Protein AF-A0AAD9Q0I2-F1 (afdb_monomer)

Foldseek 3Di:
DPPPPVPPVVVPPPDDDPDDDDDDDDDDDDDDDDDDDDDDDDDDDDDDDDDDDDDDPPPPVVVVVVVVVVVLVVLLVLLLVLLLLLLLLVLLLLLLLQQLQQFDLLLLLLLLLQLLLLVLVLVCLVVPFDQDDPPVLVVLLLVLLVLLLLLSSLLSNLSNQDPQLLLLLLLLLLLLLLQVVCCVPVVDDDDPLSVVLVVLLVVLLCLSQVPCVPNPPPDPDRDPSNVSSVSSNSSSNSVSVSLVSLLVSLQPGDLSSSSNSNSVSSSVVSQVVCCVVPHGDDRDPPDCSVVSSVSSSVSVSSSSSSLSSSSNSHPSSSSSLSSLVSSVVNQVSCCPPVVDHDDPSNVVSSVSSNVSSVSVVVVVVVVVVVVVVVVVVVVVVVVVVVVVVVVVVVVVVVPPPDDDDDDDDDDDDDDDDDDDDDDDDDDDDDDDDDDDDDDDDDDPPPVVVVVLVVLLVLLVLLVLLLVLLLLLLLLVLLLLVLLQQLQQFDLLLLLLLLLQLLLSVLSVVCSVVVFDQDDPPVLVVLLLLLLVLLLLLSSLLSVLSNVDPSLLSLLLLLLLLVLLVVVCCVPVVDDDDPLLVVLNVLSVVLSCLQNVPCVPNPDDDDDDPPNVSSSVSSNSSSNSVSVSLVSLLVSLQVGPLSSSSNSNSVSSSVVSQVVCCVVPHDDDRDPPDCSVVSSSSSSVSVSSSSSSLSSSSNSHRSSLSSLSSLLSSVVNQVCCCPPVVDHGDPSNVVSNVSSVVSNVSSVVVSVVVSVVSVVPDDDDDDDDDDDDPPDPPPPVD

Secondary structure (DSSP, 8-state):
--SSSTTTSGGGSS-S------------------------------------------HHHHHHHHHHHHHHHHHHHHHHHHHHHHHHHHHHHHHHHHH-TTS-HHHHHHHHHHHHHHHHHHHHHHTT--S---HHHHHHHHHHHHHHHHHHHHHHHHHHHS-HHHHHHHHTTHHHHHHHHHHHHH-----HHHHHHHHHHHHHHHHHH--HHHH-S-STT---THHHHHHHHHHHHHHHHHHHHHHHHHTTS-HHHHHHHHHHHHHHHHHHHHHHTTS--PPPTTSTHHHHHHHHHHHHHHHHHHHHHHHHHS-HHHHHHHGGGHHHHHHHHHHHHH--PPPHHHHHHHHHHHHHHHHHHHHHHHHHHHHHHHHHHHHHHHHHHHHHHHHHHHHHHTSSS-------------------------------------------HHHHHHHHHHHHHHHHHHHHHHHHHHHHHHHHHHHHHHHHH--SS-HHHHHHHHHHHHHHHHHHHHHHTT--S---HHHHHHHHHHHHHHHHHHHHHHHHHHHS-HHHHHHHHTTHHHHHHHHHHHHH-PPPPHHHHHHHHHHHHHHHHHH--HHHH---S---TTTHHHHHHHHHHHHHHHHHHHHHHHHHTTS-HHHHHHHHHHHHHHHHHHHHHHTTS-PPPPTTSTHHHHHHHHHHHHHHHHHHHHHHHHHS-HHHHHHHTTHHHHHHHHHHHHHH--PPPHHHHHHHHHHHHHHHHHHHHHHHHHHHHHTT-S------------SSSSS--

Sequence (781 aa):
MLLNEVVSDQDAVCSLEEDNISLHNSESSCTFTDLEKFPEELHNSTARTSQGESTVDEEPIMRILIRKSSSKNINSVVGIIFALLASTLFSVGALLVKLATSVPSFELVFIRLTLQAVLSLPAMIFFKDTFIYPWKKSKLLVLRGIIGVTAMSLVVYSIKHMNLADARVIFYTSPIYTAIFGRIFLKESITKFDIVATLLSLIGIVLIARPTFLFGSDNAGSNHVWFPTLLSVLAAVANALTIILVRKVAQQVKTRVVVFYFSFIGSIISLCAAIISGGMKYPDCGTYDTFYIIANAFLGYIAQLFSTKALQLEKASVVALVRTVGIAIAFFLQLIFLGIAPTGLSIGGAILVLLCNVVIFIKRYHDQKNSNGKRYVQDERLLENDMLLNEVVSDQDAVCSLEEDDISLHNSESSCTFTDLDKFPAELHNSSARTSQGESTVDEEPMMRILIRKSSSKNINSFVGIIFALLASTLLSVGALLVKLATSVPSFEFVFIRLTLQAVLSLPAMIFFKDTFIYPWKKSKLLVLRGILGVTAMSLVVYSIKHMNLADARVIFYTSPIYTAIFGRIFLKESITKFDIVATLLSLIGIVLIARPTFLFGSDNAGSNHVWFPTLLSVLAAVANALTIILVRKVAQQVKTRVVVFYFSFIGSIISLCAAIISGGMKYPDCGTYDTFYIIANAFLGYIAQLFSTKALQLEKASVVALVRTVGIAIAFFLQLIFLGIAPTGLSIGGAILVLLCNVVIFIKKYYDKKKSNGKSTPHKSLTQPKQITNSLSLAL

pLDDT: mean 70.2, std 23.73, range [18.75, 95.62]

Structure (mmCIF, N/CA/C/O backbone):
data_AF-A0AAD9Q0I2-F1
#
_entry.id   AF-A0AAD9Q0I2-F1
#
loop_
_atom_site.group_PDB
_atom_site.id
_atom_site.type_symbol
_atom_site.label_atom_id
_atom_site.label_alt_id
_atom_site.label_comp_id
_atom_site.label_asym_id
_atom_site.label_entity_id
_atom_site.label_seq_id
_atom_site.pdbx_PDB_ins_code
_atom_site.Cartn_x
_atom_site.Cartn_y
_atom_site.Cartn_z
_atom_site.occupancy
_atom_site.B_iso_or_equiv
_atom_site.auth_seq_id
_atom_site.auth_comp_id
_atom_site.auth_asym_id
_atom_site.auth_atom_id
_atom_site.pdbx_PDB_model_num
ATOM 1 N N . MET A 1 1 ? -24.030 -5.683 1.278 1.00 32.31 1 MET A N 1
ATOM 2 C CA . MET A 1 1 ? -24.365 -4.456 2.037 1.00 32.31 1 MET A CA 1
ATOM 3 C C . MET A 1 1 ? -25.677 -4.655 2.811 1.00 32.31 1 MET A C 1
ATOM 5 O O . MET A 1 1 ? -26.497 -3.759 2.827 1.00 32.31 1 MET A O 1
ATOM 9 N N . LEU A 1 2 ? -25.882 -5.830 3.429 1.00 25.09 2 LEU A N 1
ATOM 10 C CA . LEU A 1 2 ? -27.156 -6.240 4.057 1.00 25.09 2 LEU A CA 1
ATOM 11 C C . LEU A 1 2 ? -26.930 -7.110 5.318 1.00 25.09 2 LEU A C 1
ATOM 13 O O . LEU A 1 2 ? -27.697 -8.013 5.612 1.00 25.09 2 LEU A O 1
ATOM 17 N N . LEU A 1 3 ? -25.816 -6.898 6.029 1.00 25.47 3 LEU A N 1
ATOM 18 C CA . LEU A 1 3 ? -25.438 -7.701 7.209 1.00 25.47 3 LEU A CA 1
ATOM 19 C C . LEU A 1 3 ? -24.631 -6.901 8.256 1.00 25.47 3 LEU A C 1
ATOM 21 O O . LEU A 1 3 ? -23.969 -7.482 9.108 1.00 25.47 3 LEU A O 1
ATOM 25 N N . ASN A 1 4 ? -24.652 -5.563 8.173 1.00 27.73 4 ASN A N 1
ATOM 26 C CA . ASN A 1 4 ? -23.818 -4.682 9.005 1.00 27.73 4 ASN A CA 1
ATOM 27 C C . ASN A 1 4 ? -24.587 -3.905 10.091 1.00 27.73 4 ASN A C 1
ATOM 29 O O . ASN A 1 4 ? -23.932 -3.282 10.919 1.00 27.73 4 ASN A O 1
ATOM 33 N N . GLU A 1 5 ? -25.924 -3.917 10.098 1.00 29.31 5 GLU A N 1
ATOM 34 C CA . GLU A 1 5 ? -26.720 -3.121 11.054 1.00 29.31 5 GLU A CA 1
ATOM 35 C C . GLU A 1 5 ? -27.052 -3.874 12.352 1.00 29.31 5 GLU A C 1
ATOM 37 O O . GLU A 1 5 ? -26.981 -3.283 13.421 1.00 29.31 5 GLU A O 1
ATOM 42 N N . VAL A 1 6 ? -27.253 -5.197 12.316 1.00 28.70 6 VAL A N 1
ATOM 43 C CA . VAL A 1 6 ? -27.660 -5.985 13.506 1.00 28.70 6 VAL A CA 1
ATOM 44 C C . VAL A 1 6 ? -26.568 -6.091 14.592 1.00 28.70 6 VAL A C 1
ATOM 46 O O . VAL A 1 6 ? -26.859 -6.420 15.737 1.00 28.70 6 VAL A O 1
ATOM 49 N N . VAL A 1 7 ? -25.302 -5.806 14.265 1.00 32.97 7 VAL A N 1
ATOM 50 C CA . VAL A 1 7 ? -24.164 -5.933 15.205 1.00 32.97 7 VAL A CA 1
ATOM 51 C C . VAL A 1 7 ? -23.714 -4.576 15.772 1.00 32.97 7 VAL A C 1
ATOM 53 O O . VAL A 1 7 ? -22.910 -4.547 16.697 1.00 32.97 7 VAL A O 1
ATOM 56 N N . SER A 1 8 ? -24.215 -3.444 15.258 1.00 28.39 8 SER A N 1
ATOM 57 C CA . SER A 1 8 ? -23.744 -2.121 15.705 1.00 28.39 8 SER A CA 1
ATOM 58 C C . SER A 1 8 ? -24.437 -1.594 16.968 1.00 28.39 8 SER A C 1
ATOM 60 O O . SER A 1 8 ? -23.838 -0.764 17.647 1.00 28.39 8 SER A O 1
ATOM 62 N N . ASP A 1 9 ? -25.645 -2.067 17.293 1.00 25.64 9 ASP A N 1
ATOM 63 C CA . ASP A 1 9 ? -26.429 -1.551 18.432 1.00 25.64 9 ASP A CA 1
ATOM 64 C C . ASP A 1 9 ? -26.188 -2.296 19.757 1.00 25.64 9 ASP A C 1
ATOM 66 O O . ASP A 1 9 ? -26.528 -1.785 20.821 1.00 25.64 9 ASP A O 1
ATOM 70 N N . GLN A 1 10 ? -25.542 -3.470 19.746 1.00 28.34 10 GLN A N 1
ATOM 71 C CA . GLN A 1 10 ? -25.215 -4.188 20.991 1.00 28.34 10 GLN A CA 1
ATOM 72 C C . GLN A 1 10 ? -23.970 -3.642 21.714 1.00 28.34 10 GLN A C 1
ATOM 74 O O . GLN A 1 10 ? -23.847 -3.815 22.924 1.00 28.34 10 GLN A O 1
ATOM 79 N N . ASP A 1 11 ? -23.077 -2.937 21.012 1.00 27.45 11 ASP A N 1
ATOM 80 C CA . ASP A 1 11 ? -21.852 -2.362 21.597 1.00 27.45 11 ASP A CA 1
ATOM 81 C C . ASP A 1 11 ? -22.111 -1.048 22.382 1.00 27.45 11 ASP A C 1
ATOM 83 O O . ASP A 1 11 ? -21.180 -0.501 22.973 1.00 27.45 11 ASP A O 1
ATOM 87 N N . ALA A 1 12 ? -23.349 -0.530 22.401 1.00 26.00 12 ALA A N 1
ATOM 88 C CA . ALA A 1 12 ? -23.705 0.749 23.033 1.00 26.00 12 ALA A CA 1
ATOM 89 C C . ALA A 1 12 ? -24.239 0.642 24.480 1.00 26.00 12 ALA A C 1
ATOM 91 O O . ALA A 1 12 ? -24.363 1.665 25.148 1.00 26.00 12 ALA A O 1
ATOM 92 N N . VAL A 1 13 ? -24.550 -0.566 24.973 1.00 25.62 13 VAL A N 1
ATOM 93 C CA . VAL A 1 13 ? -25.270 -0.770 26.255 1.00 25.62 13 VAL A CA 1
ATOM 94 C C . VAL A 1 13 ? -24.356 -1.229 27.410 1.00 25.62 13 VAL A C 1
ATOM 96 O O . VAL A 1 13 ? -24.765 -1.223 28.564 1.00 25.62 13 VAL A O 1
ATOM 99 N N . CYS A 1 14 ? -23.089 -1.574 27.152 1.00 25.08 14 CYS A N 1
ATOM 100 C CA . CYS A 1 14 ? -22.155 -2.072 28.182 1.00 25.08 14 CYS A CA 1
ATOM 101 C C . CYS A 1 14 ? -21.115 -1.035 28.654 1.00 25.08 14 CYS A C 1
ATOM 103 O O . CYS A 1 14 ? -19.945 -1.377 28.846 1.00 25.08 14 CYS A O 1
ATOM 105 N N . SER A 1 15 ? -21.513 0.228 28.829 1.00 26.94 15 SER A N 1
ATOM 106 C CA . SER A 1 15 ? -20.650 1.255 29.435 1.00 26.94 15 SER A CA 1
ATOM 107 C C . SER A 1 15 ? -21.436 2.355 30.161 1.00 26.94 15 SER A C 1
ATOM 109 O O . SER A 1 15 ? -21.432 3.505 29.724 1.00 26.94 15 SER A O 1
ATOM 111 N N . LEU A 1 16 ? -22.076 1.977 31.269 1.00 22.69 16 LEU A N 1
ATOM 112 C CA . LEU A 1 16 ? -22.449 2.847 32.391 1.00 22.69 16 LEU A CA 1
ATOM 113 C C . LEU A 1 16 ? -22.054 2.144 33.708 1.00 22.69 16 LEU A C 1
ATOM 115 O O . LEU A 1 16 ? -21.760 0.949 33.697 1.00 22.69 16 LEU A O 1
ATOM 119 N N . GLU A 1 17 ? -21.953 2.933 34.772 1.00 25.56 17 GLU A N 1
ATOM 120 C CA . GLU A 1 17 ? -21.258 2.732 36.052 1.00 25.56 17 GLU A CA 1
ATOM 121 C C . GLU A 1 17 ? -21.290 1.333 36.719 1.00 25.56 17 GLU A C 1
ATOM 123 O O . GLU A 1 17 ? -22.340 0.733 36.928 1.00 25.56 17 GLU A O 1
ATOM 128 N N . GLU A 1 18 ? -20.122 0.910 37.231 1.00 27.28 18 GLU A N 1
ATOM 129 C CA . GLU A 1 18 ? -20.018 0.342 38.586 1.00 27.28 18 GLU A CA 1
ATOM 130 C C . GLU A 1 18 ? -19.560 1.479 39.517 1.00 27.28 18 GLU A C 1
ATOM 132 O O . GLU A 1 18 ? -18.361 1.721 39.619 1.00 27.28 18 GLU A O 1
ATOM 137 N N . ASP A 1 19 ? -20.499 2.204 40.135 1.00 22.58 19 ASP A N 1
ATOM 138 C CA . ASP A 1 19 ? -20.288 2.982 41.369 1.00 22.58 19 ASP A CA 1
ATOM 139 C C . ASP A 1 19 ? -21.635 3.533 41.902 1.00 22.58 19 ASP A C 1
ATOM 141 O O . ASP A 1 19 ? -22.130 4.555 41.441 1.00 22.58 19 ASP A O 1
ATOM 145 N N . ASN A 1 20 ? -22.165 2.867 42.937 1.00 22.47 20 ASN A N 1
ATOM 146 C CA . ASN A 1 20 ? -23.051 3.384 43.998 1.00 22.47 20 ASN A CA 1
ATOM 147 C C . ASN A 1 20 ? -24.484 3.939 43.728 1.00 22.47 20 ASN A C 1
ATOM 149 O O . ASN A 1 20 ? -24.742 4.726 42.829 1.00 22.47 20 ASN A O 1
ATOM 153 N N . ILE A 1 21 ? -25.346 3.644 44.723 1.00 23.47 21 ILE A N 1
ATOM 154 C CA . ILE A 1 21 ? -26.581 4.342 45.173 1.00 23.47 21 ILE A CA 1
ATOM 155 C C . ILE A 1 21 ? -27.964 3.899 44.615 1.00 23.47 21 ILE A C 1
ATOM 157 O O . ILE A 1 21 ? -28.338 4.149 43.477 1.00 23.47 21 ILE A O 1
ATOM 161 N N . SER A 1 22 ? -28.717 3.293 45.550 1.00 21.86 22 SER A N 1
ATOM 162 C CA . SER A 1 22 ? -30.176 3.246 45.808 1.00 21.86 22 SER A CA 1
ATOM 163 C C . SER A 1 22 ? -31.229 3.159 44.690 1.00 21.86 22 SER A C 1
ATOM 165 O O . SER A 1 22 ? -31.336 4.013 43.814 1.00 21.86 22 SER A O 1
ATOM 167 N N . LEU A 1 23 ? -32.171 2.235 44.919 1.00 26.86 23 LEU A N 1
ATOM 168 C CA . LEU A 1 23 ? -33.534 2.230 44.379 1.00 26.86 23 LEU A CA 1
ATOM 169 C C . LEU A 1 23 ? -34.237 3.597 44.473 1.00 26.86 23 LEU A C 1
ATOM 171 O O . LEU A 1 23 ? -34.267 4.198 45.544 1.00 26.86 23 LEU A O 1
ATOM 175 N N . HIS A 1 24 ? -34.935 3.992 43.403 1.00 21.69 24 HIS A N 1
ATOM 176 C CA . HIS A 1 24 ? -36.197 4.731 43.509 1.00 21.69 24 HIS A CA 1
ATOM 177 C C . HIS A 1 24 ? -37.072 4.529 42.259 1.00 21.69 24 HIS A C 1
ATOM 179 O O . HIS A 1 24 ? -36.584 4.564 41.130 1.00 21.69 24 HIS A O 1
ATOM 185 N N . ASN A 1 25 ? -38.374 4.322 42.470 1.00 23.64 25 ASN A N 1
ATOM 186 C CA . ASN A 1 25 ? -39.372 4.122 41.413 1.00 23.64 25 ASN A CA 1
ATOM 187 C C . ASN A 1 25 ? -39.651 5.405 40.609 1.00 23.64 25 ASN A C 1
ATOM 189 O O . ASN A 1 25 ? -39.752 6.482 41.194 1.00 23.64 25 ASN A O 1
ATOM 193 N N . SER A 1 26 ? -39.921 5.272 39.306 1.00 21.41 26 SER A N 1
ATOM 194 C CA . SER A 1 26 ? -40.998 6.007 38.609 1.00 21.41 26 SER A CA 1
ATOM 195 C C . SER A 1 26 ? -41.261 5.423 37.211 1.00 21.41 26 SER A C 1
ATOM 197 O O . SER A 1 26 ? -40.449 4.677 36.667 1.00 21.41 26 SER A O 1
ATOM 199 N N . GLU A 1 27 ? -42.451 5.691 36.676 1.00 23.09 27 GLU A N 1
ATOM 200 C CA . GLU A 1 27 ? -43.063 4.948 35.570 1.00 23.09 27 GLU A CA 1
ATOM 201 C C . GLU A 1 27 ? -42.777 5.516 34.162 1.00 23.09 27 GLU A C 1
ATOM 203 O O . GLU A 1 27 ? -42.437 6.685 33.984 1.00 23.09 27 GLU A O 1
ATOM 208 N N . SER A 1 28 ? -43.140 4.696 33.165 1.00 20.22 28 SER A N 1
ATOM 209 C CA . SER A 1 28 ? -43.864 5.069 31.930 1.00 20.22 28 SER A CA 1
ATOM 210 C C . SER A 1 28 ? -43.145 5.048 30.563 1.00 20.22 28 SER A C 1
ATOM 212 O O . SER A 1 28 ? -42.141 5.703 30.304 1.00 20.22 28 SER A O 1
ATOM 214 N N . SER A 1 29 ? -43.810 4.325 29.651 1.00 21.12 29 SER A N 1
ATOM 215 C CA . SER A 1 29 ? -43.932 4.545 28.201 1.00 21.12 29 SER A CA 1
ATOM 216 C C . SER A 1 29 ? -42.699 4.564 27.286 1.00 21.12 29 SER A C 1
ATOM 218 O O . SER A 1 29 ? -42.078 5.597 27.054 1.00 21.12 29 SER A O 1
ATOM 220 N N . CYS A 1 30 ? -42.554 3.475 26.520 1.00 18.97 30 CYS A N 1
ATOM 221 C CA . CYS A 1 30 ? -42.325 3.555 25.071 1.00 18.97 30 CYS A CA 1
ATOM 222 C C . CYS A 1 30 ? -43.007 2.381 24.347 1.00 18.97 30 CYS A C 1
ATOM 224 O O . CYS A 1 30 ? -42.527 1.250 24.368 1.00 18.97 30 CYS A O 1
ATOM 226 N N . THR A 1 31 ? -44.132 2.657 23.688 1.00 21.33 31 THR A N 1
ATOM 227 C CA . THR A 1 31 ? -44.790 1.742 22.744 1.00 21.33 31 THR A CA 1
ATOM 228 C C . THR A 1 31 ? -44.009 1.649 21.435 1.00 21.33 31 THR A C 1
ATOM 230 O O . THR A 1 31 ? -43.597 2.677 20.899 1.00 21.33 31 THR A O 1
ATOM 233 N N . PHE A 1 32 ? -43.908 0.450 20.858 1.00 22.47 32 PHE A N 1
ATOM 234 C CA . PHE A 1 32 ? -43.563 0.284 19.445 1.00 22.47 32 PHE A CA 1
ATOM 235 C C . PHE A 1 32 ? -44.468 -0.778 18.818 1.00 22.47 32 PHE A C 1
ATOM 237 O O . PHE A 1 32 ? -44.416 -1.948 19.194 1.00 22.47 32 PHE A O 1
ATOM 244 N N . THR A 1 33 ? -45.333 -0.344 17.904 1.00 21.17 33 THR A N 1
ATOM 245 C CA . THR A 1 33 ? -46.232 -1.208 17.138 1.00 21.17 33 THR A CA 1
ATOM 246 C C . THR A 1 33 ? -45.567 -1.702 15.850 1.00 21.17 33 THR A C 1
ATOM 248 O O . THR A 1 33 ? -44.556 -1.165 15.400 1.00 21.17 33 THR A O 1
ATOM 251 N N . ASP A 1 34 ? -46.199 -2.715 15.258 1.00 21.27 34 ASP A N 1
ATOM 252 C CA . ASP A 1 34 ? -46.118 -3.099 13.846 1.00 21.27 34 ASP A CA 1
ATOM 253 C C . ASP A 1 34 ? -44.801 -3.691 13.317 1.00 21.27 34 ASP A C 1
ATOM 255 O O . ASP A 1 34 ? -43.926 -3.012 12.780 1.00 21.27 34 ASP A O 1
ATOM 259 N N . LEU A 1 35 ? -44.773 -5.029 13.283 1.00 23.67 35 LEU A N 1
ATOM 260 C CA . LEU A 1 35 ? -44.254 -5.761 12.125 1.00 23.67 35 LEU A CA 1
ATOM 261 C C . LEU A 1 35 ? -45.080 -7.038 11.893 1.00 23.67 35 LEU A C 1
ATOM 263 O O . LEU A 1 35 ? -44.869 -8.079 12.509 1.00 23.67 35 LEU A O 1
ATOM 267 N N . GLU A 1 36 ? -46.070 -6.913 11.010 1.00 24.39 36 GLU A N 1
ATOM 268 C CA . GLU A 1 36 ? -46.956 -7.988 10.553 1.00 24.39 36 GLU A CA 1
ATOM 269 C C . GLU A 1 36 ? -46.265 -9.020 9.630 1.00 24.39 36 GLU A C 1
ATOM 271 O O . GLU A 1 36 ? -45.373 -8.677 8.857 1.00 24.39 36 GLU A O 1
ATOM 276 N N . LYS A 1 37 ? -46.855 -10.230 9.601 1.00 22.44 37 LYS A N 1
ATOM 277 C CA . LYS A 1 37 ? -46.914 -11.206 8.483 1.00 22.44 37 LYS A CA 1
ATOM 278 C C . LYS A 1 37 ? -45.619 -11.889 8.003 1.00 22.44 37 LYS A C 1
ATOM 280 O O . LYS A 1 37 ? -44.843 -11.320 7.245 1.00 22.44 37 LYS A O 1
ATOM 285 N N . PHE A 1 38 ? -45.521 -13.197 8.276 1.00 21.66 38 PHE A N 1
ATOM 286 C CA . PHE A 1 38 ? -45.629 -14.306 7.291 1.00 21.66 38 PHE A CA 1
ATOM 287 C C . PHE A 1 38 ? -45.717 -15.668 8.053 1.00 21.66 38 PHE A C 1
ATOM 289 O O . PHE A 1 38 ? -45.552 -15.647 9.271 1.00 21.66 38 PHE A O 1
ATOM 296 N N . PRO A 1 39 ? -46.151 -16.801 7.451 1.00 28.92 39 PRO A N 1
ATOM 297 C CA . PRO A 1 39 ? -47.479 -17.351 7.741 1.00 28.92 39 PRO A CA 1
ATOM 298 C C . PRO A 1 39 ? -47.488 -18.703 8.490 1.00 28.92 39 PRO A C 1
ATOM 300 O O . PRO A 1 39 ? -46.450 -19.271 8.820 1.00 28.92 39 PRO A O 1
ATOM 303 N N . GLU A 1 40 ? -48.705 -19.195 8.729 1.00 23.25 40 GLU A N 1
ATOM 304 C CA . GLU A 1 40 ? -49.065 -20.500 9.301 1.00 23.25 40 GLU A CA 1
ATOM 305 C C . GLU A 1 40 ? -48.538 -21.704 8.493 1.00 23.25 40 GLU A C 1
ATOM 307 O O . GLU A 1 40 ? -48.477 -21.636 7.268 1.00 23.25 40 GLU A O 1
ATOM 312 N N . GLU A 1 41 ? -48.267 -22.833 9.167 1.00 23.19 41 GLU A N 1
ATOM 313 C CA . GLU A 1 41 ? -49.016 -24.096 8.970 1.00 23.19 41 GLU A CA 1
ATOM 314 C C . GLU A 1 41 ? -48.574 -25.216 9.944 1.00 23.19 41 GLU A C 1
ATOM 316 O O . GLU A 1 41 ? -47.385 -25.404 10.171 1.00 23.19 41 GLU A O 1
ATOM 321 N N . LEU A 1 42 ? -49.564 -25.982 10.440 1.00 21.64 42 LEU A N 1
ATOM 322 C CA . LEU A 1 42 ? -49.514 -27.325 11.068 1.00 21.64 42 LEU A CA 1
ATOM 323 C C . LEU A 1 42 ? -48.571 -27.557 12.292 1.00 21.64 42 LEU A C 1
ATOM 325 O O . LEU A 1 42 ? -47.399 -27.222 12.294 1.00 21.64 42 LEU A O 1
ATOM 329 N N . HIS A 1 43 ? -48.986 -28.234 13.373 1.00 24.62 43 HIS A N 1
ATOM 330 C CA . HIS A 1 43 ? -50.119 -29.155 13.536 1.00 24.62 43 HIS A CA 1
ATOM 331 C C . HIS A 1 43 ? -50.617 -29.193 15.002 1.00 24.62 43 HIS A C 1
ATOM 333 O O . HIS A 1 43 ? -49.820 -29.165 15.937 1.00 24.62 43 HIS A O 1
ATOM 339 N N . ASN A 1 44 ? -51.935 -29.307 15.200 1.00 21.27 44 ASN A N 1
ATOM 340 C CA . ASN A 1 44 ? -52.559 -29.560 16.506 1.00 21.27 44 ASN A CA 1
ATOM 341 C C . ASN A 1 44 ? -52.304 -31.000 16.987 1.00 21.27 44 ASN A C 1
ATOM 343 O O . ASN A 1 44 ? -52.370 -31.922 16.178 1.00 21.27 44 ASN A O 1
ATOM 347 N N . SER A 1 45 ? -52.207 -31.204 18.310 1.00 22.61 45 SER A N 1
ATOM 348 C CA . SER A 1 45 ? -53.203 -31.977 19.093 1.00 22.61 45 SER A CA 1
ATOM 349 C C . SER A 1 45 ? -52.616 -32.666 20.335 1.00 22.61 45 SER A C 1
ATOM 351 O O . SER A 1 45 ? -52.004 -33.729 20.242 1.00 22.61 45 SER A O 1
ATOM 353 N N . THR A 1 46 ? -52.913 -32.136 21.524 1.00 24.53 46 THR A N 1
ATOM 354 C CA . THR A 1 46 ? -53.568 -32.897 22.613 1.00 24.53 46 THR A CA 1
ATOM 355 C C . THR A 1 46 ? -54.125 -31.919 23.656 1.00 24.53 46 THR A C 1
ATOM 357 O O . THR A 1 46 ? -53.638 -30.798 23.773 1.00 24.53 46 THR A O 1
ATOM 360 N N . ALA A 1 47 ? -55.189 -32.297 24.370 1.00 22.23 47 ALA A N 1
ATOM 361 C CA . ALA A 1 47 ? -55.941 -31.405 25.259 1.00 22.23 47 ALA A CA 1
ATOM 362 C C . ALA A 1 47 ? -56.300 -32.088 26.591 1.00 22.23 47 ALA A C 1
ATOM 364 O O . ALA A 1 47 ? -56.364 -33.316 26.636 1.00 22.23 47 ALA A O 1
ATOM 365 N N . ARG A 1 48 ? -56.688 -31.262 27.586 1.00 22.06 48 ARG A N 1
ATOM 366 C CA . ARG A 1 48 ? -57.147 -31.601 28.961 1.00 22.06 48 ARG A CA 1
ATOM 367 C C . ARG A 1 48 ? -55.990 -31.917 29.941 1.00 22.06 48 ARG A C 1
ATOM 369 O O . ARG A 1 48 ? -55.006 -32.510 29.528 1.00 22.06 48 ARG A O 1
ATOM 376 N N . THR A 1 49 ? -56.023 -31.533 31.226 1.00 21.92 49 THR A N 1
ATOM 377 C CA . THR A 1 49 ? -57.104 -30.918 32.038 1.00 21.92 49 THR A CA 1
ATOM 378 C C . THR A 1 49 ? -56.536 -30.101 33.211 1.00 21.92 49 THR A C 1
ATOM 380 O O . THR A 1 49 ? -55.492 -30.451 33.739 1.00 21.92 49 THR A O 1
ATOM 383 N N . SER A 1 50 ? -57.272 -29.060 33.620 1.00 23.91 50 SER A N 1
ATOM 384 C CA . SER A 1 50 ? -57.314 -28.406 34.948 1.00 23.91 50 SER A CA 1
ATOM 385 C C . SER A 1 50 ? -56.312 -28.807 36.052 1.00 23.91 50 SER A C 1
ATOM 387 O O . SER A 1 50 ? -56.432 -29.896 36.609 1.00 23.91 50 SER A O 1
ATOM 389 N N . GLN A 1 51 ? -55.566 -27.825 36.565 1.00 22.69 51 GLN A N 1
ATOM 390 C CA . GLN A 1 51 ? -55.788 -27.273 37.914 1.00 22.69 51 GLN A CA 1
ATOM 391 C C . GLN A 1 51 ? -55.119 -25.893 38.034 1.00 22.69 51 GLN A C 1
ATOM 393 O O . GLN A 1 51 ? -54.260 -25.551 37.225 1.00 22.69 51 GLN A O 1
ATOM 398 N N . GLY A 1 52 ? -55.612 -25.059 38.951 1.00 28.62 52 GLY A N 1
ATOM 399 C CA . GLY A 1 52 ? -55.100 -23.706 39.150 1.00 28.62 52 GLY A CA 1
ATOM 400 C C . GLY A 1 52 ? -53.964 -23.710 40.160 1.00 28.62 52 GLY A C 1
ATOM 401 O O . GLY A 1 52 ? -54.172 -24.121 41.296 1.00 28.62 52 GLY A O 1
ATOM 402 N N . GLU A 1 53 ? -52.804 -23.216 39.749 1.00 23.02 53 GLU A N 1
ATOM 403 C CA . GLU A 1 53 ? -51.655 -22.983 40.615 1.00 23.02 53 GLU A CA 1
ATOM 404 C C . GLU A 1 53 ? -50.977 -21.701 40.124 1.00 23.02 53 GLU A C 1
ATOM 406 O O . GLU A 1 53 ? -50.826 -21.488 38.917 1.00 23.02 53 GLU A O 1
ATOM 411 N N . SER A 1 54 ? -50.680 -20.783 41.040 1.00 23.94 54 SER A N 1
ATOM 412 C CA . SER A 1 54 ? -50.151 -19.460 40.714 1.00 23.94 54 SER A CA 1
ATOM 413 C C . SER A 1 54 ? -48.696 -19.572 40.268 1.00 23.94 54 SER A C 1
ATOM 415 O O . SER A 1 54 ? -47.786 -19.553 41.095 1.00 23.94 54 SER A O 1
ATOM 417 N N . THR A 1 55 ? -48.476 -19.684 38.958 1.00 24.47 55 THR A N 1
ATOM 418 C CA . THR A 1 55 ? -47.135 -19.693 38.371 1.00 24.47 55 THR A CA 1
ATOM 419 C C . THR A 1 55 ? -46.459 -18.345 38.594 1.00 24.47 55 THR A C 1
ATOM 421 O O . THR A 1 55 ? -46.761 -17.369 37.908 1.00 24.47 55 THR A O 1
ATOM 424 N N . VAL A 1 56 ? -45.527 -18.304 39.544 1.00 31.80 56 VAL A N 1
ATOM 425 C CA . VAL A 1 56 ? -44.514 -17.249 39.626 1.00 31.80 56 VAL A CA 1
ATOM 426 C C . VAL A 1 56 ? -43.693 -17.289 38.330 1.00 31.80 56 VAL A C 1
ATOM 428 O O . VAL A 1 56 ? -43.272 -18.360 37.893 1.00 31.80 56 VAL A O 1
ATOM 431 N N . ASP A 1 57 ? -43.496 -16.135 37.688 1.00 30.66 57 ASP A N 1
ATOM 432 C CA . ASP A 1 57 ? -42.836 -16.024 36.380 1.00 30.66 57 ASP A CA 1
ATOM 433 C C . ASP A 1 57 ? -41.322 -16.341 36.442 1.00 30.66 57 ASP A C 1
ATOM 435 O O . ASP A 1 57 ? -40.477 -15.445 36.429 1.00 30.66 57 ASP A O 1
ATOM 439 N N . GLU A 1 58 ? -40.948 -17.626 36.429 1.00 42.03 58 GLU A N 1
ATOM 440 C CA . GLU A 1 58 ? -39.545 -18.075 36.290 1.00 42.03 58 GLU A CA 1
ATOM 441 C C . GLU A 1 58 ? -38.989 -17.970 34.848 1.00 42.03 58 GLU A C 1
ATOM 443 O O . GLU A 1 58 ? -37.789 -18.146 34.594 1.00 42.03 58 GLU A O 1
ATOM 448 N N . GLU A 1 59 ? -39.827 -17.610 33.870 1.00 48.91 59 GLU A N 1
ATOM 449 C CA . GLU A 1 59 ? -39.446 -17.506 32.455 1.00 48.91 59 GLU A CA 1
ATOM 450 C C . GLU A 1 59 ? -38.240 -16.593 32.106 1.00 48.91 59 GLU A C 1
ATOM 452 O O . GLU A 1 59 ? -37.515 -16.942 31.158 1.00 48.91 59 GLU A O 1
ATOM 457 N N . PRO A 1 60 ? -37.966 -15.435 32.757 1.00 49.75 60 PRO A N 1
ATOM 458 C CA . PRO A 1 60 ? -36.975 -14.498 32.229 1.00 49.75 60 PRO A CA 1
ATOM 459 C C . PRO A 1 60 ? -35.545 -15.043 32.333 1.00 49.75 60 PRO A C 1
ATOM 461 O O . PRO A 1 60 ? -34.772 -14.917 31.377 1.00 49.75 60 PRO A O 1
ATOM 464 N N . ILE A 1 61 ? -35.186 -15.702 33.441 1.00 44.50 61 ILE A N 1
ATOM 465 C CA . ILE A 1 61 ? -33.818 -16.193 33.668 1.00 44.50 61 ILE A CA 1
ATOM 466 C C . ILE A 1 61 ? -33.494 -17.315 32.680 1.00 44.50 61 ILE A C 1
ATOM 468 O O . ILE A 1 61 ? -32.458 -17.269 32.007 1.00 44.50 61 ILE A O 1
ATOM 472 N N . MET A 1 62 ? -34.397 -18.285 32.510 1.00 39.16 62 MET A N 1
ATOM 473 C CA . MET A 1 62 ? -34.156 -19.413 31.612 1.00 39.16 62 MET A CA 1
ATOM 474 C C . MET A 1 62 ? -34.100 -18.973 30.139 1.00 39.16 62 MET A C 1
ATOM 476 O O . MET A 1 62 ? -33.194 -19.388 29.408 1.00 39.16 62 MET A O 1
ATOM 480 N N . ARG A 1 63 ? -34.957 -18.031 29.709 1.00 42.84 63 ARG A N 1
ATOM 481 C CA . ARG A 1 63 ? -34.870 -17.422 28.366 1.00 42.84 63 ARG A CA 1
ATOM 482 C C . ARG A 1 63 ? -33.556 -16.657 28.157 1.00 42.84 63 ARG A C 1
ATOM 484 O O . ARG A 1 63 ? -32.949 -16.771 27.087 1.00 42.84 63 ARG A O 1
ATOM 491 N N . ILE A 1 64 ? -33.062 -15.930 29.165 1.00 51.31 64 ILE A N 1
ATOM 492 C CA . ILE A 1 64 ? -31.755 -15.248 29.119 1.00 51.31 64 ILE A CA 1
ATOM 493 C C . ILE A 1 64 ? -30.606 -16.264 29.004 1.00 51.31 64 ILE A C 1
ATOM 495 O O . ILE A 1 64 ? -29.717 -16.087 28.163 1.00 51.31 64 ILE A O 1
ATOM 499 N N . LEU A 1 65 ? -30.623 -17.350 29.783 1.00 45.38 65 LEU A N 1
ATOM 500 C CA . LEU A 1 65 ? -29.598 -18.401 29.748 1.00 45.38 65 LEU A CA 1
ATOM 501 C C . LEU A 1 65 ? -29.572 -19.142 28.402 1.00 45.38 65 LEU A C 1
ATOM 503 O O . LEU A 1 65 ? -28.497 -19.300 27.813 1.00 45.38 65 LEU A O 1
ATOM 507 N N . ILE A 1 66 ? -30.736 -19.505 27.852 1.00 49.19 66 ILE A N 1
ATOM 508 C CA . ILE A 1 66 ? -30.863 -20.115 26.518 1.00 49.19 66 ILE A CA 1
ATOM 509 C C . ILE A 1 66 ? -30.318 -19.165 25.438 1.00 49.19 66 ILE A C 1
ATOM 511 O O . ILE A 1 66 ? -29.505 -19.573 24.600 1.00 49.19 66 ILE A O 1
ATOM 515 N N . ARG A 1 67 ? -30.668 -17.871 25.486 1.00 42.97 67 ARG A N 1
ATOM 516 C CA . ARG A 1 67 ? -30.187 -16.855 24.529 1.00 42.97 67 ARG A CA 1
ATOM 517 C C . ARG A 1 67 ? -28.669 -16.636 24.623 1.00 42.97 67 ARG A C 1
ATOM 519 O O . ARG A 1 67 ? -27.996 -16.522 23.594 1.00 42.97 67 ARG A O 1
ATOM 526 N N . LYS A 1 68 ? -28.104 -16.656 25.836 1.00 41.09 68 LYS A N 1
ATOM 527 C CA . LYS A 1 68 ? -26.656 -16.543 26.110 1.00 41.09 68 LYS A CA 1
ATOM 528 C C . LYS A 1 68 ? -25.882 -17.789 25.652 1.00 41.09 68 LYS A C 1
ATOM 530 O O . LYS A 1 68 ? -24.789 -17.660 25.097 1.00 41.09 68 LYS A O 1
ATOM 535 N N . SER A 1 69 ? -26.465 -18.979 25.813 1.00 41.94 69 SER A N 1
ATOM 536 C CA . SER A 1 69 ? -25.926 -20.252 25.310 1.00 41.94 69 SER A CA 1
ATOM 537 C C . SER A 1 69 ? -25.925 -20.304 23.774 1.00 41.94 69 SER A C 1
ATOM 539 O O . SER A 1 69 ? -24.890 -20.564 23.156 1.00 41.94 69 SER A O 1
ATOM 541 N N . SER A 1 70 ? -27.045 -19.939 23.141 1.00 43.59 70 SER A N 1
ATOM 542 C CA . SER A 1 70 ? -27.192 -19.893 21.679 1.00 43.59 70 SER A CA 1
ATOM 543 C C . SER A 1 70 ? -26.204 -18.916 21.017 1.00 43.59 70 SER A C 1
ATOM 545 O O . SER A 1 70 ? -25.453 -19.299 20.116 1.00 43.59 70 SER A O 1
ATOM 547 N N . SER A 1 71 ? -26.089 -17.687 21.540 1.00 56.91 71 SER A N 1
ATOM 548 C CA . SER A 1 71 ? -25.128 -16.680 21.052 1.00 56.91 71 SER A CA 1
ATOM 549 C C . SER A 1 71 ? -23.668 -17.164 21.101 1.00 56.91 71 SER A C 1
ATOM 551 O O . SER A 1 71 ? -22.878 -16.922 20.181 1.00 56.91 71 SER A O 1
ATOM 553 N N . LYS A 1 72 ? -23.295 -17.915 22.143 1.00 57.84 72 LYS A N 1
ATOM 554 C CA . LYS A 1 72 ? -21.950 -18.492 22.287 1.00 57.84 72 LYS A CA 1
ATOM 555 C C . LYS A 1 72 ? -21.655 -19.547 21.212 1.00 57.84 72 LYS A C 1
ATOM 557 O O . LYS A 1 72 ? -20.555 -19.552 20.660 1.00 57.84 72 LYS A O 1
ATOM 562 N N . ASN A 1 73 ? -22.634 -20.386 20.874 1.00 69.06 73 ASN A N 1
ATOM 563 C CA . ASN A 1 73 ? -22.496 -21.411 19.835 1.00 69.06 73 ASN A CA 1
ATOM 564 C C . ASN A 1 73 ? -22.387 -20.797 18.426 1.00 69.06 73 ASN A C 1
ATOM 566 O O . ASN A 1 73 ? -21.556 -21.236 17.632 1.00 69.06 73 ASN A O 1
ATOM 570 N N . ILE A 1 74 ? -23.137 -19.730 18.131 1.00 74.69 74 ILE A N 1
ATOM 571 C CA . ILE A 1 74 ? -23.042 -19.008 16.847 1.00 74.69 74 ILE A CA 1
ATOM 572 C C . ILE A 1 74 ? -21.639 -18.408 16.662 1.00 74.69 74 ILE A C 1
ATOM 574 O O . ILE A 1 74 ? -20.993 -18.624 15.634 1.00 74.69 74 ILE A O 1
ATOM 578 N N . ASN A 1 75 ? -21.124 -17.713 17.682 1.00 79.81 75 ASN A N 1
ATOM 579 C CA . ASN A 1 75 ? -19.771 -17.151 17.655 1.00 79.81 75 ASN A CA 1
ATOM 580 C C . ASN A 1 75 ? -18.690 -18.233 17.468 1.00 79.81 75 ASN A C 1
ATOM 582 O O . ASN A 1 75 ? -17.720 -18.009 16.739 1.00 79.81 75 ASN A O 1
ATOM 586 N N . SER A 1 76 ? -18.882 -19.414 18.066 1.00 79.62 76 SER A N 1
ATOM 587 C CA . SER A 1 76 ? -17.994 -20.572 17.909 1.00 79.62 76 SER A CA 1
ATOM 588 C C . SER A 1 76 ? -17.885 -21.026 16.447 1.00 79.62 76 SER A C 1
ATOM 590 O O . SER A 1 76 ? -16.789 -21.075 15.878 1.00 79.62 76 SER A O 1
ATOM 592 N N . VAL A 1 77 ? -19.029 -21.260 15.792 1.00 81.50 77 VAL A N 1
ATOM 593 C CA . VAL A 1 77 ? -19.096 -21.688 14.384 1.00 81.50 77 VAL A CA 1
ATOM 594 C C . VAL A 1 77 ? -18.474 -20.642 13.452 1.00 81.50 77 VAL A C 1
ATOM 596 O O . VAL A 1 77 ? -17.661 -20.982 12.590 1.00 81.50 77 VAL A O 1
ATOM 599 N N . VAL A 1 78 ? -18.766 -19.354 13.665 1.00 86.56 78 VAL A N 1
ATOM 600 C CA . VAL A 1 78 ? -18.164 -18.252 12.892 1.00 86.56 78 VAL A CA 1
ATOM 601 C C . VAL A 1 78 ? -16.636 -18.203 13.072 1.00 86.56 78 VAL A C 1
ATOM 603 O O . VAL A 1 78 ? -15.901 -17.976 12.107 1.00 86.56 78 VAL A O 1
ATOM 606 N N . GLY A 1 79 ? -16.129 -18.486 14.278 1.00 88.06 79 GLY A N 1
ATOM 607 C CA . GLY A 1 79 ? -14.695 -18.622 14.551 1.00 88.06 79 GLY A CA 1
ATOM 608 C C . GLY A 1 79 ? -14.023 -19.744 13.749 1.00 88.06 79 GLY A C 1
ATOM 609 O O . GLY A 1 79 ? -12.942 -19.535 13.188 1.00 88.06 79 GLY A O 1
ATOM 610 N N . ILE A 1 80 ? -14.679 -20.903 13.636 1.00 88.50 80 ILE A N 1
ATOM 611 C CA . ILE A 1 80 ? -14.208 -22.055 12.846 1.00 88.50 80 ILE A CA 1
ATOM 612 C C . ILE A 1 80 ? -14.192 -21.724 11.345 1.00 88.50 80 ILE A C 1
ATOM 614 O O . ILE A 1 80 ? -13.192 -21.982 10.672 1.00 88.50 80 ILE A O 1
ATOM 618 N N . ILE A 1 81 ? -15.242 -21.080 10.824 1.00 89.88 81 ILE A N 1
ATOM 619 C CA . ILE A 1 81 ? -15.321 -20.662 9.412 1.00 89.88 81 ILE A CA 1
ATOM 620 C C . ILE A 1 81 ? -14.178 -19.694 9.063 1.00 89.88 81 ILE A C 1
ATOM 622 O O . ILE A 1 81 ? -13.479 -19.889 8.063 1.00 89.88 81 ILE A O 1
ATOM 626 N N . PHE A 1 82 ? -13.903 -18.696 9.913 1.00 92.75 82 PHE A N 1
ATOM 627 C CA . PHE A 1 82 ? -12.757 -17.802 9.707 1.00 92.75 82 PHE A CA 1
ATOM 628 C C . PHE A 1 82 ? -11.405 -18.530 9.780 1.00 92.75 82 PHE A C 1
ATOM 630 O O . PHE A 1 82 ? -10.476 -18.148 9.064 1.00 92.75 82 PHE A O 1
ATOM 637 N N . ALA A 1 83 ? -11.270 -19.582 10.594 1.00 91.75 83 ALA A N 1
ATOM 638 C CA . ALA A 1 83 ? -10.049 -20.386 10.659 1.00 91.75 83 ALA A CA 1
ATOM 639 C C . ALA A 1 83 ? -9.804 -21.192 9.366 1.00 91.75 83 ALA A C 1
ATOM 641 O O . ALA A 1 83 ? -8.669 -21.219 8.878 1.00 91.75 83 ALA A O 1
ATOM 642 N N . LEU A 1 84 ? -10.852 -21.787 8.782 1.00 91.62 84 LEU A N 1
ATOM 643 C CA . LEU A 1 84 ? -10.792 -22.495 7.493 1.00 91.62 84 LEU A CA 1
ATOM 644 C C . LEU A 1 84 ? -10.428 -21.549 6.340 1.00 91.62 84 LEU A C 1
ATOM 646 O O . LEU A 1 84 ? -9.510 -21.828 5.561 1.00 91.62 84 LEU A O 1
ATOM 650 N N . LEU A 1 85 ? -11.096 -20.393 6.268 1.00 92.75 85 LEU A N 1
ATOM 651 C CA . LEU A 1 85 ? -10.839 -19.384 5.240 1.00 92.75 85 LEU A CA 1
ATOM 652 C C . LEU A 1 85 ? -9.413 -18.821 5.352 1.00 92.75 85 LEU A C 1
ATOM 654 O O . LEU A 1 85 ? -8.698 -18.735 4.354 1.00 92.75 85 LEU A O 1
ATOM 658 N N . ALA A 1 86 ? -8.950 -18.524 6.572 1.00 94.62 86 ALA A N 1
ATOM 659 C CA . ALA A 1 86 ? -7.566 -18.122 6.813 1.00 94.62 86 ALA A CA 1
ATOM 660 C C . ALA A 1 86 ? -6.558 -19.202 6.392 1.00 94.62 86 ALA A C 1
ATOM 662 O O . ALA A 1 86 ? -5.535 -18.872 5.794 1.00 94.62 86 ALA A O 1
ATOM 663 N N . SER A 1 87 ? -6.829 -20.481 6.683 1.00 92.94 87 SER A N 1
ATOM 664 C CA . SER A 1 87 ? -5.932 -21.581 6.307 1.00 92.94 87 SER A CA 1
ATOM 665 C C . SER A 1 87 ? -5.793 -21.717 4.791 1.00 92.94 87 SER A C 1
ATOM 667 O O . SER A 1 87 ? -4.676 -21.772 4.278 1.00 92.94 87 SER A O 1
ATOM 669 N N . THR A 1 88 ? -6.914 -21.647 4.070 1.00 93.12 88 THR A N 1
ATOM 670 C CA . THR A 1 88 ? -6.954 -21.692 2.601 1.00 93.12 88 THR A CA 1
ATOM 671 C C . THR A 1 88 ? -6.132 -20.554 1.988 1.00 93.12 88 THR A C 1
ATOM 673 O O . THR A 1 88 ? -5.218 -20.799 1.199 1.00 93.12 88 THR A O 1
ATOM 676 N N . LEU A 1 89 ? -6.378 -19.311 2.421 1.00 94.12 89 LEU A N 1
ATOM 677 C CA . LEU A 1 89 ? -5.648 -18.128 1.948 1.00 94.12 89 LEU A CA 1
ATOM 678 C C . LEU A 1 89 ? -4.149 -18.191 2.280 1.00 94.12 89 LEU A C 1
ATOM 680 O O . LEU A 1 89 ? -3.315 -17.817 1.455 1.00 94.12 89 LEU A O 1
ATOM 684 N N . PHE A 1 90 ? -3.779 -18.695 3.463 1.00 94.12 90 PHE A N 1
ATOM 685 C CA . PHE A 1 90 ? -2.375 -18.915 3.804 1.00 94.12 90 PHE A CA 1
ATOM 686 C C . PHE A 1 90 ? -1.729 -19.991 2.923 1.00 94.12 90 PHE A C 1
ATOM 688 O O . PHE A 1 90 ? -0.569 -19.823 2.539 1.00 94.12 90 PHE A O 1
ATOM 695 N N . SER A 1 91 ? -2.417 -21.091 2.611 1.00 93.88 91 SER A N 1
ATOM 696 C CA . SER A 1 91 ? -1.870 -22.153 1.758 1.00 93.88 91 SER A CA 1
ATOM 697 C C . SER A 1 91 ? -1.635 -21.667 0.325 1.00 93.88 91 SER A C 1
ATOM 699 O O . SER A 1 91 ? -0.534 -21.865 -0.187 1.00 93.88 91 SER A O 1
ATOM 701 N N . VAL A 1 92 ? -2.572 -20.908 -0.259 1.00 94.06 92 VAL A N 1
ATOM 702 C CA . VAL A 1 92 ? -2.362 -20.209 -1.545 1.00 94.06 92 VAL A CA 1
ATOM 703 C C . VAL A 1 92 ? -1.196 -19.217 -1.451 1.00 94.06 92 VAL A C 1
ATOM 705 O O . VAL A 1 92 ? -0.304 -19.230 -2.294 1.00 94.06 92 VAL A O 1
ATOM 708 N N . GLY A 1 93 ? -1.126 -18.410 -0.387 1.00 93.44 93 GLY A N 1
ATOM 709 C CA . GLY A 1 93 ? -0.006 -17.488 -0.165 1.00 93.44 93 GLY A CA 1
ATOM 710 C C . GLY A 1 93 ? 1.361 -18.184 -0.111 1.00 93.44 93 GLY A C 1
ATOM 711 O O . GLY A 1 93 ? 2.335 -17.659 -0.637 1.00 93.44 93 GLY A O 1
ATOM 712 N N . ALA A 1 94 ? 1.446 -19.387 0.466 1.00 93.00 94 ALA A N 1
ATOM 713 C CA . ALA A 1 94 ? 2.688 -20.162 0.504 1.00 93.00 94 ALA A CA 1
ATOM 714 C C . ALA A 1 94 ? 3.092 -20.727 -0.869 1.00 93.00 94 ALA A C 1
ATOM 716 O O . ALA A 1 94 ? 4.285 -20.756 -1.168 1.00 93.00 94 ALA A O 1
ATOM 717 N N . LEU A 1 95 ? 2.129 -21.102 -1.719 1.00 93.81 95 LEU A N 1
ATOM 718 C CA . LEU A 1 95 ? 2.406 -21.425 -3.121 1.00 93.81 95 LEU A CA 1
ATOM 719 C C . LEU A 1 95 ? 2.994 -20.205 -3.851 1.00 93.81 95 LEU A C 1
ATOM 721 O O .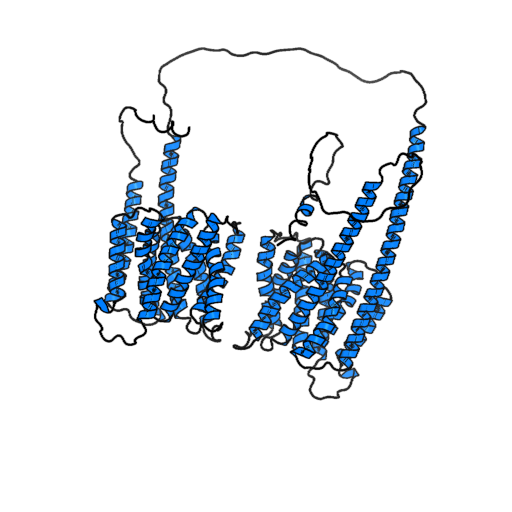 LEU A 1 95 ? 4.044 -20.322 -4.473 1.00 93.81 95 LEU A O 1
ATOM 725 N N . LEU A 1 96 ? 2.394 -19.020 -3.698 1.00 91.69 96 LEU A N 1
ATOM 726 C CA . LEU A 1 96 ? 2.907 -17.778 -4.298 1.00 91.69 96 LEU A CA 1
ATOM 727 C C . LEU A 1 96 ? 4.329 -17.429 -3.815 1.00 91.69 96 LEU A C 1
ATOM 729 O O . LEU A 1 96 ? 5.167 -17.012 -4.612 1.00 91.69 96 LEU A O 1
ATOM 733 N N . VAL A 1 97 ? 4.640 -17.657 -2.530 1.00 91.75 97 VAL A N 1
ATOM 734 C CA . VAL A 1 97 ? 6.013 -17.533 -1.995 1.00 91.75 97 VAL A CA 1
ATOM 735 C C . VAL A 1 97 ? 6.988 -18.492 -2.688 1.00 91.75 97 VAL A C 1
ATOM 737 O O . VAL A 1 97 ? 8.128 -18.103 -2.963 1.00 91.75 97 VAL A O 1
ATOM 740 N N . LYS A 1 98 ? 6.566 -19.732 -2.971 1.00 90.50 98 LYS A N 1
ATOM 741 C CA . LYS A 1 98 ? 7.397 -20.720 -3.674 1.00 90.50 98 LYS A CA 1
ATOM 742 C C . LYS A 1 98 ? 7.631 -20.321 -5.135 1.00 90.50 98 LYS A C 1
ATOM 744 O O . LYS A 1 98 ? 8.769 -20.395 -5.582 1.00 90.50 98 LYS A O 1
ATOM 749 N N . LEU A 1 99 ? 6.588 -19.849 -5.823 1.00 88.81 99 LEU A N 1
ATOM 750 C CA . LEU A 1 99 ? 6.629 -19.440 -7.233 1.00 88.81 99 LEU A CA 1
ATOM 751 C C . LEU A 1 99 ? 7.476 -18.183 -7.494 1.00 88.81 99 LEU A C 1
ATOM 753 O O . LEU A 1 99 ? 8.088 -18.096 -8.549 1.00 88.81 99 LEU A O 1
ATOM 757 N N . ALA A 1 100 ? 7.550 -17.236 -6.551 1.00 86.06 100 ALA A N 1
ATOM 758 C CA . ALA A 1 100 ? 8.285 -15.971 -6.704 1.00 86.06 100 ALA A CA 1
ATOM 759 C C . ALA A 1 100 ? 9.824 -16.127 -6.611 1.00 86.06 100 ALA A C 1
ATOM 761 O O . ALA A 1 100 ? 10.447 -15.614 -5.677 1.00 86.06 100 ALA A O 1
ATOM 762 N N . THR A 1 101 ? 10.427 -16.935 -7.485 1.00 80.81 101 THR A N 1
ATOM 763 C CA . THR A 1 101 ? 11.808 -17.450 -7.368 1.00 80.81 101 THR A CA 1
ATOM 764 C C . THR A 1 101 ? 12.920 -16.394 -7.311 1.00 80.81 101 THR A C 1
ATOM 766 O O . THR A 1 101 ? 13.901 -16.631 -6.611 1.00 80.81 101 THR A O 1
ATOM 769 N N . SER A 1 102 ? 12.766 -15.238 -7.962 1.00 75.50 102 SER A N 1
ATOM 770 C CA . SER A 1 102 ? 13.817 -14.212 -8.111 1.00 75.50 102 SER A CA 1
ATOM 771 C C . SER A 1 102 ? 14.190 -13.459 -6.825 1.00 75.50 102 SER A C 1
ATOM 773 O O . SER A 1 102 ? 15.306 -12.939 -6.725 1.00 75.50 102 SER A O 1
ATOM 775 N N . VAL A 1 103 ? 13.278 -13.403 -5.842 1.00 79.06 103 VAL A N 1
ATOM 776 C CA . VAL A 1 103 ? 13.408 -12.572 -4.627 1.00 79.06 103 VAL A CA 1
ATOM 777 C C . VAL A 1 103 ? 13.746 -13.419 -3.389 1.00 79.06 103 VAL A C 1
ATOM 779 O O . VAL A 1 103 ? 13.044 -14.404 -3.105 1.00 79.06 103 VAL A O 1
ATOM 782 N N . PRO A 1 104 ? 14.771 -13.036 -2.598 1.00 83.19 104 PRO A N 1
ATOM 783 C CA . PRO A 1 104 ? 15.166 -13.766 -1.397 1.00 83.19 104 PRO A CA 1
ATOM 784 C C . PRO A 1 104 ? 14.145 -13.645 -0.252 1.00 83.19 104 PRO A C 1
ATOM 786 O O . PRO A 1 104 ? 13.321 -12.731 -0.173 1.00 83.19 104 PRO A O 1
ATOM 789 N N . SER A 1 105 ? 14.214 -14.600 0.679 1.00 86.31 105 SER A N 1
ATOM 790 C CA . SER A 1 105 ? 13.210 -14.832 1.728 1.00 86.31 105 SER A CA 1
ATOM 791 C C . SER A 1 105 ? 12.865 -13.598 2.573 1.00 86.31 105 SER A C 1
ATOM 793 O O . SER A 1 105 ? 11.687 -13.339 2.821 1.00 86.31 105 SER A O 1
ATOM 795 N N . PHE A 1 106 ? 13.870 -12.842 3.030 1.00 83.56 106 PHE A N 1
ATOM 796 C CA . PHE A 1 106 ? 13.667 -11.713 3.947 1.00 83.56 106 PHE A CA 1
ATOM 797 C C . PHE A 1 106 ? 13.037 -10.497 3.262 1.00 83.56 106 PHE A C 1
ATOM 799 O O . PHE A 1 106 ? 12.183 -9.839 3.852 1.00 83.56 106 PHE A O 1
ATOM 806 N N . GLU A 1 107 ? 13.378 -10.247 1.999 1.00 81.62 107 GLU A N 1
ATOM 807 C CA . GLU A 1 107 ? 12.788 -9.168 1.202 1.00 81.62 107 GLU A CA 1
ATOM 808 C C . GLU A 1 107 ? 11.324 -9.441 0.870 1.00 81.62 107 GLU A C 1
ATOM 810 O O . GLU A 1 107 ? 10.475 -8.562 0.998 1.00 81.62 107 GLU A O 1
ATOM 815 N N . LEU A 1 108 ? 10.996 -10.692 0.537 1.00 86.25 108 LEU A N 1
ATOM 816 C CA . LEU A 1 108 ? 9.619 -11.126 0.313 1.00 86.25 108 LEU A CA 1
ATOM 817 C C . LEU A 1 108 ? 8.762 -10.896 1.577 1.00 86.25 108 LEU A C 1
ATOM 819 O O . LEU A 1 108 ? 7.631 -10.405 1.501 1.00 86.25 108 LEU A O 1
ATOM 823 N N . VAL A 1 109 ? 9.322 -11.186 2.756 1.00 88.69 109 VAL A N 1
ATOM 824 C CA . VAL A 1 109 ? 8.703 -10.895 4.059 1.00 88.69 109 VAL A CA 1
ATOM 825 C C . VAL A 1 109 ? 8.567 -9.385 4.294 1.00 88.69 109 VAL A C 1
ATOM 827 O O . VAL A 1 109 ? 7.490 -8.946 4.699 1.00 88.69 109 VAL A O 1
ATOM 830 N N . PHE A 1 110 ? 9.594 -8.588 3.986 1.00 85.75 110 PHE A N 1
ATOM 831 C CA . PHE A 1 110 ? 9.567 -7.127 4.107 1.00 85.75 110 PHE A CA 1
ATOM 832 C C . PHE A 1 110 ? 8.503 -6.472 3.220 1.00 85.75 110 PHE A C 1
ATOM 834 O O . PHE A 1 110 ? 7.685 -5.695 3.722 1.00 85.75 110 PHE A O 1
ATOM 841 N N . ILE A 1 111 ? 8.447 -6.823 1.932 1.00 83.56 111 ILE A N 1
ATOM 842 C CA . ILE A 1 111 ? 7.448 -6.300 0.990 1.00 83.56 111 ILE A CA 1
ATOM 843 C C . ILE A 1 111 ? 6.040 -6.665 1.471 1.00 83.56 111 ILE A C 1
ATOM 845 O O . ILE A 1 111 ? 5.164 -5.799 1.546 1.00 83.56 111 ILE A O 1
ATOM 849 N N . ARG A 1 112 ? 5.824 -7.924 1.883 1.00 86.06 112 ARG A N 1
ATOM 850 C CA . ARG A 1 112 ? 4.531 -8.369 2.416 1.00 86.06 112 ARG A CA 1
ATOM 851 C C . ARG A 1 112 ? 4.127 -7.610 3.678 1.00 86.06 112 ARG A C 1
ATOM 853 O O . ARG A 1 112 ? 2.994 -7.144 3.742 1.00 86.06 112 ARG A O 1
ATOM 860 N N . LEU A 1 113 ? 5.007 -7.477 4.671 1.00 88.81 113 LEU A N 1
ATOM 861 C CA . LEU A 1 113 ? 4.676 -6.818 5.941 1.00 88.81 113 LEU A CA 1
ATOM 862 C C . LEU A 1 113 ? 4.489 -5.305 5.775 1.00 88.81 113 LEU A C 1
ATOM 864 O O . LEU A 1 113 ? 3.588 -4.738 6.391 1.00 88.81 113 LEU A O 1
ATOM 868 N N . THR A 1 114 ? 5.250 -4.670 4.883 1.00 82.00 114 THR A N 1
ATOM 869 C CA . THR A 1 114 ? 5.100 -3.246 4.544 1.00 82.00 114 THR A CA 1
ATOM 870 C C . THR A 1 114 ? 3.770 -2.979 3.843 1.00 82.00 114 THR A C 1
ATOM 872 O O . THR A 1 114 ? 3.002 -2.127 4.291 1.00 82.00 114 THR A O 1
ATOM 875 N N . LEU A 1 115 ? 3.423 -3.753 2.808 1.00 82.50 115 LEU A N 1
ATOM 876 C CA . LEU A 1 115 ? 2.110 -3.655 2.158 1.00 82.50 115 LEU A CA 1
ATOM 877 C C . LEU A 1 115 ? 0.972 -3.968 3.142 1.00 82.50 115 LEU A C 1
ATOM 879 O O . LEU A 1 115 ? -0.038 -3.270 3.160 1.00 82.50 115 LEU A O 1
ATOM 883 N N . GLN A 1 116 ? 1.147 -4.952 4.026 1.00 85.62 116 GLN A N 1
ATOM 884 C CA . GLN A 1 116 ? 0.175 -5.279 5.070 1.00 85.62 116 GLN A CA 1
ATOM 885 C C . GLN A 1 116 ? 0.006 -4.141 6.099 1.00 85.62 116 GLN A C 1
ATOM 887 O O . GLN A 1 116 ? -1.113 -3.883 6.549 1.00 85.62 116 GLN A O 1
ATOM 892 N N . ALA A 1 117 ? 1.071 -3.411 6.446 1.00 79.50 117 ALA A N 1
ATOM 893 C CA . ALA A 1 117 ? 1.002 -2.219 7.294 1.00 79.50 117 ALA A CA 1
ATOM 894 C C . ALA A 1 117 ? 0.254 -1.072 6.588 1.00 79.50 117 ALA A C 1
ATOM 896 O O . ALA A 1 117 ? -0.653 -0.475 7.170 1.00 79.50 117 ALA A O 1
ATOM 897 N N . VAL A 1 118 ? 0.559 -0.832 5.307 1.00 80.31 118 VAL A N 1
ATOM 898 C CA . VAL A 1 118 ? -0.114 0.173 4.465 1.00 80.31 118 VAL A CA 1
ATOM 899 C C . VAL A 1 118 ? -1.602 -0.143 4.262 1.00 80.31 118 VAL A C 1
ATOM 901 O O . VAL A 1 118 ? -2.412 0.777 4.249 1.00 80.31 118 VAL A O 1
ATOM 904 N N . LEU A 1 119 ? -1.991 -1.419 4.160 1.00 79.38 119 LEU A N 1
ATOM 905 C CA . LEU A 1 119 ? -3.395 -1.841 4.037 1.00 79.38 119 LEU A CA 1
ATOM 906 C C . LEU A 1 119 ? -4.157 -1.827 5.375 1.00 79.38 119 LEU A C 1
ATOM 908 O O . LEU A 1 119 ? -5.356 -1.541 5.401 1.00 79.38 119 LEU A O 1
ATOM 912 N N . SER A 1 120 ? -3.486 -2.123 6.493 1.00 77.75 120 SER A N 1
ATOM 913 C CA . SER A 1 120 ? -4.117 -2.161 7.824 1.00 77.75 120 SER A CA 1
ATOM 914 C C . SER A 1 120 ? -4.315 -0.781 8.455 1.00 77.75 120 SER A C 1
ATOM 916 O O . SER A 1 120 ? -5.304 -0.579 9.164 1.00 77.75 120 SER A O 1
ATOM 918 N N . LEU A 1 121 ? -3.439 0.185 8.162 1.00 74.81 121 LEU A N 1
ATOM 919 C CA . LEU A 1 121 ? -3.506 1.541 8.714 1.00 74.81 121 LEU A CA 1
ATOM 920 C C . LEU A 1 121 ? -4.809 2.293 8.339 1.00 74.81 121 LEU A C 1
ATOM 922 O O . LEU A 1 121 ? -5.480 2.773 9.255 1.00 74.81 121 LEU A O 1
ATOM 926 N N . PRO A 1 122 ? -5.267 2.337 7.067 1.00 65.00 122 PRO A N 1
ATOM 927 C CA . PRO A 1 122 ? -6.560 2.921 6.702 1.00 65.00 122 PRO A CA 1
ATOM 928 C C . PRO A 1 122 ? -7.748 2.263 7.409 1.00 65.00 122 PRO A C 1
ATOM 930 O O . PRO A 1 122 ? -8.657 2.962 7.851 1.00 65.00 122 PRO A O 1
ATOM 933 N N . ALA A 1 123 ? -7.736 0.934 7.559 1.00 66.62 123 ALA A N 1
ATOM 934 C CA . ALA A 1 123 ? -8.816 0.205 8.222 1.00 66.62 123 ALA A CA 1
ATOM 935 C C . ALA A 1 123 ? -8.886 0.534 9.722 1.00 66.62 123 ALA A C 1
ATOM 937 O O . ALA A 1 123 ? -9.960 0.827 10.242 1.00 66.62 123 ALA A O 1
ATOM 938 N N . MET A 1 124 ? -7.748 0.529 10.418 1.00 68.19 124 MET A N 1
ATOM 939 C CA . MET A 1 124 ? -7.667 0.884 11.839 1.00 68.19 124 MET A CA 1
ATOM 940 C C . MET A 1 124 ? -8.175 2.311 12.105 1.00 68.19 124 MET A C 1
ATOM 942 O O . MET A 1 124 ? -8.915 2.552 13.059 1.00 68.19 124 MET A O 1
ATOM 946 N N . ILE A 1 125 ? -7.837 3.240 11.211 1.00 63.84 125 ILE A N 1
ATOM 947 C CA . ILE A 1 125 ? -8.268 4.636 11.271 1.00 63.84 125 ILE A CA 1
ATOM 948 C C . ILE A 1 125 ? -9.764 4.796 10.974 1.00 63.84 125 ILE A C 1
ATOM 950 O O . ILE A 1 125 ? -10.447 5.529 11.689 1.00 63.84 125 ILE A O 1
ATOM 954 N N . PHE A 1 126 ? -10.288 4.126 9.941 1.00 65.81 126 PHE A N 1
ATOM 955 C CA . PHE A 1 126 ? -11.697 4.225 9.540 1.00 65.81 126 PHE A CA 1
ATOM 956 C C . PHE A 1 126 ? -12.646 3.857 10.690 1.00 65.81 126 PHE A C 1
ATOM 958 O O . PHE A 1 126 ? -13.628 4.554 10.937 1.00 65.81 126 PHE A O 1
ATOM 965 N N . PHE A 1 127 ? -12.302 2.815 11.451 1.00 67.38 127 PHE A N 1
ATOM 966 C CA . PHE A 1 127 ? -13.063 2.375 12.624 1.00 67.38 127 PHE A CA 1
ATOM 967 C C . PHE A 1 127 ? -12.706 3.111 13.933 1.00 67.38 127 PHE A C 1
ATOM 969 O O . PHE A 1 127 ? -13.158 2.697 15.001 1.00 67.38 127 PHE A O 1
ATOM 976 N N . LYS A 1 128 ? -11.927 4.205 13.862 1.00 58.53 128 LYS A N 1
ATOM 977 C CA . LYS A 1 128 ? -11.498 5.034 15.006 1.00 58.53 128 LYS A CA 1
ATOM 978 C C . LYS A 1 128 ? -10.834 4.225 16.133 1.00 58.53 128 LYS A C 1
ATOM 980 O O . LYS A 1 128 ? -11.055 4.499 17.311 1.00 58.53 128 LYS A O 1
ATOM 985 N N . ASP A 1 129 ? -10.043 3.210 15.796 1.00 69.94 129 ASP A N 1
ATOM 986 C CA . ASP A 1 129 ? -9.387 2.387 16.811 1.00 69.94 129 ASP A CA 1
ATOM 987 C C . ASP A 1 129 ? -8.186 3.127 17.432 1.00 69.94 129 ASP A C 1
ATOM 989 O O . ASP A 1 129 ? -7.379 3.737 16.728 1.00 69.94 129 ASP A O 1
ATOM 993 N N . THR A 1 130 ? -8.054 3.067 18.761 1.00 68.56 130 THR A N 1
ATOM 994 C CA . THR A 1 130 ? -7.024 3.799 19.513 1.00 68.56 130 THR A CA 1
ATOM 995 C C . THR A 1 130 ? -5.614 3.365 19.110 1.00 68.56 130 THR A C 1
ATOM 997 O O . THR A 1 130 ? -5.271 2.186 19.186 1.00 68.56 130 THR A O 1
ATOM 1000 N N . PHE A 1 131 ? -4.774 4.325 18.706 1.00 55.84 131 PHE A N 1
ATOM 1001 C CA . PHE A 1 131 ? -3.414 4.040 18.231 1.00 55.84 131 PHE A CA 1
ATOM 1002 C C . PHE A 1 131 ? -2.427 3.713 19.356 1.00 55.84 131 PHE A C 1
ATOM 1004 O O . PHE A 1 131 ? -1.483 2.963 19.142 1.00 55.84 131 PHE A O 1
ATOM 1011 N N . ILE A 1 132 ? -2.647 4.259 20.554 1.00 60.97 132 ILE A N 1
ATOM 1012 C CA . ILE A 1 132 ? -1.754 4.107 21.705 1.00 60.97 132 ILE A CA 1
ATOM 1013 C C . ILE A 1 132 ? -2.511 3.366 22.806 1.00 60.97 132 ILE A C 1
ATOM 1015 O O . ILE A 1 132 ? -3.471 3.888 23.369 1.00 60.97 132 ILE A O 1
ATOM 1019 N N . TYR A 1 133 ? -2.071 2.147 23.115 1.00 68.31 133 TYR A N 1
ATOM 1020 C CA . TYR A 1 133 ? -2.561 1.383 24.262 1.00 68.31 133 TYR A CA 1
ATOM 1021 C C . TYR A 1 133 ? -1.650 1.582 25.489 1.00 68.31 133 TYR A C 1
ATOM 1023 O O . TYR A 1 133 ? -0.440 1.785 25.325 1.00 68.31 133 TYR A O 1
ATOM 1031 N N . PRO A 1 134 ? -2.179 1.460 26.726 1.00 71.00 134 PRO A N 1
ATOM 1032 C CA . PRO A 1 134 ? -1.375 1.525 27.945 1.00 71.00 134 PRO A CA 1
ATOM 1033 C C . PRO A 1 134 ? -0.185 0.560 27.907 1.00 71.00 134 PRO A C 1
ATOM 1035 O O . PRO A 1 134 ? -0.309 -0.566 27.416 1.00 71.00 134 PRO A O 1
ATOM 1038 N N . TRP A 1 135 ? 0.956 0.974 28.468 1.00 65.38 135 TRP A N 1
ATOM 1039 C CA . TRP A 1 135 ? 2.252 0.280 28.366 1.00 65.38 135 TRP A CA 1
ATOM 1040 C C . TRP A 1 135 ? 2.173 -1.232 28.647 1.00 65.38 135 TRP A C 1
ATOM 1042 O O . TRP A 1 135 ? 2.733 -2.028 27.894 1.00 65.38 135 TRP A O 1
ATOM 1052 N N . LYS A 1 136 ? 1.393 -1.649 29.658 1.00 75.50 136 LYS A N 1
ATOM 1053 C CA . LYS A 1 136 ? 1.149 -3.069 29.988 1.00 75.50 136 LYS A CA 1
ATOM 1054 C C . LYS A 1 136 ? 0.568 -3.872 28.806 1.00 75.50 136 LYS A C 1
ATOM 1056 O O . LYS A 1 136 ? 1.038 -4.975 28.548 1.00 75.50 136 LYS A O 1
ATOM 1061 N N . LYS A 1 137 ? -0.406 -3.324 28.064 1.00 76.50 137 LYS A N 1
ATOM 1062 C CA . LYS A 1 137 ? -1.026 -3.966 26.884 1.00 76.50 137 LYS A CA 1
ATOM 1063 C C . LYS A 1 137 ? -0.125 -3.857 25.646 1.00 76.50 137 LYS A C 1
ATOM 1065 O O . LYS A 1 137 ? 0.050 -4.835 24.919 1.00 76.50 137 LYS A O 1
ATOM 1070 N N . SER A 1 138 ? 0.514 -2.702 25.455 1.00 76.12 138 SER A N 1
ATOM 1071 C CA . SER A 1 138 ? 1.445 -2.455 24.344 1.00 76.12 138 SER A CA 1
ATOM 1072 C C . SER A 1 138 ? 2.669 -3.380 24.367 1.00 76.12 138 SER A C 1
ATOM 1074 O O . SER A 1 138 ? 3.080 -3.847 23.308 1.00 76.12 138 SER A O 1
ATOM 1076 N N . LYS A 1 139 ? 3.193 -3.759 25.544 1.00 87.38 139 LYS A N 1
ATOM 1077 C CA . LYS A 1 139 ? 4.258 -4.777 25.654 1.00 87.38 139 LYS A CA 1
ATOM 1078 C C . LYS A 1 139 ? 3.873 -6.119 25.020 1.00 87.38 139 LYS A C 1
ATOM 1080 O O . LYS A 1 139 ? 4.682 -6.691 24.295 1.00 87.38 139 LYS A O 1
ATOM 1085 N N . LEU A 1 140 ? 2.651 -6.615 25.249 1.00 86.94 140 LEU A N 1
ATOM 1086 C CA . LEU A 1 140 ? 2.201 -7.885 24.659 1.00 86.94 140 LEU A CA 1
ATOM 1087 C C . LEU A 1 140 ? 1.998 -7.767 23.141 1.00 86.94 140 LEU A C 1
ATOM 1089 O O . LEU A 1 140 ? 2.348 -8.694 22.415 1.00 86.94 140 LEU A O 1
ATOM 1093 N N . LEU A 1 141 ? 1.484 -6.629 22.656 1.00 86.88 141 LEU A N 1
ATOM 1094 C CA . LEU A 1 141 ? 1.379 -6.331 21.221 1.00 86.88 141 LEU A CA 1
ATOM 1095 C C . LEU A 1 141 ? 2.756 -6.323 20.537 1.00 86.88 141 LEU A C 1
ATOM 1097 O O . LEU A 1 141 ? 2.910 -6.924 19.474 1.00 86.88 141 LEU A O 1
ATOM 1101 N N . VAL A 1 142 ? 3.757 -5.695 21.165 1.00 87.38 142 VAL A N 1
ATOM 1102 C CA . VAL A 1 142 ? 5.134 -5.627 20.653 1.00 87.38 142 VAL A CA 1
ATOM 1103 C C . VAL A 1 142 ? 5.798 -7.002 20.648 1.00 87.38 142 VAL A C 1
ATOM 1105 O O . VAL A 1 142 ? 6.305 -7.429 19.613 1.00 87.38 142 VAL A O 1
ATOM 1108 N N . LEU A 1 143 ? 5.719 -7.737 21.761 1.00 92.06 143 LEU A N 1
ATOM 1109 C CA . LEU A 1 143 ? 6.261 -9.092 21.884 1.00 92.06 143 LEU A CA 1
ATOM 1110 C C . LEU A 1 143 ? 5.642 -10.050 20.849 1.00 92.06 143 LEU A C 1
ATOM 1112 O O . LEU A 1 143 ? 6.351 -10.814 20.196 1.00 92.06 143 LEU A O 1
ATOM 1116 N N . ARG A 1 144 ? 4.323 -9.951 20.635 1.00 90.06 144 ARG A N 1
ATOM 1117 C CA . ARG A 1 144 ? 3.590 -10.680 19.588 1.00 90.06 144 ARG A CA 1
ATOM 1118 C C . ARG A 1 144 ? 4.036 -10.292 18.175 1.00 90.06 144 ARG A C 1
ATOM 1120 O O . ARG A 1 144 ? 4.024 -11.145 17.289 1.00 90.06 144 ARG A O 1
ATOM 1127 N N . GLY A 1 145 ? 4.384 -9.023 17.956 1.00 89.12 145 GLY A N 1
ATOM 1128 C CA . GLY A 1 145 ? 4.952 -8.536 16.700 1.00 89.12 145 GLY A CA 1
ATOM 1129 C C . GLY A 1 145 ? 6.299 -9.193 16.412 1.00 89.12 145 GLY A C 1
ATOM 1130 O O . GLY A 1 145 ? 6.440 -9.844 15.384 1.00 89.12 145 GLY A O 1
ATOM 1131 N N . ILE A 1 146 ? 7.237 -9.107 17.360 1.00 92.81 146 ILE A N 1
ATOM 1132 C CA . ILE A 1 146 ? 8.585 -9.687 17.253 1.00 92.81 146 ILE A CA 1
ATOM 1133 C C . ILE A 1 146 ? 8.511 -11.196 16.971 1.00 92.81 146 ILE A C 1
ATOM 1135 O O . ILE A 1 146 ? 8.964 -11.651 15.924 1.00 92.81 146 ILE A O 1
ATOM 1139 N N . ILE A 1 147 ? 7.880 -11.971 17.861 1.00 95.31 147 ILE A N 1
ATOM 1140 C CA . ILE A 1 147 ? 7.849 -13.442 17.765 1.00 95.31 147 ILE A CA 1
ATOM 1141 C C . ILE A 1 147 ? 7.108 -13.904 16.504 1.00 95.31 147 ILE A C 1
ATOM 1143 O O . ILE A 1 147 ? 7.558 -14.829 15.826 1.00 95.31 147 ILE A O 1
ATOM 1147 N N . GLY A 1 148 ? 6.000 -13.244 16.154 1.00 93.69 148 GLY A N 1
ATOM 1148 C CA . GLY A 1 148 ? 5.232 -13.584 14.958 1.00 93.69 148 GLY A CA 1
ATOM 1149 C C . GLY A 1 148 ? 6.006 -13.332 13.664 1.00 93.69 148 GLY A C 1
ATOM 1150 O O . GLY A 1 148 ? 5.857 -14.088 12.706 1.00 93.69 148 GLY A O 1
ATOM 1151 N N . VAL A 1 149 ? 6.832 -12.285 13.626 1.00 93.25 149 VAL A N 1
ATOM 1152 C CA . VAL A 1 149 ? 7.656 -11.949 12.457 1.00 93.25 149 VAL A CA 1
ATOM 1153 C C . VAL A 1 149 ? 8.831 -12.908 12.348 1.00 93.25 149 VAL A C 1
ATOM 1155 O O . VAL A 1 149 ? 9.075 -13.415 11.259 1.00 93.25 149 VAL A O 1
ATOM 1158 N N . THR A 1 150 ? 9.476 -13.268 13.462 1.00 94.06 150 THR A N 1
ATOM 1159 C CA . THR A 1 150 ? 10.475 -14.346 13.489 1.00 94.06 150 THR A CA 1
ATOM 1160 C C . THR A 1 150 ? 9.885 -15.656 12.956 1.00 94.06 150 THR A C 1
ATOM 1162 O O . THR A 1 150 ? 10.450 -16.247 12.039 1.00 94.06 150 THR A O 1
ATOM 1165 N N . ALA A 1 151 ? 8.705 -16.071 13.437 1.00 94.94 151 ALA A N 1
ATOM 1166 C CA . ALA A 1 151 ? 8.014 -17.264 12.938 1.00 94.94 151 ALA A CA 1
ATOM 1167 C C . ALA A 1 151 ? 7.732 -17.196 11.424 1.00 94.94 151 ALA A C 1
ATOM 1169 O O . ALA A 1 151 ? 7.903 -18.185 10.709 1.00 94.94 151 ALA A O 1
ATOM 1170 N N . MET A 1 152 ? 7.318 -16.025 10.926 1.00 93.62 152 MET A N 1
ATOM 1171 C CA . MET A 1 152 ? 7.021 -15.816 9.509 1.00 93.62 152 MET A CA 1
ATOM 1172 C C . MET A 1 152 ? 8.281 -15.823 8.628 1.00 93.62 152 MET A C 1
ATOM 1174 O O . MET A 1 152 ? 8.260 -16.432 7.560 1.00 93.62 152 MET A O 1
ATOM 1178 N N . SER A 1 153 ? 9.376 -15.200 9.067 1.00 92.50 153 SER A N 1
ATOM 1179 C CA . SER A 1 153 ? 10.658 -15.218 8.351 1.00 92.50 153 SER A CA 1
ATOM 1180 C C . SER A 1 153 ? 11.222 -16.632 8.237 1.00 92.50 153 SER A C 1
ATOM 1182 O O . SER A 1 153 ? 11.620 -17.049 7.149 1.00 92.50 153 SER A O 1
ATOM 1184 N N . LEU A 1 154 ? 11.181 -17.393 9.335 1.00 94.38 154 LEU A N 1
ATOM 1185 C CA . LEU A 1 154 ? 11.639 -18.780 9.378 1.00 94.38 154 LEU A CA 1
ATOM 1186 C C . LEU A 1 154 ? 10.837 -19.676 8.418 1.00 94.38 154 LEU A C 1
ATOM 1188 O O . LEU A 1 154 ? 11.434 -20.364 7.594 1.00 94.38 154 LEU A O 1
ATOM 1192 N N . VAL A 1 155 ? 9.496 -19.622 8.439 1.00 93.69 155 VAL A N 1
ATOM 1193 C CA . VAL A 1 155 ? 8.684 -20.467 7.538 1.00 93.69 155 VAL A CA 1
ATOM 1194 C C . VAL A 1 155 ? 8.812 -20.060 6.066 1.00 93.69 155 VAL A C 1
ATOM 1196 O O . VAL A 1 155 ? 8.822 -20.934 5.203 1.00 93.69 155 VAL A O 1
ATOM 1199 N N . VAL A 1 156 ? 8.952 -18.765 5.746 1.00 92.62 156 VAL A N 1
ATOM 1200 C CA . VAL A 1 156 ? 9.194 -18.324 4.358 1.00 92.62 156 VAL A CA 1
ATOM 1201 C C . VAL A 1 156 ? 10.547 -18.830 3.858 1.00 92.62 156 VAL A C 1
ATOM 1203 O O . VAL A 1 156 ? 10.621 -19.340 2.740 1.00 92.62 156 VAL A O 1
ATOM 1206 N N . TYR A 1 157 ? 11.589 -18.784 4.694 1.00 91.69 157 TYR A N 1
ATOM 1207 C CA . TYR A 1 157 ? 12.886 -19.370 4.362 1.00 91.69 157 TYR A CA 1
ATOM 1208 C C . TYR A 1 157 ? 12.788 -20.887 4.127 1.00 91.69 157 TYR A C 1
ATOM 1210 O O . TYR A 1 157 ? 13.314 -21.382 3.127 1.00 91.69 157 TYR A O 1
ATOM 1218 N N . SER A 1 158 ? 12.069 -21.620 4.984 1.00 92.31 158 SER A N 1
ATOM 1219 C CA . SER A 1 158 ? 11.844 -23.062 4.816 1.00 92.31 158 SER A CA 1
ATOM 1220 C C . SER A 1 158 ? 11.075 -23.400 3.533 1.00 92.31 158 SER A C 1
ATOM 1222 O O . SER A 1 158 ? 11.451 -24.335 2.832 1.00 92.31 158 SER A O 1
ATOM 1224 N N . ILE A 1 159 ? 10.042 -22.623 3.177 1.00 91.50 159 ILE A N 1
ATOM 1225 C CA . ILE A 1 159 ? 9.289 -22.799 1.920 1.00 91.50 159 ILE A CA 1
ATOM 1226 C C . ILE A 1 159 ? 10.191 -22.563 0.701 1.00 91.50 159 ILE A C 1
ATOM 1228 O O . ILE A 1 159 ? 10.081 -23.289 -0.285 1.00 91.50 159 ILE A O 1
ATOM 1232 N N . LYS A 1 160 ? 11.107 -21.585 0.742 1.00 89.38 160 LYS A N 1
ATOM 1233 C CA . LYS A 1 160 ? 12.065 -21.373 -0.356 1.00 89.38 160 LYS A CA 1
ATOM 1234 C C . LYS A 1 160 ? 12.964 -22.595 -0.572 1.00 89.38 160 LYS A C 1
ATOM 1236 O O . LYS A 1 160 ? 13.038 -23.078 -1.701 1.00 89.38 160 LYS A O 1
ATOM 1241 N N . HIS A 1 161 ? 13.552 -23.137 0.494 1.00 86.94 161 HIS A N 1
ATOM 1242 C CA . HIS A 1 161 ? 14.628 -24.139 0.419 1.00 86.94 161 HIS A CA 1
ATOM 1243 C C . HIS A 1 161 ? 14.182 -25.612 0.525 1.00 86.94 161 HIS A C 1
ATOM 1245 O O . HIS A 1 161 ? 15.014 -26.503 0.399 1.00 86.94 161 HIS A O 1
ATOM 1251 N N . MET A 1 162 ? 12.892 -25.893 0.732 1.00 87.75 162 MET A N 1
ATOM 1252 C CA . MET A 1 162 ? 12.329 -27.254 0.766 1.00 87.75 162 MET A CA 1
ATOM 1253 C C . MET A 1 162 ? 11.004 -27.315 -0.017 1.00 87.75 162 MET A C 1
ATOM 1255 O O . MET A 1 162 ? 10.498 -26.282 -0.463 1.00 87.75 162 MET A O 1
ATOM 1259 N N . ASN A 1 163 ? 10.430 -28.502 -0.230 1.00 88.25 163 ASN A N 1
ATOM 1260 C CA . ASN A 1 163 ? 9.122 -28.633 -0.879 1.00 88.25 163 ASN A CA 1
ATOM 1261 C C . ASN A 1 163 ? 8.022 -27.910 -0.086 1.00 88.25 163 ASN A C 1
ATOM 1263 O O . ASN A 1 163 ? 8.058 -27.828 1.146 1.00 88.25 163 ASN A O 1
ATOM 1267 N N . LEU A 1 164 ? 7.013 -27.414 -0.806 1.00 88.44 164 LEU A N 1
ATOM 1268 C CA . LEU A 1 164 ? 5.910 -26.642 -0.235 1.00 88.44 164 LEU A CA 1
ATOM 1269 C C . LEU A 1 164 ? 5.119 -27.457 0.799 1.00 88.44 164 LEU A C 1
ATOM 1271 O O . LEU A 1 164 ? 4.837 -26.955 1.888 1.00 88.44 164 LEU A O 1
ATOM 1275 N N . ALA A 1 165 ? 4.779 -28.703 0.468 1.00 87.94 165 ALA A N 1
ATOM 1276 C CA . ALA A 1 165 ? 4.025 -29.592 1.341 1.00 87.94 165 ALA A CA 1
ATOM 1277 C C . ALA A 1 165 ? 4.831 -29.980 2.592 1.00 87.94 165 ALA A C 1
ATOM 1279 O O . ALA A 1 165 ? 4.344 -29.779 3.703 1.00 87.94 165 ALA A O 1
ATOM 1280 N N . ASP A 1 166 ? 6.086 -30.414 2.427 1.00 88.31 166 ASP A N 1
ATOM 1281 C CA . ASP A 1 166 ? 6.984 -30.786 3.533 1.00 88.31 166 ASP A CA 1
ATOM 1282 C C . ASP A 1 166 ? 7.144 -29.627 4.535 1.00 88.31 166 ASP A C 1
ATOM 1284 O O . ASP A 1 166 ? 6.957 -29.793 5.743 1.00 88.31 166 ASP A O 1
ATOM 1288 N N . ALA A 1 167 ? 7.390 -28.408 4.035 1.00 91.12 167 ALA A N 1
ATOM 1289 C CA . ALA A 1 167 ? 7.524 -27.221 4.878 1.00 91.12 167 ALA A CA 1
ATOM 1290 C C . ALA A 1 167 ? 6.218 -26.903 5.625 1.00 91.12 167 ALA A C 1
ATOM 1292 O O . ALA A 1 167 ? 6.247 -26.486 6.788 1.00 91.12 167 ALA A O 1
ATOM 1293 N N . ARG A 1 168 ? 5.066 -27.122 4.977 1.00 91.44 168 ARG A N 1
ATOM 1294 C CA . ARG A 1 168 ? 3.743 -26.905 5.567 1.00 91.44 168 ARG A CA 1
ATOM 1295 C C . ARG A 1 168 ? 3.373 -27.928 6.630 1.00 91.44 168 ARG A C 1
ATOM 1297 O O . ARG A 1 168 ? 2.857 -27.501 7.660 1.00 91.44 168 ARG A O 1
ATOM 1304 N N . VAL A 1 169 ? 3.647 -29.216 6.428 1.00 90.56 169 VAL A N 1
ATOM 1305 C CA . VAL A 1 169 ? 3.383 -30.255 7.438 1.00 90.56 169 VAL A CA 1
ATOM 1306 C C . VAL A 1 169 ? 4.135 -29.937 8.727 1.00 90.56 169 VAL A C 1
ATOM 1308 O O . VAL A 1 169 ? 3.519 -29.865 9.789 1.00 90.56 169 VAL A O 1
ATOM 1311 N N . ILE A 1 170 ? 5.438 -29.650 8.625 1.00 91.44 170 ILE A N 1
ATOM 1312 C CA . ILE A 1 170 ? 6.274 -29.330 9.789 1.00 91.44 170 ILE A CA 1
ATOM 1313 C C . ILE A 1 170 ? 5.776 -28.056 10.484 1.00 91.44 170 ILE A C 1
ATOM 1315 O O . ILE A 1 170 ? 5.578 -28.064 11.697 1.00 91.44 170 ILE A O 1
ATOM 1319 N N . PHE A 1 171 ? 5.471 -26.983 9.745 1.00 92.12 171 PHE A N 1
ATOM 1320 C CA . PHE A 1 171 ? 4.933 -25.752 10.341 1.00 92.12 171 PHE A CA 1
ATOM 1321 C C . PHE A 1 171 ? 3.591 -25.975 11.068 1.00 92.12 171 PHE A C 1
ATOM 1323 O O . PHE A 1 171 ? 3.330 -25.405 12.134 1.00 92.12 171 PHE A O 1
ATOM 1330 N N . TYR A 1 172 ? 2.728 -26.834 10.520 1.00 88.19 172 TYR A N 1
ATOM 1331 C CA . TYR A 1 172 ? 1.437 -27.179 11.115 1.00 88.19 172 TYR A CA 1
ATOM 1332 C C . TYR A 1 172 ? 1.513 -28.198 12.269 1.00 88.19 172 TYR A C 1
ATOM 1334 O O . TYR A 1 172 ? 0.473 -28.572 12.802 1.00 88.19 172 TYR A O 1
ATOM 1342 N N . THR A 1 173 ? 2.708 -28.533 12.770 1.00 89.50 173 THR A N 1
ATOM 1343 C CA . THR A 1 173 ? 2.883 -29.143 14.109 1.00 89.50 173 THR A CA 1
ATOM 1344 C C . THR A 1 173 ? 2.680 -28.144 15.257 1.00 89.50 173 THR A C 1
ATOM 1346 O O . THR A 1 173 ? 2.528 -28.533 16.414 1.00 89.50 173 THR A O 1
ATOM 1349 N N . SER A 1 174 ? 2.568 -26.844 14.951 1.00 89.50 174 SER A N 1
ATOM 1350 C CA . SER A 1 174 ? 2.305 -25.785 15.937 1.00 89.50 174 SER A CA 1
ATOM 1351 C C . SER A 1 174 ? 1.132 -26.002 16.925 1.00 89.50 174 SER A C 1
ATOM 1353 O O . SER A 1 174 ? 1.266 -25.511 18.048 1.00 89.50 174 SER A O 1
ATOM 1355 N N . PRO A 1 175 ? 0.026 -26.737 16.649 1.00 86.44 175 PRO A N 1
ATOM 1356 C CA . PRO A 1 175 ? -1.014 -27.010 17.654 1.00 86.44 175 PRO A CA 1
ATOM 1357 C C . PRO A 1 175 ? -0.500 -27.793 18.872 1.00 86.44 175 PRO A C 1
ATOM 1359 O O . PRO A 1 175 ? -1.009 -27.613 19.978 1.00 86.44 175 PRO A O 1
ATOM 1362 N N . ILE A 1 176 ? 0.545 -28.602 18.691 1.00 85.75 176 ILE A N 1
ATOM 1363 C CA . ILE A 1 176 ? 1.169 -29.429 19.730 1.00 85.75 176 ILE A CA 1
ATOM 1364 C C . ILE A 1 176 ? 1.948 -28.542 20.705 1.00 85.75 176 ILE A C 1
ATOM 1366 O O . ILE A 1 176 ? 1.651 -28.505 21.899 1.00 85.75 176 ILE A O 1
ATOM 1370 N N . TYR A 1 177 ? 2.849 -27.705 20.183 1.00 87.12 177 TYR A N 1
ATOM 1371 C CA . TYR A 1 177 ? 3.520 -26.669 20.975 1.00 87.12 177 TYR A CA 1
ATOM 1372 C C . TYR A 1 177 ? 2.514 -25.676 21.590 1.00 87.12 177 TYR A C 1
ATOM 1374 O O . TYR A 1 177 ? 2.722 -25.192 22.700 1.00 87.12 177 TYR A O 1
ATOM 1382 N N . THR A 1 178 ? 1.381 -25.420 20.919 1.00 85.00 178 THR A N 1
ATOM 1383 C CA . THR A 1 178 ? 0.286 -24.579 21.446 1.00 85.00 178 THR A CA 1
ATOM 1384 C C . THR A 1 178 ? -0.386 -25.226 22.660 1.00 85.00 178 THR A C 1
ATOM 1386 O O . THR A 1 178 ? -0.728 -24.523 23.605 1.00 85.00 178 THR A O 1
ATOM 1389 N N . ALA A 1 179 ? -0.553 -26.552 22.684 1.00 79.25 179 ALA A N 1
ATOM 1390 C CA . ALA A 1 179 ? -1.060 -27.269 23.854 1.00 79.25 179 ALA A CA 1
ATOM 1391 C C . ALA A 1 179 ? -0.074 -27.201 25.035 1.00 79.25 179 ALA A C 1
ATOM 1393 O O . ALA A 1 179 ? -0.485 -26.922 26.162 1.00 79.25 179 ALA A O 1
ATOM 1394 N N . ILE A 1 180 ? 1.227 -27.364 24.765 1.00 83.44 180 ILE A N 1
ATOM 1395 C CA . ILE A 1 180 ? 2.287 -27.293 25.784 1.00 83.44 180 ILE A CA 1
ATOM 1396 C C . ILE A 1 180 ? 2.356 -25.894 26.412 1.00 83.44 180 ILE A C 1
ATOM 1398 O O . ILE A 1 180 ? 2.220 -25.737 27.628 1.00 83.44 180 ILE A O 1
ATOM 1402 N N . PHE A 1 181 ? 2.497 -24.854 25.588 1.00 84.44 181 PHE A N 1
ATOM 1403 C CA . PHE A 1 181 ? 2.492 -23.470 26.058 1.00 84.44 181 PHE A CA 1
ATOM 1404 C C . PHE A 1 181 ? 1.132 -23.056 26.656 1.00 84.44 181 PHE A C 1
ATOM 1406 O O . PHE A 1 181 ? 1.093 -22.181 27.520 1.00 84.44 181 PHE A O 1
ATOM 1413 N N . GLY A 1 182 ? 0.029 -23.707 26.267 1.00 78.69 182 GLY A N 1
ATOM 1414 C CA . GLY A 1 182 ? -1.287 -23.554 26.893 1.00 78.69 182 GLY A CA 1
ATOM 1415 C C . GLY A 1 182 ? -1.263 -23.859 28.393 1.00 78.69 182 GLY A C 1
ATOM 1416 O O . GLY A 1 182 ? -1.755 -23.063 29.192 1.00 78.69 182 GLY A O 1
ATOM 1417 N N . ARG A 1 183 ? -0.584 -24.930 28.821 1.00 79.69 183 ARG A N 1
ATOM 1418 C CA . ARG A 1 183 ? -0.384 -25.203 30.256 1.00 79.69 183 ARG A CA 1
ATOM 1419 C C . ARG A 1 183 ? 0.441 -24.132 30.952 1.00 79.69 183 ARG A C 1
ATOM 1421 O O . ARG A 1 183 ? 0.085 -23.705 32.044 1.00 79.69 183 ARG A O 1
ATOM 1428 N N . ILE A 1 184 ? 1.522 -23.685 30.319 1.00 84.25 184 ILE A N 1
ATOM 1429 C CA . ILE A 1 184 ? 2.468 -22.738 30.925 1.00 84.25 184 ILE A CA 1
ATOM 1430 C C . ILE A 1 184 ? 1.833 -21.346 31.095 1.00 84.25 184 ILE A C 1
ATOM 1432 O O . ILE A 1 184 ? 1.954 -20.740 32.156 1.00 84.25 184 ILE A O 1
ATOM 1436 N N . PHE A 1 185 ? 1.127 -20.840 30.077 1.00 82.00 185 PHE A N 1
ATOM 1437 C CA . PHE A 1 185 ? 0.619 -19.460 30.058 1.00 82.00 185 PHE A CA 1
ATOM 1438 C C . PHE A 1 185 ? -0.873 -19.306 30.387 1.00 82.00 185 PHE A C 1
ATOM 1440 O O . PHE A 1 185 ? -1.277 -18.218 30.801 1.00 82.00 185 PHE A O 1
ATOM 1447 N N . LEU A 1 186 ? -1.688 -20.348 30.184 1.00 74.44 186 LEU A N 1
ATOM 1448 C CA . LEU A 1 186 ? -3.142 -20.345 30.419 1.00 74.44 186 LEU A CA 1
ATOM 1449 C C . LEU A 1 186 ? -3.571 -21.322 31.535 1.00 74.44 186 LEU A C 1
ATOM 1451 O O . LEU A 1 186 ? -4.758 -21.400 31.833 1.00 74.44 186 LEU A O 1
ATOM 1455 N N . LYS A 1 187 ? -2.626 -22.039 32.168 1.00 73.62 187 LYS A N 1
ATOM 1456 C CA . LYS A 1 187 ? -2.869 -23.060 33.211 1.00 73.62 187 LYS A CA 1
ATOM 1457 C C . LYS A 1 187 ? -3.772 -24.229 32.767 1.00 73.62 187 LYS A C 1
ATOM 1459 O O . LYS A 1 187 ? -4.356 -24.909 33.605 1.00 73.62 187 LYS A O 1
ATOM 1464 N N . GLU A 1 188 ? -3.857 -24.509 31.462 1.00 71.75 188 GLU A N 1
ATOM 1465 C CA . GLU A 1 188 ? -4.568 -25.689 30.938 1.00 71.75 188 GLU A CA 1
ATOM 1466 C C . GLU A 1 188 ? -3.887 -27.006 31.375 1.00 71.75 188 GLU A C 1
ATOM 1468 O O . GLU A 1 188 ? -2.662 -27.112 31.410 1.00 71.75 188 GLU A O 1
ATOM 1473 N N . SER A 1 189 ? -4.652 -28.058 31.670 1.00 66.81 189 SER A N 1
ATOM 1474 C CA . SER A 1 189 ? -4.089 -29.363 32.039 1.00 66.81 189 SER A CA 1
ATOM 1475 C C . SER A 1 189 ? -3.550 -30.128 30.819 1.00 66.81 189 SER A C 1
ATOM 1477 O O . SER A 1 189 ? -4.336 -30.628 30.016 1.00 66.81 189 SER A O 1
ATOM 1479 N N . ILE A 1 190 ? -2.223 -30.294 30.709 1.00 68.75 190 ILE A N 1
ATOM 1480 C CA . ILE A 1 190 ? -1.622 -31.311 29.813 1.00 68.75 190 ILE A CA 1
ATOM 1481 C C . ILE A 1 190 ? -1.939 -32.699 30.362 1.00 68.75 190 ILE A C 1
ATOM 1483 O O . ILE A 1 190 ? -1.658 -32.988 31.528 1.00 68.75 190 ILE A O 1
ATOM 1487 N N . THR A 1 191 ? -2.454 -33.563 29.498 1.00 76.44 191 THR A N 1
ATOM 1488 C CA . THR A 1 191 ? -2.712 -34.978 29.767 1.00 76.44 191 THR A CA 1
ATOM 1489 C C . THR A 1 191 ? -1.608 -35.847 29.157 1.00 76.44 191 THR A C 1
ATOM 1491 O O . THR A 1 191 ? -0.949 -35.448 28.200 1.00 76.44 191 THR A O 1
ATOM 1494 N N . LYS A 1 192 ? -1.452 -37.084 29.648 1.00 79.81 192 LYS A N 1
ATOM 1495 C CA . LYS A 1 192 ? -0.494 -38.078 29.119 1.00 79.81 192 LYS A CA 1
ATOM 1496 C C . LYS A 1 192 ? -0.584 -38.247 27.587 1.00 79.81 192 LYS A C 1
ATOM 1498 O O . LYS A 1 192 ? 0.442 -38.331 26.922 1.00 79.81 192 LYS A O 1
ATOM 1503 N N . PHE A 1 193 ? -1.794 -38.198 27.023 1.00 76.19 193 PHE A N 1
ATOM 1504 C CA . PHE A 1 193 ? -2.035 -38.247 25.574 1.00 76.19 193 PHE A CA 1
ATOM 1505 C C . PHE A 1 193 ? -1.359 -37.125 24.777 1.00 76.19 193 PHE A C 1
ATOM 1507 O O . PHE A 1 193 ? -0.902 -37.373 23.666 1.00 76.19 193 PHE A O 1
ATOM 1514 N N . ASP A 1 194 ? -1.260 -35.911 25.322 1.00 73.69 194 ASP A N 1
ATOM 1515 C CA . ASP A 1 194 ? -0.672 -34.785 24.590 1.00 73.69 194 ASP A CA 1
ATOM 1516 C C . ASP A 1 194 ? 0.860 -34.968 24.475 1.00 73.69 194 ASP A C 1
ATOM 1518 O O . ASP A 1 194 ? 1.465 -34.593 23.470 1.00 73.69 194 ASP A O 1
ATOM 1522 N N . ILE A 1 195 ? 1.484 -35.629 25.463 1.00 80.38 195 ILE A N 1
ATOM 1523 C CA . ILE A 1 195 ? 2.900 -36.040 25.438 1.00 80.38 195 ILE A CA 1
ATOM 1524 C C . ILE A 1 195 ? 3.117 -37.130 24.378 1.00 80.38 195 ILE A C 1
ATOM 1526 O O . ILE A 1 195 ? 4.013 -37.002 23.546 1.00 80.38 195 ILE A O 1
ATOM 1530 N N . VAL A 1 196 ? 2.265 -38.162 24.349 1.00 84.69 196 VAL A N 1
ATOM 1531 C CA . VAL A 1 196 ? 2.332 -39.236 23.338 1.00 84.69 196 VAL A CA 1
ATOM 1532 C C . VAL A 1 196 ? 2.150 -38.675 21.923 1.00 84.69 196 VAL A C 1
ATOM 1534 O O . VAL A 1 196 ? 2.944 -38.984 21.040 1.00 84.69 196 VAL A O 1
ATOM 1537 N N . ALA A 1 197 ? 1.175 -37.788 21.710 1.00 80.62 197 ALA A N 1
ATOM 1538 C CA . ALA A 1 197 ? 0.968 -37.129 20.420 1.00 80.62 197 ALA A CA 1
ATOM 1539 C C . ALA A 1 197 ? 2.149 -36.220 20.022 1.00 80.62 197 ALA A C 1
ATOM 1541 O O . ALA A 1 197 ? 2.477 -36.125 18.839 1.00 80.62 197 ALA A O 1
ATOM 1542 N N . THR A 1 198 ? 2.833 -35.602 20.995 1.00 82.25 198 THR A N 1
ATOM 1543 C CA . THR A 1 198 ? 4.075 -34.848 20.753 1.00 82.25 198 THR A CA 1
ATOM 1544 C C . THR A 1 198 ? 5.183 -35.772 20.244 1.00 82.25 198 THR A C 1
ATOM 1546 O O . THR A 1 198 ? 5.750 -35.506 19.185 1.00 82.25 198 THR A O 1
ATOM 1549 N N . LEU A 1 199 ? 5.448 -36.885 20.936 1.00 86.88 199 LEU A N 1
ATOM 1550 C CA . LEU A 1 199 ? 6.456 -37.873 20.530 1.00 86.88 199 LEU A CA 1
ATOM 1551 C C . LEU A 1 199 ? 6.144 -38.475 19.151 1.00 86.88 199 LEU A C 1
ATOM 1553 O O . LEU A 1 199 ? 7.020 -38.546 18.292 1.00 86.88 199 LEU A O 1
ATOM 1557 N N . LEU A 1 200 ? 4.883 -38.827 18.896 1.00 86.56 200 LEU A N 1
ATOM 1558 C CA . LEU A 1 200 ? 4.456 -39.391 17.616 1.00 86.56 200 LEU A CA 1
ATOM 1559 C C . LEU A 1 200 ? 4.555 -38.370 16.466 1.00 86.56 200 LEU A C 1
ATOM 1561 O O . LEU A 1 200 ? 4.938 -38.720 15.351 1.00 86.56 200 LEU A O 1
ATOM 1565 N N . SER A 1 201 ? 4.307 -37.082 16.735 1.00 84.81 201 SER A N 1
ATOM 1566 C CA . SER A 1 201 ? 4.552 -36.018 15.751 1.00 84.81 201 SER A CA 1
ATOM 1567 C C . SER A 1 201 ? 6.036 -35.803 15.449 1.00 84.81 201 SER A C 1
ATOM 1569 O O . SER A 1 201 ? 6.375 -35.488 14.311 1.00 84.81 201 SER A O 1
ATOM 1571 N N . LEU A 1 202 ? 6.924 -36.016 16.430 1.00 86.19 202 LEU A N 1
ATOM 1572 C CA . LEU A 1 202 ? 8.372 -35.927 16.240 1.00 86.19 202 LEU A CA 1
ATOM 1573 C C . LEU A 1 202 ? 8.850 -37.005 15.259 1.00 86.19 202 LEU A C 1
ATOM 1575 O O . LEU A 1 202 ? 9.607 -36.698 14.343 1.00 86.19 202 LEU A O 1
ATOM 1579 N N . ILE A 1 203 ? 8.331 -38.232 15.388 1.00 87.69 203 ILE A N 1
ATOM 1580 C CA . ILE A 1 203 ? 8.558 -39.322 14.425 1.00 87.69 203 ILE A CA 1
ATOM 1581 C C . ILE A 1 203 ? 8.081 -38.901 13.023 1.00 87.69 203 ILE A C 1
ATOM 1583 O O . ILE A 1 203 ? 8.810 -39.066 12.047 1.00 87.69 203 ILE A O 1
ATOM 1587 N N . GLY A 1 204 ? 6.905 -38.271 12.922 1.00 84.81 204 GLY A N 1
ATOM 1588 C CA . GLY A 1 204 ? 6.385 -37.729 11.660 1.00 84.81 204 GLY A CA 1
ATOM 1589 C C . GLY A 1 204 ? 7.286 -36.659 11.030 1.00 84.81 204 GLY A C 1
ATOM 1590 O O . GLY A 1 204 ? 7.540 -36.708 9.829 1.00 84.81 204 GLY A O 1
ATOM 1591 N N . ILE A 1 205 ? 7.829 -35.734 11.832 1.00 84.44 205 ILE A N 1
ATOM 1592 C CA . ILE A 1 205 ? 8.815 -34.740 11.373 1.00 84.44 205 ILE A CA 1
ATOM 1593 C C . ILE A 1 205 ? 10.089 -35.438 10.876 1.00 84.44 205 ILE A C 1
ATOM 1595 O O . ILE A 1 205 ? 10.594 -35.072 9.819 1.00 84.44 205 ILE A O 1
ATOM 1599 N N . VAL A 1 206 ? 10.600 -36.447 11.591 1.00 84.88 206 VAL A N 1
ATOM 1600 C CA . VAL A 1 206 ? 11.821 -37.184 11.212 1.00 84.88 206 VAL A CA 1
ATOM 1601 C C . VAL A 1 206 ? 11.658 -37.915 9.871 1.00 84.88 206 VAL A C 1
ATOM 1603 O O . VAL A 1 206 ? 12.564 -37.853 9.039 1.00 84.88 206 VAL A O 1
ATOM 1606 N N . LEU A 1 207 ? 10.496 -38.529 9.618 1.00 83.81 207 LEU A N 1
ATOM 1607 C CA . LEU A 1 207 ? 10.169 -39.184 8.340 1.00 83.81 207 LEU A CA 1
ATOM 1608 C C . LEU A 1 207 ? 10.151 -38.212 7.144 1.00 83.81 207 LEU A C 1
ATOM 1610 O O . LEU A 1 207 ? 10.496 -38.600 6.027 1.00 83.81 207 LEU A O 1
ATOM 1614 N N . ILE A 1 208 ? 9.769 -36.952 7.373 1.00 82.25 208 ILE A N 1
ATOM 1615 C CA . ILE A 1 208 ? 9.758 -35.889 6.352 1.00 82.25 208 ILE A CA 1
ATOM 1616 C C . ILE A 1 208 ? 11.162 -35.299 6.174 1.00 82.25 208 ILE A C 1
ATOM 1618 O O . ILE A 1 208 ? 11.617 -35.112 5.049 1.00 82.25 208 ILE A O 1
ATOM 1622 N N . ALA A 1 209 ? 11.855 -35.038 7.285 1.00 73.44 209 ALA A N 1
ATOM 1623 C CA . ALA A 1 209 ? 13.186 -34.439 7.322 1.00 73.44 209 ALA A CA 1
ATOM 1624 C C . ALA A 1 209 ? 14.267 -35.316 6.680 1.00 73.44 209 ALA A C 1
ATOM 1626 O O . ALA A 1 209 ? 15.264 -34.781 6.197 1.00 73.44 209 ALA A O 1
ATOM 1627 N N . ARG A 1 210 ? 14.080 -36.647 6.716 1.00 75.56 210 ARG A N 1
ATOM 1628 C CA . ARG A 1 210 ? 14.989 -37.665 6.161 1.00 75.56 210 ARG A CA 1
ATOM 1629 C C . ARG A 1 210 ? 16.464 -37.377 6.483 1.00 75.56 210 ARG A C 1
ATOM 1631 O O . ARG A 1 210 ? 17.276 -37.230 5.568 1.00 75.56 210 ARG A O 1
ATOM 1638 N N . PRO A 1 211 ? 16.834 -37.229 7.766 1.00 67.25 211 PRO A N 1
ATOM 1639 C CA . PRO A 1 211 ? 18.208 -36.908 8.104 1.00 67.25 211 PRO A CA 1
ATOM 1640 C C . PRO A 1 211 ? 19.137 -38.044 7.658 1.00 67.25 211 PRO A C 1
ATOM 1642 O O . PRO A 1 211 ? 18.870 -39.221 7.910 1.00 67.25 211 PRO A O 1
ATOM 1645 N N . THR A 1 212 ? 20.250 -37.677 7.024 1.00 66.06 212 THR A N 1
ATOM 1646 C CA . THR A 1 212 ? 21.214 -38.613 6.420 1.00 66.06 212 THR A CA 1
ATOM 1647 C C . THR A 1 212 ? 21.800 -39.616 7.418 1.00 66.06 212 THR A C 1
ATOM 1649 O O . THR A 1 212 ? 22.172 -40.716 7.026 1.00 66.06 212 THR A O 1
ATOM 1652 N N . PHE A 1 213 ? 21.818 -39.282 8.715 1.00 66.50 213 PHE A N 1
ATOM 1653 C CA . PHE A 1 213 ? 22.273 -40.182 9.782 1.00 66.50 213 PHE A CA 1
ATOM 1654 C C . PHE A 1 213 ? 21.291 -41.318 10.134 1.00 66.50 213 PHE A C 1
ATOM 1656 O O . PHE A 1 213 ? 21.698 -42.252 10.816 1.00 66.50 213 PHE A O 1
ATOM 1663 N N . LEU A 1 214 ? 20.021 -41.258 9.702 1.00 69.25 214 LEU A N 1
ATOM 1664 C CA . LEU A 1 214 ? 19.027 -42.328 9.927 1.00 69.25 214 LEU A CA 1
ATOM 1665 C C . LEU A 1 214 ? 18.679 -43.120 8.665 1.00 69.25 214 LEU A C 1
ATOM 1667 O O . LEU A 1 214 ? 18.341 -44.294 8.770 1.00 69.25 214 LEU A O 1
ATOM 1671 N N . PHE A 1 215 ? 18.712 -42.480 7.494 1.00 72.25 215 PHE A N 1
ATOM 1672 C CA . PHE A 1 215 ? 18.189 -43.058 6.247 1.00 72.25 215 PHE A CA 1
ATOM 1673 C C . PHE A 1 215 ? 19.268 -43.383 5.202 1.00 72.25 215 PHE A C 1
ATOM 1675 O O . PHE A 1 215 ? 18.930 -43.795 4.097 1.00 72.25 215 PHE A O 1
ATOM 1682 N N . GLY A 1 216 ? 20.551 -43.218 5.543 1.00 60.47 216 GLY A N 1
ATOM 1683 C CA . GLY A 1 216 ? 21.663 -43.440 4.619 1.00 60.47 216 GLY A CA 1
ATOM 1684 C C . GLY A 1 216 ? 21.827 -42.318 3.588 1.00 60.47 216 GLY A C 1
ATOM 1685 O O . GLY A 1 216 ? 21.056 -41.358 3.543 1.00 60.47 216 GLY A O 1
ATOM 1686 N N . SER A 1 217 ? 22.872 -42.430 2.764 1.00 56.62 217 SER A N 1
ATOM 1687 C CA . SER A 1 217 ? 23.219 -41.442 1.729 1.00 56.62 217 SER A CA 1
ATOM 1688 C C . SER A 1 217 ? 22.755 -41.861 0.327 1.00 56.62 217 SER A C 1
ATOM 1690 O O . SER A 1 217 ? 23.354 -41.464 -0.677 1.00 56.62 217 SER A O 1
ATOM 1692 N N . ASP A 1 218 ? 21.678 -42.640 0.242 1.00 54.12 218 ASP A N 1
ATOM 1693 C CA . ASP A 1 218 ? 21.161 -43.166 -1.020 1.00 54.12 218 ASP A CA 1
ATOM 1694 C C . ASP A 1 218 ? 20.301 -42.117 -1.736 1.00 54.12 218 ASP A C 1
ATOM 1696 O O . ASP A 1 218 ? 19.069 -42.154 -1.698 1.00 54.12 218 ASP A O 1
ATOM 1700 N N . ASN A 1 219 ? 20.984 -41.134 -2.333 1.00 45.75 219 ASN A N 1
ATOM 1701 C CA . ASN A 1 219 ? 20.773 -40.567 -3.676 1.00 45.75 219 ASN A CA 1
ATOM 1702 C C . ASN A 1 219 ? 21.504 -39.216 -3.808 1.00 45.75 219 ASN A C 1
ATOM 1704 O O . ASN A 1 219 ? 21.326 -38.301 -3.001 1.00 45.75 219 ASN A O 1
ATOM 1708 N N . ALA A 1 220 ? 22.304 -39.067 -4.865 1.00 43.31 220 ALA A N 1
ATOM 1709 C CA . ALA A 1 220 ? 23.055 -37.844 -5.135 1.00 43.31 220 ALA A CA 1
ATOM 1710 C C . ALA A 1 220 ? 22.124 -36.660 -5.479 1.00 43.31 220 ALA A C 1
ATOM 1712 O O . ALA A 1 220 ? 21.335 -36.743 -6.418 1.00 43.31 220 ALA A O 1
ATOM 1713 N N . GLY A 1 221 ? 22.252 -35.539 -4.754 1.00 45.91 221 GLY A N 1
ATOM 1714 C CA . GLY A 1 221 ? 21.674 -34.242 -5.152 1.00 45.91 221 GLY A CA 1
ATOM 1715 C C . GLY A 1 221 ? 21.025 -33.389 -4.051 1.00 45.91 221 GLY A C 1
ATOM 1716 O O . GLY A 1 221 ? 20.833 -32.191 -4.255 1.00 45.91 221 GLY A O 1
ATOM 1717 N N . SER A 1 222 ? 20.685 -33.939 -2.879 1.00 45.69 222 SER A N 1
ATOM 1718 C CA . SER A 1 222 ? 19.943 -33.185 -1.852 1.00 45.69 222 SER A CA 1
ATOM 1719 C C . SER A 1 222 ? 20.840 -32.365 -0.912 1.00 45.69 222 SER A C 1
ATOM 1721 O O . SER A 1 222 ? 21.218 -32.820 0.170 1.00 45.69 222 SER A O 1
ATOM 1723 N N . ASN A 1 223 ? 21.120 -31.116 -1.293 1.00 49.66 223 ASN A N 1
ATOM 1724 C CA . ASN A 1 223 ? 21.726 -30.103 -0.419 1.00 49.66 223 ASN A CA 1
ATOM 1725 C C . ASN A 1 223 ? 20.968 -29.974 0.923 1.00 49.66 223 ASN A C 1
ATOM 1727 O O . ASN A 1 223 ? 19.760 -29.760 0.927 1.00 49.66 223 ASN A O 1
ATOM 1731 N N . HIS A 1 224 ? 21.691 -30.082 2.047 1.00 55.75 224 HIS A N 1
ATOM 1732 C CA . HIS A 1 224 ? 21.310 -29.814 3.452 1.00 55.75 224 HIS A CA 1
ATOM 1733 C C . HIS A 1 224 ? 19.816 -29.566 3.809 1.00 55.75 224 HIS A C 1
ATOM 1735 O O . HIS A 1 224 ? 19.478 -28.554 4.426 1.00 55.75 224 HIS A O 1
ATOM 1741 N N . VAL A 1 225 ? 18.919 -30.526 3.546 1.00 69.88 225 VAL A N 1
ATOM 1742 C CA . VAL A 1 225 ? 17.470 -30.425 3.864 1.00 69.88 225 VAL A CA 1
ATOM 1743 C C . VAL A 1 225 ? 17.188 -30.305 5.377 1.00 69.88 225 VAL A C 1
ATOM 1745 O O . VAL A 1 225 ? 16.172 -29.743 5.801 1.00 69.88 225 VAL A O 1
ATOM 1748 N N . TRP A 1 226 ? 18.124 -30.758 6.217 1.00 77.88 226 TRP A N 1
ATOM 1749 C CA . TRP A 1 226 ? 18.035 -30.676 7.679 1.00 77.88 226 TRP A CA 1
ATOM 1750 C C . TRP A 1 226 ? 17.930 -29.231 8.204 1.00 77.88 226 TRP A C 1
ATOM 1752 O O . TRP A 1 226 ? 17.227 -28.988 9.186 1.00 77.88 226 TRP A O 1
ATOM 1762 N N . PHE A 1 227 ? 18.569 -28.257 7.546 1.00 85.75 227 PHE A N 1
ATOM 1763 C CA . PHE A 1 227 ? 18.595 -26.869 8.016 1.00 85.75 227 PHE A CA 1
ATOM 1764 C C . PHE A 1 227 ? 17.253 -26.140 7.774 1.00 85.75 227 PHE A C 1
ATOM 1766 O O . PHE A 1 227 ? 16.674 -25.640 8.743 1.00 85.75 227 PHE A O 1
ATOM 1773 N N . PRO A 1 228 ? 16.647 -26.164 6.564 1.00 88.25 228 PRO A N 1
ATOM 1774 C CA . PRO A 1 228 ? 15.267 -25.708 6.351 1.00 88.25 228 PRO A CA 1
ATOM 1775 C C . PRO A 1 228 ? 14.234 -26.410 7.244 1.00 88.25 228 PRO A C 1
ATOM 1777 O O . PRO A 1 228 ? 13.271 -25.769 7.678 1.00 88.25 228 PRO A O 1
ATOM 1780 N N . THR A 1 229 ? 14.441 -27.699 7.543 1.00 87.75 229 THR A N 1
ATOM 1781 C CA . THR A 1 229 ? 13.599 -28.480 8.465 1.00 87.75 229 THR A CA 1
ATOM 1782 C C . THR A 1 229 ? 13.659 -27.902 9.881 1.00 87.75 229 THR A C 1
ATOM 1784 O O . THR A 1 229 ? 12.615 -27.575 10.449 1.00 87.75 229 THR A O 1
ATOM 1787 N N . LEU A 1 230 ? 14.862 -27.701 10.433 1.00 90.62 230 LEU A N 1
ATOM 1788 C CA . LEU A 1 230 ? 15.065 -27.120 11.765 1.00 90.62 230 LEU A CA 1
ATOM 1789 C C . LEU A 1 230 ? 14.434 -25.724 11.881 1.00 90.62 230 LEU A C 1
ATOM 1791 O O . LEU A 1 230 ? 13.730 -25.440 12.852 1.00 90.62 230 LEU A O 1
ATOM 1795 N N . LEU A 1 231 ? 14.611 -24.874 10.865 1.00 92.50 231 LEU A N 1
ATOM 1796 C CA . LEU A 1 231 ? 13.983 -23.550 10.816 1.00 92.50 231 LEU A CA 1
ATOM 1797 C C . LEU A 1 231 ? 12.446 -23.637 10.792 1.00 92.50 231 LEU A C 1
ATOM 1799 O O . LEU A 1 231 ? 11.788 -22.823 11.437 1.00 92.50 231 LEU A O 1
ATOM 1803 N N . SER A 1 232 ? 11.862 -24.645 10.132 1.00 93.12 232 SER A N 1
ATOM 1804 C CA . SER A 1 232 ? 10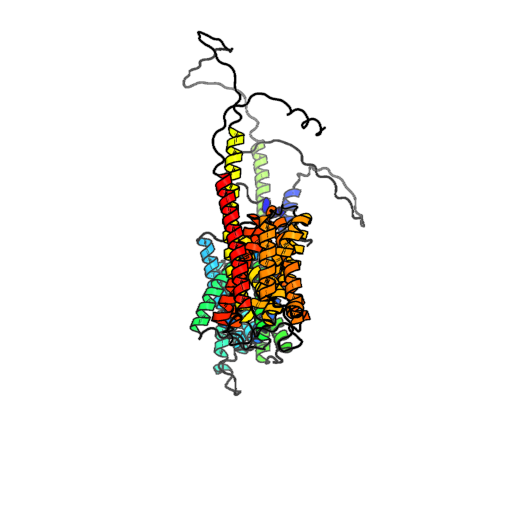.405 -24.854 10.117 1.00 93.12 232 SER A CA 1
ATOM 1805 C C . SER A 1 232 ? 9.868 -25.320 11.478 1.00 93.12 232 SER A C 1
ATOM 1807 O O . SER A 1 232 ? 8.811 -24.862 11.915 1.00 93.12 232 SER A O 1
ATOM 1809 N N . VAL A 1 233 ? 10.619 -26.157 12.206 1.00 93.31 233 VAL A N 1
ATOM 1810 C CA . VAL A 1 233 ? 10.282 -26.539 13.591 1.00 93.31 233 VAL A CA 1
ATOM 1811 C C . VAL A 1 233 ? 10.341 -25.318 14.516 1.00 93.31 233 VAL A C 1
ATOM 1813 O O . VAL A 1 233 ? 9.392 -25.054 15.255 1.00 93.31 233 VAL A O 1
ATOM 1816 N N . LEU A 1 234 ? 11.400 -24.504 14.426 1.00 95.06 234 LEU A N 1
ATOM 1817 C CA . LEU A 1 234 ? 11.505 -23.245 15.174 1.00 95.06 234 LEU A CA 1
ATOM 1818 C C . LEU A 1 234 ? 10.364 -22.271 14.820 1.00 95.06 234 LEU A C 1
ATOM 1820 O O . LEU A 1 234 ? 9.797 -21.630 15.709 1.00 95.06 234 LEU A O 1
ATOM 1824 N N . ALA A 1 235 ? 9.956 -22.214 13.547 1.00 95.50 235 ALA A N 1
ATOM 1825 C CA . ALA A 1 235 ? 8.788 -21.456 13.108 1.00 95.50 235 ALA A CA 1
ATOM 1826 C C . ALA A 1 235 ? 7.481 -21.974 13.733 1.00 95.50 235 ALA A C 1
ATOM 1828 O O . ALA A 1 235 ? 6.644 -21.166 14.133 1.00 95.50 235 ALA A O 1
ATOM 1829 N N . ALA A 1 236 ? 7.303 -23.294 13.857 1.00 94.00 236 ALA A N 1
ATOM 1830 C CA . ALA A 1 236 ? 6.133 -23.903 14.490 1.00 94.00 236 ALA A CA 1
ATOM 1831 C C . ALA A 1 236 ? 6.044 -23.563 15.991 1.00 94.00 236 ALA A C 1
ATOM 1833 O O . ALA A 1 236 ? 4.969 -23.194 16.473 1.00 94.00 236 ALA A O 1
ATOM 1834 N N . VAL A 1 237 ? 7.173 -23.610 16.710 1.00 94.62 237 VAL A N 1
ATOM 1835 C CA . VAL A 1 237 ? 7.280 -23.222 18.130 1.00 94.62 237 VAL A CA 1
ATOM 1836 C C . VAL A 1 237 ? 6.978 -21.727 18.317 1.00 94.62 237 VAL A C 1
ATOM 1838 O O . VAL A 1 237 ? 6.150 -21.354 19.151 1.00 94.62 237 VAL A O 1
ATOM 1841 N N . ALA A 1 238 ? 7.577 -20.855 17.500 1.00 95.62 238 ALA A N 1
ATOM 1842 C CA . ALA A 1 238 ? 7.328 -19.413 17.555 1.00 95.62 238 ALA A CA 1
ATOM 1843 C C . ALA A 1 238 ? 5.883 -19.046 17.143 1.00 95.62 238 ALA A C 1
ATOM 1845 O O . ALA A 1 238 ? 5.264 -18.157 17.739 1.00 95.62 238 ALA A O 1
ATOM 1846 N N . ASN A 1 239 ? 5.291 -19.761 16.180 1.00 94.69 239 ASN A N 1
ATOM 1847 C CA . ASN A 1 239 ? 3.886 -19.604 15.798 1.00 94.69 239 ASN A CA 1
ATOM 1848 C C . ASN A 1 239 ? 2.934 -20.018 16.935 1.00 94.69 239 ASN A C 1
ATOM 1850 O O . ASN A 1 239 ? 1.958 -19.315 17.189 1.00 94.69 239 ASN A O 1
ATOM 1854 N N . ALA A 1 240 ? 3.235 -21.092 17.669 1.00 92.50 240 ALA A N 1
ATOM 1855 C CA . ALA A 1 240 ? 2.454 -21.515 18.833 1.00 92.50 240 ALA A CA 1
ATOM 1856 C C . ALA A 1 240 ? 2.437 -20.457 19.951 1.00 92.50 240 ALA A C 1
ATOM 1858 O O . ALA A 1 240 ? 1.375 -20.091 20.462 1.00 92.50 240 ALA A O 1
ATOM 1859 N N . LEU A 1 241 ? 3.603 -19.889 20.275 1.00 93.38 241 LEU A N 1
ATOM 1860 C CA . LEU A 1 241 ? 3.705 -18.780 21.225 1.00 93.38 241 LEU A CA 1
ATOM 1861 C C . LEU A 1 241 ? 2.961 -17.528 20.717 1.00 93.38 241 LEU A C 1
ATOM 1863 O O . LEU A 1 241 ? 2.256 -16.865 21.479 1.00 93.38 241 LEU A O 1
ATOM 1867 N N . THR A 1 242 ? 3.029 -17.248 19.411 1.00 93.44 242 THR A N 1
ATOM 1868 C CA . THR A 1 242 ? 2.265 -16.162 18.770 1.00 93.44 242 THR A CA 1
ATOM 1869 C C . THR A 1 242 ? 0.753 -16.371 18.889 1.00 93.44 242 THR A C 1
ATOM 1871 O O . THR A 1 242 ? 0.041 -15.416 19.191 1.00 93.44 242 THR A O 1
ATOM 1874 N N . ILE A 1 243 ? 0.248 -17.594 18.699 1.00 91.31 243 ILE A N 1
ATOM 1875 C CA . ILE A 1 243 ? -1.177 -17.938 18.840 1.00 91.31 243 ILE A CA 1
ATOM 1876 C C . ILE A 1 243 ? -1.679 -17.624 20.260 1.00 91.31 243 ILE A C 1
ATOM 1878 O O . ILE A 1 243 ? -2.736 -17.011 20.421 1.00 91.31 243 ILE A O 1
ATOM 1882 N N . ILE A 1 244 ? -0.897 -17.964 21.287 1.00 90.38 244 ILE A N 1
ATOM 1883 C CA . ILE A 1 244 ? -1.242 -17.712 22.696 1.00 90.38 244 ILE A CA 1
ATOM 1884 C C . ILE A 1 244 ? -1.177 -16.222 23.040 1.00 90.38 244 ILE A C 1
ATOM 1886 O O . ILE A 1 244 ? -2.087 -15.701 23.688 1.00 90.38 244 ILE A O 1
ATOM 1890 N N . LEU A 1 245 ? -0.153 -15.506 22.566 1.00 91.12 245 LEU A N 1
ATOM 1891 C CA . LEU A 1 245 ? -0.063 -14.055 22.744 1.00 91.12 245 LEU A CA 1
ATOM 1892 C C . LEU A 1 245 ? -1.221 -13.331 22.050 1.00 91.12 245 LEU A C 1
ATOM 1894 O O . LEU A 1 245 ? -1.828 -12.443 22.649 1.00 91.12 245 LEU A O 1
ATOM 1898 N N . VAL A 1 246 ? -1.585 -13.743 20.829 1.00 90.00 246 VAL A N 1
ATOM 1899 C CA . VAL A 1 246 ? -2.780 -13.231 20.147 1.00 90.00 246 VAL A CA 1
ATOM 1900 C C . VAL A 1 246 ? -4.026 -13.537 20.970 1.00 90.00 246 VAL A C 1
ATOM 1902 O O . VAL A 1 246 ? -4.793 -12.611 21.182 1.00 90.00 246 VAL A O 1
ATOM 1905 N N . ARG A 1 247 ? -4.217 -14.750 21.513 1.00 86.50 247 ARG A N 1
ATOM 1906 C CA . ARG A 1 247 ? -5.384 -15.076 22.361 1.00 86.50 247 ARG A CA 1
ATOM 1907 C C . ARG A 1 247 ? -5.460 -14.222 23.637 1.00 86.50 247 ARG A C 1
ATOM 1909 O O . ARG A 1 247 ? -6.549 -13.805 24.016 1.00 86.50 247 ARG A O 1
ATOM 1916 N N . LYS A 1 248 ? -4.323 -13.914 24.270 1.00 86.94 248 LYS A N 1
ATOM 1917 C CA . LYS A 1 248 ? -4.257 -13.067 25.477 1.00 86.94 248 LYS A CA 1
ATOM 1918 C C . LYS A 1 248 ? -4.532 -11.585 25.184 1.00 86.94 248 LYS A C 1
ATOM 1920 O O . LYS A 1 248 ? -5.136 -10.897 26.000 1.00 86.94 248 LYS A O 1
ATOM 1925 N N . VAL A 1 249 ? -4.121 -11.095 24.014 1.00 85.75 249 VAL A N 1
ATOM 1926 C CA . VAL A 1 249 ? -4.387 -9.720 23.545 1.00 85.75 249 VAL A CA 1
ATOM 1927 C C . VAL A 1 249 ? -5.790 -9.582 22.932 1.00 85.75 249 VAL A C 1
ATOM 1929 O O . VAL A 1 249 ? -6.417 -8.531 23.046 1.00 85.75 249 VAL A O 1
ATOM 1932 N N . ALA A 1 250 ? -6.306 -10.651 22.324 1.00 74.81 250 ALA A N 1
ATOM 1933 C CA . ALA A 1 250 ? -7.570 -10.728 21.595 1.00 74.81 250 ALA A CA 1
ATOM 1934 C C . ALA A 1 250 ? -8.783 -10.272 22.414 1.00 74.81 250 ALA A C 1
ATOM 1936 O O . ALA A 1 250 ? -9.660 -9.619 21.856 1.00 74.81 250 ALA A O 1
ATOM 1937 N N . GLN A 1 251 ? -8.806 -10.579 23.713 1.00 72.94 251 GLN A N 1
ATOM 1938 C CA . GLN A 1 251 ? -9.873 -10.183 24.641 1.00 72.94 251 GLN A CA 1
ATOM 1939 C C . GLN A 1 251 ? -9.801 -8.707 25.074 1.00 72.94 251 GLN A C 1
ATOM 1941 O O . GLN A 1 251 ? -10.727 -8.212 25.702 1.00 72.94 251 GLN A O 1
ATOM 1946 N N . GLN A 1 252 ? -8.704 -7.999 24.782 1.00 79.94 252 GLN A N 1
ATOM 1947 C CA . GLN A 1 252 ? -8.434 -6.653 25.309 1.00 79.94 252 GLN A CA 1
ATOM 1948 C C . GLN A 1 252 ? -8.242 -5.581 24.226 1.00 79.94 252 GLN A C 1
ATOM 1950 O O . GLN A 1 252 ? -8.145 -4.394 24.553 1.00 79.94 252 GLN A O 1
ATOM 1955 N N . VAL A 1 253 ? -8.098 -5.992 22.962 1.00 83.69 253 VAL A N 1
ATOM 1956 C CA . VAL A 1 253 ? -7.689 -5.142 21.837 1.00 83.69 253 VAL A CA 1
ATOM 1957 C C . VAL A 1 253 ? -8.428 -5.570 20.569 1.00 83.69 253 VAL A C 1
ATOM 1959 O O . VAL A 1 253 ? -8.510 -6.754 20.241 1.00 83.69 253 VAL A O 1
ATOM 1962 N N . LYS A 1 254 ? -8.934 -4.595 19.808 1.00 85.56 254 LYS A N 1
ATOM 1963 C CA . LYS A 1 254 ? -9.643 -4.839 18.546 1.00 85.56 254 LYS A CA 1
ATOM 1964 C C . LYS A 1 254 ? -8.711 -5.445 17.485 1.00 85.56 254 LYS A C 1
ATOM 1966 O O . LYS A 1 254 ? -7.563 -5.032 17.332 1.00 85.56 254 LYS A O 1
ATOM 1971 N N . THR A 1 255 ? -9.240 -6.371 16.679 1.00 85.56 255 THR A N 1
ATOM 1972 C CA . THR A 1 255 ? -8.496 -7.146 15.658 1.00 85.56 255 THR A CA 1
ATOM 1973 C C . THR A 1 255 ? -7.556 -6.318 14.780 1.00 85.56 255 THR A C 1
ATOM 1975 O O . THR A 1 255 ? -6.431 -6.728 14.509 1.00 85.56 255 THR A O 1
ATOM 1978 N N . ARG A 1 256 ? -8.032 -5.160 14.303 1.00 83.88 256 ARG A N 1
ATOM 1979 C CA . ARG A 1 256 ? -7.336 -4.324 13.315 1.00 83.88 256 ARG A CA 1
ATOM 1980 C C . ARG A 1 256 ? -6.030 -3.773 13.886 1.00 83.88 256 ARG A C 1
ATOM 1982 O O . ARG A 1 256 ? -4.999 -3.872 13.230 1.00 83.88 256 ARG A O 1
ATOM 1989 N N . VAL A 1 257 ? -6.059 -3.321 15.143 1.00 86.06 257 VAL A N 1
ATOM 1990 C CA . VAL A 1 257 ? -4.877 -2.872 15.895 1.00 86.06 257 VAL A CA 1
ATOM 1991 C C . VAL A 1 257 ? -3.871 -4.011 16.053 1.00 86.06 257 VAL A C 1
ATOM 1993 O O . VAL A 1 257 ? -2.688 -3.833 15.776 1.00 86.06 257 VAL A O 1
ATOM 1996 N N . VAL A 1 258 ? -4.339 -5.209 16.425 1.00 88.12 258 VAL A N 1
ATOM 1997 C CA . VAL A 1 258 ? -3.478 -6.396 16.569 1.00 88.12 258 VAL A CA 1
ATOM 1998 C C . VAL A 1 258 ? -2.741 -6.699 15.259 1.00 88.12 258 VAL A C 1
ATOM 2000 O O . VAL A 1 258 ? -1.532 -6.933 15.279 1.00 88.12 258 VAL A O 1
ATOM 2003 N N . VAL A 1 259 ? -3.431 -6.665 14.112 1.00 90.38 259 VAL A N 1
ATOM 2004 C CA . VAL A 1 259 ? -2.816 -6.888 12.789 1.00 90.38 259 VAL A CA 1
ATOM 2005 C C . VAL A 1 259 ? -1.866 -5.753 12.389 1.00 90.38 259 VAL A C 1
ATOM 2007 O O . VAL A 1 259 ? -0.772 -6.045 11.898 1.00 90.38 259 VAL A O 1
ATOM 2010 N N . PHE A 1 260 ? -2.227 -4.491 12.642 1.00 87.38 260 PHE A N 1
ATOM 2011 C CA . PHE A 1 260 ? -1.378 -3.333 12.350 1.00 87.38 260 PHE A CA 1
ATOM 2012 C C . PHE A 1 260 ? -0.041 -3.390 13.104 1.00 87.38 260 PHE A C 1
ATOM 2014 O O . PHE A 1 260 ? 1.010 -3.337 12.470 1.00 87.38 260 PHE A O 1
ATOM 2021 N N . TYR A 1 261 ? -0.057 -3.603 14.427 1.00 86.06 261 TYR A N 1
ATOM 2022 C CA . TYR A 1 261 ? 1.164 -3.669 15.247 1.00 86.06 261 TYR A CA 1
ATOM 2023 C C . TYR A 1 261 ? 2.150 -4.744 14.767 1.00 86.06 261 TYR A C 1
ATOM 2025 O O . TYR A 1 261 ? 3.351 -4.495 14.698 1.00 86.06 261 TYR A O 1
ATOM 2033 N N . PHE A 1 262 ? 1.652 -5.924 14.388 1.00 90.19 262 PHE A N 1
ATOM 2034 C CA . PHE A 1 262 ? 2.482 -6.993 13.818 1.00 90.19 262 PHE A CA 1
ATOM 2035 C C . PHE A 1 262 ? 3.092 -6.611 12.469 1.00 90.19 262 PHE A C 1
ATOM 2037 O O . PHE A 1 262 ? 4.257 -6.902 12.227 1.00 90.19 262 PHE A O 1
ATOM 2044 N N . SER A 1 263 ? 2.325 -5.936 11.615 1.00 89.31 263 SER A N 1
ATOM 2045 C CA . SER A 1 263 ? 2.789 -5.545 10.281 1.00 89.31 263 SER A CA 1
ATOM 2046 C C . SER A 1 263 ? 3.819 -4.415 10.362 1.00 89.31 263 SER A C 1
ATOM 2048 O O . SER A 1 263 ? 4.844 -4.481 9.697 1.00 89.31 263 SER A O 1
ATOM 2050 N N . PHE A 1 264 ? 3.597 -3.428 11.236 1.00 82.50 264 PHE A N 1
ATOM 2051 C CA . PHE A 1 264 ? 4.493 -2.287 11.442 1.00 82.50 264 PHE A CA 1
ATOM 2052 C C . PHE A 1 264 ? 5.832 -2.694 12.080 1.00 82.50 264 PHE A C 1
ATOM 2054 O O . PHE A 1 264 ? 6.899 -2.437 11.522 1.00 82.50 264 PHE A O 1
ATOM 2061 N N . ILE A 1 265 ? 5.790 -3.406 13.212 1.00 85.38 265 ILE A N 1
ATOM 2062 C CA . ILE A 1 265 ? 7.000 -3.944 13.860 1.00 85.38 265 ILE A CA 1
ATOM 2063 C C . ILE A 1 265 ? 7.699 -4.928 12.919 1.00 85.38 265 ILE A C 1
ATOM 2065 O O . ILE A 1 265 ? 8.923 -4.938 12.808 1.00 85.38 265 ILE A O 1
ATOM 2069 N N . GLY A 1 266 ? 6.908 -5.706 12.181 1.00 84.88 266 GLY A N 1
ATOM 2070 C CA . GLY A 1 266 ? 7.396 -6.636 11.185 1.00 84.88 266 GLY A CA 1
ATOM 2071 C C . GLY A 1 266 ? 8.137 -5.988 10.031 1.00 84.88 266 GLY A C 1
ATOM 2072 O O . GLY A 1 266 ? 9.218 -6.468 9.700 1.00 84.88 266 GLY A O 1
ATOM 2073 N N . SER A 1 267 ? 7.632 -4.890 9.462 1.00 81.44 267 SER A N 1
ATOM 2074 C CA . SER A 1 267 ? 8.346 -4.153 8.414 1.00 81.44 267 SER A CA 1
ATOM 2075 C C . SER A 1 267 ? 9.698 -3.629 8.901 1.00 81.44 267 SER A C 1
ATOM 2077 O O . SER A 1 267 ? 10.667 -3.703 8.159 1.00 81.44 267 SER A O 1
ATOM 2079 N N . ILE A 1 268 ? 9.806 -3.196 10.163 1.00 79.69 268 ILE A N 1
ATOM 2080 C CA . ILE A 1 268 ? 11.077 -2.722 10.736 1.00 79.69 268 ILE A CA 1
ATOM 2081 C C . ILE A 1 268 ? 12.068 -3.887 10.895 1.00 79.69 268 ILE A C 1
ATOM 2083 O O . ILE A 1 268 ? 13.190 -3.814 10.404 1.00 79.69 268 ILE A O 1
ATOM 2087 N N . ILE A 1 269 ? 11.652 -4.989 11.531 1.00 85.00 269 ILE A N 1
ATOM 2088 C CA . ILE A 1 269 ? 12.528 -6.150 11.778 1.00 85.00 269 ILE A CA 1
ATOM 2089 C C . ILE A 1 269 ? 12.972 -6.808 10.465 1.00 85.00 269 ILE A C 1
ATOM 2091 O O . ILE A 1 269 ? 14.140 -7.165 10.318 1.00 85.00 269 ILE A O 1
ATOM 2095 N N . SER A 1 270 ? 12.058 -6.963 9.505 1.00 82.44 270 SER A N 1
ATOM 2096 C CA . SER A 1 270 ? 12.373 -7.568 8.204 1.00 82.44 270 SER A CA 1
ATOM 2097 C C . SER A 1 270 ? 13.229 -6.667 7.314 1.00 82.44 270 SER A C 1
ATOM 2099 O O . SER A 1 270 ? 14.087 -7.194 6.613 1.00 82.44 270 SER A O 1
ATOM 2101 N N . LEU A 1 271 ? 13.089 -5.337 7.399 1.00 78.31 271 LEU A N 1
ATOM 2102 C CA . LEU A 1 271 ? 14.011 -4.398 6.754 1.00 78.31 271 LEU A CA 1
ATOM 2103 C C . LEU A 1 271 ? 15.434 -4.552 7.306 1.00 78.31 271 LEU A C 1
ATOM 2105 O O . LEU A 1 271 ? 16.374 -4.706 6.531 1.00 78.31 271 LEU A O 1
ATOM 2109 N N . CYS A 1 272 ? 15.596 -4.586 8.634 1.00 77.81 272 CYS A N 1
ATOM 2110 C CA . CYS A 1 272 ? 16.902 -4.827 9.253 1.00 77.81 272 CYS A CA 1
ATOM 2111 C C . CYS A 1 272 ? 17.491 -6.185 8.831 1.00 77.81 272 CYS A C 1
ATOM 2113 O O . CYS A 1 272 ? 18.664 -6.258 8.474 1.00 77.81 272 CYS A O 1
ATOM 2115 N N . ALA A 1 273 ? 16.680 -7.249 8.814 1.00 77.62 273 ALA A N 1
ATOM 2116 C CA . ALA A 1 273 ? 17.118 -8.575 8.376 1.00 77.62 273 ALA A CA 1
ATOM 2117 C C . ALA A 1 273 ? 17.536 -8.607 6.892 1.00 77.62 273 ALA A C 1
ATOM 2119 O O . ALA A 1 273 ? 18.533 -9.247 6.562 1.00 77.62 273 ALA A O 1
ATOM 2120 N N . ALA A 1 274 ? 16.823 -7.901 6.007 1.00 75.31 274 ALA A N 1
ATOM 2121 C CA . ALA A 1 274 ? 17.179 -7.784 4.592 1.00 75.31 274 ALA A CA 1
ATOM 2122 C C . ALA A 1 274 ? 18.504 -7.023 4.393 1.00 75.31 274 ALA A C 1
ATOM 2124 O O . ALA A 1 274 ? 19.382 -7.502 3.680 1.00 75.31 274 ALA A O 1
ATOM 2125 N N . ILE A 1 275 ? 18.698 -5.898 5.095 1.00 75.25 275 ILE A N 1
ATOM 2126 C CA . ILE A 1 275 ? 19.950 -5.122 5.049 1.00 75.25 275 ILE A CA 1
ATOM 2127 C C . ILE A 1 275 ? 21.147 -5.984 5.483 1.00 75.25 275 ILE A C 1
ATOM 2129 O O . ILE A 1 275 ? 22.155 -6.022 4.783 1.00 75.25 275 ILE A O 1
ATOM 2133 N N . ILE A 1 276 ? 21.021 -6.723 6.592 1.00 80.69 276 ILE A N 1
ATOM 2134 C CA . ILE A 1 276 ? 22.081 -7.613 7.106 1.00 80.69 276 ILE A CA 1
ATOM 2135 C C . ILE A 1 276 ? 22.384 -8.771 6.136 1.00 80.69 276 ILE A C 1
ATOM 2137 O O . ILE A 1 276 ? 23.516 -9.241 6.082 1.00 80.69 276 ILE A O 1
ATOM 2141 N N . SER A 1 277 ? 21.399 -9.222 5.352 1.00 73.38 277 SER A N 1
ATOM 2142 C CA . SER A 1 277 ? 21.524 -10.400 4.476 1.00 73.38 277 SER A CA 1
ATOM 2143 C C . SER A 1 277 ? 22.107 -10.115 3.082 1.00 73.38 277 SER A C 1
ATOM 2145 O O . SER A 1 277 ? 22.140 -11.031 2.263 1.00 73.38 277 SER A O 1
ATOM 2147 N N . GLY A 1 278 ? 22.557 -8.885 2.796 1.00 62.84 278 GLY A N 1
ATOM 2148 C CA . GLY A 1 278 ? 23.207 -8.529 1.522 1.00 62.84 278 GLY A CA 1
ATOM 2149 C C . GLY A 1 278 ? 22.559 -7.395 0.716 1.00 62.84 278 GLY A C 1
ATOM 2150 O O . GLY A 1 278 ?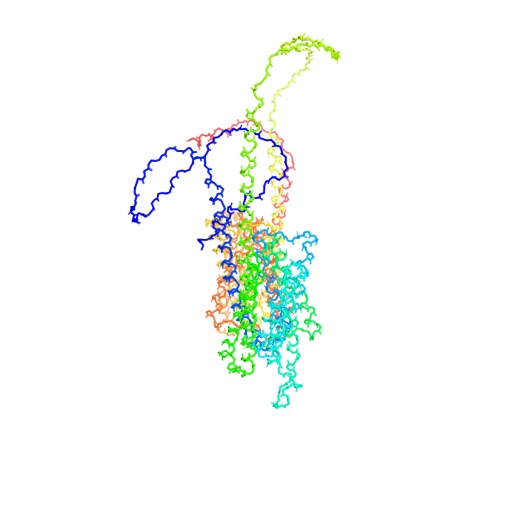 22.975 -7.156 -0.415 1.00 62.84 278 GLY A O 1
ATOM 2151 N N . GLY A 1 279 ? 21.576 -6.678 1.273 1.00 57.50 279 GLY A N 1
ATOM 2152 C CA . GLY A 1 279 ? 20.891 -5.560 0.606 1.00 57.50 279 GLY A CA 1
ATOM 2153 C C . GLY A 1 279 ? 19.510 -5.930 0.053 1.00 57.50 279 GLY A C 1
ATOM 2154 O O . GLY A 1 279 ? 18.999 -7.006 0.340 1.00 57.50 279 GLY A O 1
ATOM 2155 N N . MET A 1 280 ? 18.882 -5.017 -0.702 1.00 60.75 280 MET A N 1
ATOM 2156 C CA . MET A 1 280 ? 17.599 -5.286 -1.373 1.00 60.75 280 MET A CA 1
ATOM 2157 C C . MET A 1 280 ? 17.802 -5.610 -2.859 1.00 60.75 280 MET A C 1
ATOM 2159 O O . MET A 1 280 ? 18.103 -4.714 -3.653 1.00 60.75 280 MET A O 1
ATOM 2163 N N . LYS A 1 281 ? 17.609 -6.878 -3.232 1.00 63.28 281 LYS A N 1
ATOM 2164 C CA . LYS A 1 281 ? 17.519 -7.366 -4.606 1.00 63.28 281 LYS A CA 1
ATOM 2165 C C . LYS A 1 281 ? 16.055 -7.370 -5.073 1.00 63.28 281 LYS A C 1
ATOM 2167 O O . LYS A 1 281 ? 15.295 -8.317 -4.863 1.00 63.28 281 LYS A O 1
ATOM 2172 N N . TYR A 1 282 ? 15.692 -6.311 -5.794 1.00 58.69 282 TYR A N 1
ATOM 2173 C CA . TYR A 1 282 ? 14.406 -6.196 -6.486 1.00 58.69 282 TYR A CA 1
ATOM 2174 C C . TYR A 1 282 ? 14.132 -7.396 -7.421 1.00 58.69 282 TYR A C 1
ATOM 2176 O O . TYR A 1 282 ? 15.082 -7.950 -7.977 1.00 58.69 282 TYR A O 1
ATOM 2184 N N . PRO A 1 283 ? 12.854 -7.793 -7.616 1.00 60.56 283 PRO A N 1
ATOM 2185 C CA . PRO A 1 283 ? 12.488 -8.870 -8.536 1.00 60.56 283 PRO A CA 1
ATOM 2186 C C . PRO A 1 283 ? 13.004 -8.595 -9.949 1.00 60.56 283 PRO A C 1
ATOM 2188 O O . PRO A 1 283 ? 12.897 -7.474 -10.450 1.00 60.56 283 PRO A O 1
ATOM 2191 N N . ASP A 1 284 ? 13.528 -9.637 -10.591 1.00 56.59 284 ASP A N 1
ATOM 2192 C CA . ASP A 1 284 ? 14.109 -9.538 -11.927 1.00 56.59 284 ASP A CA 1
ATOM 2193 C C . ASP A 1 284 ? 13.014 -9.158 -12.956 1.00 56.59 284 ASP A C 1
ATOM 2195 O O . ASP A 1 284 ? 11.937 -9.771 -13.016 1.00 56.59 284 ASP A O 1
ATOM 2199 N N . CYS A 1 285 ? 13.271 -8.100 -13.739 1.00 47.50 285 CYS A N 1
ATOM 2200 C CA . CYS A 1 285 ? 12.297 -7.491 -14.655 1.00 47.50 285 CYS A CA 1
ATOM 2201 C C . CYS A 1 285 ? 11.723 -8.509 -15.666 1.00 47.50 285 CYS A C 1
ATOM 2203 O O . CYS A 1 285 ? 12.465 -9.243 -16.311 1.00 47.50 285 CYS A O 1
ATOM 2205 N N . GLY A 1 286 ? 10.397 -8.496 -15.856 1.00 54.31 286 GLY A N 1
ATOM 2206 C CA . GLY A 1 286 ? 9.698 -9.301 -16.873 1.00 54.31 286 GLY A CA 1
ATOM 2207 C C . GLY A 1 286 ? 9.087 -10.624 -16.390 1.00 54.31 286 GLY A C 1
ATOM 2208 O O . GLY A 1 286 ? 8.429 -11.302 -17.174 1.00 54.31 286 GLY A O 1
ATOM 2209 N N . THR A 1 287 ? 9.247 -10.990 -15.115 1.00 57.16 287 THR A N 1
ATOM 2210 C CA . THR A 1 287 ? 8.670 -12.222 -14.541 1.00 57.16 287 THR A CA 1
ATOM 2211 C C . THR A 1 287 ? 7.331 -11.991 -13.824 1.00 57.16 287 THR A C 1
ATOM 2213 O O . THR A 1 287 ? 7.042 -10.903 -13.317 1.00 57.16 287 THR A O 1
ATOM 2216 N N . TYR A 1 288 ? 6.515 -13.048 -13.709 1.00 74.62 288 TYR A N 1
ATOM 2217 C CA . TYR A 1 288 ? 5.268 -13.041 -12.924 1.00 74.62 288 TYR A CA 1
ATOM 2218 C C . TYR A 1 288 ? 5.495 -12.882 -11.402 1.00 74.62 288 TYR A C 1
ATOM 2220 O O . TYR A 1 288 ? 4.536 -12.708 -10.646 1.00 74.62 288 TYR A O 1
ATOM 2228 N N . ASP A 1 289 ? 6.746 -12.877 -10.936 1.00 76.00 289 ASP A N 1
ATOM 2229 C CA . ASP A 1 289 ? 7.122 -12.800 -9.522 1.00 76.00 289 ASP A CA 1
ATOM 2230 C C . ASP A 1 289 ? 6.577 -11.550 -8.825 1.00 76.00 289 ASP A C 1
ATOM 2232 O O . ASP A 1 289 ? 6.078 -11.644 -7.704 1.00 76.00 289 ASP A O 1
ATOM 2236 N N . THR A 1 290 ? 6.569 -10.395 -9.498 1.00 74.62 290 THR A N 1
ATOM 2237 C CA . THR A 1 290 ? 5.974 -9.162 -8.948 1.00 74.62 290 THR A CA 1
ATOM 2238 C C . THR A 1 290 ? 4.479 -9.340 -8.653 1.00 74.62 290 THR A C 1
ATOM 2240 O O . THR A 1 290 ? 3.998 -8.913 -7.599 1.00 74.62 290 THR A O 1
ATOM 2243 N N . PHE A 1 291 ? 3.742 -10.030 -9.532 1.00 81.19 291 PHE A N 1
ATOM 2244 C CA . PHE A 1 291 ? 2.337 -10.366 -9.297 1.00 81.19 291 PHE A CA 1
ATOM 2245 C C . PHE A 1 291 ? 2.190 -11.341 -8.122 1.00 81.19 291 PHE A C 1
ATOM 2247 O O . PHE A 1 291 ? 1.384 -11.088 -7.225 1.00 81.19 291 PHE A O 1
ATOM 2254 N N . TYR A 1 292 ? 3.007 -12.399 -8.060 1.00 85.44 292 TYR A N 1
ATOM 2255 C CA . TYR A 1 292 ? 2.980 -13.358 -6.951 1.00 85.44 292 TYR A CA 1
ATOM 2256 C C . TYR A 1 292 ? 3.279 -12.702 -5.592 1.00 85.44 292 TYR A C 1
ATOM 2258 O O . TYR A 1 292 ? 2.618 -13.018 -4.600 1.00 85.44 292 TYR A O 1
ATOM 2266 N N . ILE A 1 293 ? 4.213 -11.748 -5.536 1.00 84.00 293 ILE A N 1
ATOM 2267 C CA . ILE A 1 293 ? 4.573 -11.012 -4.315 1.00 84.00 293 ILE A CA 1
ATOM 2268 C C . ILE A 1 293 ? 3.424 -10.101 -3.857 1.00 84.00 293 ILE A C 1
ATOM 2270 O O . ILE A 1 293 ? 3.042 -10.150 -2.683 1.00 84.00 293 ILE A O 1
ATOM 2274 N N . ILE A 1 294 ? 2.830 -9.313 -4.763 1.00 83.50 294 ILE A N 1
ATOM 2275 C CA . ILE A 1 294 ? 1.700 -8.422 -4.443 1.00 83.50 294 ILE A CA 1
ATOM 2276 C C . ILE A 1 294 ? 0.463 -9.239 -4.034 1.00 83.50 294 ILE A C 1
ATOM 2278 O O . ILE A 1 294 ? -0.174 -8.932 -3.022 1.00 83.50 294 ILE A O 1
ATOM 2282 N N . ALA A 1 295 ? 0.157 -10.321 -4.754 1.00 83.88 295 ALA A N 1
ATOM 2283 C CA . ALA A 1 295 ? -0.939 -11.226 -4.420 1.00 83.88 295 ALA A CA 1
ATOM 2284 C C . ALA A 1 295 ? -0.729 -11.895 -3.047 1.00 83.88 295 ALA A C 1
ATOM 2286 O O . ALA A 1 295 ? -1.642 -11.898 -2.222 1.00 83.88 295 ALA A O 1
ATOM 2287 N N . ASN A 1 296 ? 0.481 -12.378 -2.739 1.00 90.25 296 ASN A N 1
ATOM 2288 C CA . ASN A 1 296 ? 0.827 -12.914 -1.416 1.00 90.25 296 ASN A CA 1
ATOM 2289 C C . ASN A 1 296 ? 0.703 -11.859 -0.303 1.00 90.25 296 ASN A C 1
ATOM 2291 O O . ASN A 1 296 ? 0.285 -12.192 0.807 1.00 90.25 296 ASN A O 1
ATOM 2295 N N . ALA A 1 297 ? 1.028 -10.591 -0.571 1.00 87.62 297 ALA A N 1
ATOM 2296 C CA . ALA A 1 297 ? 0.850 -9.519 0.403 1.00 87.62 297 ALA A CA 1
ATOM 2297 C C . ALA A 1 297 ? -0.633 -9.251 0.712 1.00 87.62 297 ALA A C 1
ATOM 2299 O O . ALA A 1 297 ? -1.024 -9.191 1.880 1.00 87.62 297 ALA A O 1
ATOM 2300 N N . PHE A 1 298 ? -1.472 -9.161 -0.323 1.00 86.31 298 PHE A N 1
ATOM 2301 C CA . PHE A 1 298 ? -2.910 -8.925 -0.180 1.00 86.31 298 PHE A CA 1
ATOM 2302 C C . PHE A 1 298 ? -3.642 -10.117 0.462 1.00 86.31 298 PHE A C 1
ATOM 2304 O O . PHE A 1 298 ? -4.350 -9.951 1.458 1.00 86.31 298 PHE A O 1
ATOM 2311 N N . LEU A 1 299 ? -3.408 -11.337 -0.034 1.00 89.44 299 LEU A N 1
ATOM 2312 C CA . LEU A 1 299 ? -3.956 -12.566 0.552 1.00 89.44 299 LEU A CA 1
ATOM 2313 C C . LEU A 1 299 ? -3.442 -12.776 1.982 1.00 89.44 299 LEU A C 1
ATOM 2315 O O . LEU A 1 299 ? -4.210 -13.159 2.861 1.00 89.44 299 LEU A O 1
ATOM 2319 N N . GLY A 1 300 ? -2.169 -12.463 2.244 1.00 90.12 300 GLY A N 1
ATOM 2320 C CA . GLY A 1 300 ? -1.561 -12.514 3.572 1.00 90.12 300 GLY A CA 1
ATOM 2321 C C . GLY A 1 300 ? -2.210 -11.556 4.574 1.00 90.12 300 GLY A C 1
ATOM 2322 O O . GLY A 1 300 ? -2.426 -11.945 5.723 1.00 90.12 300 GLY A O 1
ATOM 2323 N N . TYR A 1 301 ? -2.585 -10.345 4.146 1.00 91.62 301 TYR A N 1
ATOM 2324 C CA . TYR A 1 301 ? -3.335 -9.395 4.973 1.00 91.62 301 TYR A CA 1
ATOM 2325 C C . TYR A 1 301 ? -4.716 -9.940 5.361 1.00 91.62 301 TYR A C 1
ATOM 2327 O O . TYR A 1 301 ? -5.055 -9.978 6.547 1.00 91.62 301 TYR A O 1
ATOM 2335 N N . ILE A 1 302 ? -5.487 -10.419 4.380 1.00 90.19 302 ILE A N 1
ATOM 2336 C CA . ILE A 1 302 ? -6.834 -10.966 4.602 1.00 90.19 302 ILE A CA 1
ATOM 2337 C C . ILE A 1 302 ? -6.770 -12.232 5.475 1.00 90.19 302 ILE A C 1
ATOM 2339 O O . ILE A 1 302 ? -7.502 -12.344 6.461 1.00 90.19 302 ILE A O 1
ATOM 2343 N N . ALA A 1 303 ? -5.838 -13.147 5.192 1.00 93.44 303 ALA A N 1
ATOM 2344 C CA . ALA A 1 303 ? -5.606 -14.345 5.998 1.00 93.44 303 ALA A CA 1
ATOM 2345 C C . ALA A 1 303 ? -5.247 -14.004 7.454 1.00 93.44 303 ALA A C 1
ATOM 2347 O O . ALA A 1 303 ? -5.730 -14.649 8.388 1.00 93.44 303 ALA A O 1
ATOM 2348 N N . GLN A 1 304 ? -4.439 -12.959 7.673 1.00 93.19 304 GLN A N 1
ATOM 2349 C CA . GLN A 1 304 ? -4.078 -12.515 9.016 1.00 93.19 304 GLN A CA 1
ATOM 2350 C C . GLN A 1 304 ? -5.259 -11.870 9.755 1.00 93.19 304 GLN A C 1
ATOM 2352 O O . GLN A 1 304 ? -5.395 -12.096 10.960 1.00 93.19 304 GLN A O 1
ATOM 2357 N N . LEU A 1 305 ? -6.132 -11.118 9.073 1.00 91.75 305 LEU A N 1
ATOM 2358 C CA . LEU A 1 305 ? -7.375 -10.604 9.661 1.00 91.75 305 LEU A CA 1
ATOM 2359 C C . LEU A 1 305 ? -8.283 -11.750 10.120 1.00 91.75 305 LEU A C 1
ATOM 2361 O O . LEU A 1 305 ? -8.642 -11.798 11.299 1.00 91.75 305 LEU A O 1
ATOM 2365 N N . PHE A 1 306 ? -8.589 -12.704 9.235 1.00 93.31 306 PHE A N 1
ATOM 2366 C CA . PHE A 1 306 ? -9.445 -13.846 9.570 1.00 93.31 306 PHE A CA 1
ATOM 2367 C C . PHE A 1 306 ? -8.829 -14.741 10.648 1.00 93.31 306 PHE A C 1
ATOM 2369 O O . PHE A 1 306 ? -9.515 -15.079 11.607 1.00 93.31 306 PHE A O 1
ATOM 2376 N N . SER A 1 307 ? -7.525 -15.038 10.598 1.00 92.56 307 SER A N 1
ATOM 2377 C CA . SER A 1 307 ? -6.873 -15.817 11.662 1.00 92.56 307 SER A CA 1
ATOM 2378 C C . SER A 1 307 ? -6.881 -15.098 13.013 1.00 92.56 307 SER A C 1
ATOM 2380 O O . SER A 1 307 ? -6.883 -15.766 14.043 1.00 92.56 307 SER A O 1
ATOM 2382 N N . THR A 1 308 ? -6.865 -13.763 13.035 1.00 92.00 308 THR A N 1
ATOM 2383 C CA . THR A 1 308 ? -6.924 -12.993 14.289 1.00 92.00 308 THR A CA 1
ATOM 2384 C C . THR A 1 308 ? -8.366 -12.905 14.809 1.00 92.00 308 THR A C 1
ATOM 2386 O O . THR A 1 308 ? -8.571 -12.990 16.017 1.00 92.00 308 THR A O 1
ATOM 2389 N N . LYS A 1 309 ? -9.370 -12.826 13.919 1.00 89.62 309 LYS A N 1
ATOM 2390 C CA . LYS A 1 309 ? -10.797 -12.952 14.274 1.00 89.62 309 LYS A CA 1
ATOM 2391 C C . LYS A 1 309 ? -11.152 -14.343 14.798 1.00 89.62 309 LYS A C 1
ATOM 2393 O O . LYS A 1 309 ? -11.797 -14.439 15.836 1.00 89.62 309 LYS A O 1
ATOM 2398 N N . ALA A 1 310 ? -10.679 -15.403 14.147 1.00 90.81 310 ALA A N 1
ATOM 2399 C CA . ALA A 1 310 ? -10.863 -16.775 14.608 1.00 90.81 310 ALA A CA 1
ATOM 2400 C C . ALA A 1 310 ? -10.337 -16.960 16.042 1.00 90.81 310 ALA A C 1
ATOM 2402 O O . ALA A 1 310 ? -11.055 -17.461 16.895 1.00 90.81 310 ALA A O 1
ATOM 2403 N N . LEU A 1 311 ? -9.129 -16.461 16.343 1.00 89.25 311 LEU A N 1
ATOM 2404 C CA . LEU A 1 311 ? -8.539 -16.507 17.691 1.00 89.25 311 LEU A CA 1
ATOM 2405 C C . LEU A 1 311 ? -9.231 -15.601 18.730 1.00 89.25 311 LEU A C 1
ATOM 2407 O O . LEU A 1 311 ? -8.976 -15.755 19.926 1.00 89.25 311 LEU A O 1
ATOM 2411 N N . GLN A 1 312 ? -10.084 -14.662 18.306 1.00 88.50 312 GLN A N 1
ATOM 2412 C CA . GLN A 1 312 ? -10.961 -13.889 19.194 1.00 88.50 312 GLN A CA 1
ATOM 2413 C C . GLN A 1 312 ? -12.223 -14.675 19.549 1.00 88.50 312 GLN A C 1
ATOM 2415 O O . GLN A 1 312 ? -12.524 -14.837 20.731 1.00 88.50 312 GLN A O 1
ATOM 2420 N N . LEU A 1 313 ? -12.918 -15.194 18.538 1.00 85.81 313 LEU A N 1
ATOM 2421 C CA . LEU A 1 313 ? -14.185 -15.901 18.717 1.00 85.81 313 LEU A CA 1
ATOM 2422 C C . LEU A 1 313 ? -13.988 -17.281 19.361 1.00 85.81 313 LEU A C 1
ATOM 2424 O O . LEU A 1 313 ? -14.721 -17.639 20.276 1.00 85.81 313 LEU A O 1
ATOM 2428 N N . GLU A 1 314 ? -12.948 -18.013 18.953 1.00 85.38 314 GLU A N 1
ATOM 2429 C CA . GLU A 1 314 ? -12.731 -19.410 19.333 1.00 85.38 314 GLU A CA 1
ATOM 2430 C C . GLU A 1 314 ? -11.457 -19.672 20.147 1.00 85.38 314 GLU A C 1
ATOM 2432 O O . GLU A 1 314 ? -10.511 -18.877 20.186 1.00 85.38 314 GLU A O 1
ATOM 2437 N N . LYS A 1 315 ? -11.427 -20.827 20.823 1.00 80.81 315 LYS A N 1
ATOM 2438 C CA . LYS A 1 315 ? -10.280 -21.273 21.616 1.00 80.81 315 LYS A CA 1
ATOM 2439 C C . LYS A 1 315 ? -9.070 -21.496 20.709 1.00 80.81 315 LYS A C 1
ATOM 2441 O O . LYS A 1 315 ? -9.155 -22.124 19.655 1.00 80.81 315 LYS A O 1
ATOM 2446 N N . ALA A 1 316 ? -7.910 -21.024 21.167 1.00 81.19 316 ALA A N 1
ATOM 2447 C CA . ALA A 1 316 ? -6.647 -21.089 20.431 1.00 81.19 316 ALA A CA 1
ATOM 2448 C C . ALA A 1 316 ? -6.295 -22.506 19.943 1.00 81.19 316 ALA A C 1
ATOM 2450 O O . ALA A 1 316 ? -5.788 -22.675 18.836 1.00 81.19 316 ALA A O 1
ATOM 2451 N N . SER A 1 317 ? -6.618 -23.515 20.754 1.00 75.31 317 SER A N 1
ATOM 2452 C CA . SER A 1 317 ? -6.481 -24.936 20.446 1.00 75.31 317 SER A CA 1
ATOM 2453 C C . SER A 1 317 ? -7.314 -25.373 19.237 1.00 75.31 317 SER A C 1
ATOM 2455 O O . SER A 1 317 ? -6.766 -25.950 18.302 1.00 75.31 317 SER A O 1
ATOM 2457 N N . VAL A 1 318 ? -8.611 -25.052 19.224 1.00 80.00 318 VAL A N 1
ATOM 2458 C CA . VAL A 1 318 ? -9.543 -25.386 18.134 1.00 80.00 318 VAL A CA 1
ATOM 2459 C C . VAL A 1 318 ? -9.113 -24.699 16.839 1.00 80.00 318 VAL A C 1
ATOM 2461 O O . VAL A 1 318 ? -8.968 -25.357 15.813 1.00 80.00 318 VAL A O 1
ATOM 2464 N N . VAL A 1 319 ? -8.806 -23.399 16.887 1.00 86.00 319 VAL A N 1
ATOM 2465 C CA . VAL A 1 319 ? -8.362 -22.634 15.706 1.00 86.00 319 VAL A CA 1
ATOM 2466 C C . VAL A 1 319 ? -7.050 -23.175 15.128 1.00 86.00 319 VAL A C 1
ATOM 2468 O O . VAL A 1 319 ? -6.907 -23.259 13.908 1.00 86.00 319 VAL A O 1
ATOM 2471 N N . ALA A 1 320 ? -6.090 -23.554 15.978 1.00 84.62 320 ALA A N 1
ATOM 2472 C CA . ALA A 1 320 ? -4.830 -24.142 15.528 1.00 84.62 320 ALA A CA 1
ATOM 2473 C C . ALA A 1 320 ? -5.054 -25.493 14.822 1.00 84.62 320 ALA A C 1
ATOM 2475 O O . ALA A 1 320 ? -4.467 -25.731 13.767 1.00 84.62 320 ALA A O 1
ATOM 2476 N N . LEU A 1 321 ? -5.949 -26.330 15.358 1.00 83.12 321 LEU A N 1
ATOM 2477 C CA . LEU A 1 321 ? -6.313 -27.632 14.792 1.00 83.12 321 LEU A CA 1
ATOM 2478 C C . LEU A 1 321 ? -7.069 -27.494 13.464 1.00 83.12 321 LEU A C 1
ATOM 2480 O O . LEU A 1 321 ? -6.671 -28.108 12.479 1.00 83.12 321 LEU A O 1
ATOM 2484 N N . VAL A 1 322 ? -8.076 -26.620 13.381 1.00 86.12 322 VAL A N 1
ATOM 2485 C CA . VAL A 1 322 ? -8.815 -26.337 12.133 1.00 86.12 322 VAL A CA 1
ATOM 2486 C C . VAL A 1 322 ? -7.875 -25.848 11.024 1.00 86.12 322 VAL A C 1
ATOM 2488 O O . VAL A 1 322 ? -8.039 -26.193 9.854 1.00 86.12 322 VAL A O 1
ATOM 2491 N N . ARG A 1 323 ? -6.823 -25.096 11.372 1.00 89.25 323 ARG A N 1
ATOM 2492 C CA . ARG A 1 323 ? -5.824 -24.651 10.393 1.00 89.25 323 ARG A CA 1
ATOM 2493 C C . ARG A 1 323 ? -4.973 -25.784 9.803 1.00 89.25 323 ARG A C 1
ATOM 2495 O O . ARG A 1 323 ? -4.421 -25.568 8.726 1.00 89.25 323 ARG A O 1
ATOM 2502 N N . THR A 1 324 ? -4.914 -26.977 10.402 1.00 88.38 324 THR A N 1
ATOM 2503 C CA . THR A 1 324 ? -4.166 -28.127 9.843 1.00 88.38 324 THR A CA 1
ATOM 2504 C C . THR A 1 324 ? -4.725 -28.634 8.508 1.00 88.38 324 THR A C 1
ATOM 2506 O O . THR A 1 324 ? -3.967 -29.195 7.724 1.00 88.38 324 THR A O 1
ATOM 2509 N N . VAL A 1 325 ? -5.982 -28.314 8.161 1.00 88.19 325 VAL A N 1
ATOM 2510 C CA . VAL A 1 325 ? -6.558 -28.513 6.809 1.00 88.19 325 VAL A CA 1
ATOM 2511 C C . VAL A 1 325 ? -5.676 -27.900 5.707 1.00 88.19 325 VAL A C 1
ATOM 2513 O O . VAL A 1 325 ? -5.609 -28.409 4.588 1.00 88.19 325 VAL A O 1
ATOM 2516 N N . GLY A 1 326 ? -4.906 -26.857 6.037 1.00 87.62 326 GLY A N 1
ATOM 2517 C CA . GLY A 1 326 ? -3.941 -26.238 5.133 1.00 87.62 326 GLY A CA 1
ATOM 2518 C C . GLY A 1 326 ? -2.810 -27.166 4.673 1.00 87.62 326 GLY A C 1
ATOM 2519 O O . GLY A 1 326 ? -2.176 -26.844 3.670 1.00 87.62 326 GLY A O 1
ATOM 2520 N N . ILE A 1 327 ? -2.579 -28.300 5.352 1.00 90.12 327 ILE A N 1
ATOM 2521 C CA . ILE A 1 327 ? -1.676 -29.377 4.915 1.00 90.12 327 ILE A CA 1
ATOM 2522 C C . ILE A 1 327 ? -2.209 -30.015 3.628 1.00 90.12 327 ILE A C 1
ATOM 2524 O O . ILE A 1 327 ? -1.509 -30.015 2.619 1.00 90.12 327 ILE A O 1
ATOM 2528 N N . ALA A 1 328 ? -3.456 -30.497 3.633 1.00 88.88 328 ALA A N 1
ATOM 2529 C CA . ALA A 1 328 ? -4.070 -31.142 2.471 1.00 88.88 328 ALA A CA 1
ATOM 2530 C C . ALA A 1 328 ? -4.127 -30.189 1.265 1.00 88.88 328 ALA A C 1
ATOM 2532 O O . ALA A 1 328 ? -3.752 -30.560 0.153 1.00 88.88 328 ALA A O 1
ATOM 2533 N N . ILE A 1 329 ? -4.483 -28.921 1.510 1.00 89.88 329 ILE A N 1
ATOM 2534 C CA . ILE A 1 329 ? -4.467 -27.868 0.484 1.00 89.88 329 ILE A CA 1
ATOM 2535 C C . ILE A 1 329 ? -3.044 -27.654 -0.063 1.00 89.88 329 ILE A C 1
ATOM 2537 O O . ILE A 1 329 ? -2.878 -27.481 -1.264 1.00 89.88 329 ILE A O 1
ATOM 2541 N N . ALA A 1 330 ? -2.003 -27.686 0.777 1.00 90.19 330 ALA A N 1
ATOM 2542 C CA . ALA A 1 330 ? -0.621 -27.518 0.322 1.00 90.19 330 ALA A CA 1
ATOM 2543 C C . ALA A 1 330 ? -0.124 -28.689 -0.545 1.00 90.19 330 ALA A C 1
ATOM 2545 O O . ALA A 1 330 ? 0.562 -28.438 -1.533 1.00 90.19 330 ALA A O 1
ATOM 2546 N N . PHE A 1 331 ? -0.496 -29.935 -0.226 1.00 89.94 331 PHE A N 1
ATOM 2547 C CA . PHE A 1 331 ? -0.216 -31.094 -1.086 1.00 89.94 331 PHE A CA 1
ATOM 2548 C C . PHE A 1 331 ? -0.927 -30.984 -2.440 1.00 89.94 331 PHE A C 1
ATOM 2550 O O . PHE A 1 331 ? -0.289 -31.147 -3.478 1.00 89.94 331 PHE A O 1
ATOM 2557 N N . PHE A 1 332 ? -2.218 -30.644 -2.437 1.00 90.69 332 PHE A N 1
ATOM 2558 C CA . PHE A 1 332 ? -3.014 -30.460 -3.655 1.00 90.69 332 PHE A CA 1
ATOM 2559 C C . PHE A 1 332 ? -2.452 -29.343 -4.552 1.00 90.69 332 PHE A C 1
ATOM 2561 O O . PHE A 1 332 ? -2.241 -29.541 -5.748 1.00 90.69 332 PHE A O 1
ATOM 2568 N N . LEU A 1 333 ? -2.124 -28.188 -3.960 1.00 90.31 333 LEU A N 1
ATOM 2569 C CA . LEU A 1 333 ? -1.501 -27.067 -4.666 1.00 90.31 333 LEU A CA 1
ATOM 2570 C C . LEU A 1 333 ? -0.095 -27.403 -5.183 1.00 90.31 333 LEU A C 1
ATOM 2572 O O . LEU A 1 333 ? 0.242 -26.994 -6.290 1.00 90.31 333 LEU A O 1
ATOM 2576 N N . GLN A 1 334 ? 0.719 -28.149 -4.426 1.00 90.56 334 GLN A N 1
ATOM 2577 C CA . GLN A 1 334 ? 2.030 -28.601 -4.900 1.00 90.56 334 GLN A CA 1
ATOM 2578 C C . GLN A 1 334 ? 1.893 -29.528 -6.114 1.00 90.56 334 GLN A C 1
ATOM 2580 O O . GLN A 1 334 ? 2.601 -29.328 -7.099 1.00 90.56 334 GLN A O 1
ATOM 2585 N N . LEU A 1 335 ? 0.986 -30.507 -6.064 1.00 89.06 335 LEU A N 1
ATOM 2586 C CA . LEU A 1 335 ? 0.803 -31.464 -7.154 1.00 89.06 335 LEU A CA 1
ATOM 2587 C C . LEU A 1 335 ? 0.381 -30.763 -8.455 1.00 89.06 335 LEU A C 1
ATOM 2589 O O . LEU A 1 335 ? 0.969 -31.022 -9.499 1.00 89.06 335 LEU A O 1
ATOM 2593 N N . ILE A 1 336 ? -0.588 -29.843 -8.380 1.00 90.94 336 ILE A N 1
ATOM 2594 C CA . ILE A 1 336 ? -1.145 -29.160 -9.559 1.00 90.94 336 ILE A CA 1
ATOM 2595 C C . ILE A 1 336 ? -0.210 -28.079 -10.114 1.00 90.94 336 ILE A C 1
ATOM 2597 O O . ILE A 1 336 ? 0.003 -28.025 -11.320 1.00 90.94 336 ILE A O 1
ATOM 2601 N N . PHE A 1 337 ? 0.333 -27.199 -9.265 1.00 89.56 337 PHE A N 1
ATOM 2602 C CA . PHE A 1 337 ? 1.070 -26.016 -9.737 1.00 89.56 337 PHE A CA 1
ATOM 2603 C C . PHE A 1 337 ? 2.580 -26.220 -9.858 1.00 89.56 337 PHE A C 1
ATOM 2605 O O . PHE A 1 337 ? 3.224 -25.474 -10.588 1.00 89.56 337 PHE A O 1
ATOM 2612 N N . LEU A 1 338 ? 3.159 -27.175 -9.123 1.00 85.62 338 LEU A N 1
ATOM 2613 C CA . LEU A 1 338 ? 4.601 -27.438 -9.160 1.00 85.62 338 LEU A CA 1
ATOM 2614 C C . LEU A 1 338 ? 4.937 -28.746 -9.888 1.00 85.62 338 LEU A C 1
ATOM 2616 O O . LEU A 1 338 ? 6.102 -28.957 -10.200 1.00 85.62 338 LEU A O 1
ATOM 2620 N N . GLY A 1 339 ? 3.966 -29.638 -10.129 1.00 82.12 339 GLY A N 1
ATOM 2621 C CA . GLY A 1 339 ? 4.182 -30.935 -10.790 1.00 82.12 339 GLY A CA 1
ATOM 2622 C C . GLY A 1 339 ? 5.038 -31.934 -9.993 1.00 82.12 339 GLY A C 1
ATOM 2623 O O . GLY A 1 339 ? 5.277 -33.049 -10.450 1.00 82.12 339 GLY A O 1
ATOM 2624 N N . ILE A 1 340 ? 5.501 -31.561 -8.795 1.00 81.25 340 ILE A N 1
ATOM 2625 C CA . ILE A 1 340 ? 6.393 -32.371 -7.958 1.00 81.25 340 ILE A CA 1
ATOM 2626 C C . ILE A 1 340 ? 5.551 -33.296 -7.079 1.00 81.25 340 ILE A C 1
ATOM 2628 O O . ILE A 1 340 ? 5.021 -32.882 -6.038 1.00 81.25 340 ILE A O 1
ATOM 2632 N N . ALA A 1 341 ? 5.463 -34.563 -7.485 1.00 77.19 341 ALA A N 1
ATOM 2633 C CA . ALA A 1 341 ? 4.828 -35.610 -6.698 1.00 77.19 341 ALA A CA 1
ATOM 2634 C C . ALA A 1 341 ? 5.516 -35.760 -5.321 1.00 77.19 341 ALA A C 1
ATOM 2636 O O . ALA A 1 341 ? 6.745 -35.863 -5.250 1.00 77.19 341 ALA A O 1
ATOM 2637 N N . PRO A 1 342 ? 4.760 -35.766 -4.208 1.00 77.12 342 PRO A N 1
ATOM 2638 C CA . PRO A 1 342 ? 5.325 -36.001 -2.887 1.00 77.12 342 PRO A CA 1
ATOM 2639 C C . PRO A 1 342 ? 5.806 -37.450 -2.747 1.00 77.12 342 PRO A C 1
ATOM 2641 O O . PRO A 1 342 ? 5.191 -38.390 -3.244 1.00 77.12 342 PRO A O 1
ATOM 2644 N N . THR A 1 343 ? 6.909 -37.638 -2.031 1.00 82.75 343 THR A N 1
ATOM 2645 C CA . THR A 1 343 ? 7.503 -38.966 -1.830 1.00 82.75 343 THR A CA 1
ATOM 2646 C C . THR A 1 343 ? 6.743 -39.786 -0.780 1.00 82.75 343 THR A C 1
ATOM 2648 O O . THR A 1 343 ? 6.197 -39.227 0.170 1.00 82.75 343 THR A O 1
ATOM 2651 N N . GLY A 1 344 ? 6.772 -41.122 -0.877 1.00 82.69 344 GLY A N 1
ATOM 2652 C CA . GLY A 1 344 ? 6.034 -42.016 0.036 1.00 82.69 344 GLY A CA 1
ATOM 2653 C C . GLY A 1 344 ? 6.277 -41.763 1.534 1.00 82.69 344 GLY A C 1
ATOM 2654 O O . GLY A 1 344 ? 5.323 -41.702 2.305 1.00 82.69 344 GLY A O 1
ATOM 2655 N N . LEU A 1 345 ? 7.528 -41.515 1.951 1.00 82.31 345 LEU A N 1
ATOM 2656 C CA . LEU A 1 345 ? 7.848 -41.180 3.352 1.00 82.31 345 LEU A CA 1
ATOM 2657 C C . LEU A 1 345 ? 7.300 -39.806 3.790 1.00 82.31 345 LEU A C 1
ATOM 2659 O O . LEU A 1 345 ? 6.908 -39.655 4.944 1.00 82.31 345 LEU A O 1
ATOM 2663 N N . SER A 1 346 ? 7.224 -38.825 2.879 1.00 82.50 346 SER A N 1
ATOM 2664 C CA . SER A 1 346 ? 6.601 -37.519 3.156 1.00 82.50 346 SER A CA 1
ATOM 2665 C C . SER A 1 346 ? 5.091 -37.673 3.364 1.00 82.50 346 SER A C 1
ATOM 2667 O O . SER A 1 346 ? 4.549 -37.154 4.340 1.00 82.50 346 SER A O 1
ATOM 2669 N N . ILE A 1 347 ? 4.429 -38.477 2.522 1.00 86.69 347 ILE A N 1
ATOM 2670 C CA . ILE A 1 347 ? 3.009 -38.827 2.678 1.00 86.69 347 ILE A CA 1
ATOM 2671 C C . ILE A 1 347 ? 2.779 -39.542 4.021 1.00 86.69 347 ILE A C 1
ATOM 2673 O O . ILE A 1 347 ? 1.899 -39.142 4.781 1.00 86.69 347 ILE A O 1
ATOM 2677 N N . GLY A 1 348 ? 3.600 -40.544 4.357 1.00 86.69 348 GLY A N 1
ATOM 2678 C CA . GLY A 1 348 ? 3.514 -41.268 5.631 1.00 86.69 348 GLY A CA 1
ATOM 2679 C C . GLY A 1 348 ? 3.689 -40.357 6.853 1.00 86.69 348 GLY A C 1
ATOM 2680 O O . GLY A 1 348 ? 2.865 -40.384 7.768 1.00 86.69 348 GLY A O 1
ATOM 2681 N N . GLY A 1 349 ? 4.704 -39.487 6.843 1.00 85.56 349 GLY A N 1
ATOM 2682 C CA . GLY A 1 349 ? 4.916 -38.494 7.899 1.00 85.56 349 GLY A CA 1
ATOM 2683 C C . GLY A 1 349 ? 3.774 -37.476 8.007 1.00 85.56 349 GLY A C 1
ATOM 2684 O O . GLY A 1 349 ? 3.361 -37.129 9.114 1.00 85.56 349 GLY A O 1
ATOM 2685 N N . ALA A 1 350 ? 3.203 -37.042 6.879 1.00 86.69 350 ALA A N 1
ATOM 2686 C CA . ALA A 1 350 ? 2.058 -36.134 6.851 1.00 86.69 350 ALA A CA 1
ATOM 2687 C C . ALA A 1 350 ? 0.777 -36.764 7.408 1.00 86.69 350 ALA A C 1
ATOM 2689 O O . ALA A 1 350 ? 0.084 -36.119 8.198 1.00 86.69 350 ALA A O 1
ATOM 2690 N N . ILE A 1 351 ? 0.487 -38.020 7.054 1.00 89.44 351 ILE A N 1
ATOM 2691 C CA . ILE A 1 351 ? -0.623 -38.791 7.628 1.00 89.44 351 ILE A CA 1
ATOM 2692 C C . ILE A 1 351 ? -0.434 -38.917 9.143 1.00 89.44 351 ILE A C 1
ATOM 2694 O O . ILE A 1 351 ? -1.366 -38.635 9.894 1.00 89.44 351 ILE A O 1
ATOM 2698 N N . LEU A 1 352 ? 0.775 -39.246 9.610 1.00 88.50 352 LEU A N 1
ATOM 2699 C CA . LEU A 1 352 ? 1.065 -39.379 11.039 1.00 88.50 352 LEU A CA 1
ATOM 2700 C C . LEU A 1 352 ? 0.850 -38.059 11.802 1.00 88.50 352 LEU A C 1
ATOM 2702 O O . LEU A 1 352 ? 0.180 -38.040 12.834 1.00 88.50 352 LEU A O 1
ATOM 2706 N N . VAL A 1 353 ? 1.342 -36.933 11.271 1.00 85.81 353 VAL A N 1
ATOM 2707 C CA . VAL A 1 353 ? 1.132 -35.599 11.863 1.00 85.81 353 VAL A CA 1
ATOM 2708 C C . VAL A 1 353 ? -0.349 -35.197 11.857 1.00 85.81 353 VAL A C 1
ATOM 2710 O O . VAL A 1 353 ? -0.826 -34.615 12.835 1.00 85.81 353 VAL A O 1
ATOM 2713 N N . LEU A 1 354 ? -1.103 -35.512 10.799 1.00 86.62 354 LEU A N 1
ATOM 2714 C CA . LEU A 1 354 ? -2.548 -35.270 10.747 1.00 86.62 354 LEU A CA 1
ATOM 2715 C C . LEU A 1 354 ? -3.297 -36.106 11.794 1.00 86.62 354 LEU A C 1
ATOM 2717 O O . LEU A 1 354 ? -4.091 -35.546 12.550 1.00 86.62 354 LEU A O 1
ATOM 2721 N N . LEU A 1 355 ? -2.991 -37.402 11.914 1.00 87.25 355 LEU A N 1
ATOM 2722 C CA . LEU A 1 355 ? -3.573 -38.287 12.930 1.00 87.25 355 LEU A CA 1
ATOM 2723 C C . LEU A 1 355 ? -3.311 -37.773 14.355 1.00 87.25 355 LEU A C 1
ATOM 2725 O O . LEU A 1 355 ? -4.250 -37.683 15.144 1.00 87.25 355 LEU A O 1
ATOM 2729 N N . CYS A 1 356 ? -2.083 -37.343 14.673 1.00 85.25 356 CYS A N 1
ATOM 2730 C CA . CYS A 1 356 ? -1.763 -36.721 15.967 1.00 85.25 356 CYS A CA 1
ATOM 2731 C C . CYS A 1 356 ? -2.655 -35.508 16.274 1.00 85.25 356 CYS A C 1
ATOM 2733 O O . CYS A 1 356 ? -3.169 -35.378 17.386 1.00 85.25 356 CYS A O 1
ATOM 2735 N N . ASN A 1 357 ? -2.869 -34.627 15.292 1.00 83.06 357 ASN A N 1
ATOM 2736 C CA . ASN A 1 357 ? -3.739 -33.462 15.456 1.00 83.06 357 ASN A CA 1
ATOM 2737 C C . ASN A 1 357 ? -5.213 -33.867 15.656 1.00 83.06 357 ASN A C 1
ATOM 2739 O O . ASN A 1 357 ? -5.879 -33.320 16.536 1.00 83.06 357 ASN A O 1
ATOM 2743 N N . VAL A 1 358 ? -5.716 -34.856 14.911 1.00 82.88 358 VAL A N 1
ATOM 2744 C CA . VAL A 1 358 ? -7.089 -35.375 15.066 1.00 82.88 358 VAL A CA 1
ATOM 2745 C C . VAL A 1 358 ? -7.301 -36.019 16.442 1.00 82.88 358 VAL A C 1
ATOM 2747 O O . VAL A 1 358 ? -8.309 -35.745 17.091 1.00 82.88 358 VAL A O 1
ATOM 2750 N N . VAL A 1 359 ? -6.339 -36.795 16.951 1.00 82.31 359 VAL A N 1
ATOM 2751 C CA . VAL A 1 359 ? -6.404 -37.383 18.304 1.00 82.31 359 VAL A CA 1
ATOM 2752 C C . VAL A 1 359 ? -6.459 -36.293 19.382 1.00 82.31 359 VAL A C 1
ATOM 2754 O O . VAL A 1 359 ? -7.307 -36.351 20.277 1.00 82.31 359 VAL A O 1
ATOM 2757 N N . ILE A 1 360 ? -5.620 -35.253 19.275 1.00 77.69 360 ILE A N 1
ATOM 2758 C CA . ILE A 1 360 ? -5.658 -34.093 20.182 1.00 77.69 360 ILE A CA 1
ATOM 2759 C C . ILE A 1 360 ? -7.017 -33.375 20.098 1.00 77.69 360 ILE A C 1
ATOM 2761 O O . ILE A 1 360 ? -7.541 -32.945 21.128 1.00 77.69 360 ILE A O 1
ATOM 2765 N N . PHE A 1 361 ? -7.606 -33.256 18.902 1.00 77.69 361 PHE A N 1
ATOM 2766 C CA . PHE A 1 361 ? -8.923 -32.646 18.704 1.00 77.69 361 PHE A CA 1
ATOM 2767 C C . PHE A 1 3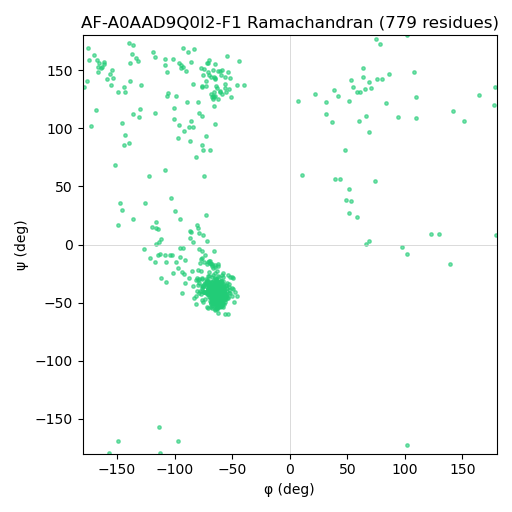61 ? -10.042 -33.436 19.394 1.00 77.69 361 PHE A C 1
ATOM 2769 O O . PHE A 1 361 ? -10.756 -32.863 20.218 1.00 77.69 361 PHE A O 1
ATOM 2776 N N . ILE A 1 362 ? -10.164 -34.740 19.115 1.00 80.56 362 ILE A N 1
ATOM 2777 C CA . ILE A 1 362 ? -11.205 -35.613 19.687 1.00 80.56 362 ILE A CA 1
ATOM 2778 C C . ILE A 1 362 ? -11.136 -35.590 21.215 1.00 80.56 362 ILE A C 1
ATOM 2780 O O . ILE A 1 362 ? -12.144 -35.373 21.890 1.00 80.56 362 ILE A O 1
ATOM 2784 N N . LYS A 1 363 ? -9.928 -35.726 21.771 1.00 77.69 363 LYS A N 1
ATOM 2785 C CA . LYS A 1 363 ? -9.718 -35.658 23.214 1.00 77.69 363 LYS A CA 1
ATOM 2786 C C . LYS A 1 363 ? -10.118 -34.295 23.789 1.00 77.69 363 LYS A C 1
ATOM 2788 O O . LYS A 1 363 ? -10.870 -34.246 24.755 1.00 77.69 363 LYS A O 1
ATOM 2793 N N . ARG A 1 364 ? -9.678 -33.180 23.192 1.00 72.31 364 ARG A N 1
ATOM 2794 C CA . ARG A 1 364 ? -10.030 -31.830 23.679 1.00 72.31 364 ARG A CA 1
ATOM 2795 C C . ARG A 1 364 ? -11.517 -31.502 23.526 1.00 72.31 364 ARG A C 1
ATOM 2797 O O . ARG A 1 364 ? -12.033 -30.697 24.299 1.00 72.31 364 ARG A O 1
ATOM 2804 N N . TYR A 1 365 ? -12.208 -32.117 22.570 1.00 72.75 365 TYR A N 1
ATOM 2805 C CA . TYR A 1 365 ? -13.665 -32.063 22.460 1.00 72.75 365 TYR A CA 1
ATOM 2806 C C . TYR A 1 365 ? -14.338 -32.814 23.623 1.00 72.75 365 TYR A C 1
ATOM 2808 O O . TYR A 1 365 ? -15.214 -32.260 24.289 1.00 72.75 365 TYR A O 1
ATOM 2816 N N . HIS A 1 366 ? -13.866 -34.022 23.941 1.00 74.56 366 HIS A N 1
ATOM 2817 C CA . HIS A 1 366 ? -14.352 -34.815 25.074 1.00 74.56 366 HIS A CA 1
ATOM 2818 C C . HIS A 1 366 ? -14.087 -34.137 26.435 1.00 74.56 366 HIS A C 1
ATOM 2820 O O . HIS A 1 366 ? -15.003 -34.000 27.247 1.00 74.56 366 HIS A O 1
ATOM 2826 N N . ASP A 1 367 ? -12.871 -33.622 26.653 1.00 68.62 367 ASP A N 1
ATOM 2827 C CA . ASP A 1 367 ? -12.486 -32.870 27.858 1.00 68.62 367 ASP A CA 1
ATOM 2828 C C . ASP A 1 367 ? -13.398 -31.637 28.061 1.00 68.62 367 ASP A C 1
ATOM 2830 O O . ASP A 1 367 ? -13.833 -31.350 29.179 1.00 68.62 367 ASP A O 1
ATOM 2834 N N . GLN A 1 368 ? -13.758 -30.930 26.977 1.00 66.88 368 GLN A N 1
ATOM 2835 C CA . GLN A 1 368 ? -14.722 -29.824 27.034 1.00 66.88 368 GLN A CA 1
ATOM 2836 C C . GLN A 1 368 ? -16.145 -30.274 27.369 1.00 66.88 368 GLN A C 1
ATOM 2838 O O . GLN A 1 368 ? -16.793 -29.627 28.192 1.00 66.88 368 GLN A O 1
ATOM 2843 N N . LYS A 1 369 ? -16.636 -31.357 26.751 1.00 67.06 369 LYS A N 1
ATOM 2844 C CA . LYS A 1 369 ? -17.986 -31.880 27.008 1.00 67.06 369 LYS A CA 1
ATOM 2845 C C . LYS A 1 369 ? -18.146 -32.253 28.485 1.00 67.06 369 LYS A C 1
ATOM 2847 O O . LYS A 1 369 ? -19.094 -31.803 29.126 1.00 67.06 369 LYS A O 1
ATOM 2852 N N . ASN A 1 370 ? -17.162 -32.955 29.049 1.00 68.75 370 ASN A N 1
ATOM 2853 C CA . ASN A 1 370 ? -17.149 -33.325 30.465 1.00 68.75 370 ASN A CA 1
ATOM 2854 C C . ASN A 1 370 ? -17.036 -32.109 31.399 1.00 68.75 370 ASN A C 1
ATOM 2856 O O . ASN A 1 370 ? -17.696 -32.074 32.436 1.00 68.75 370 ASN A O 1
ATOM 2860 N N . SER A 1 371 ? -16.240 -31.094 31.044 1.00 60.38 371 SER A N 1
ATOM 2861 C CA . SER A 1 371 ? -16.131 -29.872 31.853 1.00 60.38 371 SER A CA 1
ATOM 2862 C C . SER A 1 371 ? -17.402 -29.019 31.829 1.00 60.38 371 SER A C 1
ATOM 2864 O O . SER A 1 371 ? -17.715 -28.396 32.840 1.00 60.38 371 SER A O 1
ATOM 2866 N N . ASN A 1 372 ? -18.122 -28.967 30.704 1.00 59.25 372 ASN A N 1
ATOM 2867 C CA . ASN A 1 372 ? -19.390 -28.242 30.612 1.00 59.25 372 ASN A CA 1
ATOM 2868 C C . ASN A 1 372 ? -20.502 -28.976 31.379 1.00 59.25 372 ASN A C 1
ATOM 2870 O O . ASN A 1 372 ? -21.232 -28.328 32.121 1.00 59.25 372 ASN A O 1
ATOM 2874 N N . GLY A 1 373 ? -20.588 -30.308 31.263 1.00 56.22 373 GLY A N 1
ATOM 2875 C CA . GLY A 1 373 ? -21.572 -31.110 32.002 1.00 56.22 373 GLY A CA 1
ATOM 2876 C C . GLY A 1 373 ? -21.425 -30.977 33.520 1.00 56.22 373 GLY A C 1
ATOM 2877 O O . GLY A 1 373 ? -22.401 -30.706 34.208 1.00 56.22 373 GLY A O 1
ATOM 2878 N N . LYS A 1 374 ? -20.191 -31.049 34.043 1.00 55.56 374 LYS A N 1
ATOM 2879 C CA . LYS A 1 374 ? -19.923 -30.820 35.476 1.00 55.56 374 LYS A CA 1
ATOM 2880 C C . LYS A 1 374 ? -20.313 -29.424 35.957 1.00 55.56 374 LYS A C 1
ATOM 2882 O O . LYS A 1 374 ? -20.691 -29.275 37.110 1.00 55.56 374 LYS A O 1
ATOM 2887 N N . ARG A 1 375 ? -20.184 -28.409 35.097 1.00 51.91 375 ARG A N 1
ATOM 2888 C CA . ARG A 1 375 ? -20.548 -27.035 35.444 1.00 51.91 375 ARG A CA 1
ATOM 2889 C C . ARG A 1 375 ? -22.061 -26.848 35.491 1.00 51.91 375 ARG A C 1
ATOM 2891 O O . ARG A 1 375 ? -22.531 -26.231 36.427 1.00 51.91 375 ARG A O 1
ATOM 2898 N N . TYR A 1 376 ? -22.795 -27.443 34.550 1.00 55.34 376 TYR A N 1
ATOM 2899 C CA . TYR A 1 376 ? -24.259 -27.410 34.554 1.00 55.34 376 TYR A CA 1
ATOM 2900 C C . TYR A 1 376 ? -24.822 -27.993 35.859 1.00 55.34 376 TYR A C 1
ATOM 2902 O O . TYR A 1 376 ? -25.525 -27.295 36.570 1.00 55.34 376 TYR A O 1
ATOM 2910 N N . VAL A 1 377 ? -24.372 -29.193 36.247 1.00 61.97 377 VAL A N 1
ATOM 2911 C CA . VAL A 1 377 ? -24.768 -29.854 37.510 1.00 61.97 377 VAL A CA 1
ATOM 2912 C C . VAL A 1 377 ? -24.360 -29.053 38.760 1.00 61.97 377 VAL A C 1
ATOM 2914 O O . VAL A 1 377 ? -24.988 -29.171 39.806 1.00 61.97 377 VAL A O 1
ATOM 2917 N N . GLN A 1 378 ? -23.297 -28.244 38.690 1.00 51.75 378 GLN A N 1
ATOM 2918 C CA . GLN A 1 378 ? -22.874 -27.392 39.807 1.00 51.75 378 GLN A CA 1
ATOM 2919 C C . GLN A 1 378 ? -23.701 -26.104 39.906 1.00 51.75 378 GLN A C 1
ATOM 2921 O O . GLN A 1 378 ? -24.025 -25.693 41.016 1.00 51.75 378 GLN A O 1
ATOM 2926 N N . ASP A 1 379 ? -24.018 -25.480 38.768 1.00 51.34 379 ASP A N 1
ATOM 2927 C CA . ASP A 1 379 ? -24.858 -24.282 38.691 1.00 51.34 379 ASP A CA 1
ATOM 2928 C C . ASP A 1 379 ? -26.321 -24.637 39.080 1.00 51.34 379 ASP A C 1
ATOM 2930 O O . ASP A 1 379 ? -26.962 -23.891 39.811 1.00 51.34 379 ASP A O 1
ATOM 2934 N N . GLU A 1 380 ? -26.804 -25.822 38.685 1.00 62.66 380 GLU A N 1
ATOM 2935 C CA . GLU A 1 380 ? -28.107 -26.413 39.048 1.00 62.66 380 GLU A CA 1
ATOM 2936 C C . GLU A 1 380 ? -28.220 -26.679 40.560 1.00 62.66 380 GLU A C 1
ATOM 2938 O O . GLU A 1 380 ? -29.156 -26.211 41.199 1.00 62.66 380 GLU A O 1
ATOM 2943 N N . ARG A 1 381 ? -27.202 -27.303 41.173 1.00 56.91 381 ARG A N 1
ATOM 2944 C CA . ARG A 1 381 ? -27.138 -27.469 42.637 1.00 56.91 381 ARG A CA 1
ATOM 2945 C C . ARG A 1 381 ? -27.036 -26.150 43.399 1.00 56.91 381 ARG A C 1
ATOM 2947 O O . ARG A 1 381 ? -27.462 -26.101 44.544 1.00 56.91 381 ARG A O 1
ATOM 2954 N N . LEU A 1 382 ? -26.414 -25.113 42.837 1.00 58.22 382 LEU A N 1
ATOM 2955 C CA . LEU A 1 382 ? -26.353 -23.801 43.493 1.00 58.22 382 LEU A CA 1
ATOM 2956 C C . LEU A 1 382 ? -27.743 -23.164 43.548 1.00 58.22 382 LEU A C 1
ATOM 2958 O O . LEU A 1 382 ? -28.165 -22.773 44.627 1.00 58.22 382 LEU A O 1
ATOM 2962 N N . LEU A 1 383 ? -28.479 -23.186 42.433 1.00 58.97 383 LEU A N 1
ATOM 2963 C CA . LEU A 1 383 ? -29.890 -22.792 42.384 1.00 58.97 383 LEU A CA 1
ATOM 2964 C C . LEU A 1 383 ? -30.755 -23.589 43.370 1.00 58.97 383 LEU A C 1
ATOM 2966 O O . LEU A 1 383 ? -31.546 -22.999 44.092 1.00 58.97 383 LEU A O 1
ATOM 2970 N N . GLU A 1 384 ? -30.576 -24.908 43.447 1.00 59.53 384 GLU A N 1
ATOM 2971 C CA . GLU A 1 384 ? -31.323 -25.763 44.378 1.00 59.53 384 GLU A CA 1
ATOM 2972 C C . GLU A 1 384 ? -31.028 -25.424 45.853 1.00 59.53 384 GLU A C 1
ATOM 2974 O O . GLU A 1 384 ? -31.947 -25.369 46.665 1.00 59.53 384 GLU A O 1
ATOM 2979 N N . ASN A 1 385 ? -29.773 -25.105 46.201 1.00 56.16 385 ASN A N 1
ATOM 2980 C CA . ASN A 1 385 ? -29.432 -24.635 47.550 1.00 56.16 385 ASN A CA 1
ATOM 2981 C C . ASN A 1 385 ? -29.954 -23.215 47.835 1.00 56.16 385 ASN A C 1
ATOM 2983 O O . ASN A 1 385 ? -30.407 -22.978 48.949 1.00 56.16 385 ASN A O 1
ATOM 2987 N N . ASP A 1 386 ? -29.915 -22.292 46.868 1.00 54.75 386 ASP A N 1
ATOM 2988 C CA . ASP A 1 386 ? -30.420 -20.919 47.033 1.00 54.75 386 ASP A CA 1
ATOM 2989 C C . ASP A 1 386 ? -31.958 -20.885 47.157 1.00 54.75 386 ASP A C 1
ATOM 2991 O O . ASP A 1 386 ? -32.494 -20.099 47.938 1.00 54.75 386 ASP A O 1
ATOM 2995 N N . MET A 1 387 ? -32.680 -21.765 46.448 1.00 54.25 387 MET A N 1
ATOM 2996 C CA . MET A 1 387 ? -34.131 -21.937 46.614 1.00 54.25 387 MET A CA 1
ATOM 2997 C C . MET A 1 387 ? -34.477 -22.468 48.009 1.00 54.25 387 MET A C 1
ATOM 2999 O O . MET A 1 387 ? -35.294 -21.857 48.693 1.00 54.25 387 MET A O 1
ATOM 3003 N N . LEU A 1 388 ? -33.798 -23.526 48.471 1.00 53.94 388 LEU A N 1
ATOM 3004 C CA . LEU A 1 388 ? -33.975 -24.053 49.832 1.00 53.94 388 LEU A CA 1
ATOM 3005 C C . LEU A 1 388 ? -33.619 -23.016 50.913 1.00 53.94 388 LEU A C 1
ATOM 3007 O O . LEU A 1 388 ? -34.248 -22.981 51.966 1.00 53.94 388 LEU A O 1
ATOM 3011 N N . LEU A 1 389 ? -32.632 -22.148 50.664 1.00 46.06 389 LEU A N 1
ATOM 3012 C CA . LEU A 1 389 ? -32.278 -21.051 51.571 1.00 46.06 389 LEU A CA 1
ATOM 3013 C C . LEU A 1 389 ? -33.388 -19.997 51.656 1.00 46.06 389 LEU A C 1
ATOM 3015 O O . LEU A 1 389 ? -33.721 -19.565 52.756 1.00 46.06 389 LEU A O 1
ATOM 3019 N N . ASN A 1 390 ? -33.986 -19.614 50.525 1.00 45.72 390 ASN A N 1
ATOM 3020 C CA . ASN A 1 390 ? -35.106 -18.670 50.507 1.00 45.72 390 ASN A CA 1
ATOM 3021 C C . ASN A 1 390 ? -36.380 -19.258 51.135 1.00 45.72 390 ASN A C 1
ATOM 3023 O O . ASN A 1 390 ? -37.107 -18.530 51.804 1.00 45.72 390 ASN A O 1
ATOM 3027 N N . GLU A 1 391 ? -36.630 -20.559 50.970 1.00 48.12 391 GLU A N 1
ATOM 3028 C CA . GLU A 1 391 ? -37.748 -21.265 51.612 1.00 48.12 391 GLU A CA 1
ATOM 3029 C C . GLU A 1 391 ? -37.583 -21.278 53.147 1.00 48.12 391 GLU A C 1
ATOM 3031 O O . GLU A 1 391 ? -38.490 -20.878 53.872 1.00 48.12 391 GLU A O 1
ATOM 3036 N N . VAL A 1 392 ? -36.379 -21.585 53.651 1.00 49.09 392 VAL A N 1
ATOM 3037 C CA . VAL A 1 392 ? -36.063 -21.545 55.095 1.00 49.09 392 VAL A CA 1
ATOM 3038 C C . VAL A 1 392 ? -36.097 -20.124 55.682 1.00 49.09 392 VAL A C 1
ATOM 3040 O O . VAL A 1 392 ? -36.501 -19.950 56.831 1.00 49.09 392 VAL A O 1
ATOM 3043 N N . VAL A 1 393 ? -35.695 -19.099 54.923 1.00 45.53 393 VAL A N 1
ATOM 3044 C CA . VAL A 1 393 ? -35.793 -17.692 55.363 1.00 45.53 393 VAL A CA 1
ATOM 3045 C C . VAL A 1 393 ? -37.253 -17.223 55.397 1.00 45.53 393 VAL A C 1
ATOM 3047 O O . VAL A 1 393 ? -37.647 -16.547 56.345 1.00 45.53 393 VAL A O 1
ATOM 3050 N N . SER A 1 394 ? -38.081 -17.653 54.436 1.00 41.28 394 SER A N 1
ATOM 3051 C CA . SER A 1 394 ? -39.522 -17.362 54.421 1.00 41.28 394 SER A CA 1
ATOM 3052 C C . SER A 1 394 ? -40.254 -17.905 55.656 1.00 41.28 394 SER A C 1
ATOM 3054 O O . SER A 1 394 ? -41.197 -17.268 56.125 1.00 41.28 394 SER A O 1
ATOM 3056 N N . ASP A 1 395 ? -39.822 -19.045 56.202 1.00 37.44 395 ASP A N 1
ATOM 3057 C CA . ASP A 1 395 ? -40.389 -19.616 57.431 1.00 37.44 395 ASP A CA 1
ATOM 3058 C C . ASP A 1 395 ? -39.914 -18.902 58.713 1.00 37.44 395 ASP A C 1
ATOM 3060 O O . ASP A 1 395 ? -40.602 -18.952 59.733 1.00 37.44 395 ASP A O 1
ATOM 3064 N N . GLN A 1 396 ? -38.764 -18.214 58.696 1.00 36.53 396 GLN A N 1
ATOM 3065 C CA . GLN A 1 396 ? -38.255 -17.487 59.871 1.00 36.53 396 GLN A CA 1
ATOM 3066 C C . GLN A 1 396 ? -38.863 -16.087 60.021 1.00 36.53 396 GLN A C 1
ATOM 3068 O O . GLN A 1 396 ? -39.172 -15.682 61.144 1.00 36.53 396 GLN A O 1
ATOM 3073 N N . ASP A 1 397 ? -39.125 -15.381 58.918 1.00 31.34 397 ASP A N 1
ATOM 3074 C CA . ASP A 1 397 ? -39.777 -14.063 58.963 1.00 31.34 397 ASP A CA 1
ATOM 3075 C C . ASP A 1 397 ? -41.278 -14.146 59.329 1.00 31.34 397 ASP A C 1
ATOM 3077 O O . ASP A 1 397 ? -41.865 -13.161 59.779 1.00 31.34 397 ASP A O 1
ATOM 3081 N N . ALA A 1 398 ? -41.897 -15.329 59.224 1.00 32.00 398 ALA A N 1
ATOM 3082 C CA . ALA A 1 398 ? -43.291 -15.570 59.611 1.00 32.00 398 ALA A CA 1
ATOM 3083 C C . ALA A 1 398 ? -43.525 -15.698 61.135 1.00 32.00 398 ALA A C 1
ATOM 3085 O O . ALA A 1 398 ? -44.673 -15.677 61.579 1.00 32.00 398 ALA A O 1
ATOM 3086 N N . VAL A 1 399 ? -42.468 -15.845 61.946 1.00 32.12 399 VAL A N 1
ATOM 3087 C CA . VAL A 1 399 ? -42.576 -16.144 63.393 1.00 32.12 399 VAL A CA 1
ATOM 3088 C C . VAL A 1 399 ? -42.437 -14.894 64.281 1.00 32.12 399 VAL A C 1
ATOM 3090 O O . VAL A 1 399 ? -42.844 -14.913 65.439 1.00 32.12 399 VAL A O 1
ATOM 3093 N N . CYS A 1 400 ? -41.939 -13.772 63.753 1.00 26.56 400 CYS A N 1
ATOM 3094 C CA . CYS A 1 400 ? -41.614 -12.569 64.538 1.00 26.56 400 CYS A CA 1
ATOM 3095 C C . CYS A 1 400 ? -42.715 -11.484 64.577 1.00 26.56 400 CYS A C 1
ATOM 3097 O O . CYS A 1 400 ? -42.407 -10.319 64.825 1.00 26.56 400 CYS A O 1
ATOM 3099 N N . SER A 1 401 ? -43.985 -11.820 64.321 1.00 27.38 401 SER A N 1
ATOM 3100 C CA . SER A 1 401 ? -45.078 -10.832 64.197 1.00 27.38 401 SER A CA 1
ATOM 3101 C C . SER A 1 401 ? -46.192 -10.934 65.252 1.00 27.38 401 SER A C 1
ATOM 3103 O O . SER A 1 401 ? -47.287 -10.423 65.020 1.00 27.38 401 SER A O 1
ATOM 3105 N N . LEU A 1 402 ? -45.947 -11.591 66.391 1.00 28.81 402 LEU A N 1
ATOM 3106 C CA . LEU A 1 402 ? -46.905 -11.714 67.498 1.00 28.81 402 LEU A CA 1
ATOM 3107 C C . LEU A 1 402 ? -46.202 -11.668 68.869 1.00 28.81 402 LEU A C 1
ATOM 3109 O O . LEU A 1 402 ? -45.937 -12.725 69.426 1.00 28.81 402 LEU A O 1
ATOM 3113 N N . GLU A 1 403 ? -45.950 -10.472 69.418 1.00 26.92 403 GLU A N 1
ATOM 3114 C CA . GLU A 1 403 ? -46.010 -10.225 70.876 1.00 26.92 403 GLU A CA 1
ATOM 3115 C C . GLU A 1 403 ? -45.974 -8.718 71.239 1.00 26.92 403 GLU A C 1
ATOM 3117 O O . GLU A 1 403 ? -44.992 -8.023 71.000 1.00 26.92 403 GLU A O 1
ATOM 3122 N N . GLU A 1 404 ? -47.095 -8.285 71.829 1.00 26.75 404 GLU A N 1
ATOM 3123 C CA . GLU A 1 404 ? -47.302 -7.292 72.906 1.00 26.75 404 GLU A CA 1
ATOM 3124 C C . GLU A 1 404 ? -47.063 -5.767 72.756 1.00 26.75 404 GLU A C 1
ATOM 3126 O O . GLU A 1 404 ? -46.120 -5.257 72.153 1.00 26.75 404 GLU A O 1
ATOM 3131 N N . ASP A 1 405 ? -48.009 -5.051 73.381 1.00 22.89 405 ASP A N 1
ATOM 3132 C CA . ASP A 1 405 ? -48.134 -3.599 73.545 1.00 22.89 405 ASP A CA 1
ATOM 3133 C C . ASP A 1 405 ? -47.297 -3.043 74.722 1.00 22.89 405 ASP A C 1
ATOM 3135 O O . ASP A 1 405 ? -46.869 -3.781 75.602 1.00 22.89 405 ASP A O 1
ATOM 3139 N N . ASP A 1 406 ? -47.183 -1.707 74.766 1.00 23.39 406 ASP A N 1
ATOM 3140 C CA . ASP A 1 406 ? -46.908 -0.845 75.933 1.00 23.39 406 ASP A CA 1
ATOM 3141 C C . ASP A 1 406 ? -45.703 -1.140 76.865 1.00 23.39 406 ASP A C 1
ATOM 3143 O O . ASP A 1 406 ? -45.647 -2.129 77.584 1.00 23.39 406 ASP A O 1
ATOM 3147 N N . ILE A 1 407 ? -44.822 -0.136 77.024 1.00 23.94 407 ILE A N 1
ATOM 3148 C CA . ILE A 1 407 ? -44.552 0.557 78.312 1.00 23.94 407 ILE A CA 1
ATOM 3149 C C . ILE A 1 407 ? -43.456 1.630 78.140 1.00 23.94 407 ILE A C 1
ATOM 3151 O O . ILE A 1 407 ? -42.401 1.428 77.542 1.00 23.94 407 ILE A O 1
ATOM 3155 N N . SER A 1 408 ? -43.701 2.806 78.717 1.00 20.34 408 SER A N 1
ATOM 3156 C CA . SER A 1 408 ? -42.762 3.932 78.827 1.00 20.34 408 SER A CA 1
ATOM 3157 C C . SER A 1 408 ? -41.655 3.713 79.872 1.00 20.34 408 SER A C 1
ATOM 3159 O O . SER A 1 408 ? -41.979 3.155 80.917 1.00 20.34 408 SER A O 1
ATOM 3161 N N . LEU A 1 409 ? -40.452 4.309 79.705 1.00 22.05 409 LEU A N 1
ATOM 3162 C CA . LEU A 1 409 ? -39.799 5.178 80.726 1.00 22.05 409 LEU A CA 1
ATOM 3163 C C . LEU A 1 409 ? -38.385 5.727 80.362 1.00 22.05 409 LEU A C 1
ATOM 3165 O O . LEU A 1 409 ? -37.419 4.987 80.259 1.00 22.05 409 LEU A O 1
ATOM 3169 N N . HIS A 1 410 ? -38.298 7.066 80.327 1.00 21.34 410 HIS A N 1
ATOM 3170 C CA . HIS A 1 410 ? -37.224 7.980 80.790 1.00 21.34 410 HIS A CA 1
ATOM 3171 C C . HIS A 1 410 ? -35.738 7.971 80.311 1.00 21.34 410 HIS A C 1
ATOM 3173 O O . HIS A 1 410 ? -34.986 7.033 80.539 1.00 21.34 410 HIS A O 1
ATOM 3179 N N . ASN A 1 411 ? -35.301 9.206 79.968 1.00 21.80 411 ASN A N 1
ATOM 3180 C CA . ASN A 1 411 ? -33.964 9.842 80.131 1.00 21.80 411 ASN A CA 1
ATOM 3181 C C . ASN A 1 411 ? -32.820 9.419 79.183 1.00 21.80 411 ASN A C 1
ATOM 3183 O O . ASN A 1 411 ? -32.674 8.247 78.873 1.00 21.80 411 ASN A O 1
ATOM 3187 N N . SER A 1 412 ? -31.918 10.300 78.720 1.00 21.14 412 SER A N 1
ATOM 3188 C CA . SER A 1 412 ? -31.749 11.783 78.751 1.00 21.14 412 SER A CA 1
ATOM 3189 C C . SER A 1 412 ? -30.714 12.139 77.647 1.00 21.14 412 SER A C 1
ATOM 3191 O O . SER A 1 412 ? -29.941 11.263 77.282 1.00 21.14 412 SER A O 1
ATOM 3193 N N . GLU A 1 413 ? -30.658 13.311 76.994 1.00 22.83 413 GLU A N 1
ATOM 3194 C CA . GLU A 1 413 ? -30.269 14.647 77.503 1.00 22.83 413 GLU A CA 1
ATOM 3195 C C . GLU A 1 413 ? -30.657 15.792 76.513 1.00 22.83 413 GLU A C 1
ATOM 3197 O O . GLU A 1 413 ? -30.714 15.569 75.309 1.00 22.83 413 GLU A O 1
ATOM 3202 N N . SER A 1 414 ? -30.884 17.014 77.039 1.00 21.97 414 SER A N 1
ATOM 3203 C CA . SER A 1 414 ? -30.840 18.374 76.407 1.00 21.97 414 SER A CA 1
ATOM 3204 C C . SER A 1 414 ? -31.216 18.559 74.910 1.00 21.97 414 SER A C 1
ATOM 3206 O O . SER A 1 414 ? -30.479 18.128 74.031 1.00 21.97 414 SER A O 1
ATOM 3208 N N . SER A 1 415 ? -32.320 19.228 74.525 1.00 18.75 415 SER A N 1
ATOM 3209 C CA . SER A 1 415 ? -32.648 20.681 74.654 1.00 18.75 415 SER A CA 1
ATOM 3210 C C . SER A 1 415 ? -31.658 21.612 73.905 1.00 18.75 415 SER A C 1
ATOM 3212 O O . SER A 1 415 ? -30.455 21.441 74.054 1.00 18.75 415 SER A O 1
ATOM 3214 N N . CYS A 1 416 ? -32.050 22.600 73.079 1.00 20.14 416 CYS A N 1
ATOM 3215 C CA . CYS A 1 416 ? -33.220 23.495 73.167 1.00 20.14 416 CYS A CA 1
ATOM 3216 C C . CYS A 1 416 ? -33.948 23.779 71.830 1.00 20.14 416 CYS A C 1
ATOM 3218 O O . CYS A 1 416 ? -33.354 23.782 70.755 1.00 20.14 416 CYS A O 1
ATOM 3220 N N . THR A 1 417 ? -35.226 24.151 71.941 1.00 19.94 417 THR A N 1
ATOM 3221 C CA . THR A 1 417 ? -36.107 24.709 70.894 1.00 19.94 417 THR A CA 1
ATOM 3222 C C . THR A 1 417 ? -36.057 26.242 70.812 1.00 19.94 417 THR A C 1
ATOM 3224 O O . THR A 1 417 ? -36.014 26.884 71.860 1.00 19.94 417 THR A O 1
ATOM 3227 N N . PHE A 1 418 ? -36.264 26.831 69.624 1.00 20.75 418 PHE A N 1
ATOM 3228 C CA . PHE A 1 418 ? -37.091 28.045 69.478 1.00 20.75 418 PHE A CA 1
ATOM 3229 C C . PHE A 1 418 ? -37.663 28.184 68.053 1.00 20.75 418 PHE A C 1
ATOM 3231 O O . PHE A 1 418 ? -37.028 27.763 67.087 1.00 20.75 418 PHE A O 1
ATOM 3238 N N . THR A 1 419 ? -38.863 28.754 67.945 1.00 20.81 419 THR A N 1
ATOM 3239 C CA . THR A 1 419 ? -39.694 28.877 66.733 1.00 20.81 419 THR A CA 1
ATOM 3240 C C . THR A 1 419 ? -39.770 30.317 66.201 1.00 20.81 419 THR A C 1
ATOM 3242 O O . THR A 1 419 ? -39.532 31.260 66.942 1.00 20.81 419 THR A O 1
ATOM 3245 N N . ASP A 1 420 ? -40.128 30.449 64.918 1.00 21.20 420 ASP A N 1
ATOM 3246 C CA . ASP A 1 420 ? -40.883 31.538 64.258 1.00 21.20 420 ASP A CA 1
ATOM 3247 C C . ASP A 1 420 ? -40.608 33.030 64.585 1.00 21.20 420 ASP A C 1
ATOM 3249 O O . ASP A 1 420 ? -40.768 33.491 65.710 1.00 21.20 420 ASP A O 1
ATOM 3253 N N . LEU A 1 421 ? -40.369 33.848 63.544 1.00 22.73 421 LEU A N 1
ATOM 3254 C CA . LEU A 1 421 ? -41.426 34.700 62.948 1.00 22.73 421 LEU A CA 1
ATOM 3255 C C . LEU A 1 421 ? -40.936 35.546 61.743 1.00 22.73 421 LEU A C 1
ATOM 3257 O O . LEU A 1 421 ? -39.902 36.206 61.793 1.00 22.73 421 LEU A O 1
ATOM 3261 N N . ASP A 1 422 ? -41.760 35.554 60.693 1.00 22.05 422 ASP A N 1
ATOM 3262 C CA . ASP A 1 422 ? -42.059 36.610 59.708 1.00 22.05 422 ASP A CA 1
ATOM 3263 C C . ASP A 1 422 ? -41.096 37.787 59.422 1.00 22.05 422 ASP A C 1
ATOM 3265 O O . ASP A 1 422 ? -40.885 38.676 60.253 1.00 22.05 422 ASP A O 1
ATOM 3269 N N . LYS A 1 423 ? -40.817 37.990 58.118 1.00 22.84 423 LYS A N 1
ATOM 3270 C CA . LYS A 1 423 ? -41.353 39.180 57.413 1.00 22.84 423 LYS A CA 1
ATOM 3271 C C . LYS A 1 423 ? -41.421 39.064 55.882 1.00 22.84 423 LYS A C 1
ATOM 3273 O O . LYS A 1 423 ? -40.547 38.502 55.231 1.00 22.84 423 LYS A O 1
ATOM 3278 N N . PHE A 1 424 ? -42.497 39.641 55.345 1.00 20.58 424 PHE A N 1
ATOM 3279 C CA . PHE A 1 424 ? -42.930 39.657 53.936 1.00 20.58 424 PHE A CA 1
ATOM 3280 C C . PHE A 1 424 ? -42.467 40.981 53.228 1.00 20.58 424 PHE A C 1
ATOM 3282 O O . PHE A 1 424 ? -41.580 41.635 53.779 1.00 20.58 424 PHE A O 1
ATOM 3289 N N . PRO A 1 425 ? -42.900 41.377 52.002 1.00 35.34 425 PRO A N 1
ATOM 3290 C CA . PRO A 1 425 ? -41.978 41.880 50.971 1.00 35.34 425 PRO A CA 1
ATOM 3291 C C . PRO A 1 425 ? -42.170 43.383 50.624 1.00 35.34 425 PRO A C 1
ATOM 3293 O O . PRO A 1 425 ? -42.776 44.124 51.389 1.00 35.34 425 PRO A O 1
ATOM 3296 N N . ALA A 1 426 ? -41.733 43.760 49.408 1.00 21.88 426 ALA A N 1
ATOM 3297 C CA . ALA A 1 426 ? -42.129 44.919 48.576 1.00 21.88 426 ALA A CA 1
ATOM 3298 C C . ALA A 1 426 ? -41.112 46.076 48.391 1.00 21.88 426 ALA A C 1
ATOM 3300 O O . ALA A 1 426 ? -40.829 46.869 49.279 1.00 21.88 426 ALA A O 1
ATOM 3301 N N . GLU A 1 427 ? -40.597 46.131 47.158 1.00 20.38 427 GLU A N 1
ATOM 3302 C CA . GLU A 1 427 ? -40.475 47.283 46.244 1.00 20.38 427 GLU A CA 1
ATOM 3303 C C . GLU A 1 427 ? -40.266 48.742 46.729 1.00 20.38 427 GLU A C 1
ATOM 3305 O O . GLU A 1 427 ? -41.142 49.379 47.298 1.00 20.38 427 GLU A O 1
ATOM 3310 N N . LEU A 1 428 ? -39.156 49.300 46.214 1.00 21.16 428 LEU A N 1
ATOM 3311 C CA . LEU A 1 428 ? -39.063 50.513 45.371 1.00 21.16 428 LEU A CA 1
ATOM 3312 C C . LEU A 1 428 ? -39.319 51.929 45.954 1.00 21.16 428 LEU A C 1
ATOM 3314 O O . LEU A 1 428 ? -40.363 52.217 46.522 1.00 21.16 428 LEU A O 1
ATOM 3318 N N . HIS A 1 429 ? -38.398 52.838 45.569 1.00 21.80 429 HIS A N 1
ATOM 3319 C CA . HIS A 1 429 ? -38.417 54.324 45.540 1.00 21.80 429 HIS A CA 1
ATOM 3320 C C . HIS A 1 429 ? -37.554 55.065 46.590 1.00 21.80 429 HIS A C 1
ATOM 3322 O O . HIS A 1 429 ? -37.430 54.614 47.719 1.00 21.80 429 HIS A O 1
ATOM 3328 N N . ASN A 1 430 ? -36.993 56.263 46.325 1.00 21.73 430 ASN A N 1
ATOM 3329 C CA . ASN A 1 430 ? -36.481 56.922 45.093 1.00 21.73 430 ASN A CA 1
ATOM 3330 C C . ASN A 1 430 ? -35.847 58.287 45.469 1.00 21.73 430 ASN A C 1
ATOM 3332 O O . ASN A 1 430 ? -36.178 58.814 46.525 1.00 21.73 430 ASN A O 1
ATOM 3336 N N . SER A 1 431 ? -35.136 58.942 44.531 1.00 22.42 431 SER A N 1
ATOM 3337 C CA . SER A 1 431 ? -34.716 60.372 44.591 1.00 22.42 431 SER A CA 1
ATOM 3338 C C . SER A 1 431 ? -33.740 60.743 45.730 1.00 22.42 431 SER A C 1
ATOM 3340 O O . SER A 1 431 ? -33.698 60.105 46.767 1.00 22.42 431 SER A O 1
ATOM 3342 N N . SER A 1 432 ? -32.870 61.754 45.627 1.00 24.53 432 SER A N 1
ATOM 3343 C CA . SER A 1 432 ? -32.923 63.063 44.941 1.00 24.53 432 SER A CA 1
ATOM 3344 C C . SER A 1 432 ? -31.471 63.595 44.786 1.00 24.53 432 SER A C 1
ATOM 3346 O O . SER A 1 432 ? -30.636 63.222 45.601 1.00 24.53 432 SER A O 1
ATOM 3348 N N . ALA A 1 433 ? -31.055 64.488 43.874 1.00 24.78 433 ALA A N 1
ATOM 3349 C CA . ALA A 1 433 ? -31.667 65.076 42.675 1.00 24.78 433 ALA A CA 1
ATOM 3350 C C . ALA A 1 433 ? -30.614 65.819 41.803 1.00 24.78 433 ALA A C 1
ATOM 3352 O O . ALA A 1 433 ? -29.721 66.441 42.360 1.00 24.78 433 ALA A O 1
ATOM 3353 N N . ARG A 1 434 ? -30.843 65.820 40.469 1.00 22.66 434 ARG A N 1
ATOM 3354 C CA . ARG A 1 434 ? -30.683 66.912 39.454 1.00 22.66 434 ARG A CA 1
ATOM 3355 C C . ARG A 1 434 ? -29.325 67.660 39.338 1.00 22.66 434 ARG A C 1
ATOM 3357 O O . ARG A 1 434 ? -28.701 67.998 40.325 1.00 22.66 434 ARG A O 1
ATOM 3364 N N . THR A 1 435 ? -28.812 68.026 38.153 1.00 20.89 435 THR A N 1
ATOM 3365 C CA . THR A 1 435 ? -29.375 68.228 36.783 1.00 20.89 435 THR A CA 1
ATOM 3366 C C . THR A 1 435 ? -28.214 68.086 35.744 1.00 20.89 435 THR A C 1
ATOM 3368 O O . THR A 1 435 ? -27.097 67.837 36.178 1.00 20.89 435 THR A O 1
ATOM 3371 N N . SER A 1 436 ? -28.301 68.202 34.403 1.00 22.33 436 SER A N 1
ATOM 3372 C CA . SER A 1 436 ? -29.340 68.607 33.423 1.00 22.33 436 SER A CA 1
ATOM 3373 C C . SER A 1 436 ? -28.958 68.213 31.975 1.00 22.33 436 SER A C 1
ATOM 3375 O O . SER A 1 436 ? -27.778 68.235 31.657 1.00 22.33 436 SER A O 1
ATOM 3377 N N . GLN A 1 437 ? -29.972 68.065 31.102 1.00 21.61 437 GLN A N 1
ATOM 3378 C CA . GLN A 1 437 ? -29.952 68.194 29.618 1.00 21.61 437 GLN A CA 1
ATOM 3379 C C . GLN A 1 437 ? -29.142 67.186 28.760 1.00 21.61 437 GLN A C 1
ATOM 3381 O O . GLN A 1 437 ? -27.957 66.974 28.977 1.00 21.61 437 GLN A O 1
ATOM 3386 N N . GLY A 1 438 ? -29.767 66.681 27.680 1.00 21.75 438 GLY A N 1
ATOM 3387 C CA . GLY A 1 438 ? -29.064 66.114 26.512 1.00 21.75 438 GLY A CA 1
ATOM 3388 C C . GLY A 1 438 ? -29.718 64.877 25.877 1.00 21.75 438 GLY A C 1
ATOM 3389 O O . GLY A 1 438 ? -29.784 63.829 26.500 1.00 21.75 438 GLY A O 1
ATOM 3390 N N . GLU A 1 439 ? -30.186 65.012 24.635 1.00 21.72 439 GLU A N 1
ATOM 3391 C CA . GLU A 1 439 ? -30.904 64.024 23.808 1.00 21.72 439 GLU A CA 1
ATOM 3392 C C . GLU A 1 439 ? -30.246 62.644 23.575 1.00 21.72 439 GLU A C 1
ATOM 3394 O O . GLU A 1 439 ? -29.041 62.442 23.689 1.00 21.72 439 GLU A O 1
ATOM 3399 N N . SER A 1 440 ? -31.088 61.693 23.155 1.00 24.38 440 SER A N 1
ATOM 3400 C CA . SER A 1 440 ? -30.746 60.316 22.785 1.00 24.38 440 SER A CA 1
ATOM 3401 C C . SER A 1 440 ? -29.998 60.177 21.451 1.00 24.38 440 SER A C 1
ATOM 3403 O O . SER A 1 440 ? -30.471 60.668 20.423 1.00 24.38 440 SER A O 1
ATOM 3405 N N . THR A 1 441 ? -28.958 59.340 21.419 1.00 22.84 441 THR A N 1
ATOM 3406 C CA . THR A 1 441 ? -28.399 58.750 20.188 1.00 22.84 441 THR A CA 1
ATOM 3407 C C . THR A 1 441 ? -28.255 57.233 20.327 1.00 22.84 441 THR A C 1
ATOM 3409 O O . THR A 1 441 ? -27.818 56.741 21.363 1.00 22.84 441 THR A O 1
ATOM 3412 N N . VAL A 1 442 ? -28.622 56.489 19.279 1.00 26.70 442 VAL A N 1
ATOM 3413 C CA . VAL A 1 442 ? -28.474 55.024 19.196 1.00 26.70 442 VAL A CA 1
ATOM 3414 C C . VAL A 1 442 ? -27.229 54.708 18.364 1.00 26.70 442 VAL A C 1
ATOM 3416 O O . VAL A 1 442 ? -27.179 55.057 17.186 1.00 26.70 442 VAL A O 1
ATOM 3419 N N . ASP A 1 443 ? -26.228 54.054 18.957 1.00 26.02 443 ASP A N 1
ATOM 3420 C CA . ASP A 1 443 ? -24.941 53.798 18.296 1.00 26.02 443 ASP A CA 1
ATOM 3421 C C . ASP A 1 443 ? -24.975 52.620 17.298 1.00 26.02 443 ASP A C 1
ATOM 3423 O O . ASP A 1 443 ? -25.019 51.448 17.675 1.00 26.02 443 ASP A O 1
ATOM 3427 N N . GLU A 1 444 ? -24.819 52.917 16.001 1.00 34.44 444 GLU A N 1
ATOM 3428 C CA . GLU A 1 444 ? -24.620 51.923 14.923 1.00 34.44 444 GLU A CA 1
ATOM 3429 C C . GLU A 1 444 ? -23.192 51.308 14.873 1.00 34.44 444 GLU A C 1
ATOM 3431 O O . GLU A 1 444 ? -22.838 50.561 13.950 1.00 34.44 444 GLU A O 1
ATOM 3436 N N . GLU A 1 445 ? -22.339 51.585 15.863 1.00 36.53 445 GLU A N 1
ATOM 3437 C CA . GLU A 1 445 ? -20.914 51.214 15.882 1.00 36.53 445 GLU A CA 1
ATOM 3438 C C . GLU A 1 445 ? -20.553 49.727 15.621 1.00 36.53 445 GLU A C 1
ATOM 3440 O O . GLU A 1 445 ? -19.568 49.481 14.901 1.00 36.53 445 GLU A O 1
ATOM 3445 N N . PRO A 1 446 ? -21.256 48.699 16.154 1.00 38.03 446 PRO A N 1
ATOM 3446 C CA . PRO A 1 446 ? -20.742 47.328 16.097 1.00 38.03 446 PRO A CA 1
ATOM 3447 C C . PRO A 1 446 ? -20.735 46.742 14.677 1.00 38.03 446 PRO A C 1
ATOM 3449 O O . PRO A 1 446 ? -19.805 46.016 14.309 1.00 38.03 446 PRO A O 1
ATOM 3452 N N . MET A 1 447 ? -21.720 47.082 13.838 1.00 29.83 447 MET A N 1
ATOM 3453 C CA . MET A 1 447 ? -21.813 46.535 12.479 1.00 29.83 447 MET A CA 1
ATOM 3454 C C . MET A 1 447 ? -20.710 47.091 11.565 1.00 29.83 447 MET A C 1
ATOM 3456 O O . MET A 1 447 ? -20.107 46.345 10.786 1.00 29.83 447 MET A O 1
ATOM 3460 N N . MET A 1 448 ? -20.379 48.376 11.702 1.00 30.02 448 MET A N 1
ATOM 3461 C CA . MET A 1 448 ? -19.368 49.049 10.880 1.00 30.02 448 MET A CA 1
ATOM 3462 C C . MET A 1 448 ? -17.953 48.509 11.160 1.00 30.02 448 MET A C 1
ATOM 3464 O O . MET A 1 448 ? -17.216 48.166 10.228 1.00 30.02 448 MET A O 1
ATOM 3468 N N . ARG A 1 449 ? -17.604 48.286 12.438 1.00 32.84 449 ARG A N 1
ATOM 3469 C CA . ARG A 1 449 ? -16.327 47.655 12.834 1.00 32.84 449 ARG A CA 1
ATOM 3470 C C . ARG A 1 449 ? -16.205 46.209 12.322 1.00 32.84 449 ARG A C 1
ATOM 3472 O O . ARG A 1 449 ? -15.133 45.812 11.852 1.00 32.84 449 ARG A O 1
ATOM 3479 N N . ILE A 1 450 ? -17.296 45.433 12.328 1.00 37.62 450 ILE A N 1
ATOM 3480 C CA . ILE A 1 450 ? -17.333 44.075 11.748 1.00 37.62 450 ILE A CA 1
ATOM 3481 C C . ILE A 1 450 ? -17.096 44.115 10.229 1.00 37.62 450 ILE A C 1
ATOM 3483 O O . ILE A 1 450 ? -16.303 43.323 9.710 1.00 37.62 450 ILE A O 1
ATOM 3487 N N . LEU A 1 451 ? -17.726 45.048 9.507 1.00 31.91 451 LEU A N 1
ATOM 3488 C CA . LEU A 1 451 ? -17.572 45.188 8.055 1.00 31.91 451 LEU A CA 1
ATOM 3489 C C . LEU A 1 451 ? -16.148 45.606 7.650 1.00 31.91 451 LEU A C 1
ATOM 3491 O O . LEU A 1 451 ? -15.580 45.006 6.731 1.00 31.91 451 LEU A O 1
ATOM 3495 N N . ILE A 1 452 ? -15.522 46.543 8.371 1.00 37.56 452 ILE A N 1
ATOM 3496 C CA . ILE A 1 452 ? -14.122 46.949 8.142 1.00 37.56 452 ILE A CA 1
ATOM 3497 C C . ILE A 1 452 ? -13.165 45.765 8.374 1.00 37.56 452 ILE A C 1
ATOM 3499 O O . ILE A 1 452 ? -12.322 45.466 7.519 1.00 37.56 452 ILE A O 1
ATOM 3503 N N . ARG A 1 453 ? -13.334 45.017 9.476 1.00 33.25 453 ARG A N 1
ATOM 3504 C CA . ARG A 1 453 ? -12.504 43.837 9.797 1.00 33.25 453 ARG A CA 1
ATOM 3505 C C . ARG A 1 453 ? -12.662 42.718 8.754 1.00 33.25 453 ARG A C 1
ATOM 3507 O O . ARG A 1 453 ? -11.672 42.104 8.347 1.00 33.25 453 ARG A O 1
ATOM 3514 N N . LYS A 1 454 ? -13.885 42.503 8.254 1.00 31.98 454 LYS A N 1
ATOM 3515 C CA . LYS A 1 454 ? -14.212 41.535 7.188 1.00 31.98 454 LYS A CA 1
ATOM 3516 C C . LYS A 1 454 ? -13.643 41.951 5.822 1.00 31.98 454 LYS A C 1
ATOM 3518 O O . LYS A 1 454 ? -13.203 41.089 5.061 1.00 31.98 454 LYS A O 1
ATOM 3523 N N . SER A 1 455 ? -13.590 43.253 5.531 1.00 30.83 455 SER A N 1
ATOM 3524 C CA . SER A 1 455 ? -12.980 43.809 4.314 1.00 30.83 455 SER A CA 1
ATOM 3525 C C . SER A 1 455 ? -11.452 43.650 4.305 1.00 30.83 455 SER A C 1
ATOM 3527 O O . SER A 1 455 ? -10.889 43.094 3.360 1.00 30.83 455 SER A O 1
ATOM 3529 N N . SER A 1 456 ? -10.777 44.025 5.399 1.00 33.22 456 SER A N 1
ATOM 3530 C CA . SER A 1 456 ? -9.314 43.914 5.528 1.00 33.22 456 SER A CA 1
ATOM 3531 C C . SER A 1 456 ? -8.817 42.460 5.411 1.00 33.22 456 SER A C 1
ATOM 3533 O O . SER A 1 456 ? -7.900 42.165 4.639 1.00 33.22 456 SER A O 1
ATOM 3535 N N . SER A 1 457 ? -9.500 41.515 6.074 1.00 44.50 457 SER A N 1
ATOM 3536 C CA . SER A 1 457 ? -9.189 40.076 5.990 1.00 44.50 457 SER A CA 1
ATOM 3537 C C . SER A 1 457 ? -9.256 39.527 4.553 1.00 44.50 457 SER A C 1
ATOM 3539 O O . SER A 1 457 ? -8.392 38.751 4.135 1.00 44.50 457 SER A O 1
ATOM 3541 N N . LYS A 1 458 ? -10.237 39.973 3.755 1.00 48.62 458 LYS A N 1
ATOM 3542 C CA . LYS A 1 458 ? -10.436 39.526 2.366 1.00 48.62 458 LYS A CA 1
ATOM 3543 C C . LYS A 1 458 ? -9.234 39.850 1.468 1.00 48.62 458 LYS A C 1
ATOM 3545 O O . LYS A 1 458 ? -8.834 39.010 0.661 1.00 48.62 458 LYS A O 1
ATOM 3550 N N . ASN A 1 459 ? -8.624 41.022 1.643 1.00 57.41 459 ASN A N 1
ATOM 3551 C CA . ASN A 1 459 ? -7.482 41.469 0.838 1.00 57.41 459 ASN A CA 1
ATOM 3552 C C . ASN A 1 459 ? -6.178 40.729 1.193 1.00 57.41 459 ASN A C 1
ATOM 3554 O O . ASN A 1 459 ? -5.366 40.450 0.309 1.00 57.41 459 ASN A O 1
ATOM 3558 N N . ILE A 1 460 ? -5.990 40.356 2.464 1.00 62.94 460 ILE A N 1
ATOM 3559 C CA . ILE A 1 460 ? -4.847 39.540 2.915 1.00 62.94 460 ILE A CA 1
ATOM 3560 C C . ILE A 1 460 ? -4.959 38.116 2.352 1.00 62.94 460 ILE A C 1
ATOM 3562 O O . ILE A 1 460 ? -4.033 37.632 1.699 1.00 62.94 460 ILE A O 1
ATOM 3566 N N . ASN A 1 461 ? -6.128 37.488 2.513 1.00 74.19 461 ASN A N 1
ATOM 3567 C CA . ASN A 1 461 ? -6.429 36.155 1.980 1.00 74.19 461 ASN A CA 1
ATOM 3568 C C . ASN A 1 461 ? -6.207 36.082 0.462 1.00 74.19 461 ASN A C 1
ATOM 3570 O O . ASN A 1 461 ? -5.598 35.139 -0.045 1.00 74.19 461 ASN A O 1
ATOM 3574 N N . SER A 1 462 ? -6.635 37.121 -0.256 1.00 74.06 462 SER A N 1
ATOM 3575 C CA . SER A 1 462 ? -6.420 37.266 -1.693 1.00 74.06 462 SER A CA 1
ATOM 3576 C C . SER A 1 462 ? -4.926 37.275 -2.064 1.00 74.06 462 SER A C 1
ATOM 3578 O O . SER A 1 462 ? -4.536 36.612 -3.026 1.00 74.06 462 SER A O 1
ATOM 3580 N N . PHE A 1 463 ? -4.051 37.988 -1.341 1.00 80.69 463 PHE A N 1
ATOM 3581 C CA . PHE A 1 463 ? -2.604 38.006 -1.635 1.00 80.69 463 PHE A CA 1
ATOM 3582 C C . PHE A 1 463 ? -1.952 36.631 -1.420 1.00 80.69 463 PHE A C 1
ATOM 3584 O O . PHE A 1 463 ? -1.222 36.150 -2.288 1.00 80.69 463 PHE A O 1
ATOM 3591 N N . VAL A 1 464 ? -2.310 35.950 -0.327 1.00 85.38 464 VAL A N 1
ATOM 3592 C CA . VAL A 1 464 ? -1.883 34.570 -0.032 1.00 85.38 464 VAL A CA 1
ATOM 3593 C C . VAL A 1 464 ? -2.294 33.594 -1.150 1.00 85.38 464 VAL A C 1
ATOM 3595 O O . VAL A 1 464 ? -1.530 32.697 -1.505 1.00 85.38 464 VAL A O 1
ATOM 3598 N N . GLY A 1 465 ? -3.455 33.807 -1.781 1.00 86.38 465 GLY A N 1
ATOM 3599 C CA . GLY A 1 465 ? -3.899 33.033 -2.946 1.00 86.38 465 GLY A CA 1
ATOM 3600 C C . GLY A 1 465 ? -2.954 33.103 -4.154 1.00 86.38 465 GLY A C 1
ATOM 3601 O O . GLY A 1 465 ? -2.744 32.086 -4.813 1.00 86.38 465 GLY A O 1
ATOM 3602 N N . ILE A 1 466 ? -2.333 34.260 -4.416 1.00 86.81 466 ILE A N 1
ATOM 3603 C CA . ILE A 1 466 ? -1.349 34.418 -5.505 1.00 86.81 466 ILE A CA 1
ATOM 3604 C C . ILE A 1 466 ? -0.041 33.692 -5.179 1.00 86.81 466 ILE A C 1
ATOM 3606 O O . ILE A 1 466 ? 0.502 33.014 -6.048 1.00 86.81 466 ILE A O 1
ATOM 3610 N N . ILE A 1 467 ? 0.433 33.760 -3.931 1.00 88.94 467 ILE A N 1
ATOM 3611 C CA . ILE A 1 467 ? 1.648 33.047 -3.502 1.00 88.94 467 ILE A CA 1
ATOM 3612 C C . ILE A 1 467 ? 1.474 31.532 -3.696 1.00 88.94 467 ILE A C 1
ATOM 3614 O O . ILE A 1 467 ? 2.334 30.883 -4.291 1.00 88.94 467 ILE A O 1
ATOM 3618 N N . PHE A 1 468 ? 0.328 30.968 -3.295 1.00 92.06 468 PHE A N 1
ATOM 3619 C CA . PHE A 1 468 ? 0.029 29.555 -3.553 1.00 92.06 468 PHE A CA 1
ATOM 3620 C C . PHE A 1 468 ? -0.095 29.222 -5.048 1.00 92.06 468 PHE A C 1
ATOM 3622 O O . PHE A 1 468 ? 0.272 28.119 -5.450 1.00 92.06 468 PHE A O 1
ATOM 3629 N N . ALA A 1 469 ? -0.578 30.144 -5.888 1.00 90.50 469 ALA A N 1
ATOM 3630 C CA . ALA A 1 469 ? -0.639 29.939 -7.336 1.00 90.50 469 ALA A CA 1
ATOM 3631 C C . ALA A 1 469 ? 0.761 29.896 -7.979 1.00 90.50 469 ALA A C 1
ATOM 3633 O O . ALA A 1 469 ? 1.014 29.026 -8.815 1.00 90.50 469 ALA A O 1
ATOM 3634 N N . LEU A 1 470 ? 1.677 30.775 -7.553 1.00 90.56 470 LEU A N 1
ATOM 3635 C CA . LEU A 1 470 ? 3.081 30.771 -7.979 1.00 90.56 470 LEU A CA 1
ATOM 3636 C C . LEU A 1 470 ? 3.792 29.484 -7.540 1.00 90.56 470 LEU A C 1
ATOM 3638 O O . LEU A 1 470 ? 4.387 28.802 -8.373 1.00 90.56 470 LEU A O 1
ATOM 3642 N N . LEU A 1 471 ? 3.656 29.097 -6.268 1.00 91.69 471 LEU A N 1
ATOM 3643 C CA . LEU A 1 471 ? 4.272 27.883 -5.721 1.00 91.69 471 LEU A CA 1
ATOM 3644 C C . LEU A 1 471 ? 3.705 26.596 -6.348 1.00 91.69 471 LEU A C 1
ATOM 3646 O O . LEU A 1 471 ? 4.433 25.635 -6.575 1.00 91.69 471 LEU A O 1
ATOM 3650 N N . ALA A 1 472 ? 2.417 26.568 -6.700 1.00 93.06 472 ALA A N 1
ATOM 3651 C CA . ALA A 1 472 ? 1.863 25.474 -7.497 1.00 93.06 472 ALA A CA 1
ATOM 3652 C C . ALA A 1 472 ? 2.437 25.446 -8.926 1.00 93.06 472 ALA A C 1
ATOM 3654 O O . ALA A 1 472 ? 2.624 24.370 -9.493 1.00 93.06 472 ALA A O 1
ATOM 3655 N N . SER A 1 473 ? 2.711 26.612 -9.518 1.00 91.38 473 SER A N 1
ATOM 3656 C CA . SER A 1 473 ? 3.243 26.729 -10.879 1.00 91.38 473 SER A CA 1
ATOM 3657 C C . SER A 1 473 ? 4.691 26.244 -11.000 1.00 91.38 473 SER A C 1
ATOM 3659 O O . SER A 1 473 ? 5.013 25.507 -11.938 1.00 91.38 473 SER A O 1
ATOM 3661 N N . THR A 1 474 ? 5.550 26.584 -10.031 1.00 90.88 474 THR A N 1
ATOM 3662 C CA . THR A 1 474 ? 6.946 26.112 -9.980 1.00 90.88 474 THR A CA 1
ATOM 3663 C C . THR A 1 474 ? 6.995 24.584 -9.885 1.00 90.88 474 THR A C 1
ATOM 3665 O O . THR A 1 474 ? 7.575 23.930 -10.752 1.00 90.88 474 THR A O 1
ATOM 3668 N N . LEU A 1 475 ? 6.286 24.003 -8.910 1.00 92.56 475 LEU A N 1
ATOM 3669 C CA . LEU A 1 475 ? 6.213 22.555 -8.684 1.00 92.56 475 LEU A CA 1
ATOM 3670 C C . LEU A 1 475 ? 5.634 21.796 -9.890 1.00 92.56 475 LEU A C 1
ATOM 3672 O O . LEU A 1 475 ? 6.138 20.735 -10.256 1.00 92.56 475 LEU A O 1
ATOM 3676 N N . LEU A 1 476 ? 4.604 22.33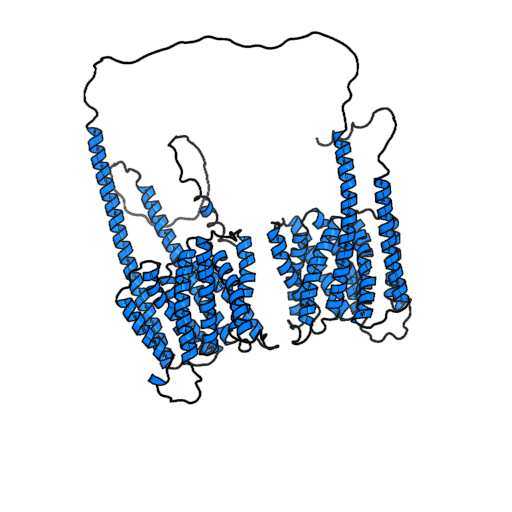9 -10.552 1.00 92.25 476 LEU A N 1
ATOM 3677 C CA . LEU A 1 476 ? 4.063 21.747 -11.780 1.00 92.25 476 LEU A CA 1
ATOM 3678 C C . LEU A 1 476 ? 5.050 21.819 -12.951 1.00 92.25 476 LEU A C 1
ATOM 3680 O O . LEU A 1 476 ? 5.051 20.914 -13.786 1.00 92.25 476 LEU A O 1
ATOM 3684 N N . SER A 1 477 ? 5.859 22.871 -13.054 1.00 92.44 477 SER A N 1
ATOM 3685 C CA . SER A 1 477 ? 6.840 23.012 -14.139 1.00 92.44 477 SER A CA 1
ATOM 3686 C C . SER A 1 477 ? 7.999 22.028 -13.966 1.00 92.44 477 SER A C 1
ATOM 3688 O O . SER A 1 477 ? 8.324 21.324 -14.918 1.00 92.44 477 SER A O 1
ATOM 3690 N N . VAL A 1 478 ? 8.499 21.850 -12.736 1.00 93.00 478 VAL A N 1
ATOM 3691 C CA . VAL A 1 478 ? 9.445 20.768 -12.393 1.00 93.00 478 VAL A CA 1
ATOM 3692 C C . VAL A 1 478 ? 8.828 19.391 -12.669 1.00 93.00 478 VAL A C 1
ATOM 3694 O O . VAL A 1 478 ? 9.440 18.562 -13.333 1.00 93.00 478 VAL A O 1
ATOM 3697 N N . GLY A 1 479 ? 7.576 19.157 -12.262 1.00 91.75 479 GLY A N 1
ATOM 3698 C CA . GLY A 1 479 ? 6.875 17.903 -12.561 1.00 91.75 479 GLY A CA 1
ATOM 3699 C C . GLY A 1 479 ? 6.722 17.613 -14.062 1.00 91.75 479 GLY A C 1
ATOM 3700 O O . GLY A 1 479 ? 6.742 16.457 -14.467 1.00 91.75 479 GLY A O 1
ATOM 3701 N N . ALA A 1 480 ? 6.610 18.641 -14.910 1.00 91.88 480 ALA A N 1
ATOM 3702 C CA . ALA A 1 480 ? 6.566 18.466 -16.364 1.00 91.88 480 ALA A CA 1
ATOM 3703 C C . ALA A 1 480 ? 7.932 18.096 -16.965 1.00 91.88 480 ALA A C 1
ATOM 3705 O O . ALA A 1 480 ? 7.968 17.297 -17.897 1.00 91.88 480 ALA A O 1
ATOM 3706 N N . LEU A 1 481 ? 9.039 18.595 -16.405 1.00 93.38 481 LEU A N 1
ATOM 3707 C CA . LEU A 1 481 ? 10.375 18.107 -16.755 1.00 93.38 481 LEU A CA 1
ATOM 3708 C C . LEU A 1 481 ? 10.513 16.616 -16.403 1.00 93.38 481 LEU A C 1
ATOM 3710 O O . LEU A 1 481 ? 10.903 15.828 -17.256 1.00 93.38 481 LEU A O 1
ATOM 3714 N N . LEU A 1 482 ? 10.098 16.204 -15.199 1.00 91.06 482 LEU A N 1
ATOM 3715 C CA . LEU A 1 482 ? 10.121 14.791 -14.783 1.00 91.06 482 LEU A CA 1
ATOM 3716 C C . LEU A 1 482 ? 9.268 13.882 -15.692 1.00 91.06 482 LEU A C 1
ATOM 3718 O O . LEU A 1 482 ? 9.647 12.744 -15.952 1.00 91.06 482 LEU A O 1
ATOM 3722 N N . VAL A 1 483 ? 8.142 14.383 -16.220 1.00 91.88 483 VAL A N 1
ATOM 3723 C CA . VAL A 1 483 ? 7.335 13.679 -17.241 1.00 91.88 483 VAL A CA 1
ATOM 3724 C C . VAL A 1 483 ? 8.113 13.476 -18.545 1.00 91.88 483 VAL A C 1
ATOM 3726 O O . VAL A 1 483 ? 7.940 12.440 -19.184 1.00 91.88 483 VAL A O 1
ATOM 3729 N N . LYS A 1 484 ? 8.926 14.461 -18.957 1.00 90.44 484 LYS A N 1
ATOM 3730 C CA . LYS A 1 484 ? 9.719 14.408 -20.195 1.00 90.44 484 LYS A CA 1
ATOM 3731 C C . LYS A 1 484 ? 10.940 13.494 -20.060 1.00 90.44 484 LYS A C 1
ATOM 3733 O O . LYS A 1 484 ? 11.264 12.806 -21.019 1.00 90.44 484 LYS A O 1
ATOM 3738 N N . LEU A 1 485 ? 11.577 13.480 -18.887 1.00 88.50 485 LEU A N 1
ATOM 3739 C CA . LEU A 1 485 ? 12.731 12.625 -18.588 1.00 88.50 485 LEU A CA 1
ATOM 3740 C C . LEU A 1 485 ? 12.349 11.140 -18.455 1.00 88.50 485 LEU A C 1
ATOM 3742 O O . LEU A 1 485 ? 13.136 10.285 -18.842 1.00 88.50 485 LEU A O 1
ATOM 3746 N N . ALA A 1 486 ? 11.141 10.832 -17.966 1.00 85.44 486 ALA A N 1
ATOM 3747 C CA . ALA A 1 486 ? 10.632 9.462 -17.863 1.00 85.44 486 ALA A CA 1
ATOM 3748 C C . ALA A 1 486 ? 10.208 8.902 -19.239 1.00 85.44 486 ALA A C 1
ATOM 3750 O O . ALA A 1 486 ? 9.024 8.943 -19.607 1.00 85.44 486 ALA A O 1
ATOM 3751 N N . THR A 1 487 ? 11.180 8.416 -20.009 1.00 81.25 487 THR A N 1
ATOM 3752 C CA . THR A 1 487 ? 11.022 8.003 -21.415 1.00 81.25 487 THR A CA 1
ATOM 3753 C C . THR A 1 487 ? 10.576 6.550 -21.599 1.00 81.25 487 THR A C 1
ATOM 3755 O O . THR A 1 487 ? 9.865 6.274 -22.562 1.00 81.25 487 THR A O 1
ATOM 3758 N N . SER A 1 488 ? 10.906 5.640 -20.675 1.00 76.19 488 SER A N 1
ATOM 3759 C CA . SER A 1 488 ? 10.623 4.193 -20.798 1.00 76.19 488 SER A CA 1
ATOM 3760 C C . SER A 1 488 ? 9.140 3.817 -20.663 1.00 76.19 488 SER A C 1
ATOM 3762 O O . SER A 1 488 ? 8.697 2.801 -21.209 1.00 76.19 488 SER A O 1
ATOM 3764 N N . VAL A 1 489 ? 8.371 4.635 -19.932 1.00 79.69 489 VAL A N 1
ATOM 3765 C CA . VAL A 1 489 ? 6.971 4.363 -19.564 1.00 79.69 489 VAL A CA 1
ATOM 3766 C C . VAL A 1 489 ? 5.993 5.092 -20.499 1.00 79.69 489 VAL A C 1
ATOM 3768 O O . VAL A 1 489 ? 6.079 6.317 -20.621 1.00 79.69 489 VAL A O 1
ATOM 3771 N N . PRO A 1 490 ? 5.006 4.412 -21.103 1.00 83.44 490 PRO A N 1
ATOM 3772 C CA . PRO A 1 490 ? 3.832 5.011 -21.744 1.00 83.44 490 PRO A CA 1
ATOM 3773 C C . PRO A 1 490 ? 3.124 6.155 -20.984 1.00 83.44 490 PRO A C 1
ATOM 3775 O O . PRO A 1 490 ? 3.207 6.319 -19.764 1.00 83.44 490 PRO A O 1
ATOM 3778 N N . SER A 1 491 ? 2.375 6.990 -21.714 1.00 87.38 491 SER A N 1
ATOM 3779 C CA . SER A 1 491 ? 1.701 8.172 -21.145 1.00 87.38 491 SER A CA 1
ATOM 3780 C C . SER A 1 491 ? 0.611 7.833 -20.120 1.00 87.38 491 SER A C 1
ATOM 3782 O O . SER A 1 491 ? 0.523 8.505 -19.091 1.00 87.38 491 SER A O 1
ATOM 3784 N N . PHE A 1 492 ? -0.219 6.818 -20.382 1.00 84.31 492 PHE A N 1
ATOM 3785 C CA . PHE A 1 492 ? -1.360 6.473 -19.523 1.00 84.31 492 PHE A CA 1
ATOM 3786 C C . PHE A 1 492 ? -0.930 5.777 -18.227 1.00 84.31 492 PHE A C 1
ATOM 3788 O O . PHE A 1 492 ? -1.413 6.133 -17.154 1.00 84.31 492 PHE A O 1
ATOM 3795 N N . GLU A 1 493 ? 0.043 4.871 -18.300 1.00 80.69 493 GLU A N 1
ATOM 3796 C CA . GLU A 1 493 ? 0.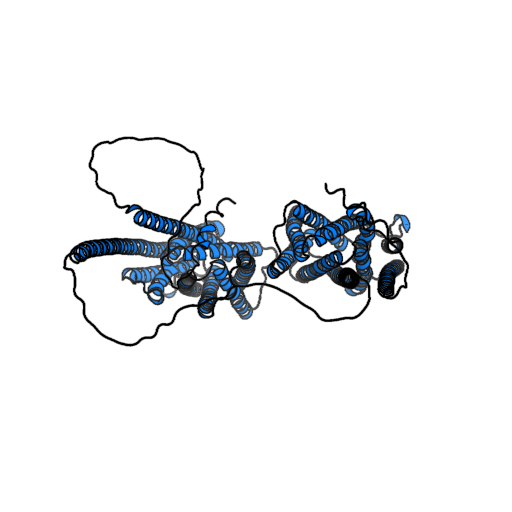648 4.199 -17.142 1.00 80.69 493 GLU A CA 1
ATOM 3797 C C . GLU A 1 493 ? 1.342 5.189 -16.204 1.00 80.69 493 GLU A C 1
ATOM 3799 O O . GLU A 1 493 ? 1.131 5.160 -14.992 1.00 80.69 493 GLU A O 1
ATOM 3804 N N . PHE A 1 494 ? 2.104 6.137 -16.762 1.00 86.31 494 PHE A N 1
ATOM 3805 C CA . PHE A 1 494 ? 2.715 7.218 -15.992 1.00 86.31 494 PHE A CA 1
ATOM 3806 C C . PHE A 1 494 ? 1.656 8.009 -15.203 1.00 86.31 494 PHE A C 1
ATOM 3808 O O . PHE A 1 494 ? 1.862 8.359 -14.038 1.00 86.31 494 PHE A O 1
ATOM 3815 N N . VAL A 1 495 ? 0.503 8.288 -15.822 1.00 88.00 495 VAL A N 1
ATOM 3816 C CA . VAL A 1 495 ? -0.628 8.966 -15.170 1.00 88.00 495 VAL A CA 1
ATOM 3817 C C . VAL A 1 495 ? -1.276 8.072 -14.109 1.00 88.00 495 VAL A C 1
ATOM 3819 O O . VAL A 1 495 ? -1.551 8.564 -13.014 1.00 88.00 495 VAL A O 1
ATOM 3822 N N . PHE A 1 496 ? -1.443 6.775 -14.376 1.00 86.31 496 PHE A N 1
ATOM 3823 C CA . PHE A 1 496 ? -1.981 5.798 -13.427 1.00 86.31 496 PHE A CA 1
ATOM 3824 C C . PHE A 1 496 ? -1.122 5.655 -12.168 1.00 86.31 496 PHE A C 1
ATOM 3826 O O . PHE A 1 496 ? -1.634 5.835 -11.059 1.00 86.31 496 PHE A O 1
ATOM 3833 N N . ILE A 1 497 ? 0.183 5.404 -12.311 1.00 82.25 497 ILE A N 1
ATOM 3834 C CA . ILE A 1 497 ? 1.102 5.262 -11.172 1.00 82.25 497 ILE A CA 1
ATOM 3835 C C . ILE A 1 497 ? 1.105 6.560 -10.355 1.00 82.25 497 ILE A C 1
ATOM 3837 O O . ILE A 1 497 ? 0.947 6.537 -9.133 1.00 82.25 497 ILE A O 1
ATOM 3841 N N . ARG A 1 498 ? 1.187 7.713 -11.032 1.00 85.00 498 ARG A N 1
ATOM 3842 C CA . ARG A 1 498 ? 1.172 9.031 -10.390 1.00 85.00 498 ARG A CA 1
ATOM 3843 C C . ARG A 1 498 ? -0.113 9.294 -9.601 1.00 85.00 498 ARG A C 1
ATOM 3845 O O . ARG A 1 498 ? -0.028 9.738 -8.458 1.00 85.00 498 ARG A O 1
ATOM 3852 N N . LEU A 1 499 ? -1.287 9.056 -10.188 1.00 87.44 499 LEU A N 1
ATOM 3853 C CA . LEU A 1 499 ? -2.579 9.309 -9.538 1.00 87.44 499 LEU A CA 1
ATOM 3854 C C . LEU A 1 499 ? -2.855 8.317 -8.407 1.00 87.44 499 LEU A C 1
ATOM 3856 O O . LEU A 1 499 ? -3.424 8.706 -7.390 1.00 87.44 499 LEU A O 1
ATOM 3860 N N . THR A 1 500 ? -2.389 7.075 -8.537 1.00 82.75 500 THR A N 1
ATOM 3861 C CA . THR A 1 500 ? -2.484 6.053 -7.488 1.00 82.75 500 THR A CA 1
ATOM 3862 C C . THR A 1 500 ? -1.610 6.417 -6.287 1.00 82.75 500 THR A C 1
ATOM 3864 O O . THR A 1 500 ? -2.112 6.480 -5.165 1.00 82.75 500 THR A O 1
ATOM 3867 N N . LEU A 1 501 ? -0.341 6.784 -6.506 1.00 83.31 501 LEU A N 1
ATOM 3868 C CA . LEU A 1 501 ? 0.533 7.311 -5.449 1.00 83.31 501 LEU A CA 1
ATOM 3869 C C . LEU A 1 501 ? -0.040 8.594 -4.823 1.00 83.31 501 LEU A C 1
ATOM 3871 O O . LEU A 1 501 ? -0.054 8.739 -3.603 1.00 83.31 501 LEU A O 1
ATOM 3875 N N . GLN A 1 502 ? -0.585 9.507 -5.633 1.00 83.88 502 GLN A N 1
ATOM 3876 C CA . GLN A 1 502 ? -1.235 10.724 -5.143 1.00 83.88 502 GLN A CA 1
ATOM 3877 C C . GLN A 1 502 ? -2.489 10.420 -4.299 1.00 83.88 502 GLN A C 1
ATOM 3879 O O . GLN A 1 502 ? -2.709 11.075 -3.278 1.00 83.88 502 GLN A O 1
ATOM 3884 N N . ALA A 1 503 ? -3.288 9.413 -4.667 1.00 81.44 503 ALA A N 1
ATOM 3885 C CA . ALA A 1 503 ? -4.432 8.961 -3.881 1.00 81.44 503 ALA A CA 1
ATOM 3886 C C . ALA A 1 503 ? -3.974 8.417 -2.518 1.00 81.44 503 ALA A C 1
ATOM 3888 O O . ALA A 1 503 ? -4.472 8.881 -1.488 1.00 81.44 503 ALA A O 1
ATOM 3889 N N . VAL A 1 504 ? -2.964 7.537 -2.512 1.00 81.38 504 VAL A N 1
ATOM 3890 C CA . VAL A 1 504 ? -2.348 6.968 -1.299 1.00 81.38 504 VAL A CA 1
ATOM 3891 C C . VAL A 1 504 ? -1.761 8.051 -0.387 1.00 81.38 504 VAL A C 1
ATOM 3893 O O . VAL A 1 504 ? -1.947 7.969 0.821 1.00 81.38 504 VAL A O 1
ATOM 3896 N N . LEU A 1 505 ? -1.128 9.100 -0.925 1.00 79.75 505 LEU A N 1
ATOM 3897 C CA . LEU A 1 505 ? -0.617 10.233 -0.133 1.00 79.75 505 LEU A CA 1
ATOM 3898 C C . LEU A 1 505 ? -1.727 11.163 0.391 1.00 79.75 505 LEU A C 1
ATOM 3900 O O . LEU A 1 505 ? -1.615 11.729 1.480 1.00 79.75 505 LEU A O 1
ATOM 3904 N N . SER A 1 506 ? -2.810 11.337 -0.373 1.00 78.06 506 SER A N 1
ATOM 3905 C CA . SER A 1 506 ? -3.914 12.235 -0.004 1.00 78.06 506 SER A CA 1
ATOM 3906 C C . SER A 1 506 ? -4.846 11.667 1.071 1.00 78.06 506 SER A C 1
ATOM 3908 O O . SER A 1 506 ? -5.395 12.427 1.875 1.00 78.06 506 SER A O 1
ATOM 3910 N N . LEU A 1 507 ? -4.994 10.340 1.118 1.00 75.12 507 LEU A N 1
ATOM 3911 C CA . LEU A 1 507 ? -5.908 9.648 2.023 1.00 75.12 507 LEU A CA 1
ATOM 3912 C C . LEU A 1 507 ? -5.529 9.835 3.513 1.00 75.12 507 LEU A C 1
ATOM 3914 O O . LEU A 1 507 ? -6.394 10.308 4.253 1.00 75.12 507 LEU A O 1
ATOM 3918 N N . PRO A 1 508 ? -4.271 9.623 3.967 1.00 70.75 508 PRO A N 1
ATOM 3919 C CA . PRO A 1 508 ? -3.834 9.912 5.340 1.00 70.75 508 PRO A CA 1
ATOM 3920 C C . PRO A 1 508 ? -4.036 11.371 5.766 1.00 70.75 508 PRO A C 1
ATOM 3922 O O . PRO A 1 508 ? -4.425 11.635 6.901 1.00 70.75 508 PRO A O 1
ATOM 3925 N N . ALA A 1 509 ? -3.827 12.335 4.864 1.00 68.12 509 ALA A N 1
ATOM 3926 C CA . ALA A 1 509 ? -4.021 13.749 5.182 1.00 68.12 509 ALA A CA 1
ATOM 3927 C C . ALA A 1 509 ? -5.506 14.094 5.389 1.00 68.12 509 ALA A C 1
ATOM 3929 O O . ALA A 1 509 ? -5.859 14.823 6.314 1.00 68.12 509 ALA A O 1
ATOM 3930 N N . MET A 1 510 ? -6.395 13.564 4.546 1.00 71.31 510 MET A N 1
ATOM 3931 C CA . MET A 1 510 ? -7.844 13.745 4.685 1.00 71.31 510 MET A CA 1
ATOM 3932 C C . MET A 1 510 ? -8.375 13.118 5.989 1.00 71.31 510 MET A C 1
ATOM 3934 O O . MET A 1 510 ? -9.202 13.711 6.684 1.00 71.31 510 MET A O 1
ATOM 3938 N N . ILE A 1 511 ? -7.812 11.963 6.343 1.00 66.44 511 ILE A N 1
ATOM 3939 C CA . ILE A 1 511 ? -7.999 11.229 7.596 1.00 66.44 511 ILE A CA 1
ATOM 3940 C C . ILE A 1 511 ? -7.576 12.044 8.829 1.00 66.44 511 ILE A C 1
ATOM 3942 O O . ILE A 1 511 ? -8.376 12.227 9.746 1.00 66.44 511 ILE A O 1
ATOM 3946 N N . PHE A 1 512 ? -6.350 12.579 8.842 1.00 72.06 512 PHE A N 1
ATOM 3947 C CA . PHE A 1 512 ? -5.761 13.239 10.014 1.00 72.06 512 PHE A CA 1
ATOM 3948 C C . PHE A 1 512 ? -6.563 14.478 10.428 1.00 72.06 512 PHE A C 1
ATOM 3950 O O . PHE A 1 512 ? -6.812 14.714 11.608 1.00 72.06 512 PHE A O 1
ATOM 3957 N N . PHE A 1 513 ? -7.046 15.237 9.443 1.00 70.00 513 PHE A N 1
ATOM 3958 C CA . PHE A 1 513 ? -7.852 16.435 9.671 1.00 70.00 513 PHE A CA 1
ATOM 3959 C C . PHE A 1 513 ? -9.365 16.173 9.817 1.00 70.00 513 PHE A C 1
ATOM 3961 O O . PHE A 1 513 ? -10.141 17.134 9.812 1.00 70.00 513 PHE A O 1
ATOM 3968 N N . LYS A 1 514 ? -9.788 14.906 9.967 1.00 64.50 514 LYS A N 1
ATOM 3969 C CA . LYS A 1 514 ? -11.191 14.489 10.162 1.00 64.50 514 LYS A CA 1
ATOM 3970 C C . LYS A 1 514 ? -12.137 15.085 9.104 1.00 64.50 514 LYS A C 1
ATOM 3972 O O . LYS A 1 514 ? -13.168 15.680 9.421 1.00 64.50 514 LYS A O 1
ATOM 3977 N N . ASP A 1 515 ? -11.765 14.989 7.828 1.00 72.94 515 ASP A N 1
ATOM 3978 C CA . ASP A 1 515 ? -12.601 15.473 6.726 1.00 72.94 515 ASP A CA 1
ATOM 3979 C C . ASP A 1 515 ? -13.653 14.423 6.322 1.00 72.94 515 ASP A C 1
ATOM 3981 O O . ASP A 1 515 ? -13.360 13.232 6.233 1.00 72.94 515 ASP A O 1
ATOM 3985 N N . THR A 1 516 ? -14.889 14.857 6.051 1.00 69.69 516 THR A N 1
ATOM 3986 C CA . THR A 1 516 ? -15.992 13.960 5.668 1.00 69.69 516 THR A CA 1
ATOM 3987 C C . THR A 1 516 ? -15.730 13.296 4.318 1.00 69.69 516 THR A C 1
ATOM 3989 O O . THR A 1 516 ? -15.473 13.975 3.322 1.00 69.69 516 THR A O 1
ATOM 3992 N N . PHE A 1 517 ? -15.813 11.964 4.285 1.00 60.78 517 PHE A N 1
ATOM 3993 C CA . PHE A 1 517 ? -15.462 11.167 3.106 1.00 60.78 517 PHE A CA 1
ATOM 3994 C C . PHE A 1 517 ? -16.559 11.159 2.039 1.00 60.78 517 PHE A C 1
ATOM 3996 O O . PHE A 1 517 ? -16.282 11.308 0.849 1.00 60.78 517 PHE A O 1
ATOM 4003 N N . ILE A 1 518 ? -17.809 11.032 2.479 1.00 69.81 518 ILE A N 1
ATOM 4004 C CA . ILE A 1 518 ? -18.995 10.954 1.629 1.00 69.81 518 ILE A CA 1
ATOM 4005 C C . ILE A 1 518 ? -19.744 12.283 1.738 1.00 69.81 518 ILE A C 1
ATOM 4007 O O . ILE A 1 518 ? -20.034 12.759 2.834 1.00 69.81 518 ILE A O 1
ATOM 4011 N N . TYR A 1 519 ? -20.045 12.886 0.591 1.00 73.31 519 TYR A N 1
ATOM 4012 C CA . TYR A 1 519 ? -20.914 14.056 0.481 1.00 73.31 519 TYR A CA 1
ATOM 4013 C C . TYR A 1 519 ? -22.251 13.648 -0.166 1.00 73.31 519 TYR A C 1
ATOM 4015 O O . TYR A 1 519 ? -22.289 12.686 -0.940 1.00 73.31 519 TYR A O 1
ATOM 4023 N N . PRO A 1 520 ? -23.355 14.376 0.090 1.00 76.00 520 PRO A N 1
ATOM 4024 C CA . PRO A 1 520 ? -24.634 14.109 -0.565 1.00 76.00 520 PRO A CA 1
ATOM 4025 C C . PRO A 1 520 ? -24.516 14.251 -2.089 1.00 76.00 520 PRO A C 1
ATOM 4027 O O . PRO A 1 520 ? -23.790 15.117 -2.588 1.00 76.00 520 PRO A O 1
ATOM 4030 N N . TRP A 1 521 ? -25.271 13.435 -2.835 1.00 75.19 521 TRP A N 1
ATOM 4031 C CA . TRP A 1 521 ? -25.150 13.272 -4.294 1.00 75.19 521 TRP A CA 1
ATOM 4032 C C . TRP A 1 521 ? -25.118 14.594 -5.082 1.00 75.19 521 TRP A C 1
ATOM 4034 O O . TRP A 1 521 ? -24.308 14.760 -5.997 1.00 75.19 521 TRP A O 1
ATOM 4044 N N . LYS A 1 522 ? -25.915 15.591 -4.660 1.00 79.94 522 LYS A N 1
ATOM 4045 C CA . LYS A 1 522 ? -25.947 16.951 -5.239 1.00 79.94 522 LYS A CA 1
ATOM 4046 C C . LYS A 1 522 ? -24.565 17.634 -5.284 1.00 79.94 522 LYS A C 1
ATOM 4048 O O . LYS A 1 522 ? -24.308 18.381 -6.225 1.00 79.94 522 LYS A O 1
ATOM 4053 N N . LYS A 1 523 ? -23.685 17.371 -4.306 1.00 79.19 523 LYS A N 1
ATOM 4054 C CA . LYS A 1 523 ? -22.296 17.872 -4.236 1.00 79.19 523 LYS A CA 1
ATOM 4055 C C . LYS A 1 523 ? -21.300 16.875 -4.839 1.00 79.19 523 LYS A C 1
ATOM 4057 O O . LYS A 1 523 ? -20.420 17.281 -5.597 1.00 79.19 523 LYS A O 1
ATOM 4062 N N . SER A 1 524 ? -21.473 15.580 -4.570 1.00 79.56 524 SER A N 1
ATOM 4063 C CA . SER A 1 524 ? -20.576 14.523 -5.063 1.00 79.56 524 SER A CA 1
ATOM 4064 C C . SER A 1 524 ? -20.529 14.435 -6.588 1.00 79.56 524 SER A C 1
ATOM 4066 O O . SER A 1 524 ? -19.446 14.266 -7.138 1.00 79.56 524 SER A O 1
ATOM 4068 N N . LYS A 1 525 ? -21.636 14.689 -7.302 1.00 87.31 525 LYS A N 1
ATOM 4069 C CA . LYS A 1 525 ? -21.618 14.733 -8.776 1.00 87.31 525 LYS A CA 1
ATOM 4070 C C . LYS A 1 525 ? -20.668 15.796 -9.354 1.00 87.31 525 LYS A C 1
ATOM 4072 O O . LYS A 1 525 ? -20.056 15.567 -10.392 1.00 87.31 525 LYS A O 1
ATOM 4077 N N . LEU A 1 526 ? -20.486 16.934 -8.671 1.00 87.94 526 LEU A N 1
ATOM 4078 C CA . LEU A 1 526 ? -19.538 17.978 -9.091 1.00 87.94 526 LEU A CA 1
ATOM 4079 C C . LEU A 1 526 ? -18.084 17.587 -8.788 1.00 87.94 526 LEU A C 1
ATOM 4081 O O . LEU A 1 526 ? -17.199 17.895 -9.583 1.00 87.94 526 LEU A O 1
ATOM 4085 N N . LEU A 1 527 ? -17.839 16.885 -7.675 1.00 86.69 527 LEU A N 1
ATOM 4086 C CA . LEU A 1 527 ? -16.534 16.294 -7.350 1.00 86.69 527 LEU A CA 1
ATOM 4087 C C . LEU A 1 527 ? -16.138 15.214 -8.372 1.00 86.69 527 LEU A C 1
ATOM 4089 O O . LEU A 1 527 ? -14.997 15.206 -8.830 1.00 86.69 527 LEU A O 1
ATOM 4093 N N . VAL A 1 528 ? -17.085 14.357 -8.767 1.00 87.25 528 VAL A N 1
ATOM 4094 C CA . VAL A 1 528 ? -16.882 13.293 -9.764 1.00 87.25 528 VAL A CA 1
ATOM 4095 C C . VAL A 1 528 ? -16.603 13.873 -11.149 1.00 87.25 528 VAL A C 1
ATOM 4097 O O . VAL A 1 528 ? -15.579 13.547 -11.746 1.00 87.25 528 VAL A O 1
ATOM 4100 N N . LEU A 1 529 ? -17.437 14.806 -11.621 1.00 92.44 529 LEU A N 1
ATOM 4101 C CA . LEU A 1 529 ? -17.236 15.498 -12.899 1.00 92.44 529 LEU A CA 1
ATOM 4102 C C . LEU A 1 529 ? -15.878 16.225 -12.956 1.00 92.44 529 LEU A C 1
ATOM 4104 O O . LEU A 1 529 ? -15.178 16.169 -13.965 1.00 92.44 529 LEU A O 1
ATOM 4108 N N . ARG A 1 530 ? -15.468 16.854 -11.844 1.00 89.81 530 ARG A N 1
ATOM 4109 C CA . ARG A 1 530 ? -14.146 17.482 -11.681 1.00 89.81 530 ARG A CA 1
ATOM 4110 C C . ARG A 1 530 ? -12.995 16.470 -11.721 1.00 89.81 530 ARG A C 1
ATOM 4112 O O . ARG A 1 530 ? -11.903 16.827 -12.164 1.00 89.81 530 ARG A O 1
ATOM 4119 N N . GLY A 1 531 ? -13.214 15.252 -11.225 1.00 88.06 531 GLY A N 1
ATOM 4120 C CA . GLY A 1 531 ? -12.262 14.145 -11.312 1.00 88.06 531 GLY A CA 1
ATOM 4121 C C . GLY A 1 531 ? -12.049 13.720 -12.761 1.00 88.06 531 GLY A C 1
ATOM 4122 O O . GLY A 1 531 ? -10.928 13.814 -13.250 1.00 88.06 531 GLY A O 1
ATOM 4123 N N . ILE A 1 532 ? -13.136 13.367 -13.455 1.00 91.81 532 ILE A N 1
ATOM 4124 C CA . ILE A 1 532 ? -13.131 12.935 -14.863 1.00 91.81 532 ILE A CA 1
ATOM 4125 C C . ILE A 1 532 ? -12.416 13.969 -15.746 1.00 91.81 532 ILE A C 1
ATOM 4127 O O . ILE A 1 532 ? -11.376 13.670 -16.326 1.00 91.81 532 ILE A O 1
ATOM 4131 N N . LEU A 1 533 ? -12.906 15.214 -15.774 1.00 93.62 533 LEU A N 1
ATOM 4132 C CA . LEU A 1 533 ? -12.359 16.268 -16.640 1.00 93.62 533 LEU A CA 1
ATOM 4133 C C . LEU A 1 533 ? -10.900 16.611 -16.321 1.00 93.62 533 LEU A C 1
ATOM 4135 O O . LEU A 1 533 ? -10.106 16.849 -17.232 1.00 93.62 533 LEU A O 1
ATOM 4139 N N . GLY A 1 534 ? -10.533 16.610 -15.036 1.00 91.75 534 GLY A N 1
ATOM 4140 C CA . GLY A 1 534 ? -9.162 16.881 -14.618 1.00 91.75 534 GLY A CA 1
ATOM 4141 C C . GLY A 1 534 ? -8.190 15.796 -15.078 1.00 91.75 534 GLY A C 1
ATOM 4142 O O . GLY A 1 534 ? -7.071 16.110 -15.476 1.00 91.75 534 GLY A O 1
ATOM 4143 N N . VAL A 1 535 ? -8.611 14.532 -15.036 1.00 92.31 535 VAL A N 1
ATOM 4144 C CA . VAL A 1 535 ? -7.789 13.372 -15.412 1.00 92.31 535 VAL A CA 1
ATOM 4145 C C . VAL A 1 535 ? -7.680 13.258 -16.928 1.00 92.31 535 VAL A C 1
ATOM 4147 O O . VAL A 1 535 ? -6.588 12.999 -17.435 1.00 92.31 535 VAL A O 1
ATOM 4150 N N . THR A 1 536 ? -8.756 13.555 -17.664 1.00 92.56 536 THR A N 1
ATOM 4151 C CA . THR A 1 536 ? -8.714 13.708 -19.124 1.00 92.56 536 THR A CA 1
ATOM 4152 C C . THR A 1 536 ? -7.717 14.799 -19.520 1.00 92.56 536 THR A C 1
ATOM 4154 O O . THR A 1 536 ? -6.772 14.516 -20.251 1.00 92.56 536 THR A O 1
ATOM 4157 N N . ALA A 1 537 ? -7.839 16.015 -18.967 1.00 93.88 537 ALA A N 1
ATOM 4158 C CA . ALA A 1 537 ? -6.903 17.111 -19.239 1.00 93.88 537 ALA A CA 1
ATOM 4159 C C . ALA A 1 537 ? -5.445 16.722 -18.934 1.00 93.88 537 ALA A C 1
ATOM 4161 O O . ALA A 1 537 ? -4.536 16.973 -19.720 1.00 93.88 537 ALA A O 1
ATOM 4162 N N . MET A 1 538 ? -5.218 16.073 -17.794 1.00 91.88 538 MET A N 1
ATOM 4163 C CA . MET A 1 538 ? -3.896 15.641 -17.355 1.00 91.88 538 MET A CA 1
ATOM 4164 C C . MET A 1 538 ? -3.273 14.576 -18.265 1.00 91.88 538 MET A C 1
ATOM 4166 O O . MET A 1 538 ? -2.080 14.656 -18.553 1.00 91.88 538 MET A O 1
ATOM 4170 N N . SER A 1 539 ? -4.069 13.616 -18.739 1.00 91.44 539 SER A N 1
ATOM 4171 C CA . SER A 1 539 ? -3.610 12.549 -19.639 1.00 91.44 539 SER A CA 1
ATOM 4172 C C . SER A 1 539 ? -3.203 13.110 -21.001 1.00 91.44 539 SER A C 1
ATOM 4174 O O . SER A 1 539 ? -2.116 12.809 -21.493 1.00 91.44 539 SER A O 1
ATOM 4176 N N . LEU A 1 540 ? -4.019 14.013 -21.554 1.00 93.31 540 LEU A N 1
ATOM 4177 C CA . LEU A 1 540 ? -3.735 14.718 -22.805 1.00 93.31 540 LEU A CA 1
ATOM 4178 C C . LEU A 1 540 ? -2.457 15.584 -22.708 1.00 93.31 540 LEU A C 1
ATOM 4180 O O . LEU A 1 540 ? -1.633 15.567 -23.622 1.00 93.31 540 LEU A O 1
ATOM 4184 N N . VAL A 1 541 ? -2.232 16.282 -21.582 1.00 91.94 541 VAL A N 1
ATOM 4185 C CA . VAL A 1 541 ? -0.978 17.032 -21.335 1.00 91.94 541 VAL A CA 1
ATOM 4186 C C . VAL A 1 541 ? 0.234 16.113 -21.258 1.00 91.94 541 VAL A C 1
ATOM 4188 O O . VAL A 1 541 ? 1.260 16.424 -21.855 1.00 91.94 541 VAL A O 1
ATOM 4191 N N . VAL A 1 542 ? 0.151 15.004 -20.516 1.00 92.12 542 VAL A N 1
ATOM 4192 C CA . VAL A 1 542 ? 1.279 14.067 -20.386 1.00 92.12 542 VAL A CA 1
ATOM 4193 C C . VAL A 1 542 ? 1.631 13.460 -21.743 1.00 92.12 542 VAL A C 1
ATOM 4195 O O . VAL A 1 542 ? 2.812 13.371 -22.070 1.00 92.12 542 VAL A O 1
ATOM 4198 N N . TYR A 1 543 ? 0.633 13.122 -22.564 1.00 91.19 543 TYR A N 1
ATOM 4199 C CA . TYR A 1 543 ? 0.859 12.682 -23.939 1.00 91.19 543 TYR A CA 1
ATOM 4200 C C . TYR A 1 543 ? 1.571 13.754 -24.780 1.00 91.19 543 TYR A C 1
ATOM 4202 O O . TYR A 1 543 ? 2.589 13.459 -25.409 1.00 91.19 543 TYR A O 1
ATOM 4210 N N . SER A 1 544 ? 1.092 15.003 -24.743 1.00 90.44 544 SER A N 1
ATOM 4211 C CA . SER A 1 544 ? 1.689 16.123 -25.486 1.00 90.44 544 SER A CA 1
ATOM 4212 C C . SER A 1 544 ? 3.138 16.413 -25.060 1.00 90.44 544 SER A C 1
ATOM 4214 O O . SER A 1 544 ? 4.007 16.560 -25.914 1.00 90.44 544 SER A O 1
ATOM 4216 N N . ILE A 1 545 ? 3.438 16.399 -23.753 1.00 90.38 545 ILE A N 1
ATOM 4217 C CA . ILE A 1 545 ? 4.807 16.586 -23.236 1.00 90.38 545 ILE A CA 1
ATOM 4218 C C . ILE A 1 545 ? 5.744 15.478 -23.732 1.00 90.38 545 ILE A C 1
ATOM 4220 O O . ILE A 1 545 ? 6.889 15.767 -24.071 1.00 90.38 545 ILE A O 1
ATOM 4224 N N . LYS A 1 546 ? 5.299 14.216 -23.805 1.00 88.94 546 LYS A N 1
ATOM 4225 C CA . LYS A 1 546 ? 6.170 13.140 -24.307 1.00 88.94 546 LYS A CA 1
ATOM 4226 C C . LYS A 1 546 ? 6.480 13.305 -25.799 1.00 88.94 546 LYS A C 1
ATOM 4228 O O . LYS A 1 546 ? 7.651 13.222 -26.163 1.00 88.94 546 LYS A O 1
ATOM 4233 N N . HIS A 1 547 ? 5.491 13.670 -26.617 1.00 85.25 547 HIS A N 1
ATOM 4234 C CA . HIS A 1 547 ? 5.607 13.721 -28.083 1.00 85.25 547 HIS A CA 1
ATOM 4235 C C . HIS A 1 547 ? 6.017 15.084 -28.683 1.00 85.25 547 HIS A C 1
ATOM 4237 O O . HIS A 1 547 ? 6.193 15.180 -29.892 1.00 85.25 547 HIS A O 1
ATOM 4243 N N . MET A 1 548 ? 6.182 16.137 -27.877 1.00 84.31 548 MET A N 1
ATOM 4244 C CA . MET A 1 548 ? 6.617 17.472 -28.327 1.00 84.31 548 MET A CA 1
ATOM 4245 C C . MET A 1 548 ? 7.619 18.083 -27.327 1.00 84.31 548 MET A C 1
ATOM 4247 O O . MET A 1 548 ? 7.869 17.500 -26.267 1.00 84.31 548 MET A O 1
ATOM 4251 N N . ASN A 1 549 ? 8.236 19.229 -27.628 1.00 84.50 549 ASN A N 1
ATOM 4252 C CA . ASN A 1 549 ? 9.144 19.894 -26.685 1.00 84.50 549 ASN A CA 1
ATOM 4253 C C . ASN A 1 549 ? 8.417 20.323 -25.400 1.00 84.50 549 ASN A C 1
ATOM 4255 O O . ASN A 1 549 ? 7.234 20.674 -25.414 1.00 84.50 549 ASN A O 1
ATOM 4259 N N . LEU A 1 550 ? 9.150 20.335 -24.283 1.00 86.31 550 LEU A N 1
ATOM 4260 C CA . LEU A 1 550 ? 8.610 20.636 -22.956 1.00 86.31 550 LEU A CA 1
ATOM 4261 C C . LEU A 1 550 ? 7.985 22.039 -22.886 1.00 86.31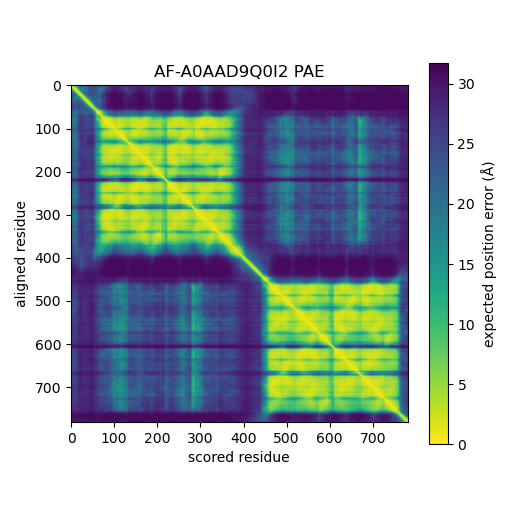 550 LEU A C 1
ATOM 4263 O O . LEU A 1 550 ? 6.876 22.195 -22.369 1.00 86.31 550 LEU A O 1
ATOM 4267 N N . ALA A 1 551 ? 8.689 23.048 -23.401 1.00 83.06 551 ALA A N 1
ATOM 4268 C CA . ALA A 1 551 ? 8.226 24.427 -23.404 1.00 83.06 551 ALA A CA 1
ATOM 4269 C C . ALA A 1 551 ? 7.015 24.612 -24.331 1.00 83.06 551 ALA A C 1
ATOM 4271 O O . ALA A 1 551 ? 5.988 25.119 -23.882 1.00 83.06 551 ALA A O 1
ATOM 4272 N N . ASP A 1 552 ? 7.079 24.108 -25.566 1.00 79.81 552 ASP A N 1
ATOM 4273 C CA . ASP A 1 552 ? 5.998 24.216 -26.556 1.00 79.81 552 ASP A CA 1
ATOM 4274 C C . ASP A 1 552 ? 4.701 23.565 -26.037 1.00 79.81 552 ASP A C 1
ATOM 4276 O O . ASP A 1 552 ? 3.624 24.167 -26.069 1.00 79.81 552 ASP A O 1
ATOM 4280 N N . ALA A 1 553 ? 4.800 22.370 -25.438 1.00 86.44 553 ALA A N 1
ATOM 4281 C CA . ALA A 1 553 ? 3.653 21.678 -24.849 1.00 86.44 553 ALA A CA 1
ATOM 4282 C C . ALA A 1 553 ? 3.058 22.463 -23.667 1.00 86.44 553 ALA A C 1
ATOM 4284 O O . ALA A 1 553 ? 1.834 22.523 -23.503 1.00 86.44 553 ALA A O 1
ATOM 4285 N N . ARG A 1 554 ? 3.911 23.103 -22.852 1.00 88.62 554 ARG A N 1
ATOM 4286 C CA . ARG A 1 554 ? 3.479 23.954 -21.736 1.00 88.62 554 ARG A CA 1
ATOM 4287 C C . ARG A 1 554 ? 2.788 25.227 -22.192 1.00 88.62 554 ARG A C 1
ATOM 4289 O O . ARG A 1 554 ? 1.763 25.577 -21.614 1.00 88.62 554 ARG A O 1
ATOM 4296 N N . VAL A 1 555 ? 3.323 25.893 -23.202 1.00 84.88 555 VAL A N 1
ATOM 4297 C CA . VAL A 1 555 ? 2.791 27.138 -23.765 1.00 84.88 555 VAL A CA 1
ATOM 4298 C C . VAL A 1 555 ? 1.365 26.937 -24.264 1.00 84.88 555 VAL A C 1
ATOM 4300 O O . VAL A 1 555 ? 0.464 27.669 -23.857 1.00 84.88 555 VAL A O 1
ATOM 4303 N N . ILE A 1 556 ? 1.141 25.889 -25.061 1.00 85.38 556 ILE A N 1
ATOM 4304 C CA . ILE A 1 556 ? -0.179 25.589 -25.625 1.00 85.38 556 ILE A CA 1
ATOM 4305 C C . ILE A 1 556 ? -1.173 25.212 -24.516 1.00 85.38 556 ILE A C 1
ATOM 4307 O O . ILE A 1 556 ? -2.291 25.726 -24.491 1.00 85.38 556 ILE A O 1
ATOM 4311 N N . PHE A 1 557 ? -0.763 24.419 -23.521 1.00 89.06 557 PHE A N 1
ATOM 4312 C CA . PHE A 1 557 ? -1.602 24.109 -22.356 1.00 89.06 557 PHE A CA 1
ATOM 4313 C C . PHE A 1 557 ? -1.979 25.359 -21.530 1.00 89.06 557 PHE A C 1
ATOM 4315 O O . PHE A 1 557 ? -3.088 25.478 -20.985 1.00 89.06 557 PHE A O 1
ATOM 4322 N N . TYR A 1 558 ? -1.066 26.325 -21.439 1.00 86.00 558 TYR A N 1
ATOM 4323 C CA . TYR A 1 558 ? -1.283 27.600 -20.759 1.00 86.00 558 TYR A CA 1
ATOM 4324 C C . TYR A 1 558 ? -2.072 28.630 -21.597 1.00 86.00 558 TYR A C 1
ATOM 4326 O O . TYR A 1 558 ? -2.210 29.766 -21.154 1.00 86.00 558 TYR A O 1
ATOM 4334 N N . THR A 1 559 ? -2.728 28.224 -22.697 1.00 87.12 559 THR A N 1
ATOM 4335 C CA . THR A 1 559 ? -3.912 28.930 -23.255 1.00 87.12 559 THR A CA 1
ATOM 4336 C C . THR A 1 559 ? -5.142 28.843 -22.342 1.00 87.12 559 THR A C 1
ATOM 4338 O O . THR A 1 559 ? -6.055 29.666 -22.431 1.00 87.12 559 THR A O 1
ATOM 4341 N N . SER A 1 560 ? -5.160 27.890 -21.401 1.00 89.81 560 SER A N 1
ATOM 4342 C CA . SER A 1 560 ? -6.267 27.674 -20.459 1.00 89.81 560 SER A CA 1
ATOM 4343 C C . SER A 1 560 ? -6.792 28.903 -19.682 1.00 89.81 560 SER A C 1
ATOM 4345 O O . SER A 1 560 ? -7.990 28.900 -19.383 1.00 89.81 560 SER A O 1
ATOM 4347 N N . PRO A 1 561 ? -6.031 29.980 -19.377 1.00 88.31 561 PRO A N 1
ATOM 4348 C CA . PRO A 1 561 ? -6.577 31.201 -18.777 1.00 88.31 561 PRO A CA 1
ATOM 4349 C C . PRO A 1 561 ? -7.629 31.904 -19.644 1.00 88.31 561 PRO A C 1
ATOM 4351 O O . PRO A 1 561 ? -8.582 32.445 -19.088 1.00 88.31 561 PRO A O 1
ATOM 4354 N N . ILE A 1 562 ? -7.516 31.837 -20.978 1.00 87.00 562 ILE A N 1
ATOM 4355 C CA . ILE A 1 562 ? -8.473 32.437 -21.925 1.00 87.00 562 ILE A CA 1
ATOM 4356 C C . ILE A 1 562 ? -9.843 31.770 -21.750 1.00 87.00 562 ILE A C 1
ATOM 4358 O O . ILE A 1 562 ? -10.834 32.421 -21.411 1.00 87.00 562 ILE A O 1
ATOM 4362 N N . TYR A 1 563 ? -9.878 30.441 -21.869 1.00 89.56 563 TYR A N 1
ATOM 4363 C CA . TYR A 1 563 ? -11.084 29.645 -21.637 1.00 89.56 563 TYR A CA 1
ATOM 4364 C C . TYR A 1 563 ? -11.589 29.787 -20.190 1.00 89.56 563 TYR A C 1
ATOM 4366 O O . TYR A 1 563 ? -12.794 29.854 -19.962 1.00 89.56 563 TYR A O 1
ATOM 4374 N N . THR A 1 564 ? -10.688 29.914 -19.206 1.00 90.31 564 THR A N 1
ATOM 4375 C CA . THR A 1 564 ? -11.055 30.120 -17.791 1.00 90.31 564 THR A CA 1
ATOM 4376 C C . THR A 1 564 ? -11.749 31.467 -17.568 1.00 90.31 564 THR A C 1
ATOM 4378 O O . THR A 1 564 ? -12.694 31.541 -16.785 1.00 90.31 564 THR A O 1
ATOM 4381 N N . ALA A 1 565 ? -11.332 32.534 -18.255 1.00 86.25 565 ALA A N 1
ATOM 4382 C CA . ALA A 1 565 ? -11.991 33.836 -18.178 1.00 86.25 565 ALA A CA 1
ATOM 4383 C C . ALA A 1 565 ? -13.400 33.797 -18.800 1.00 86.25 565 ALA A C 1
ATOM 4385 O O . ALA A 1 565 ? -14.359 34.262 -18.179 1.00 86.25 565 ALA A O 1
ATOM 4386 N N . ILE A 1 566 ? -13.540 33.180 -19.981 1.00 88.56 566 ILE A N 1
ATOM 4387 C CA . ILE A 1 566 ? -14.821 33.026 -20.694 1.00 88.56 566 ILE A CA 1
ATOM 4388 C C . ILE A 1 566 ? -15.804 32.190 -19.863 1.00 88.56 566 ILE A C 1
ATOM 4390 O O . ILE A 1 566 ? -16.871 32.668 -19.471 1.00 88.56 566 ILE A O 1
ATOM 4394 N N . PHE A 1 567 ? -15.425 30.957 -19.525 1.00 90.50 567 PHE A N 1
ATOM 4395 C CA . PHE A 1 567 ? -16.257 30.060 -18.727 1.00 90.50 567 PHE A CA 1
ATOM 4396 C C . PHE A 1 567 ? -16.501 30.611 -17.308 1.00 90.50 567 PHE A C 1
ATOM 4398 O O . PHE A 1 567 ? -17.564 30.374 -16.738 1.00 90.50 567 PHE A O 1
ATOM 4405 N N . GLY A 1 568 ? -15.568 31.380 -16.731 1.00 87.50 568 GLY A N 1
ATOM 4406 C CA . GLY A 1 568 ? -15.739 32.026 -15.426 1.00 87.50 568 GLY A CA 1
ATOM 4407 C C . GLY A 1 568 ? -16.871 33.058 -15.424 1.00 87.50 568 GLY A C 1
ATOM 4408 O O . GLY A 1 568 ? -17.685 33.088 -14.498 1.00 87.50 568 GLY A O 1
ATOM 4409 N N . ARG A 1 569 ? -16.998 33.841 -16.503 1.00 86.88 569 ARG A N 1
ATOM 4410 C CA . ARG A 1 569 ? -18.132 34.757 -16.700 1.00 86.88 569 ARG A CA 1
ATOM 4411 C C . ARG A 1 569 ? -19.455 34.004 -16.874 1.00 86.88 569 ARG A C 1
ATOM 4413 O O . ARG A 1 569 ? -20.453 34.423 -16.298 1.00 86.88 569 ARG A O 1
ATOM 4420 N N . ILE A 1 570 ? -19.457 32.891 -17.612 1.00 90.06 570 ILE A N 1
ATOM 4421 C CA . ILE A 1 570 ? -20.664 32.088 -17.885 1.00 90.06 570 ILE A CA 1
ATOM 4422 C C . ILE A 1 570 ? -21.150 31.342 -16.628 1.00 90.06 570 ILE A C 1
ATOM 4424 O O . ILE A 1 570 ? -22.298 31.493 -16.219 1.00 90.06 570 ILE A O 1
ATOM 4428 N N . PHE A 1 571 ? -20.285 30.552 -15.982 1.00 88.00 571 PHE A N 1
ATOM 4429 C CA . PHE A 1 571 ? -20.684 29.610 -14.923 1.00 88.00 571 PHE A CA 1
ATOM 4430 C C . PHE A 1 571 ? -20.626 30.166 -13.495 1.00 88.00 571 PHE A C 1
ATOM 4432 O O . PHE A 1 571 ? -21.317 29.639 -12.618 1.00 88.00 571 PHE A O 1
ATOM 4439 N N . LEU A 1 572 ? -19.788 31.176 -13.236 1.00 85.88 572 LEU A N 1
ATOM 4440 C CA . LEU A 1 572 ? -19.617 31.777 -11.904 1.00 85.88 572 LEU A CA 1
ATOM 4441 C C . LEU A 1 572 ? -20.134 33.222 -11.829 1.00 85.88 572 LEU A C 1
ATOM 4443 O O . LEU A 1 572 ? -20.169 33.781 -10.736 1.00 85.88 572 LEU A O 1
ATOM 4447 N N . LYS A 1 573 ? -20.510 33.832 -12.965 1.00 84.75 573 LYS A N 1
ATOM 4448 C CA . LYS A 1 573 ? -20.849 35.263 -13.080 1.00 84.75 573 LYS A CA 1
ATOM 4449 C C . LYS A 1 573 ? -19.763 36.186 -12.487 1.00 84.75 573 LYS A C 1
ATOM 4451 O O . LYS A 1 573 ? -20.056 37.300 -12.057 1.00 84.75 573 LYS A O 1
ATOM 4456 N N . GLU A 1 574 ? -18.497 35.742 -12.459 1.00 84.00 574 GLU A N 1
ATOM 4457 C CA . GLU A 1 574 ? -17.386 36.565 -11.963 1.00 84.00 574 GLU A CA 1
ATOM 4458 C C . GLU A 1 574 ? -17.163 37.752 -12.920 1.00 84.00 574 GLU A C 1
ATOM 4460 O O . GLU A 1 574 ? -16.986 37.579 -14.126 1.00 84.00 574 GLU A O 1
ATOM 4465 N N . SER A 1 575 ? -17.158 38.976 -12.381 1.00 77.38 575 SER A N 1
ATOM 4466 C CA . SER A 1 575 ? -16.892 40.182 -13.167 1.00 77.38 575 SER A CA 1
ATOM 4467 C C . SER A 1 575 ? -15.451 40.193 -13.684 1.00 77.38 575 SER A C 1
ATOM 4469 O O . SER A 1 575 ? -14.497 40.185 -12.895 1.00 77.38 575 SER A O 1
ATOM 4471 N N . ILE A 1 576 ? -15.296 40.220 -15.009 1.00 76.06 576 ILE A N 1
ATOM 4472 C CA . ILE A 1 576 ? -14.013 40.441 -15.682 1.00 76.06 576 ILE A CA 1
ATOM 4473 C C . ILE A 1 576 ? -13.738 41.947 -15.656 1.00 76.06 576 ILE A C 1
ATOM 4475 O O . ILE A 1 576 ? -14.559 42.735 -16.125 1.00 76.06 576 ILE A O 1
ATOM 4479 N N . THR A 1 577 ? -12.607 42.369 -15.093 1.00 79.38 577 THR A N 1
ATOM 4480 C CA . THR A 1 577 ? -12.211 43.785 -15.119 1.00 79.38 577 THR A CA 1
ATOM 4481 C C . THR A 1 577 ? -11.468 44.113 -16.416 1.00 79.38 577 THR A C 1
ATOM 4483 O O . THR A 1 577 ? -10.872 43.228 -17.028 1.00 79.38 577 THR A O 1
ATOM 4486 N N . LYS A 1 578 ? -11.441 45.391 -16.821 1.00 81.06 578 LYS A N 1
ATOM 4487 C CA . LYS A 1 578 ? -10.742 45.839 -18.044 1.00 81.06 578 LYS A CA 1
ATOM 4488 C C . LYS A 1 578 ? -9.272 45.378 -18.086 1.00 81.06 578 LYS A C 1
ATOM 4490 O O . LYS A 1 578 ? -8.806 44.913 -19.120 1.00 81.06 578 LYS A O 1
ATOM 4495 N N . PHE A 1 579 ? -8.582 45.402 -16.943 1.00 75.38 579 PHE A N 1
ATOM 4496 C CA . PHE A 1 579 ? -7.210 44.898 -16.803 1.00 75.38 579 PHE A CA 1
ATOM 4497 C C . PHE A 1 579 ? -7.073 43.389 -17.049 1.00 75.38 579 PHE A C 1
ATOM 4499 O O . PHE A 1 579 ? -6.065 42.963 -17.600 1.00 75.38 579 PHE A O 1
ATOM 4506 N N . ASP A 1 580 ? -8.070 42.578 -16.678 1.00 73.50 580 ASP A N 1
ATOM 4507 C CA . ASP A 1 580 ? -8.015 41.124 -16.892 1.00 73.50 580 ASP A CA 1
ATOM 4508 C C . ASP A 1 580 ? -8.170 40.785 -18.387 1.00 73.50 580 ASP A C 1
ATOM 4510 O O . ASP A 1 580 ? -7.578 39.820 -18.865 1.00 73.50 580 ASP A O 1
ATOM 4514 N N . ILE A 1 581 ? -8.921 41.604 -19.139 1.00 81.25 581 ILE A N 1
ATOM 4515 C CA . ILE A 1 581 ? -9.050 41.493 -20.602 1.00 81.25 581 ILE A CA 1
ATOM 4516 C C . ILE A 1 581 ? -7.709 41.817 -21.268 1.00 81.25 581 ILE A C 1
ATOM 4518 O O . ILE A 1 581 ? -7.217 41.011 -22.051 1.00 81.25 581 ILE A O 1
ATOM 4522 N N . VAL A 1 582 ? -7.082 42.945 -20.907 1.00 82.56 582 VAL A N 1
ATOM 4523 C CA . VAL A 1 582 ? -5.759 43.337 -21.430 1.00 82.56 582 VAL A CA 1
ATOM 4524 C C . VAL A 1 582 ? -4.703 42.275 -21.108 1.00 82.56 582 VAL A C 1
ATOM 4526 O O . VAL A 1 582 ? -3.962 41.866 -21.995 1.00 82.56 582 VAL A O 1
ATOM 4529 N N . ALA A 1 583 ? -4.685 41.757 -19.877 1.00 76.44 583 ALA A N 1
ATOM 4530 C CA . ALA A 1 583 ? -3.799 40.668 -19.471 1.00 76.44 583 ALA A CA 1
ATOM 4531 C C . ALA A 1 583 ? -4.017 39.381 -20.295 1.00 76.44 583 ALA A C 1
ATOM 4533 O O . ALA A 1 583 ? -3.053 38.723 -20.686 1.00 76.44 583 ALA A O 1
ATOM 4534 N N . THR A 1 584 ? -5.273 39.037 -20.595 1.00 78.12 584 THR A N 1
ATOM 4535 C CA . THR A 1 584 ? -5.622 37.853 -21.403 1.00 78.12 584 THR A CA 1
ATOM 4536 C C . THR A 1 584 ? -5.242 38.027 -22.878 1.00 78.12 584 THR A C 1
ATOM 4538 O O . THR A 1 584 ? -4.748 37.089 -23.496 1.00 78.12 584 THR A O 1
ATOM 4541 N N . LEU A 1 585 ? -5.423 39.223 -23.449 1.00 83.75 585 LEU A N 1
ATOM 4542 C CA . LEU A 1 585 ? -4.983 39.535 -24.814 1.00 83.75 585 LEU A CA 1
ATOM 4543 C C . LEU A 1 585 ? -3.454 39.515 -24.929 1.00 83.75 585 LEU A C 1
ATOM 4545 O O . LEU A 1 585 ? -2.913 38.928 -25.863 1.00 83.75 585 LEU A O 1
ATOM 4549 N N . LEU A 1 586 ? -2.752 40.092 -23.950 1.00 82.06 586 LEU A N 1
ATOM 4550 C CA . LEU A 1 586 ? -1.293 40.081 -23.911 1.00 82.06 586 LEU A CA 1
ATOM 4551 C C . LEU A 1 586 ? -0.751 38.648 -23.778 1.00 82.06 586 LEU A C 1
ATOM 4553 O O . LEU A 1 586 ? 0.171 38.277 -24.497 1.00 82.06 586 LEU A O 1
ATOM 4557 N N . SER A 1 587 ? -1.350 37.803 -22.928 1.00 77.19 587 SER A N 1
ATOM 4558 C CA . SER A 1 587 ? -0.931 36.398 -22.822 1.00 77.19 587 SER A CA 1
ATOM 4559 C C . SER A 1 587 ? -1.222 35.593 -24.094 1.00 77.19 587 SER A C 1
ATOM 4561 O O . SER A 1 587 ? -0.393 34.767 -24.470 1.00 77.19 587 SER A O 1
ATOM 4563 N N . LEU A 1 588 ? -2.323 35.871 -24.804 1.00 80.88 588 LEU A N 1
ATOM 4564 C CA . LEU A 1 588 ? -2.616 35.276 -26.112 1.00 80.88 588 LEU A CA 1
ATOM 4565 C C . LEU A 1 588 ? -1.546 35.634 -27.158 1.00 80.88 588 LEU A C 1
ATOM 4567 O O . LEU A 1 588 ? -1.038 34.732 -27.819 1.00 80.88 588 LEU A O 1
ATOM 4571 N N . ILE A 1 589 ? -1.161 36.910 -27.274 1.00 83.44 589 ILE A N 1
ATOM 4572 C CA . ILE A 1 589 ? -0.098 37.349 -28.200 1.00 83.44 589 ILE A CA 1
ATOM 4573 C C . ILE A 1 589 ? 1.220 36.629 -27.877 1.00 83.44 589 ILE A C 1
ATOM 4575 O O . ILE A 1 589 ? 1.863 36.084 -28.773 1.00 83.44 589 ILE A O 1
ATOM 4579 N N . GLY A 1 590 ? 1.588 36.552 -26.593 1.00 77.94 590 GLY A N 1
ATOM 4580 C CA . GLY A 1 590 ? 2.795 35.847 -26.152 1.00 77.94 590 GLY A CA 1
ATOM 4581 C C . GLY A 1 590 ? 2.773 34.362 -26.519 1.00 77.94 590 GLY A C 1
ATOM 4582 O O . GLY A 1 590 ? 3.763 33.837 -27.020 1.00 77.94 590 GLY A O 1
ATOM 4583 N N . ILE A 1 591 ? 1.628 33.698 -26.343 1.00 74.56 591 ILE A N 1
ATOM 4584 C CA . ILE A 1 591 ? 1.446 32.291 -26.715 1.00 74.56 591 ILE A CA 1
ATOM 4585 C C . ILE A 1 591 ? 1.532 32.085 -28.233 1.00 74.56 591 ILE A C 1
ATOM 4587 O O . ILE A 1 591 ? 2.180 31.134 -28.659 1.00 74.56 591 ILE A O 1
ATOM 4591 N N . VAL A 1 592 ? 0.940 32.961 -29.053 1.00 78.00 592 VAL A N 1
ATOM 4592 C CA . VAL A 1 592 ? 1.002 32.856 -30.526 1.00 78.00 592 VAL A CA 1
ATOM 4593 C C . VAL A 1 592 ? 2.438 33.010 -31.041 1.00 78.00 592 VAL A C 1
ATOM 4595 O O . VAL A 1 592 ? 2.863 32.217 -31.879 1.00 78.00 592 VAL A O 1
ATOM 4598 N N . LEU A 1 593 ? 3.207 33.962 -30.495 1.00 77.56 593 LEU A N 1
ATOM 4599 C CA . LEU A 1 593 ? 4.626 34.159 -30.834 1.00 77.56 593 LEU A CA 1
ATOM 4600 C C . LEU A 1 593 ? 5.500 32.942 -30.494 1.00 77.56 593 LEU A C 1
ATOM 4602 O O . LEU A 1 593 ? 6.475 32.665 -31.192 1.00 77.56 593 LEU A O 1
ATOM 4606 N N . ILE A 1 594 ? 5.163 32.217 -29.423 1.00 71.12 594 ILE A N 1
ATOM 4607 C CA . ILE A 1 594 ? 5.910 31.027 -29.007 1.00 71.12 594 ILE A CA 1
ATOM 4608 C C . ILE A 1 594 ? 5.473 29.782 -29.788 1.00 71.12 594 ILE A C 1
ATOM 4610 O O . ILE A 1 594 ? 6.326 29.030 -30.248 1.00 71.12 594 ILE A O 1
ATOM 4614 N N . ALA A 1 595 ? 4.164 29.561 -29.938 1.00 66.25 595 ALA A N 1
ATOM 4615 C CA . ALA A 1 595 ? 3.610 28.365 -30.571 1.00 66.25 595 ALA A CA 1
ATOM 4616 C C . ALA A 1 595 ? 3.829 28.317 -32.092 1.00 66.25 595 ALA A C 1
ATOM 4618 O O . ALA A 1 595 ? 3.640 27.253 -32.677 1.00 66.25 595 ALA A O 1
ATOM 4619 N N . ARG A 1 596 ? 4.192 29.453 -32.716 1.00 71.06 596 ARG A N 1
ATOM 4620 C CA . ARG A 1 596 ? 4.528 29.597 -34.145 1.00 71.06 596 ARG A CA 1
ATOM 4621 C C . ARG A 1 596 ? 3.626 28.757 -35.069 1.00 71.06 596 ARG A C 1
ATOM 4623 O O . ARG A 1 596 ? 4.128 27.914 -35.813 1.00 71.06 596 ARG A O 1
ATOM 4630 N N . PRO A 1 597 ? 2.292 28.922 -35.014 1.00 65.25 597 PRO A N 1
ATOM 4631 C CA . PRO A 1 597 ? 1.408 28.102 -35.824 1.00 65.25 597 PRO A CA 1
ATOM 4632 C C . PRO A 1 597 ? 1.715 28.313 -37.313 1.00 65.25 597 PRO A C 1
ATOM 4634 O O . PRO A 1 597 ? 1.823 29.449 -37.780 1.00 65.25 597 PRO A O 1
ATOM 4637 N N . THR A 1 598 ? 1.841 27.212 -38.055 1.00 62.75 598 THR A N 1
ATOM 4638 C CA . THR A 1 598 ? 2.303 27.192 -39.457 1.00 62.75 598 THR A CA 1
ATOM 4639 C C . THR A 1 598 ? 1.453 28.053 -40.394 1.00 62.75 598 THR A C 1
ATOM 4641 O O . THR A 1 598 ? 1.977 28.606 -41.354 1.00 62.75 598 THR A O 1
ATOM 4644 N N . PHE A 1 599 ? 0.165 28.248 -40.081 1.00 60.28 599 PHE A N 1
ATOM 4645 C CA . PHE A 1 599 ? -0.730 29.132 -40.840 1.00 60.28 599 PHE A CA 1
ATOM 4646 C C . PHE A 1 599 ? -0.365 30.627 -40.756 1.00 60.28 599 PHE A C 1
ATOM 4648 O O . PHE A 1 599 ? -0.836 31.405 -41.578 1.00 60.28 599 PHE A O 1
ATOM 4655 N N . LEU A 1 600 ? 0.410 31.040 -39.745 1.00 66.31 600 LEU A N 1
ATOM 4656 C CA . LEU A 1 600 ? 0.677 32.449 -39.417 1.00 66.31 600 LEU A CA 1
ATOM 4657 C C . LEU A 1 600 ? 2.141 32.837 -39.686 1.00 66.31 600 LEU A C 1
ATOM 4659 O O . LEU A 1 600 ? 2.414 33.985 -40.016 1.00 66.31 600 LEU A O 1
ATOM 4663 N N . PHE A 1 601 ? 3.072 31.883 -39.580 1.00 69.19 601 PHE A N 1
ATOM 4664 C CA . PHE A 1 601 ? 4.516 32.121 -39.732 1.00 69.19 601 PHE A CA 1
ATOM 4665 C C . PHE A 1 601 ? 5.156 31.446 -40.957 1.00 69.19 601 PHE A C 1
ATOM 4667 O O . PHE A 1 601 ? 6.360 31.578 -41.145 1.00 69.19 601 PHE A O 1
ATOM 4674 N N . GLY A 1 602 ? 4.377 30.750 -41.790 1.00 60.12 602 GLY A N 1
ATOM 4675 C CA . GLY A 1 602 ? 4.900 30.013 -42.942 1.00 60.12 602 GLY A CA 1
ATOM 4676 C C . GLY A 1 602 ? 5.540 28.670 -42.567 1.00 60.12 602 GLY A C 1
ATOM 4677 O O . GLY A 1 602 ? 5.668 28.315 -41.394 1.00 60.12 602 GLY A O 1
ATOM 4678 N N . SER A 1 603 ? 5.901 27.891 -43.589 1.00 56.22 603 SER A N 1
ATOM 4679 C CA . SER A 1 603 ? 6.434 26.530 -43.451 1.00 56.22 603 SER A CA 1
ATOM 4680 C C . SER A 1 603 ? 7.929 26.465 -43.775 1.00 56.22 603 SER A C 1
ATOM 4682 O O . SER A 1 603 ? 8.339 25.764 -44.701 1.00 56.22 603 SER A O 1
ATOM 4684 N N . ASP A 1 604 ? 8.754 27.145 -42.981 1.00 49.69 604 ASP A N 1
ATOM 4685 C CA . ASP A 1 604 ? 10.211 27.018 -43.081 1.00 49.69 604 ASP A CA 1
ATOM 4686 C C . ASP A 1 604 ? 10.686 25.700 -42.438 1.00 49.69 604 ASP A C 1
ATOM 4688 O O . ASP A 1 604 ? 11.049 25.641 -41.264 1.00 49.69 604 ASP A O 1
ATOM 4692 N N . ASN A 1 605 ? 10.661 24.627 -43.236 1.00 51.50 605 ASN A N 1
ATOM 4693 C CA . ASN A 1 605 ? 11.413 23.375 -43.058 1.00 51.50 605 ASN A CA 1
ATOM 4694 C C . ASN A 1 605 ? 11.370 22.704 -41.663 1.00 51.50 605 ASN A C 1
ATOM 4696 O O . ASN A 1 605 ? 12.349 22.101 -41.219 1.00 51.50 605 ASN A O 1
ATOM 4700 N N . ALA A 1 606 ? 10.219 22.725 -40.985 1.00 42.78 606 ALA A N 1
ATOM 4701 C CA . ALA A 1 606 ? 9.985 21.919 -39.785 1.00 42.78 606 ALA A CA 1
ATOM 4702 C C . ALA A 1 606 ? 9.544 20.491 -40.165 1.00 42.78 606 ALA A C 1
ATOM 4704 O O . ALA A 1 606 ? 8.394 20.257 -40.530 1.00 42.78 606 ALA A O 1
ATOM 4705 N N . GLY A 1 607 ? 10.470 19.532 -40.100 1.00 42.31 607 GLY A N 1
ATOM 4706 C CA . GLY A 1 607 ? 10.215 18.147 -40.504 1.00 42.31 607 GLY A CA 1
ATOM 4707 C C . GLY A 1 607 ? 9.177 17.388 -39.656 1.00 42.31 607 GLY A C 1
ATOM 4708 O O . GLY A 1 607 ? 9.016 17.625 -38.459 1.00 42.31 607 GLY A O 1
ATOM 4709 N N . SER A 1 608 ? 8.582 16.369 -40.288 1.00 40.97 608 SER A N 1
ATOM 4710 C CA . SER A 1 608 ? 7.662 15.337 -39.763 1.00 40.97 608 SER A CA 1
ATOM 4711 C C . SER A 1 608 ? 6.159 15.678 -39.658 1.00 40.97 608 SER A C 1
ATOM 4713 O O . SER A 1 608 ? 5.708 16.545 -38.910 1.00 40.97 608 SER A O 1
ATOM 4715 N N . ASN A 1 609 ? 5.352 14.862 -40.349 1.00 46.84 609 ASN A N 1
ATOM 4716 C CA . ASN A 1 609 ? 3.888 14.953 -40.469 1.00 46.84 609 ASN A CA 1
ATOM 4717 C C . ASN A 1 609 ? 3.102 14.542 -39.199 1.00 46.84 609 ASN A C 1
ATOM 4719 O O . ASN A 1 609 ? 1.951 14.120 -39.293 1.00 46.84 609 ASN A O 1
ATOM 4723 N N . HIS A 1 610 ? 3.696 14.640 -38.003 1.00 54.28 610 HIS A N 1
ATOM 4724 C CA . HIS A 1 610 ? 3.098 14.122 -36.760 1.00 54.28 610 HIS A CA 1
ATOM 4725 C C . HIS A 1 610 ? 2.993 15.126 -35.601 1.00 54.28 610 HIS A C 1
ATOM 4727 O O . HIS A 1 610 ? 2.382 14.799 -34.585 1.00 54.28 610 HIS A O 1
ATOM 4733 N N . VAL A 1 611 ? 3.494 16.361 -35.737 1.00 68.00 611 VAL A N 1
ATOM 4734 C CA . VAL A 1 611 ? 3.466 17.362 -34.644 1.00 68.00 611 VAL A CA 1
ATOM 4735 C C . VAL A 1 611 ? 2.049 17.887 -34.345 1.00 68.00 611 VAL A C 1
ATOM 4737 O O . VAL A 1 611 ? 1.719 18.157 -33.190 1.00 68.00 611 VAL A O 1
ATOM 4740 N N . TRP A 1 612 ? 1.168 17.964 -35.352 1.00 73.81 612 TRP A N 1
ATOM 4741 C CA . TRP A 1 612 ? -0.179 18.542 -35.203 1.00 73.81 612 TRP A CA 1
ATOM 4742 C C . TRP A 1 612 ? -1.080 17.781 -34.213 1.00 73.81 612 TRP A C 1
ATOM 4744 O O . TRP A 1 612 ? -1.894 18.392 -33.517 1.00 73.81 612 TRP A O 1
ATOM 4754 N N . PHE A 1 613 ? -0.912 16.461 -34.081 1.00 83.00 613 PHE A N 1
ATOM 4755 C CA . PHE A 1 613 ? -1.714 15.648 -33.162 1.00 83.00 613 PHE A CA 1
ATOM 4756 C C . PHE A 1 613 ? -1.396 15.961 -31.676 1.00 83.00 613 PHE A C 1
ATOM 4758 O O . PHE A 1 613 ? -2.311 16.370 -30.955 1.00 83.00 613 PHE A O 1
ATOM 4765 N N . PRO A 1 614 ? -0.131 15.919 -31.197 1.00 85.00 614 PRO A N 1
ATOM 4766 C CA . PRO A 1 614 ? 0.257 16.440 -29.878 1.00 85.00 614 PRO A CA 1
ATOM 4767 C C . PRO A 1 614 ? -0.155 17.896 -29.598 1.00 85.00 614 PRO A C 1
ATOM 4769 O O . PRO A 1 614 ? -0.473 18.221 -28.448 1.00 85.00 614 PRO A O 1
ATOM 4772 N N . THR A 1 615 ? -0.166 18.767 -30.616 1.00 83.38 615 THR A N 1
ATOM 4773 C CA . THR A 1 615 ? -0.663 20.152 -30.518 1.00 83.38 615 THR A CA 1
ATOM 4774 C C . THR A 1 615 ? -2.168 20.179 -30.227 1.00 83.38 615 THR A C 1
ATOM 4776 O O . THR A 1 615 ? -2.588 20.801 -29.248 1.00 83.38 615 THR A O 1
ATOM 4779 N N . LEU A 1 616 ? -2.976 19.462 -31.018 1.00 86.44 616 LEU A N 1
ATOM 4780 C CA . LEU A 1 616 ? -4.431 19.374 -30.855 1.00 86.44 616 LEU A CA 1
ATOM 4781 C C . LEU A 1 616 ? -4.816 18.818 -29.475 1.00 86.44 616 LEU A C 1
ATOM 4783 O O . LEU A 1 616 ? -5.669 19.393 -28.793 1.00 86.44 616 LEU A O 1
ATOM 4787 N N . LEU A 1 617 ? -4.138 17.758 -29.016 1.00 89.50 617 LEU A N 1
ATOM 4788 C CA . LEU A 1 617 ? -4.350 17.204 -27.674 1.00 89.50 617 LEU A CA 1
ATOM 4789 C C . LEU A 1 617 ? -4.056 18.232 -26.568 1.00 89.50 617 LEU A C 1
ATOM 4791 O O . LEU A 1 617 ? -4.795 18.286 -25.585 1.00 89.50 617 LEU A O 1
ATOM 4795 N N . SER A 1 618 ? -3.032 19.079 -26.721 1.00 89.56 618 SER A N 1
ATOM 4796 C CA . SER A 1 618 ? -2.707 20.124 -25.736 1.00 89.56 618 SER A CA 1
ATOM 4797 C C . SER A 1 618 ? -3.772 21.228 -25.668 1.00 89.56 618 SER A C 1
ATOM 4799 O O . SER A 1 618 ? -4.130 21.673 -24.575 1.00 89.56 618 SER A O 1
ATOM 4801 N N . VAL A 1 619 ? -4.357 21.619 -26.809 1.00 89.69 619 VAL A N 1
ATOM 4802 C CA . VAL A 1 619 ? -5.483 22.574 -26.857 1.00 89.69 619 VAL A CA 1
ATOM 4803 C C . VAL A 1 619 ? -6.732 21.986 -26.192 1.00 89.69 619 VAL A C 1
ATOM 4805 O O . VAL A 1 619 ? -7.329 22.628 -25.325 1.00 89.69 619 VAL A O 1
ATOM 4808 N N . LEU A 1 620 ? -7.094 20.738 -26.513 1.00 92.31 620 LEU A N 1
ATOM 4809 C CA . LEU A 1 620 ? -8.200 20.030 -25.851 1.00 92.31 620 LEU A CA 1
ATOM 4810 C C . LEU A 1 620 ? -7.974 19.932 -24.333 1.00 92.31 620 LEU A C 1
ATOM 4812 O O . LEU A 1 620 ? -8.890 20.161 -23.536 1.00 92.31 620 LEU A O 1
ATOM 4816 N N . ALA A 1 621 ? -6.733 19.676 -23.915 1.00 94.12 621 ALA A N 1
ATOM 4817 C CA . ALA A 1 621 ? -6.361 19.657 -22.510 1.00 94.12 621 ALA A CA 1
ATOM 4818 C C . ALA A 1 621 ? -6.475 21.028 -21.828 1.00 94.12 621 ALA A C 1
ATOM 4820 O O . ALA A 1 621 ? -6.865 21.098 -20.661 1.00 94.12 621 ALA A O 1
ATOM 4821 N N . ALA A 1 622 ? -6.164 22.119 -22.533 1.00 92.31 622 ALA A N 1
ATOM 4822 C CA . ALA A 1 622 ? -6.310 23.476 -22.019 1.00 92.31 622 ALA A CA 1
ATOM 4823 C C . ALA A 1 622 ? -7.784 23.829 -21.752 1.00 92.31 622 ALA A C 1
ATOM 4825 O O . ALA A 1 622 ? -8.100 24.378 -20.691 1.00 92.31 622 ALA A O 1
ATOM 4826 N N . VAL A 1 623 ? -8.692 23.450 -22.659 1.00 94.56 623 VAL A N 1
ATOM 4827 C CA . VAL A 1 623 ? -10.148 23.615 -22.491 1.00 94.56 623 VAL A CA 1
ATOM 4828 C C . VAL A 1 623 ? -10.661 22.782 -21.307 1.00 94.56 623 VAL A C 1
ATOM 4830 O O . VAL A 1 623 ? -11.335 23.312 -20.418 1.00 94.56 623 VAL A O 1
ATOM 4833 N N . ALA A 1 624 ? -10.284 21.502 -21.226 1.00 94.75 624 ALA A N 1
ATOM 4834 C CA . ALA A 1 624 ? -10.680 20.619 -20.127 1.00 94.75 624 ALA A CA 1
ATOM 4835 C C . ALA A 1 624 ? -10.110 21.070 -18.762 1.00 94.75 624 ALA A C 1
ATOM 4837 O O . ALA A 1 624 ? -10.801 21.014 -17.738 1.00 94.75 624 ALA A O 1
ATOM 4838 N N . ASN A 1 625 ? -8.880 21.596 -18.728 1.00 94.62 625 ASN A N 1
ATOM 4839 C CA . ASN A 1 625 ? -8.277 22.191 -17.532 1.00 94.62 625 ASN A CA 1
ATOM 4840 C C . ASN A 1 625 ? -8.991 23.484 -17.105 1.00 94.62 625 ASN A C 1
ATOM 4842 O O . ASN A 1 625 ? -9.216 23.676 -15.912 1.00 94.62 625 ASN A O 1
ATOM 4846 N N . ALA A 1 626 ? -9.408 24.340 -18.042 1.00 93.62 626 ALA A N 1
ATOM 4847 C CA . ALA A 1 626 ? -10.179 25.544 -17.728 1.00 93.62 626 ALA A CA 1
ATOM 4848 C C . ALA A 1 626 ? -11.536 25.217 -17.079 1.00 93.62 626 ALA A C 1
ATOM 4850 O O . ALA A 1 626 ? -11.895 25.786 -16.044 1.00 93.62 626 ALA A O 1
ATOM 4851 N N . LEU A 1 627 ? -12.257 24.232 -17.626 1.00 94.19 627 LEU A N 1
ATOM 4852 C CA . LEU A 1 627 ? -13.500 23.737 -17.030 1.00 94.19 627 LEU A CA 1
ATOM 4853 C C . LEU A 1 627 ? -13.249 23.104 -15.647 1.00 94.19 627 LEU A C 1
ATOM 4855 O O . LEU A 1 627 ? -13.989 23.362 -14.695 1.00 94.19 627 LEU A O 1
ATOM 4859 N N . THR A 1 628 ? -12.149 22.359 -15.496 1.00 93.88 628 THR A N 1
ATOM 4860 C CA . THR A 1 628 ? -11.710 21.792 -14.208 1.00 93.88 628 THR A CA 1
ATOM 4861 C C . THR A 1 628 ? -11.422 22.879 -13.169 1.00 93.88 628 THR A C 1
ATOM 4863 O O . THR A 1 628 ? -11.871 22.754 -12.032 1.00 93.88 628 THR A O 1
ATOM 4866 N N . ILE A 1 629 ? -10.729 23.963 -13.534 1.00 93.06 629 ILE A N 1
ATOM 4867 C CA . ILE A 1 629 ? -10.441 25.105 -12.649 1.00 93.06 629 ILE A CA 1
ATOM 4868 C C . ILE A 1 629 ? -11.740 25.719 -12.104 1.00 93.06 629 ILE A C 1
ATOM 4870 O O . ILE A 1 629 ? -11.825 26.043 -10.918 1.00 93.06 629 ILE A O 1
ATOM 4874 N N . ILE A 1 630 ? -12.775 25.827 -12.937 1.00 93.12 630 ILE A N 1
ATOM 4875 C CA . ILE A 1 630 ? -14.066 26.423 -12.569 1.00 93.12 630 ILE A CA 1
ATOM 4876 C C . ILE A 1 630 ? -14.912 25.488 -11.707 1.00 93.12 630 ILE A C 1
ATOM 4878 O O . ILE A 1 630 ? -15.509 25.932 -10.724 1.00 93.12 630 ILE A O 1
ATOM 4882 N N . LEU A 1 631 ? -14.917 24.187 -12.005 1.00 92.00 631 LEU A N 1
ATOM 4883 C CA . LEU A 1 631 ? -15.531 23.193 -11.125 1.00 92.00 631 LEU A CA 1
ATOM 4884 C C . LEU A 1 631 ? -14.827 23.153 -9.765 1.00 92.00 631 LEU A C 1
ATOM 4886 O O . LEU A 1 631 ? -15.502 23.158 -8.737 1.00 92.00 631 LEU A O 1
ATOM 4890 N N . VAL A 1 632 ? -13.489 23.208 -9.737 1.00 91.12 632 VAL A N 1
ATOM 4891 C CA . VAL A 1 632 ? -12.723 23.342 -8.490 1.00 91.12 632 VAL A CA 1
ATOM 4892 C C . VAL A 1 632 ? -13.111 24.624 -7.759 1.00 91.12 632 VAL A C 1
ATOM 4894 O O . VAL A 1 632 ? -13.413 24.534 -6.579 1.00 91.12 632 VAL A O 1
ATOM 4897 N N . ARG A 1 633 ? -13.194 25.786 -8.421 1.00 90.31 633 ARG A N 1
ATOM 4898 C CA . ARG A 1 633 ? -13.632 27.060 -7.813 1.00 90.31 633 ARG A CA 1
ATOM 4899 C C . ARG A 1 633 ? -15.032 26.964 -7.188 1.00 90.31 633 ARG A C 1
ATOM 4901 O O . ARG A 1 633 ? -15.225 27.425 -6.066 1.00 90.31 633 ARG A O 1
ATOM 4908 N N . LYS A 1 634 ? -15.987 26.325 -7.874 1.00 89.25 634 LYS A N 1
ATOM 4909 C CA . LYS A 1 634 ? -17.373 26.138 -7.405 1.00 89.25 634 LYS A CA 1
ATOM 4910 C C . LYS A 1 634 ? -17.474 25.160 -6.227 1.00 89.25 634 LYS A C 1
ATOM 4912 O O . LYS A 1 634 ? -18.195 25.420 -5.268 1.00 89.25 634 LYS A O 1
ATOM 4917 N N . VAL A 1 635 ? -16.728 24.055 -6.270 1.00 86.00 635 VAL A N 1
ATOM 4918 C CA . VAL A 1 635 ? -16.688 23.041 -5.200 1.00 86.00 635 VAL A CA 1
ATOM 4919 C C . VAL A 1 635 ? -15.875 23.526 -3.991 1.00 86.00 635 VAL A C 1
ATOM 4921 O O . VAL A 1 635 ? -16.254 23.270 -2.851 1.00 86.00 635 VAL A O 1
ATOM 4924 N N . ALA A 1 636 ? -14.803 24.286 -4.217 1.00 76.56 636 ALA A N 1
ATOM 4925 C CA . ALA A 1 636 ? -13.910 24.835 -3.196 1.00 76.56 636 ALA A CA 1
ATOM 4926 C C . ALA A 1 636 ? -14.602 25.740 -2.170 1.00 76.56 636 ALA A C 1
ATOM 4928 O O . ALA A 1 636 ? -14.096 25.868 -1.059 1.00 76.56 636 ALA A O 1
ATOM 4929 N N . GLN A 1 637 ? -15.722 26.369 -2.528 1.00 77.88 637 GLN A N 1
ATOM 4930 C CA . GLN A 1 637 ? -16.521 27.176 -1.601 1.00 77.88 637 GLN A CA 1
ATOM 4931 C C . GLN A 1 637 ? -17.401 26.322 -0.671 1.00 77.88 637 GLN A C 1
ATOM 4933 O O . GLN A 1 637 ? -17.887 26.824 0.336 1.00 77.88 637 GLN A O 1
ATOM 4938 N N . GLN A 1 638 ? -17.610 25.039 -0.990 1.00 80.31 638 GLN A N 1
ATOM 4939 C CA . GLN A 1 638 ? -18.521 24.137 -0.270 1.00 80.31 638 GLN A CA 1
ATOM 4940 C C . GLN A 1 638 ? -17.824 22.934 0.386 1.00 80.31 638 GLN A C 1
ATOM 4942 O O . GLN A 1 638 ? -18.440 22.236 1.194 1.00 80.31 638 GLN A O 1
ATOM 4947 N N . VAL A 1 639 ? -16.578 22.647 -0.004 1.00 82.62 639 VAL A N 1
ATOM 4948 C CA . VAL A 1 639 ? -15.836 21.428 0.343 1.00 82.62 639 VAL A CA 1
ATOM 4949 C C . VAL A 1 639 ? -14.383 21.777 0.675 1.00 82.62 639 VAL A C 1
ATOM 4951 O O . VAL A 1 639 ? -13.753 22.613 0.023 1.00 82.62 639 VAL A O 1
ATOM 4954 N N . LYS A 1 640 ? -13.826 21.117 1.698 1.00 85.12 640 LYS A N 1
ATOM 4955 C CA . LYS A 1 640 ? -12.432 21.303 2.125 1.00 85.12 640 LYS A CA 1
ATOM 4956 C C . LYS A 1 640 ? -11.454 20.829 1.036 1.00 85.12 640 LYS A C 1
ATOM 4958 O O . LYS A 1 640 ? -11.665 19.810 0.384 1.00 85.12 640 LYS A O 1
ATOM 4963 N N . THR A 1 641 ? -10.330 21.534 0.890 1.00 84.62 641 THR A N 1
ATOM 4964 C CA . THR A 1 641 ? -9.314 21.317 -0.163 1.00 84.62 641 THR A CA 1
ATOM 4965 C C . THR A 1 641 ? -8.850 19.865 -0.298 1.00 84.62 641 THR A C 1
ATOM 4967 O O . THR A 1 641 ? -8.733 19.370 -1.414 1.00 84.62 641 THR A O 1
ATOM 4970 N N . ARG A 1 642 ? -8.583 19.180 0.823 1.00 85.19 642 ARG A N 1
ATOM 4971 C CA . ARG A 1 642 ? -8.014 17.821 0.831 1.00 85.19 642 ARG A CA 1
ATOM 4972 C C . ARG A 1 642 ? -8.957 16.816 0.167 1.00 85.19 642 ARG A C 1
ATOM 4974 O O . ARG A 1 642 ? -8.519 16.072 -0.702 1.00 85.19 642 ARG A O 1
ATOM 4981 N N . VAL A 1 643 ? -10.254 16.898 0.473 1.00 85.31 643 VAL A N 1
ATOM 4982 C CA . VAL A 1 643 ? -11.312 16.088 -0.159 1.00 85.31 643 VAL A CA 1
ATOM 4983 C C . VAL A 1 643 ? -11.333 16.290 -1.675 1.00 85.31 643 VAL A C 1
ATOM 4985 O O . VAL A 1 643 ? -11.384 15.325 -2.433 1.00 85.31 643 VAL A O 1
ATOM 4988 N N . VAL A 1 644 ? -11.228 17.542 -2.135 1.00 87.00 644 VAL A N 1
ATOM 4989 C CA . VAL A 1 644 ? -11.200 17.865 -3.570 1.00 87.00 644 VAL A CA 1
ATOM 4990 C C . VAL A 1 644 ? -10.010 17.191 -4.267 1.00 87.00 644 VAL A C 1
ATOM 4992 O O . VAL A 1 644 ? -10.177 16.664 -5.367 1.00 87.00 644 VAL A O 1
ATOM 4995 N N . VAL A 1 645 ? -8.825 17.172 -3.642 1.00 89.12 645 VAL A N 1
ATOM 4996 C CA . VAL A 1 645 ? -7.630 16.490 -4.181 1.00 89.12 645 VAL A CA 1
ATOM 4997 C C . VAL A 1 645 ? -7.770 14.964 -4.140 1.00 89.12 645 VAL A C 1
ATOM 4999 O O . VAL A 1 645 ? -7.438 14.316 -5.135 1.00 89.12 645 VAL A O 1
ATOM 5002 N N . PHE A 1 646 ? -8.312 14.399 -3.058 1.00 86.69 646 PHE A N 1
ATOM 5003 C CA . PHE A 1 646 ? -8.551 12.958 -2.933 1.00 86.69 646 PHE A CA 1
ATOM 5004 C C . PHE A 1 646 ? -9.474 12.432 -4.044 1.00 86.69 646 PHE A C 1
ATOM 5006 O O . PHE A 1 646 ? -9.073 11.541 -4.788 1.00 86.69 646 PHE A O 1
ATOM 5013 N N . TYR A 1 647 ? -10.657 13.035 -4.234 1.00 84.81 647 TYR A N 1
ATOM 5014 C CA . TYR A 1 647 ? -11.634 12.584 -5.241 1.00 84.81 647 TYR A CA 1
ATOM 5015 C C . TYR A 1 647 ? -11.057 12.565 -6.665 1.00 84.81 647 TYR A C 1
ATOM 5017 O O . TYR A 1 647 ? -11.311 11.635 -7.422 1.00 84.81 647 TYR A O 1
ATOM 5025 N N . PHE A 1 648 ? -10.243 13.560 -7.023 1.00 89.75 648 PHE A N 1
ATOM 5026 C CA . PHE A 1 648 ? -9.555 13.605 -8.318 1.00 89.75 648 PHE A CA 1
ATOM 5027 C C . PHE A 1 648 ? -8.516 12.492 -8.482 1.00 89.75 648 PHE A C 1
ATOM 5029 O O . PHE A 1 648 ? -8.422 11.904 -9.553 1.00 89.75 648 PHE A O 1
ATOM 5036 N N . SER A 1 649 ? -7.772 12.184 -7.421 1.00 87.00 649 SER A N 1
ATOM 5037 C CA . SER A 1 649 ? -6.714 11.169 -7.461 1.00 87.00 649 SER A CA 1
ATOM 5038 C C . SER A 1 649 ? -7.305 9.756 -7.492 1.00 87.00 649 SER A C 1
ATOM 5040 O O . SER A 1 649 ? -6.862 8.918 -8.269 1.00 87.00 649 SER A O 1
ATOM 5042 N N . PHE A 1 650 ? -8.361 9.514 -6.709 1.00 82.75 650 PHE A N 1
ATOM 5043 C CA . PHE A 1 650 ? -9.068 8.234 -6.641 1.00 82.75 650 PHE A CA 1
ATOM 5044 C C . PHE A 1 650 ? -9.810 7.901 -7.944 1.00 82.75 650 PHE A C 1
ATOM 5046 O O . PHE A 1 650 ? -9.548 6.872 -8.561 1.00 82.75 650 PHE A O 1
ATOM 5053 N N . ILE A 1 651 ? -10.679 8.803 -8.415 1.00 85.31 651 ILE A N 1
ATOM 5054 C CA . ILE A 1 651 ? -11.399 8.632 -9.691 1.00 85.31 651 ILE A CA 1
ATOM 5055 C C . ILE A 1 651 ? -10.406 8.575 -10.853 1.00 85.31 651 ILE A C 1
ATOM 5057 O O . ILE A 1 651 ? -10.583 7.812 -11.799 1.00 85.31 651 ILE A O 1
ATOM 5061 N N . GLY A 1 652 ? -9.329 9.354 -10.759 1.00 82.81 652 GLY A N 1
ATOM 5062 C CA . GLY A 1 652 ? -8.272 9.366 -11.749 1.00 82.81 652 GLY A CA 1
ATOM 5063 C C . GLY A 1 652 ? -7.493 8.067 -11.853 1.00 82.81 652 GLY A C 1
ATOM 5064 O O . GLY A 1 652 ? -7.263 7.617 -12.970 1.00 82.81 652 GLY A O 1
ATOM 5065 N N . SER A 1 653 ? -7.144 7.439 -10.729 1.00 82.06 653 SER A N 1
ATOM 5066 C CA . SER A 1 653 ? -6.528 6.107 -10.696 1.00 82.06 653 SER A CA 1
ATOM 5067 C C . SER A 1 653 ? -7.408 5.079 -11.423 1.00 82.06 653 SER A C 1
ATOM 5069 O O . SER A 1 653 ? -6.917 4.382 -12.302 1.00 82.06 653 SER A O 1
ATOM 5071 N N . ILE A 1 654 ? -8.726 5.076 -11.180 1.00 79.88 654 ILE A N 1
ATOM 5072 C CA . ILE A 1 654 ? -9.670 4.170 -11.864 1.00 79.88 654 ILE A CA 1
ATOM 5073 C C . ILE A 1 654 ? -9.706 4.427 -13.382 1.00 79.88 654 ILE A C 1
ATOM 5075 O O . ILE A 1 654 ? -9.531 3.502 -14.170 1.00 79.88 654 ILE A O 1
ATOM 5079 N N . ILE A 1 655 ? -9.895 5.680 -13.814 1.00 83.88 655 ILE A N 1
ATOM 5080 C CA . ILE A 1 655 ? -10.003 6.023 -15.246 1.00 83.88 655 ILE A CA 1
ATOM 5081 C C . ILE A 1 655 ? -8.690 5.748 -15.993 1.00 83.88 655 ILE A C 1
ATOM 5083 O O . ILE A 1 655 ? -8.708 5.228 -17.107 1.00 83.88 655 ILE A O 1
ATOM 5087 N N . SER A 1 656 ? -7.549 6.086 -15.388 1.00 81.69 656 SER A N 1
ATOM 5088 C CA . SER A 1 656 ? -6.232 5.865 -15.998 1.00 81.69 656 SER A CA 1
ATOM 5089 C C . SER A 1 656 ? -5.819 4.393 -16.016 1.00 81.69 656 SER A C 1
ATOM 5091 O O . SER A 1 656 ? -5.159 3.990 -16.968 1.00 81.69 656 SER A O 1
ATOM 5093 N N . LEU A 1 657 ? -6.270 3.575 -15.056 1.00 79.56 657 LEU A N 1
ATOM 5094 C CA . LEU A 1 657 ? -6.133 2.118 -15.117 1.00 79.56 657 LEU A CA 1
ATOM 5095 C C . LEU A 1 657 ? -6.885 1.544 -16.325 1.00 79.56 657 LEU A C 1
ATOM 5097 O O . LEU A 1 657 ? -6.300 0.805 -17.111 1.00 79.56 657 LEU A O 1
ATOM 5101 N N . CYS A 1 658 ? -8.150 1.935 -16.525 1.00 77.00 658 CYS A N 1
ATOM 5102 C CA . CYS A 1 658 ? -8.918 1.519 -17.702 1.00 77.00 658 CYS A CA 1
ATOM 5103 C C . CYS A 1 658 ? -8.239 1.961 -19.011 1.00 77.00 658 CYS A C 1
ATOM 5105 O O . CYS A 1 658 ? -8.127 1.166 -19.940 1.00 77.00 658 CYS A O 1
ATOM 5107 N N . ALA A 1 659 ? -7.738 3.200 -19.075 1.00 77.50 659 ALA A N 1
ATOM 5108 C CA . ALA A 1 659 ? -7.022 3.705 -20.248 1.00 77.50 659 ALA A CA 1
ATOM 5109 C C . ALA A 1 659 ? -5.703 2.953 -20.520 1.00 77.50 659 ALA A C 1
ATOM 5111 O O . ALA A 1 659 ? -5.395 2.677 -21.676 1.00 77.50 659 ALA A O 1
ATOM 5112 N N . ALA A 1 660 ? -4.946 2.585 -19.479 1.00 74.88 660 ALA A N 1
ATOM 5113 C CA . ALA A 1 660 ? -3.722 1.795 -19.618 1.00 74.88 660 ALA A CA 1
ATOM 5114 C C . ALA A 1 660 ? -4.012 0.373 -20.134 1.00 74.88 660 ALA A C 1
ATOM 5116 O O . ALA A 1 660 ? -3.359 -0.085 -21.067 1.00 74.88 660 ALA A O 1
ATOM 5117 N N . ILE A 1 661 ? -5.049 -0.291 -19.605 1.00 73.62 661 ILE A N 1
ATOM 5118 C CA . ILE A 1 661 ? -5.473 -1.624 -20.069 1.00 73.62 661 ILE A CA 1
ATOM 5119 C C . ILE A 1 661 ? -5.851 -1.593 -21.559 1.00 73.62 661 ILE A C 1
ATOM 5121 O O . ILE A 1 661 ? -5.387 -2.437 -22.321 1.00 73.62 661 ILE A O 1
ATOM 5125 N N . ILE A 1 662 ? -6.635 -0.597 -21.992 1.00 79.50 662 ILE A N 1
ATOM 5126 C CA . ILE A 1 662 ? -7.053 -0.439 -23.399 1.00 79.50 662 ILE A CA 1
ATOM 5127 C C . ILE A 1 662 ? -5.859 -0.139 -24.326 1.00 79.50 662 ILE A C 1
ATOM 5129 O O . ILE A 1 662 ? -5.875 -0.525 -25.490 1.00 79.50 662 ILE A O 1
ATOM 5133 N N . SER A 1 663 ? -4.817 0.532 -23.826 1.00 72.25 663 SER A N 1
ATOM 5134 C CA . SER A 1 663 ? -3.682 1.004 -24.631 1.00 72.25 663 SER A CA 1
ATOM 5135 C C . SER A 1 663 ? -2.576 -0.038 -24.881 1.00 72.25 663 SER A C 1
ATOM 5137 O O . SER A 1 663 ? -1.577 0.320 -25.506 1.00 72.25 663 SER A O 1
ATOM 5139 N N . GLY A 1 664 ? -2.719 -1.286 -24.413 1.00 59.88 664 GLY A N 1
ATOM 5140 C CA . GLY A 1 664 ? -1.750 -2.368 -24.670 1.00 59.88 664 GLY A CA 1
ATOM 5141 C C . GLY A 1 664 ? -1.256 -3.156 -23.448 1.00 59.88 664 GLY A C 1
ATOM 5142 O O . GLY A 1 664 ? -0.346 -3.968 -23.593 1.00 59.88 664 GLY A O 1
ATOM 5143 N N . GLY A 1 665 ? -1.842 -2.955 -22.262 1.00 57.09 665 GLY A N 1
ATOM 5144 C CA . GLY A 1 665 ? -1.423 -3.606 -21.011 1.00 57.09 665 GLY A CA 1
ATOM 5145 C C . GLY A 1 665 ? -0.587 -2.687 -20.113 1.00 57.09 665 GLY A C 1
ATOM 5146 O O . GLY A 1 665 ? -0.375 -1.531 -20.449 1.00 57.09 665 GLY A O 1
ATOM 5147 N N . MET A 1 666 ? -0.152 -3.175 -18.943 1.00 60.28 666 MET A N 1
ATOM 5148 C CA . MET A 1 666 ? 0.735 -2.408 -18.051 1.00 60.28 666 MET A CA 1
ATOM 5149 C C . MET A 1 666 ? 2.199 -2.788 -18.274 1.00 60.28 666 MET A C 1
ATOM 5151 O O . MET A 1 666 ? 2.661 -3.808 -17.756 1.00 60.28 666 MET A O 1
ATOM 5155 N N . LYS A 1 667 ? 2.946 -1.938 -18.979 1.00 61.09 667 LYS A N 1
ATOM 5156 C CA . LYS A 1 667 ? 4.406 -1.942 -18.950 1.00 61.09 667 LYS A CA 1
ATOM 5157 C C . LYS A 1 667 ? 4.884 -1.295 -17.640 1.00 61.09 667 LYS A C 1
ATOM 5159 O O . LYS A 1 667 ? 4.364 -0.277 -17.188 1.00 61.09 667 LYS A O 1
ATOM 5164 N N . TYR A 1 668 ? 5.873 -1.901 -16.993 1.00 59.69 668 TYR A N 1
ATOM 5165 C CA . TYR A 1 668 ? 6.562 -1.287 -15.854 1.00 59.69 668 TYR A CA 1
ATOM 5166 C C . TYR A 1 668 ? 7.803 -0.520 -16.348 1.00 59.69 668 TYR A C 1
ATOM 5168 O O . TYR A 1 668 ? 8.331 -0.873 -17.403 1.00 59.69 668 TYR A O 1
ATOM 5176 N N . PRO A 1 669 ? 8.263 0.531 -15.636 1.00 62.50 669 PRO A N 1
ATOM 5177 C CA . PRO A 1 669 ? 9.502 1.237 -15.975 1.00 62.50 669 PRO A CA 1
ATOM 5178 C C . PRO A 1 669 ? 10.677 0.267 -16.107 1.00 62.50 669 PRO A C 1
ATOM 5180 O O . PRO A 1 669 ? 10.867 -0.600 -15.252 1.00 62.50 669 PRO A O 1
ATOM 5183 N N . ASP A 1 670 ? 11.458 0.434 -17.174 1.00 57.12 670 ASP A N 1
ATOM 5184 C CA . ASP A 1 670 ? 12.540 -0.488 -17.511 1.00 57.12 670 ASP A CA 1
ATOM 5185 C C . ASP A 1 670 ? 13.651 -0.425 -16.438 1.00 57.12 670 ASP A C 1
ATOM 5187 O O . ASP A 1 670 ? 14.141 0.656 -16.075 1.00 57.12 670 ASP A O 1
ATOM 5191 N N . CYS A 1 671 ? 14.032 -1.594 -15.906 1.00 46.47 671 CYS A N 1
ATOM 5192 C CA . CYS A 1 671 ? 15.010 -1.729 -14.822 1.00 46.47 671 CYS A CA 1
ATOM 5193 C C . CYS A 1 671 ? 16.351 -1.050 -15.171 1.00 46.47 671 CYS A C 1
ATOM 5195 O O . CYS A 1 671 ? 16.927 -1.303 -16.224 1.00 46.47 671 CYS A O 1
ATOM 5197 N N . GLY A 1 672 ? 16.873 -0.226 -14.254 1.00 54.41 672 GLY A N 1
ATOM 5198 C CA . GLY A 1 672 ? 18.164 0.469 -14.395 1.00 54.41 672 GLY A CA 1
ATOM 5199 C C . GLY A 1 672 ? 18.076 1.952 -14.779 1.00 54.41 672 GLY A C 1
ATOM 5200 O O . GLY A 1 672 ? 19.085 2.650 -14.717 1.00 54.41 672 GLY A O 1
ATOM 5201 N N . THR A 1 673 ? 16.889 2.466 -15.115 1.00 59.50 673 THR A N 1
ATOM 5202 C CA . THR A 1 673 ? 16.676 3.897 -15.402 1.00 59.50 673 THR A CA 1
ATOM 5203 C C . THR A 1 673 ? 16.200 4.684 -14.173 1.00 59.50 673 THR A C 1
ATOM 5205 O O . THR A 1 673 ? 15.554 4.149 -13.269 1.00 59.50 673 THR A O 1
ATOM 5208 N N . TYR A 1 674 ? 16.461 5.997 -14.147 1.00 77.38 674 TYR A N 1
ATOM 5209 C CA . TYR A 1 674 ? 15.951 6.906 -13.106 1.00 77.38 674 TYR A CA 1
ATOM 5210 C C . TYR A 1 674 ? 14.431 7.176 -13.214 1.00 77.38 674 TYR A C 1
ATOM 5212 O O . TYR A 1 674 ? 13.871 7.919 -12.405 1.00 77.38 674 TYR A O 1
ATOM 5220 N N . ASP A 1 675 ? 13.730 6.547 -14.161 1.00 78.12 675 ASP A N 1
ATOM 5221 C CA . ASP A 1 675 ? 12.317 6.788 -14.466 1.00 78.12 675 ASP A CA 1
ATOM 5222 C C . ASP A 1 675 ? 11.390 6.502 -13.282 1.00 78.12 675 ASP A C 1
ATOM 5224 O O . ASP A 1 675 ? 10.494 7.298 -12.993 1.00 78.12 675 ASP A O 1
ATOM 5228 N N . THR A 1 676 ? 11.641 5.430 -12.524 1.00 77.44 676 THR A N 1
ATOM 5229 C CA . THR A 1 676 ? 10.898 5.128 -11.288 1.00 77.44 676 THR A CA 1
ATOM 5230 C C . THR A 1 676 ? 11.028 6.261 -10.264 1.00 77.44 676 THR A C 1
ATOM 5232 O O . THR A 1 676 ? 10.036 6.663 -9.649 1.00 77.44 676 THR A O 1
ATOM 5235 N N . PHE A 1 677 ? 12.224 6.842 -10.123 1.00 82.31 677 PHE A N 1
ATOM 5236 C CA . PHE A 1 677 ? 12.451 7.999 -9.256 1.00 82.31 677 PHE A CA 1
ATOM 5237 C C . PHE A 1 677 ? 11.724 9.244 -9.786 1.00 82.31 677 PHE A C 1
ATOM 5239 O O . PHE A 1 677 ? 11.027 9.912 -9.019 1.00 82.31 677 PHE A O 1
ATOM 5246 N N . TYR A 1 678 ? 11.794 9.524 -11.093 1.00 86.94 678 TYR A N 1
ATOM 5247 C CA . TYR A 1 678 ? 11.078 10.644 -11.712 1.00 86.94 678 TYR A CA 1
ATOM 5248 C C . TYR A 1 678 ? 9.552 10.534 -11.545 1.00 86.94 678 TYR A C 1
ATOM 5250 O O . TYR A 1 678 ? 8.892 11.538 -11.265 1.00 86.94 678 TYR A O 1
ATOM 5258 N N . ILE A 1 679 ? 8.984 9.326 -11.642 1.00 85.00 679 ILE A N 1
ATOM 5259 C CA . ILE A 1 679 ? 7.552 9.064 -11.432 1.00 85.00 679 ILE A CA 1
ATOM 5260 C C . ILE A 1 679 ? 7.150 9.315 -9.972 1.00 85.00 679 ILE A C 1
ATOM 5262 O O . ILE A 1 679 ? 6.185 10.047 -9.727 1.00 85.00 679 ILE A O 1
ATOM 5266 N N . ILE A 1 680 ? 7.895 8.770 -9.003 1.00 83.50 680 ILE A N 1
ATOM 5267 C CA . ILE A 1 680 ? 7.618 8.947 -7.565 1.00 83.50 680 ILE A CA 1
ATOM 5268 C C . ILE A 1 680 ? 7.762 10.423 -7.163 1.00 83.50 680 ILE A C 1
ATOM 5270 O O . ILE A 1 680 ? 6.856 10.987 -6.540 1.00 83.50 680 ILE A O 1
ATOM 5274 N N . ALA A 1 681 ? 8.845 11.084 -7.582 1.00 85.00 681 ALA A N 1
ATOM 5275 C CA . ALA A 1 681 ? 9.066 12.507 -7.337 1.00 85.00 681 ALA A CA 1
ATOM 5276 C C . ALA A 1 681 ? 7.937 13.366 -7.937 1.00 85.00 681 ALA A C 1
ATOM 5278 O O . ALA A 1 681 ? 7.395 14.245 -7.266 1.00 85.00 681 ALA A O 1
ATOM 5279 N N . ASN A 1 682 ? 7.500 13.079 -9.166 1.00 91.44 682 ASN A N 1
ATOM 5280 C CA . ASN A 1 682 ? 6.398 13.795 -9.812 1.00 91.44 682 ASN A CA 1
ATOM 5281 C C . ASN A 1 682 ? 5.014 13.509 -9.187 1.00 91.44 682 ASN A C 1
ATOM 5283 O O . ASN A 1 682 ? 4.125 14.369 -9.243 1.00 91.44 682 ASN A O 1
ATOM 5287 N N . ALA A 1 683 ? 4.809 12.341 -8.570 1.00 87.69 683 ALA A N 1
ATOM 5288 C CA . ALA A 1 683 ? 3.613 12.060 -7.777 1.00 87.69 683 ALA A CA 1
ATOM 5289 C C . ALA A 1 683 ? 3.577 12.911 -6.498 1.00 87.69 683 ALA A C 1
ATOM 5291 O O . ALA A 1 683 ? 2.569 13.564 -6.223 1.00 87.69 683 ALA A O 1
ATOM 5292 N N . PHE A 1 684 ? 4.695 12.988 -5.770 1.00 87.12 684 PHE A N 1
ATOM 5293 C CA . PHE A 1 684 ? 4.819 13.800 -4.556 1.00 87.12 684 PHE A CA 1
ATOM 5294 C C . PHE A 1 684 ? 4.719 15.310 -4.842 1.00 87.12 684 PHE A C 1
ATOM 5296 O O . PHE A 1 684 ? 3.881 16.005 -4.261 1.00 87.12 684 PHE A O 1
ATOM 5303 N N . LEU A 1 685 ? 5.497 15.816 -5.807 1.00 88.94 685 LEU A N 1
ATOM 5304 C CA . LEU A 1 685 ? 5.430 17.211 -6.260 1.00 88.94 685 LEU A CA 1
ATOM 5305 C C . LEU A 1 685 ? 4.037 17.550 -6.814 1.00 88.94 685 LEU A C 1
ATOM 5307 O O . LEU A 1 685 ? 3.493 18.614 -6.520 1.00 88.94 685 LEU A O 1
ATOM 5311 N N . GLY A 1 686 ? 3.428 16.627 -7.568 1.00 89.25 686 GLY A N 1
ATOM 5312 C CA . GLY A 1 686 ? 2.066 16.755 -8.088 1.00 89.25 686 GLY A CA 1
ATOM 5313 C C . GLY A 1 686 ? 1.009 16.862 -6.990 1.00 89.25 686 GLY A C 1
ATOM 5314 O O . GLY A 1 686 ? 0.125 17.713 -7.083 1.00 89.25 686 GLY A O 1
ATOM 5315 N N . TYR A 1 687 ? 1.123 16.062 -5.926 1.00 90.94 687 TYR A N 1
ATOM 5316 C CA . TYR A 1 687 ? 0.231 16.123 -4.769 1.00 90.94 687 TYR A CA 1
ATOM 5317 C C . TYR A 1 687 ? 0.277 17.497 -4.081 1.00 90.94 687 TYR A C 1
ATOM 5319 O O . TYR A 1 687 ? -0.762 18.144 -3.914 1.00 90.94 687 TYR A O 1
ATOM 5327 N N . ILE A 1 688 ? 1.481 17.976 -3.749 1.00 89.00 688 ILE A N 1
ATOM 5328 C CA . ILE A 1 688 ? 1.690 19.275 -3.092 1.00 89.00 688 ILE A CA 1
ATOM 5329 C C . ILE A 1 688 ? 1.211 20.421 -3.993 1.00 89.00 688 ILE A C 1
ATOM 5331 O O . ILE A 1 688 ? 0.447 21.287 -3.555 1.00 89.00 688 ILE A O 1
ATOM 5335 N N . ALA A 1 689 ? 1.576 20.401 -5.277 1.00 91.50 689 ALA A N 1
ATOM 5336 C CA . ALA A 1 689 ? 1.148 21.420 -6.228 1.00 91.50 689 ALA A CA 1
ATOM 5337 C C . ALA A 1 689 ? -0.378 21.451 -6.407 1.00 91.50 689 ALA A C 1
ATOM 5339 O O . ALA A 1 689 ? -0.971 22.526 -6.519 1.00 91.50 689 ALA A O 1
ATOM 5340 N N . GLN A 1 690 ? -1.039 20.289 -6.386 1.00 92.12 690 GLN A N 1
ATOM 5341 C CA . GLN A 1 690 ? -2.492 20.206 -6.482 1.00 92.12 690 GLN A CA 1
ATOM 5342 C C . GLN A 1 690 ? -3.182 20.740 -5.217 1.00 92.12 690 GLN A C 1
ATOM 5344 O O . GLN A 1 690 ? -4.223 21.393 -5.337 1.00 92.12 690 GLN A O 1
ATOM 5349 N N . LEU A 1 691 ? -2.611 20.539 -4.023 1.00 90.56 691 LEU A N 1
ATOM 5350 C CA . LEU A 1 691 ? -3.090 21.171 -2.786 1.00 90.56 691 LEU A CA 1
ATOM 5351 C C . LEU A 1 691 ? -2.984 22.700 -2.863 1.00 90.56 691 LEU A C 1
ATOM 5353 O O . LEU A 1 691 ? -3.986 23.382 -2.634 1.00 90.56 691 LEU A O 1
ATOM 5357 N N . PHE A 1 692 ? -1.823 23.242 -3.246 1.00 93.06 692 PHE A N 1
ATOM 5358 C CA . PHE A 1 692 ? -1.624 24.690 -3.378 1.00 93.06 692 PHE A CA 1
ATOM 5359 C C . PHE A 1 692 ? -2.490 25.307 -4.481 1.00 93.06 692 PHE A C 1
ATOM 5361 O O . PHE A 1 692 ? -3.153 26.311 -4.233 1.00 93.06 692 PHE A O 1
ATOM 5368 N N . SER A 1 693 ? -2.601 24.678 -5.656 1.00 91.25 693 SER A N 1
ATOM 5369 C CA . SER A 1 693 ? -3.482 25.165 -6.726 1.00 91.25 693 SER A CA 1
ATOM 5370 C C . SER A 1 693 ? -4.952 25.161 -6.301 1.00 91.25 693 SER A C 1
ATOM 5372 O O . SER A 1 693 ? -5.687 26.091 -6.630 1.00 91.25 693 SER A O 1
ATOM 5374 N N . THR A 1 694 ? -5.389 24.149 -5.545 1.00 90.81 694 THR A N 1
ATOM 5375 C CA . THR A 1 694 ? -6.760 24.088 -5.016 1.00 90.81 694 THR A CA 1
ATOM 5376 C C . THR A 1 694 ? -6.967 25.131 -3.910 1.00 90.81 694 THR A C 1
ATOM 5378 O O . THR A 1 694 ? -8.041 25.725 -3.840 1.00 90.81 694 THR A O 1
ATOM 5381 N N . LYS A 1 695 ? -5.949 25.418 -3.079 1.00 89.38 695 LYS A N 1
ATOM 5382 C CA . LYS A 1 695 ? -5.979 26.499 -2.075 1.00 89.38 695 LYS A CA 1
ATOM 5383 C C . LYS A 1 695 ? -6.056 27.888 -2.704 1.00 89.38 695 LYS A C 1
ATOM 5385 O O . LYS A 1 695 ? -6.920 28.669 -2.309 1.00 89.38 695 LYS A O 1
ATOM 5390 N N . ALA A 1 696 ? -5.235 28.160 -3.716 1.00 90.75 696 ALA A N 1
ATOM 5391 C CA . ALA A 1 696 ? -5.271 29.399 -4.488 1.00 90.75 696 ALA A CA 1
ATOM 5392 C C . ALA A 1 696 ? -6.679 29.676 -5.045 1.00 90.75 696 ALA A C 1
ATOM 5394 O O . ALA A 1 696 ? -7.210 30.766 -4.857 1.00 90.75 696 ALA A O 1
ATOM 5395 N N . LEU A 1 697 ? -7.336 28.660 -5.620 1.00 90.38 697 LEU A N 1
ATOM 5396 C CA . LEU A 1 697 ? -8.702 28.772 -6.152 1.00 90.38 697 LEU A CA 1
ATOM 5397 C C . LEU A 1 697 ? -9.801 28.956 -5.087 1.00 90.38 697 LEU A C 1
ATOM 5399 O O . LEU A 1 697 ? -10.903 29.379 -5.438 1.00 90.38 697 LEU A O 1
ATOM 5403 N N . GLN A 1 698 ? -9.552 28.689 -3.797 1.00 88.81 698 GLN A N 1
ATOM 5404 C CA . GLN A 1 698 ? -10.497 29.098 -2.742 1.00 88.81 698 GLN A CA 1
ATOM 5405 C C . GLN A 1 698 ? -10.360 30.597 -2.447 1.00 88.81 698 GLN A C 1
ATOM 5407 O O . GLN A 1 698 ? -11.358 31.301 -2.299 1.00 88.81 698 GLN A O 1
ATOM 5412 N N . LEU A 1 699 ? -9.116 31.076 -2.382 1.00 86.88 699 LEU A N 1
ATOM 5413 C CA . LEU A 1 699 ? -8.769 32.429 -1.951 1.00 86.88 699 LEU A CA 1
ATOM 5414 C C . LEU A 1 699 ? -8.984 33.486 -3.046 1.00 86.88 699 LEU A C 1
ATOM 5416 O O . LEU A 1 699 ? -9.308 34.625 -2.725 1.00 86.88 699 LEU A O 1
ATOM 5420 N N . GLU A 1 700 ? -8.849 33.111 -4.321 1.00 87.50 700 GLU A N 1
ATOM 5421 C CA . GLU A 1 700 ? -8.810 34.037 -5.460 1.00 87.50 700 GLU A CA 1
ATOM 5422 C C . GLU A 1 700 ? -9.732 33.653 -6.626 1.00 87.50 700 GLU A C 1
ATOM 5424 O O . GLU A 1 700 ? -10.110 32.492 -6.794 1.00 87.50 700 GLU A O 1
ATOM 5429 N N . LYS A 1 701 ? -10.085 34.654 -7.451 1.00 86.31 701 LYS A N 1
ATOM 5430 C CA . LYS A 1 701 ? -10.852 34.474 -8.700 1.00 86.31 701 LYS A CA 1
ATOM 5431 C C . LYS A 1 701 ? -10.155 33.488 -9.644 1.00 86.31 701 LYS A C 1
ATOM 5433 O O . LYS A 1 701 ? -8.928 33.496 -9.770 1.00 86.31 701 LYS A O 1
ATOM 5438 N N . ALA A 1 702 ? -10.944 32.691 -10.364 1.00 87.94 702 ALA A N 1
ATOM 5439 C CA . ALA A 1 702 ? -10.424 31.615 -11.212 1.00 87.94 702 ALA A CA 1
ATOM 5440 C C . ALA A 1 702 ? -9.512 32.133 -12.341 1.00 87.94 702 ALA A C 1
ATOM 5442 O O . ALA A 1 702 ? -8.446 31.566 -12.581 1.00 87.94 702 ALA A O 1
ATOM 5443 N N . SER A 1 703 ? -9.897 33.241 -12.984 1.00 84.50 703 SER A N 1
ATOM 5444 C CA . SER A 1 703 ? -9.119 33.889 -14.049 1.00 84.50 703 SER A CA 1
ATOM 5445 C C . SER A 1 703 ? -7.757 34.396 -13.565 1.00 84.50 703 SER A C 1
ATOM 5447 O O . SER A 1 703 ? -6.748 34.155 -14.220 1.00 84.50 703 SER A O 1
ATOM 5449 N N . VAL A 1 704 ? -7.704 35.029 -12.388 1.00 85.25 704 VAL A N 1
ATOM 5450 C CA . VAL A 1 704 ? -6.462 35.559 -11.796 1.00 85.25 704 VAL A CA 1
ATOM 5451 C C . VAL A 1 704 ? -5.495 34.422 -11.458 1.00 85.25 704 VAL A C 1
ATOM 5453 O O . VAL A 1 704 ? -4.324 34.488 -11.819 1.00 85.25 704 VAL A O 1
ATOM 5456 N N . VAL A 1 705 ? -5.979 33.342 -10.833 1.00 89.06 705 VAL A N 1
ATOM 5457 C CA . VAL A 1 705 ? -5.143 32.168 -10.512 1.00 89.06 705 VAL A CA 1
ATOM 5458 C C . VAL A 1 705 ? -4.638 31.469 -11.777 1.00 89.06 705 VAL A C 1
ATOM 5460 O O . VAL A 1 705 ? -3.497 31.009 -11.803 1.00 89.06 705 VAL A O 1
ATOM 5463 N N . ALA A 1 706 ? -5.456 31.390 -12.831 1.00 88.25 706 ALA A N 1
ATOM 5464 C CA . ALA A 1 706 ? -5.033 30.823 -14.107 1.00 88.25 706 ALA A CA 1
ATOM 5465 C C . ALA A 1 706 ? -3.940 31.676 -14.777 1.00 88.25 706 ALA A C 1
ATOM 5467 O O . ALA A 1 706 ? -2.928 31.122 -15.201 1.00 88.25 706 ALA A O 1
ATOM 5468 N N . LEU A 1 707 ? -4.098 33.005 -14.802 1.00 85.19 707 LEU A N 1
ATOM 5469 C CA . LEU A 1 707 ? -3.095 33.926 -15.345 1.00 85.19 707 LEU A CA 1
ATOM 5470 C C . LEU A 1 707 ? -1.772 33.853 -14.567 1.00 85.19 707 LEU A C 1
ATOM 5472 O O . LEU A 1 707 ? -0.736 33.649 -15.189 1.00 85.19 707 LEU A O 1
ATOM 5476 N N . VAL A 1 708 ? -1.792 33.881 -13.228 1.00 86.81 708 VAL A N 1
ATOM 5477 C CA . VAL A 1 708 ? -0.573 33.770 -12.391 1.00 86.81 708 VAL A CA 1
ATOM 5478 C C . VAL A 1 708 ? 0.201 32.469 -12.649 1.00 86.81 708 VAL A C 1
ATOM 5480 O O . VAL A 1 708 ? 1.430 32.432 -12.572 1.00 86.81 708 VAL A O 1
ATOM 5483 N N . ARG A 1 709 ? -0.489 31.380 -13.011 1.00 89.00 709 ARG A N 1
ATOM 5484 C CA . ARG A 1 709 ? 0.169 30.112 -13.360 1.00 89.00 709 ARG A CA 1
ATOM 5485 C C . ARG A 1 709 ? 0.930 30.156 -14.693 1.00 89.00 709 ARG A C 1
ATOM 5487 O O . ARG A 1 709 ? 1.775 29.289 -14.900 1.00 89.00 709 ARG A O 1
ATOM 5494 N N . THR A 1 710 ? 0.735 31.163 -15.549 1.00 87.69 710 THR A N 1
ATOM 5495 C CA . THR A 1 710 ? 1.506 31.316 -16.802 1.00 87.69 710 THR A CA 1
ATOM 5496 C C . THR A 1 71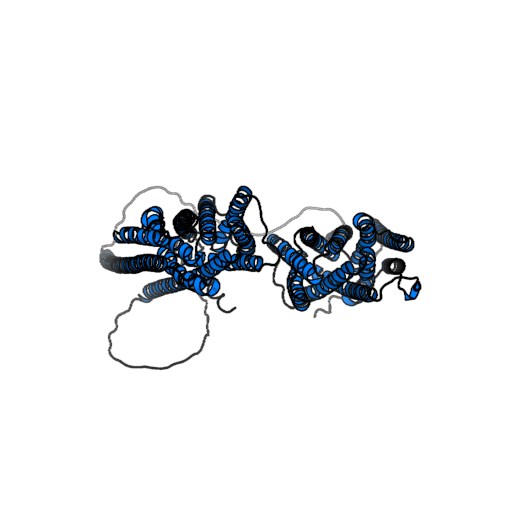0 ? 3.000 31.575 -16.571 1.00 87.69 710 THR A C 1
ATOM 5498 O O . THR A 1 710 ? 3.799 31.266 -17.450 1.00 87.69 710 THR A O 1
ATOM 5501 N N . VAL A 1 711 ? 3.417 31.997 -15.366 1.00 85.94 711 VAL A N 1
ATOM 5502 C CA . VAL A 1 711 ? 4.838 32.040 -14.942 1.00 85.94 711 VAL A CA 1
ATOM 5503 C C . VAL A 1 711 ? 5.543 30.684 -15.132 1.00 85.94 711 VAL A C 1
ATOM 5505 O O . VAL A 1 711 ? 6.747 30.633 -15.377 1.00 85.94 711 VAL A O 1
ATOM 5508 N N . GLY A 1 712 ? 4.793 29.575 -15.115 1.00 86.56 712 GLY A N 1
ATOM 5509 C CA . GLY A 1 712 ? 5.316 28.238 -15.403 1.00 86.56 712 GLY A CA 1
ATOM 5510 C C . GLY A 1 712 ? 5.872 28.066 -16.823 1.00 86.56 712 GLY A C 1
ATOM 5511 O O . GLY A 1 712 ? 6.664 27.157 -17.043 1.00 86.56 712 GLY A O 1
ATOM 5512 N N . ILE A 1 713 ? 5.514 28.939 -17.775 1.00 87.31 713 ILE A N 1
ATOM 5513 C CA . ILE A 1 713 ? 6.105 28.968 -19.124 1.00 87.31 713 ILE A CA 1
ATOM 5514 C C . ILE A 1 713 ? 7.587 29.349 -19.046 1.00 87.31 713 ILE A C 1
ATOM 5516 O O . ILE A 1 713 ? 8.431 28.612 -19.549 1.00 87.31 713 ILE A O 1
ATOM 5520 N N . ALA A 1 714 ? 7.920 30.454 -18.371 1.00 86.19 714 ALA A N 1
ATOM 5521 C CA . ALA A 1 714 ? 9.305 30.911 -18.234 1.00 86.19 714 ALA A CA 1
ATOM 5522 C C . ALA A 1 714 ? 10.178 29.869 -17.510 1.00 86.19 714 ALA A C 1
ATOM 5524 O O . ALA A 1 714 ? 11.301 29.593 -17.925 1.00 86.19 714 ALA A O 1
ATOM 5525 N N . ILE A 1 715 ? 9.622 29.221 -16.480 1.00 88.62 715 ILE A N 1
ATOM 5526 C CA . ILE A 1 715 ? 10.291 28.129 -15.761 1.00 88.62 715 ILE A CA 1
ATOM 5527 C C . ILE A 1 715 ? 10.485 26.908 -16.672 1.00 88.62 715 ILE A C 1
ATOM 5529 O O . ILE A 1 715 ? 11.549 26.300 -16.643 1.00 88.62 715 ILE A O 1
ATOM 5533 N N . ALA A 1 716 ? 9.501 26.548 -17.502 1.00 88.25 716 ALA A N 1
ATOM 5534 C CA . ALA A 1 716 ? 9.634 25.438 -18.446 1.00 88.25 716 ALA A CA 1
ATOM 5535 C C . ALA A 1 716 ? 10.720 25.696 -19.505 1.00 88.25 716 ALA A C 1
ATOM 5537 O O . ALA A 1 716 ? 11.476 24.779 -19.811 1.00 88.25 716 ALA A O 1
ATOM 5538 N N . PHE A 1 717 ? 10.850 26.931 -20.004 1.00 87.75 717 PHE A N 1
ATOM 5539 C CA . PHE A 1 717 ? 11.948 27.328 -20.893 1.00 87.75 717 PHE A CA 1
ATOM 5540 C C . PHE A 1 717 ? 13.319 27.235 -20.214 1.00 87.75 717 PHE A C 1
ATOM 5542 O O . PHE A 1 717 ? 14.241 26.652 -20.777 1.00 87.75 717 PHE A O 1
ATOM 5549 N N . PHE A 1 718 ? 13.442 27.754 -18.991 1.00 89.06 718 PHE A N 1
ATOM 5550 C CA . PHE A 1 718 ? 14.677 27.684 -18.205 1.00 89.06 718 PHE A CA 1
ATOM 5551 C C . PHE A 1 718 ? 15.095 26.233 -17.907 1.00 89.06 718 PHE A C 1
ATOM 5553 O O . PHE A 1 718 ? 16.249 25.859 -18.103 1.00 89.06 718 PHE A O 1
ATOM 5560 N N . LEU A 1 719 ? 14.140 25.385 -17.507 1.00 89.31 719 LEU A N 1
ATOM 5561 C CA . LEU A 1 719 ? 14.373 23.958 -17.277 1.00 89.31 719 LEU A CA 1
ATOM 5562 C C . LEU A 1 719 ? 14.711 23.200 -18.570 1.00 89.31 719 LEU A C 1
ATOM 5564 O O . LEU A 1 719 ? 15.573 22.328 -18.538 1.00 89.31 719 LEU A O 1
ATOM 5568 N N . GLN A 1 720 ? 14.075 23.529 -19.700 1.00 88.56 720 GLN A N 1
ATOM 5569 C CA . GLN A 1 720 ? 14.403 22.935 -21.000 1.00 88.56 720 GLN A CA 1
ATOM 5570 C C . GLN A 1 720 ? 15.833 23.286 -21.436 1.00 88.56 720 GLN A C 1
ATOM 5572 O O . GLN A 1 720 ? 16.551 22.400 -21.890 1.00 88.56 720 GLN A O 1
ATOM 5577 N N . LEU A 1 721 ? 16.266 24.536 -21.251 1.00 88.25 721 LEU A N 1
ATOM 5578 C CA . LEU A 1 721 ? 17.630 24.951 -21.579 1.00 88.25 721 LEU A CA 1
ATOM 5579 C C . LEU A 1 721 ? 18.672 24.180 -20.749 1.00 88.25 721 LEU A C 1
ATOM 5581 O O . LEU A 1 721 ? 19.618 23.644 -21.313 1.00 88.25 721 LEU A O 1
ATOM 5585 N N . ILE A 1 722 ? 18.476 24.088 -19.428 1.00 89.56 722 ILE A N 1
ATOM 5586 C CA . ILE A 1 722 ? 19.450 23.471 -18.511 1.00 89.56 722 ILE A CA 1
ATOM 5587 C C . ILE A 1 722 ? 19.481 21.942 -18.620 1.00 89.56 722 ILE A C 1
ATOM 5589 O O . ILE A 1 722 ? 20.558 21.360 -18.668 1.00 89.56 722 ILE A O 1
ATOM 5593 N N . PHE A 1 723 ? 18.320 21.280 -18.626 1.00 88.56 723 PHE A N 1
ATOM 5594 C CA . PHE A 1 723 ? 18.251 19.816 -18.512 1.00 88.56 723 PHE A CA 1
ATOM 5595 C C . PHE A 1 723 ? 18.125 19.084 -19.849 1.00 88.56 723 PHE A C 1
ATOM 5597 O O . PHE A 1 723 ? 18.397 17.889 -19.898 1.00 88.56 723 PHE A O 1
ATOM 5604 N N . LEU A 1 724 ? 17.681 19.761 -20.914 1.00 85.25 724 LEU A N 1
ATOM 5605 C CA . LEU A 1 724 ? 17.517 19.153 -22.241 1.00 85.25 724 LEU A CA 1
ATOM 5606 C C . LEU A 1 724 ? 18.482 19.743 -23.283 1.00 85.25 724 LEU A C 1
ATOM 5608 O O . LEU A 1 724 ? 18.547 19.220 -24.389 1.00 85.25 724 LEU A O 1
ATOM 5612 N N . GLY A 1 725 ? 19.210 20.824 -22.971 1.00 81.75 725 GLY A N 1
ATOM 5613 C CA . GLY A 1 725 ? 20.182 21.457 -23.876 1.00 81.75 725 GLY A CA 1
ATOM 5614 C C . GLY A 1 725 ? 19.577 22.158 -25.102 1.00 81.75 725 GLY A C 1
ATOM 5615 O O . GLY A 1 725 ? 20.310 22.681 -25.937 1.00 81.75 725 GLY A O 1
ATOM 5616 N N . ILE A 1 726 ? 18.246 22.191 -25.230 1.00 82.19 726 ILE A N 1
ATOM 5617 C CA . ILE A 1 726 ? 17.551 22.754 -26.395 1.00 82.19 726 ILE A CA 1
ATOM 5618 C C . ILE A 1 726 ? 17.385 24.264 -26.204 1.00 82.19 726 ILE A C 1
ATOM 5620 O O . ILE A 1 726 ? 16.531 24.712 -25.431 1.00 82.19 726 ILE A O 1
ATOM 5624 N N . ALA A 1 727 ? 18.177 25.048 -26.937 1.00 77.62 727 ALA A N 1
ATOM 5625 C CA . ALA A 1 727 ? 18.115 26.506 -26.907 1.00 77.62 727 ALA A CA 1
ATOM 5626 C C . ALA A 1 727 ? 16.773 27.045 -27.459 1.00 77.62 727 ALA A C 1
ATOM 5628 O O . ALA A 1 727 ? 16.346 26.643 -28.544 1.00 77.62 727 ALA A O 1
ATOM 5629 N N . PRO A 1 728 ? 16.090 27.968 -26.753 1.00 77.56 728 PRO A N 1
ATOM 5630 C CA . PRO A 1 728 ? 14.874 28.598 -27.255 1.00 77.56 728 PRO A CA 1
ATOM 5631 C C . PRO A 1 728 ? 15.178 29.649 -28.327 1.00 77.56 728 PRO A C 1
ATOM 5633 O O . PRO A 1 728 ? 16.163 30.380 -28.252 1.00 77.56 728 PRO A O 1
ATOM 5636 N N . THR A 1 729 ? 14.281 29.781 -29.305 1.00 82.25 729 THR A N 1
ATOM 5637 C CA . THR A 1 729 ? 14.417 30.794 -30.363 1.00 82.25 729 THR A CA 1
ATOM 5638 C C . THR A 1 729 ? 14.163 32.216 -29.842 1.00 82.25 729 THR A C 1
ATOM 5640 O O . THR A 1 729 ? 13.396 32.403 -28.895 1.00 82.25 729 THR A O 1
ATOM 5643 N N . GLY A 1 730 ? 14.705 33.239 -30.515 1.00 80.31 730 GLY A N 1
ATOM 5644 C CA . GLY A 1 730 ? 14.497 34.649 -30.140 1.00 80.31 730 GLY A CA 1
ATOM 5645 C C . GLY A 1 730 ? 13.021 35.068 -30.025 1.00 80.31 730 GLY A C 1
ATOM 5646 O O . GLY A 1 730 ? 12.648 35.746 -29.070 1.00 80.31 730 GLY A O 1
ATOM 5647 N N . LEU A 1 731 ? 12.150 34.592 -30.926 1.00 78.62 731 LEU A N 1
ATOM 5648 C CA . LEU A 1 731 ? 10.698 34.833 -30.841 1.00 78.62 731 LEU A CA 1
ATOM 5649 C C . LEU A 1 731 ? 10.056 34.141 -29.625 1.00 78.62 731 LEU A C 1
ATOM 5651 O O . LEU A 1 731 ? 9.195 34.727 -28.968 1.00 78.62 731 LEU A O 1
ATOM 5655 N N . SER A 1 732 ? 10.511 32.932 -29.273 1.00 77.94 732 SER A N 1
ATOM 5656 C CA . SER A 1 732 ? 10.052 32.223 -28.071 1.00 77.94 732 SER A CA 1
ATOM 5657 C C . SER A 1 732 ? 10.450 32.970 -26.789 1.00 77.94 732 SER A C 1
ATOM 5659 O O . SER A 1 732 ? 9.652 33.070 -25.858 1.00 77.94 732 SER A O 1
ATOM 5661 N N . ILE A 1 733 ? 11.655 33.553 -26.760 1.00 81.62 733 ILE A N 1
ATOM 5662 C CA . ILE A 1 733 ? 12.133 34.408 -25.661 1.00 81.62 733 ILE A CA 1
ATOM 5663 C C . ILE A 1 733 ? 11.275 35.680 -25.563 1.00 81.62 733 ILE A C 1
ATOM 5665 O O . ILE A 1 733 ? 10.789 36.007 -24.480 1.00 81.62 733 ILE A O 1
ATOM 5669 N N . GLY A 1 734 ? 11.013 36.357 -26.687 1.00 82.44 734 GLY A N 1
ATOM 5670 C CA . GLY A 1 734 ? 10.148 37.542 -26.736 1.00 82.44 734 GLY A CA 1
ATOM 5671 C C . GLY A 1 734 ? 8.734 37.275 -26.208 1.00 82.44 734 GLY A C 1
ATOM 5672 O O . GLY A 1 734 ? 8.233 38.018 -25.362 1.00 82.44 734 GLY A O 1
ATOM 5673 N N . GLY A 1 735 ? 8.109 36.168 -26.622 1.00 81.38 735 GLY A N 1
ATOM 5674 C CA . GLY A 1 735 ? 6.799 35.767 -26.101 1.00 81.38 735 GLY A CA 1
ATOM 5675 C C . GLY A 1 735 ? 6.818 35.400 -24.610 1.00 81.38 735 GLY A C 1
ATOM 5676 O O . GLY A 1 735 ? 5.872 35.725 -23.890 1.00 81.38 735 GLY A O 1
ATOM 5677 N N . ALA A 1 736 ? 7.902 34.798 -24.103 1.00 80.19 736 ALA A N 1
ATOM 5678 C CA . ALA A 1 736 ? 8.047 34.499 -22.677 1.00 80.19 736 ALA A CA 1
ATOM 5679 C C . ALA A 1 736 ? 8.170 35.780 -21.827 1.00 80.19 736 ALA A C 1
ATOM 5681 O O . ALA A 1 736 ? 7.527 35.885 -20.780 1.00 80.19 736 ALA A O 1
ATOM 5682 N N . ILE A 1 737 ? 8.918 36.784 -22.303 1.00 85.12 737 ILE A N 1
ATOM 5683 C CA . ILE A 1 737 ? 9.007 38.117 -21.679 1.00 85.12 737 ILE A CA 1
ATOM 5684 C C . ILE A 1 737 ? 7.625 38.783 -21.639 1.00 85.12 737 ILE A C 1
ATOM 5686 O O . ILE A 1 737 ? 7.212 39.296 -20.599 1.00 85.12 737 ILE A O 1
ATOM 5690 N N . LEU A 1 738 ? 6.867 38.714 -22.736 1.00 83.31 738 LEU A N 1
ATOM 5691 C CA . LEU A 1 738 ? 5.521 39.283 -22.835 1.00 83.31 738 LEU A CA 1
ATOM 5692 C C . LEU A 1 738 ? 4.534 38.647 -21.827 1.00 83.31 738 LEU A C 1
ATOM 5694 O O . LEU A 1 738 ? 3.736 39.344 -21.194 1.00 83.31 738 LEU A O 1
ATOM 5698 N N . VAL A 1 739 ? 4.632 37.330 -21.608 1.00 79.88 739 VAL A N 1
ATOM 5699 C CA . VAL A 1 739 ? 3.876 36.614 -20.563 1.00 79.88 739 VAL A CA 1
ATOM 5700 C C . VAL A 1 739 ? 4.313 37.032 -19.152 1.00 79.88 739 VAL A C 1
ATOM 5702 O O . VAL A 1 739 ? 3.469 37.184 -18.265 1.00 79.88 739 VAL A O 1
ATOM 5705 N N . LEU A 1 740 ? 5.605 37.260 -18.905 1.00 81.31 740 LEU A N 1
ATOM 5706 C CA . LEU A 1 740 ? 6.077 37.763 -17.608 1.00 81.31 740 LEU A CA 1
ATOM 5707 C C . LEU A 1 740 ? 5.565 39.187 -17.328 1.00 81.31 740 LEU A C 1
ATOM 5709 O O . LEU A 1 740 ? 5.059 39.439 -16.233 1.00 81.31 740 LEU A O 1
ATOM 5713 N N . LEU A 1 741 ? 5.581 40.079 -18.325 1.00 83.75 741 LEU A N 1
ATOM 5714 C CA . LEU A 1 741 ? 5.011 41.430 -18.224 1.00 83.75 741 LEU A CA 1
ATOM 5715 C C . LEU A 1 741 ? 3.516 41.404 -17.863 1.00 83.75 741 LEU A C 1
ATOM 5717 O O . LEU A 1 741 ? 3.078 42.162 -16.996 1.00 83.75 741 LEU A O 1
ATOM 5721 N N . CYS A 1 742 ? 2.739 40.481 -18.440 1.00 79.62 742 CYS A N 1
ATOM 5722 C CA . CYS A 1 742 ? 1.334 40.268 -18.073 1.00 79.62 742 CYS A CA 1
ATOM 5723 C C . CYS A 1 742 ? 1.154 39.985 -16.564 1.00 79.62 742 CYS A C 1
ATOM 5725 O O . CYS A 1 742 ? 0.297 40.583 -15.906 1.00 79.62 742 CYS A O 1
ATOM 5727 N N . ASN A 1 743 ? 2.004 39.135 -15.982 1.00 78.12 743 ASN A N 1
ATOM 5728 C CA . ASN A 1 743 ? 1.951 38.813 -14.553 1.00 78.12 743 ASN A CA 1
ATOM 5729 C C . ASN A 1 743 ? 2.320 40.014 -13.662 1.00 78.12 743 ASN A C 1
ATOM 5731 O O . ASN A 1 743 ? 1.691 40.222 -12.620 1.00 78.12 743 ASN A O 1
ATOM 5735 N N . VAL A 1 744 ? 3.276 40.844 -14.093 1.00 80.81 744 VAL A N 1
ATOM 5736 C CA . VAL A 1 744 ? 3.640 42.097 -13.409 1.00 80.81 744 VAL A CA 1
ATOM 5737 C C . VAL A 1 744 ? 2.463 43.081 -13.394 1.00 80.81 744 VAL A C 1
ATOM 5739 O O . VAL A 1 744 ? 2.139 43.621 -12.337 1.00 80.81 744 VAL A O 1
ATOM 5742 N N . VAL A 1 745 ? 1.746 43.251 -14.513 1.00 80.94 745 VAL A N 1
ATOM 5743 C CA . VAL A 1 745 ? 0.550 44.119 -14.591 1.00 80.94 745 VAL A CA 1
ATOM 5744 C C . VAL A 1 745 ? -0.537 43.683 -13.599 1.00 80.94 745 VAL A C 1
ATOM 5746 O O . VAL A 1 745 ? -1.117 44.523 -12.906 1.00 80.94 745 VAL A O 1
ATOM 5749 N N . ILE A 1 746 ? -0.790 42.375 -13.471 1.00 75.56 746 ILE A N 1
ATOM 5750 C CA . ILE A 1 746 ? -1.767 41.824 -12.514 1.00 75.56 746 ILE A CA 1
ATOM 5751 C C . ILE A 1 746 ? -1.347 42.112 -11.064 1.00 75.56 746 ILE A C 1
ATOM 5753 O O . ILE A 1 746 ? -2.185 42.492 -10.240 1.00 75.56 746 ILE A O 1
ATOM 5757 N N . PHE A 1 747 ? -0.057 41.961 -10.751 1.00 76.12 747 PHE A N 1
ATOM 5758 C CA . PHE A 1 747 ? 0.485 42.244 -9.423 1.00 76.12 747 PHE A CA 1
ATOM 5759 C C . PHE A 1 747 ? 0.369 43.734 -9.064 1.00 76.12 747 PHE A C 1
ATOM 5761 O O . PHE A 1 747 ? -0.142 44.071 -7.994 1.00 76.12 747 PHE A O 1
ATOM 5768 N N . ILE A 1 748 ? 0.753 44.624 -9.987 1.00 80.94 748 ILE A N 1
ATOM 5769 C CA . ILE A 1 748 ? 0.661 46.084 -9.835 1.00 80.94 748 ILE A CA 1
ATOM 5770 C C . ILE A 1 748 ? -0.790 46.516 -9.603 1.00 80.94 748 ILE A C 1
ATOM 5772 O O . ILE A 1 748 ? -1.081 47.173 -8.603 1.00 80.94 748 ILE A O 1
ATOM 5776 N N . LYS A 1 749 ? -1.721 46.099 -10.471 1.00 80.44 749 LYS A N 1
ATOM 5777 C CA . LYS A 1 749 ? -3.163 46.373 -10.337 1.00 80.44 749 LYS A CA 1
ATOM 5778 C C . LYS A 1 749 ? -3.665 46.044 -8.928 1.00 80.44 749 LYS A C 1
ATOM 5780 O O . LYS A 1 749 ? -4.298 46.869 -8.274 1.00 80.44 749 LYS A O 1
ATOM 5785 N N . LYS A 1 750 ? -3.328 44.853 -8.432 1.00 73.62 750 LYS A N 1
ATOM 5786 C CA . LYS A 1 750 ? -3.768 44.376 -7.120 1.00 73.62 750 LYS A CA 1
ATOM 5787 C C . LYS A 1 750 ? -3.110 45.116 -5.951 1.00 73.62 750 LYS A C 1
ATOM 5789 O O . LYS A 1 750 ? -3.745 45.315 -4.914 1.00 73.62 750 LYS A O 1
ATOM 5794 N N . TYR A 1 751 ? -1.860 45.546 -6.108 1.00 77.44 751 TYR A N 1
ATOM 5795 C CA . TYR A 1 751 ? -1.193 46.423 -5.148 1.00 77.44 751 TYR A CA 1
ATOM 5796 C C . TYR A 1 751 ? -1.903 47.787 -5.051 1.00 77.44 751 TYR A C 1
ATOM 5798 O O . TYR A 1 751 ? -2.182 48.256 -3.944 1.00 77.44 751 TYR A O 1
ATOM 5806 N N . TYR A 1 752 ? -2.302 48.373 -6.187 1.00 78.38 752 TYR A N 1
ATOM 5807 C CA . TYR A 1 752 ? -3.126 49.587 -6.221 1.00 78.38 752 TYR A CA 1
ATOM 5808 C C . TYR A 1 752 ? -4.515 49.381 -5.602 1.00 78.38 752 TYR A C 1
ATOM 5810 O O . TYR A 1 752 ? -4.932 50.212 -4.794 1.00 78.38 752 TYR A O 1
ATOM 5818 N N . ASP A 1 753 ? -5.205 48.273 -5.897 1.00 72.31 753 ASP A N 1
ATOM 5819 C CA . ASP A 1 753 ? -6.503 47.946 -5.285 1.00 72.31 753 ASP A CA 1
ATOM 5820 C C . ASP A 1 753 ? -6.394 47.856 -3.747 1.00 72.31 753 ASP A C 1
ATOM 5822 O O . ASP A 1 753 ? -7.229 48.409 -3.025 1.00 72.31 753 ASP A O 1
ATOM 5826 N N . LYS A 1 754 ? -5.315 47.250 -3.223 1.00 70.44 754 LYS A N 1
ATOM 5827 C CA . LYS A 1 754 ? -5.022 47.212 -1.779 1.00 70.44 754 LYS A CA 1
ATOM 5828 C C . LYS A 1 754 ? -4.762 48.613 -1.209 1.00 70.44 754 LYS A C 1
ATOM 5830 O O . LYS A 1 754 ? -5.344 48.963 -0.183 1.00 70.44 754 LYS A O 1
ATOM 5835 N N . LYS A 1 755 ? -3.939 49.439 -1.870 1.00 68.62 755 LYS A N 1
ATOM 5836 C CA . LYS A 1 755 ? -3.648 50.819 -1.428 1.00 68.62 755 LYS A CA 1
ATOM 5837 C C . LYS A 1 755 ? -4.919 51.682 -1.408 1.00 68.62 755 LYS A C 1
ATOM 5839 O O . LYS A 1 755 ? -5.154 52.402 -0.441 1.00 68.62 755 LYS A O 1
ATOM 5844 N N . LYS A 1 756 ? -5.787 51.535 -2.415 1.00 66.94 756 LYS A N 1
ATOM 5845 C CA . LYS A 1 756 ? -7.092 52.212 -2.519 1.00 66.94 756 LYS A CA 1
ATOM 5846 C C . LYS A 1 756 ? -8.105 51.740 -1.467 1.00 66.94 756 LYS A C 1
ATOM 5848 O O . LYS A 1 756 ? -8.970 52.519 -1.078 1.00 66.94 756 LYS A O 1
ATOM 5853 N N . SER A 1 757 ? -7.995 50.496 -0.993 1.00 56.53 757 SER A N 1
ATOM 5854 C CA . SER A 1 757 ? -8.795 49.983 0.127 1.00 56.53 757 SER A CA 1
ATOM 5855 C C . SER A 1 757 ? -8.324 50.508 1.486 1.00 56.53 757 SER A C 1
ATOM 5857 O O . SER A 1 757 ? -9.162 50.715 2.357 1.00 56.53 757 SER A O 1
ATOM 5859 N N . ASN A 1 758 ? -7.017 50.715 1.678 1.00 50.41 758 ASN A N 1
ATOM 5860 C CA . ASN A 1 758 ? -6.467 51.225 2.939 1.00 50.41 758 ASN A CA 1
ATOM 5861 C C . ASN A 1 758 ? -6.599 52.754 3.071 1.00 50.41 758 ASN A C 1
ATOM 5863 O O . ASN A 1 758 ? -6.737 53.255 4.178 1.00 50.41 758 ASN A O 1
ATOM 5867 N N . GLY A 1 759 ? -6.601 53.500 1.962 1.00 44.25 759 GLY A N 1
ATOM 5868 C CA . GLY A 1 759 ? -6.747 54.964 1.957 1.00 44.25 759 GLY A CA 1
ATOM 5869 C C . GLY A 1 759 ? -8.183 55.495 2.092 1.00 44.25 759 GLY A C 1
ATOM 5870 O O . GLY A 1 759 ? -8.425 56.636 1.716 1.00 44.25 759 GLY A O 1
ATOM 5871 N N . LYS A 1 760 ? -9.150 54.680 2.543 1.00 45.62 760 LYS A N 1
ATOM 5872 C CA . LYS A 1 760 ? -10.582 55.048 2.651 1.00 45.62 760 LYS A CA 1
ATOM 5873 C C . LYS A 1 760 ? -11.135 55.104 4.086 1.00 45.62 760 LYS A C 1
ATOM 5875 O O . LYS A 1 760 ? -12.342 55.194 4.279 1.00 45.62 760 LYS A O 1
ATOM 5880 N N . SER A 1 761 ? -10.254 55.094 5.077 1.00 39.59 761 SER A N 1
ATOM 5881 C CA . SER A 1 761 ? -10.536 55.377 6.489 1.00 39.59 761 SER A CA 1
ATOM 5882 C C . SER A 1 761 ? -9.487 56.395 6.943 1.00 39.59 761 SER A C 1
ATOM 5884 O O . SER A 1 761 ? -8.317 56.025 6.981 1.00 39.59 761 SER A O 1
ATOM 5886 N N . THR A 1 762 ? -9.765 57.668 7.228 1.00 30.86 762 THR A N 1
ATOM 5887 C CA . THR A 1 762 ? -10.989 58.442 7.571 1.00 30.86 762 THR A CA 1
ATOM 5888 C C . THR A 1 762 ? -10.825 59.897 7.034 1.00 30.86 762 THR A C 1
ATOM 5890 O O . THR A 1 762 ? -9.846 60.128 6.323 1.00 30.86 762 THR A O 1
ATOM 5893 N N . PRO A 1 763 ? -11.652 60.924 7.360 1.00 38.72 763 PRO A N 1
ATOM 5894 C CA . PRO A 1 763 ? -13.056 60.977 7.800 1.00 38.72 763 PRO A CA 1
ATOM 5895 C C . PRO A 1 763 ? -13.974 61.766 6.818 1.00 38.72 763 PRO A C 1
ATOM 5897 O O . PRO A 1 763 ? -13.509 62.573 6.019 1.00 38.72 763 PRO A O 1
ATOM 5900 N N . HIS A 1 764 ? -15.297 61.631 6.953 1.00 30.52 764 HIS A N 1
ATOM 5901 C CA . HIS A 1 764 ? -16.286 62.627 6.492 1.00 30.52 764 HIS A CA 1
ATOM 5902 C C . HIS A 1 764 ? -17.227 62.886 7.681 1.00 30.52 764 HIS A C 1
ATOM 5904 O O . HIS A 1 764 ? -17.772 61.934 8.225 1.00 30.52 764 HIS A O 1
ATOM 5910 N N . LYS A 1 765 ? -17.309 64.090 8.263 1.00 28.36 765 LYS A N 1
ATOM 5911 C CA . LYS A 1 765 ? -17.956 65.306 7.722 1.00 28.36 765 LYS A CA 1
ATOM 5912 C C . LYS A 1 765 ? -19.365 65.046 7.176 1.00 28.36 765 LYS A C 1
ATOM 5914 O O . LYS A 1 765 ? -19.553 64.906 5.971 1.00 28.36 765 LYS A O 1
ATOM 5919 N N . SER A 1 766 ? -20.305 65.006 8.125 1.00 30.38 766 SER A N 1
ATOM 5920 C CA . SER A 1 766 ? -21.604 65.697 8.101 1.00 30.38 766 SER A CA 1
ATOM 5921 C C . SER A 1 766 ? -22.321 65.809 6.751 1.00 30.38 766 SER A C 1
ATOM 5923 O O . SER A 1 766 ? -22.026 66.713 5.968 1.00 30.38 766 SER A O 1
ATOM 5925 N N . LEU A 1 767 ? -23.371 65.006 6.563 1.00 30.42 767 LEU A N 1
ATOM 5926 C CA . LEU A 1 767 ? -24.536 65.445 5.799 1.00 30.42 767 LEU A CA 1
ATOM 5927 C C . LEU A 1 767 ? -25.817 64.778 6.308 1.00 30.42 767 LEU A C 1
ATOM 5929 O O . LEU A 1 767 ? -25.891 63.580 6.556 1.00 30.42 767 LEU A O 1
ATOM 5933 N N . THR A 1 768 ? -26.787 65.649 6.511 1.00 28.09 768 THR A N 1
ATOM 5934 C CA . THR A 1 768 ? -28.096 65.499 7.132 1.00 28.09 768 THR A CA 1
ATOM 5935 C C . THR A 1 768 ? -29.096 64.603 6.395 1.00 28.09 768 THR A C 1
ATOM 5937 O O . THR A 1 768 ? -29.204 64.653 5.175 1.00 28.09 768 THR A O 1
ATOM 5940 N N . GLN A 1 769 ? -29.963 64.005 7.219 1.00 27.80 769 GLN A N 1
ATOM 5941 C CA . GLN A 1 769 ? -31.361 63.602 6.990 1.00 27.80 769 GLN A CA 1
ATOM 5942 C C . GLN A 1 769 ? -31.726 62.234 6.361 1.00 27.80 769 GLN A C 1
ATOM 5944 O O . GLN A 1 769 ? -31.001 61.703 5.522 1.00 27.80 769 GLN A O 1
ATOM 5949 N N . PRO A 1 770 ? -32.880 61.653 6.783 1.00 38.38 770 PRO A N 1
ATOM 5950 C CA . PRO A 1 770 ? -33.283 60.288 6.449 1.00 38.38 770 PRO A CA 1
ATOM 5951 C C . PRO A 1 770 ? -34.427 60.212 5.420 1.00 38.38 770 PRO A C 1
ATOM 5953 O O . PRO A 1 770 ? -35.353 61.025 5.449 1.00 38.38 770 PRO A O 1
ATOM 5956 N N . LYS A 1 771 ? -34.434 59.159 4.588 1.00 28.89 771 LYS A N 1
ATOM 5957 C CA . LYS A 1 771 ? -35.641 58.507 4.024 1.00 28.89 771 LYS A CA 1
ATOM 5958 C C . LYS A 1 771 ? -35.263 57.251 3.223 1.00 28.89 771 LYS A C 1
ATOM 5960 O O . LYS A 1 771 ? -34.138 57.131 2.757 1.00 28.89 771 LYS A O 1
ATOM 5965 N N . GLN A 1 772 ? -36.238 56.352 3.043 1.00 29.83 772 GLN A N 1
ATOM 5966 C CA . GLN A 1 772 ? -36.172 55.114 2.240 1.00 29.83 772 GLN A CA 1
ATOM 5967 C C . GLN A 1 772 ? -35.370 53.920 2.810 1.00 29.83 772 GLN A C 1
ATOM 5969 O O . GLN A 1 772 ? -34.596 53.284 2.099 1.00 29.83 772 GLN A O 1
ATOM 5974 N N . ILE A 1 773 ? -35.693 53.495 4.040 1.00 30.75 773 ILE A N 1
ATOM 5975 C CA . ILE A 1 773 ? -35.691 52.055 4.395 1.00 30.75 773 ILE A CA 1
ATOM 5976 C C . ILE A 1 773 ? -37.091 51.654 4.893 1.00 30.75 773 ILE A C 1
ATOM 5978 O O . ILE A 1 773 ? -37.299 51.198 6.009 1.00 30.75 773 ILE A O 1
ATOM 5982 N N . THR A 1 774 ? -38.076 51.849 4.020 1.00 30.36 774 THR A N 1
ATOM 5983 C CA . THR A 1 774 ? -39.439 51.309 4.131 1.00 30.36 774 THR A CA 1
ATOM 5984 C C . THR A 1 774 ? -39.847 50.866 2.730 1.00 30.36 774 THR A C 1
ATOM 5986 O O . THR A 1 774 ? -40.333 51.698 1.969 1.00 30.36 774 THR A O 1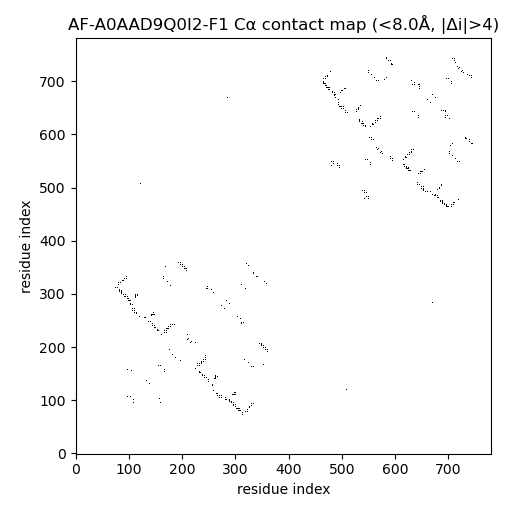
ATOM 5989 N N . ASN A 1 775 ? -39.508 49.621 2.357 1.00 30.31 775 ASN A N 1
ATOM 5990 C CA . ASN A 1 775 ? -40.086 48.866 1.219 1.00 30.31 775 ASN A CA 1
ATOM 5991 C C . ASN A 1 775 ? -39.497 47.446 0.999 1.00 30.31 775 ASN A C 1
ATOM 5993 O O . ASN A 1 775 ? -39.812 46.807 0.001 1.00 30.31 775 ASN A O 1
ATOM 5997 N N . SER A 1 776 ? -38.652 46.917 1.896 1.00 32.62 776 SER A N 1
ATOM 5998 C CA . SER A 1 776 ? -38.066 45.564 1.763 1.00 32.62 776 SER A CA 1
ATOM 5999 C C . SER A 1 776 ? -38.406 44.597 2.907 1.00 32.62 776 SER A C 1
ATOM 6001 O O . SER A 1 776 ? -37.777 43.548 3.017 1.00 32.62 776 SER A O 1
ATOM 6003 N N . LEU A 1 777 ? -39.405 44.923 3.739 1.00 32.41 777 LEU A N 1
ATOM 6004 C CA . LEU A 1 777 ? -39.873 44.072 4.848 1.00 32.41 777 LEU A CA 1
ATOM 6005 C C . LEU A 1 777 ? -41.333 43.587 4.694 1.00 32.41 777 LEU A C 1
ATOM 6007 O O . LEU A 1 777 ? -41.917 43.095 5.651 1.00 32.41 777 LEU A O 1
ATOM 6011 N N . SER A 1 778 ? -41.922 43.722 3.501 1.00 31.98 778 SER A N 1
ATOM 6012 C CA . SER A 1 778 ? -43.321 43.367 3.195 1.00 31.98 778 SER A CA 1
ATOM 6013 C C . SER A 1 778 ? -43.440 42.400 2.005 1.00 31.98 778 SER A C 1
ATOM 6015 O O . SER A 1 778 ? -44.324 42.545 1.166 1.00 31.98 778 SER A O 1
ATOM 6017 N N . LEU A 1 779 ? -42.483 41.474 1.877 1.00 35.50 779 LEU A N 1
ATOM 6018 C CA . LEU A 1 779 ? -42.455 40.431 0.835 1.00 35.50 779 LEU A CA 1
ATOM 6019 C C . LEU A 1 779 ? -41.810 39.129 1.361 1.00 35.50 779 LEU A C 1
ATOM 6021 O O . LEU A 1 779 ? -41.054 38.439 0.676 1.00 35.50 779 LEU A O 1
ATOM 6025 N N . ALA A 1 780 ? -42.077 38.857 2.641 1.00 38.94 780 ALA A N 1
ATOM 6026 C CA . ALA A 1 780 ? -41.857 37.582 3.332 1.00 38.94 780 ALA A CA 1
ATOM 6027 C C . ALA A 1 780 ? -43.072 37.206 4.221 1.00 38.94 780 ALA A C 1
ATOM 6029 O O . ALA A 1 780 ? -42.947 36.431 5.168 1.00 38.94 780 ALA A O 1
ATOM 6030 N N . LEU A 1 781 ? -44.225 37.790 3.881 1.00 32.41 781 LEU A N 1
ATOM 6031 C CA . LEU A 1 781 ? -45.551 37.174 3.847 1.00 32.41 781 LEU A CA 1
ATOM 6032 C C . LEU A 1 781 ? -45.960 37.163 2.362 1.00 32.41 781 LEU A C 1
ATOM 6034 O O . LEU A 1 781 ? -46.694 36.232 1.979 1.00 32.41 781 LEU A O 1
#

InterPro domains:
  IPR000620 EamA domain [PF00892] (79-209)
  IPR000620 EamA domain [PF00892] (230-360)
  IPR000620 EamA domain [PF00892] (465-595)
  IPR000620 EamA domain [PF00892] (616-746)
  IPR037185 Multidrug transporter EmrE superfamily [SSF103481] (111-212)
  IPR037185 Multidrug transporter EmrE superfamily [SSF103481] (497-598)

Organism: Acropora cervicornis (NCBI:txid6130)

Radius of gyration: 39.62 Å; Cα contacts (8 Å, |Δi|>4): 855; chains: 1; bounding box: 80×112×124 Å

Nearest PDB structures (foldseek):
  5oge-assembly4_D  TM=7.754E-01  e=9.510E-06  Saccharomyces cerevisiae S288C
  5oge-assembly3_H-2  TM=7.245E-01  e=3.009E-06  Saccharomyces cerevisiae S288C
  6i1r-assembly1_B  TM=6.441E-01  e=3.851E-06  Zea mays
  6i1r-assembly1_A  TM=6.441E-01  e=4.356E-06  Zea mays
  5ogk-assembly1_B  TM=7.249E-01  e=8.058E-05  Saccharomyces cerevisiae S288C

Solvent-accessible surface area (backbone atoms only — not comparable to full-atom values): 43262 Å² total; per-residue (Å²): 146,87,81,72,68,86,69,63,68,68,78,73,74,86,78,76,83,95,74,88,84,80,91,79,91,83,86,85,89,84,88,81,82,90,86,80,88,83,84,90,79,89,81,91,87,88,82,89,80,91,83,92,73,89,77,74,85,66,60,64,63,57,53,51,50,53,51,56,51,51,54,53,52,54,41,36,55,55,12,52,52,27,15,45,52,16,20,51,35,45,32,54,26,51,50,28,58,50,67,24,70,72,39,56,51,41,50,56,48,19,56,25,22,41,51,28,24,65,61,28,49,60,55,27,54,75,71,67,54,80,88,78,62,62,67,80,60,39,51,52,48,49,53,34,9,55,40,36,37,52,17,49,49,29,38,45,42,10,30,65,73,41,56,61,35,63,36,41,44,44,34,56,49,17,43,55,46,30,52,56,49,31,28,76,76,70,67,44,85,80,50,75,65,59,55,51,35,45,55,50,30,50,54,16,45,48,46,52,42,56,48,56,93,79,69,52,84,92,65,94,81,80,76,72,51,53,56,36,44,50,35,13,46,54,14,8,48,29,40,15,54,25,48,52,44,46,42,68,43,36,85,77,48,61,61,50,54,60,54,26,45,30,16,49,51,22,24,54,56,26,45,53,50,18,54,76,73,78,46,88,67,73,64,63,85,93,54,70,37,63,57,28,49,53,49,27,16,55,37,44,41,54,18,51,51,29,43,47,47,10,35,51,54,27,58,57,66,59,40,42,50,51,29,42,58,27,38,61,50,22,44,54,50,32,42,72,78,64,66,56,75,80,51,72,50,42,53,52,13,44,52,42,38,49,51,34,49,51,54,53,47,57,50,54,51,50,56,48,53,56,55,50,52,57,45,52,60,49,55,51,50,48,51,54,51,52,51,54,49,52,53,58,49,56,62,56,71,71,68,78,81,80,84,88,79,89,83,91,84,86,89,86,81,82,88,87,87,89,79,88,83,90,85,85,92,84,83,89,88,77,91,87,79,90,85,81,91,82,86,93,82,84,83,72,61,70,62,56,57,51,51,52,56,55,52,56,52,51,58,52,46,33,53,54,15,51,55,28,16,43,56,16,19,53,36,46,30,54,32,50,50,30,53,50,68,29,70,76,43,58,50,42,47,53,47,18,57,26,22,42,52,28,22,65,60,32,48,61,56,29,55,73,70,72,55,81,88,79,63,64,65,89,56,40,55,54,49,48,53,32,7,55,36,38,39,53,16,50,45,30,40,47,42,12,31,64,72,42,56,62,38,60,35,44,40,47,32,58,50,18,30,56,50,20,44,55,49,33,39,71,78,66,64,50,83,80,49,74,68,57,52,53,36,48,53,42,38,49,54,15,39,50,49,48,62,54,52,54,93,79,71,53,83,84,82,77,81,70,101,62,60,66,58,39,52,51,37,14,46,54,16,10,51,30,40,17,54,22,49,49,42,46,37,63,44,40,79,78,44,62,62,54,55,60,53,29,46,29,17,49,51,22,22,56,53,25,45,54,50,17,53,75,73,77,45,88,77,70,62,56,85,92,55,68,37,61,56,30,46,53,52,29,16,54,38,44,43,54,20,50,52,30,43,48,47,11,35,56,45,33,60,61,37,59,47,40,49,48,31,47,58,25,41,53,50,24,44,53,49,34,36,73,77,66,66,53,79,79,52,72,53,38,51,52,14,43,52,41,40,50,50,32,45,50,53,55,52,51,54,52,51,50,54,50,51,61,61,61,73,72,70,86,88,78,86,86,84,85,88,89,84,86,94,79,83,86,84,82,81,88,123

Mean predicted aligned error: 19.46 Å